Protein AF-0000000086180906 (afdb_homodimer)

Nearest PDB structures (foldseek):
  3mbb-assembly1_B  TM=9.548E-01  e=3.536E-46  Symbiobacterium thermophilum
  3mad-assembly1_B  TM=9.545E-01  e=5.142E-46  Symbiobacterium thermophilum
  5eue-assembly1_B  TM=9.569E-01  e=1.210E-45  Symbiobacterium thermophilum IAM 14863
  5k1r-assembly1_A  TM=9.494E-01  e=3.330E-43  Burkholderia pseudomallei K96243
  5k1r-assembly1_B  TM=9.485E-01  e=1.140E-42  Burkholderia pseudomallei K96243

Radius of gyration: 28.85 Å; Cα contacts (8 Å, |Δi|>4): 2272; chains: 2; bounding box: 65×91×76 Å

pLDDT: mean 89.89, std 11.23, range [36.5, 98.94]

Foldseek 3Di:
DVVVVVVVVVVVVVVVVVVLVCLLQNPVRVVVVVVLVVVQVVLVVCLVPPVVSVVVLVVVLVVLLVVLLCVQPNPCLDVDDPPDDDPDDDDPVRVVVVVVSVVPRDDQDCLLQQEFQPAQAPDDVLVVQLVVLCVVFVPPWLLCCVVCVPLVVLFQVLQVVQCVLLPFAAAPDPPRQQGKDKGKFQALLQLLLLLLQLLQLCCCVPVVQPAAEEEEEPLADCSVVVSCVVVVYHYRYAYADQAQRAGDLVSVLSSDDPRYAEYEWECAGDAAQHGHQQLSVLVSCVVVVHEYEYECQQVALQQSLQVVLPFDHDDGGVVRPSHFKYKHNCVGNLNAPRGIIMIMGSGNNSQVSSKDWDAPDPVGIDIDSGPDDTGGSSSSSSSSSSCVVCDSVNSSVQNNQQQVLVVVLQVLCVPPPPQKHWGRDRRGFKIKIAGDDVPVPDNDHHQPALQLQQQSVVVSRHWDFDVPPTITMHGTHPSNRVCSVVVSVSSVVSSVVSVVDPDDDPGPSCVLVVQLPPDSCSVVSSVSSVVSSVVSNVD/DVVVVVVVVVVVVVVVVVVLVCLLQNPVRVVVVVVLVVVQVVLVVCLVPPVVSVVVLVVVLVVLLVVLLCVQPNPCLDVDDPPDDDPDDDDPVRVVVVVVSVVPRDDQDCLLQQEFQPAQAPDDVLVVQLVVLCVVFVPPWLLCCVVCVPLVVLFQVLQVVQCVLLPFAAAPDPPRQQGKDKGKFQALLQLLLLLLQLLQLCCCVPVVQPAAEEEEEPLADCSVVVSCVVVVYHYRYAYADQAQRAGDLVSVLSSDDPRYAEYEWECPGDAAQHGHPQLSVLVSCVVNVHEYEYECQQVALQQSLQVVLPFDHDDGGVVRPSHFKYKHNCVGNLNAPRGIIMIMGSGNNSQVSSKDWDAPDPVGIDIDSGPDDTGGSSSSSSSSSSCVVCDSVNSSVQNNQQQVLVVVLQVLCVPPPPQKHWGRDRRGRKIKIAGDDCPVPPNDHHQPALQLQQQSVVVSRHWDFDVPPTITMHRTHPSNRVCSVVVSVSSVVSSVVSVVDPDDDPGPSCVLVVQLPVDSCSVVSSVSSVVSSVVSNVD

Solvent-accessible surface area (backbone atoms only — not comparable to full-atom values): 52957 Å² total; per-residue (Å²): 108,67,29,50,51,46,27,51,47,50,51,48,51,52,49,50,51,50,48,49,48,38,54,39,54,30,67,66,53,48,49,49,50,50,50,49,48,50,47,45,49,48,51,53,47,42,39,73,72,34,63,69,56,31,48,50,53,49,49,54,50,43,50,51,40,53,52,47,26,57,70,73,48,41,84,74,79,51,96,72,80,57,53,44,63,37,66,63,35,36,49,74,68,56,43,51,50,52,53,50,53,34,69,62,48,87,49,52,64,56,84,68,23,37,45,38,70,69,63,43,67,66,49,70,68,46,49,52,52,33,34,51,29,28,57,71,26,47,74,34,33,47,77,40,42,65,54,24,40,34,44,20,50,41,51,17,26,46,38,33,22,50,38,49,65,42,50,34,58,66,47,90,47,92,76,38,48,71,13,30,36,57,44,70,35,49,20,48,40,43,25,50,32,41,50,54,47,12,42,52,48,41,34,32,75,76,69,66,42,85,67,36,26,33,43,33,35,48,56,47,63,63,45,57,59,50,34,23,67,46,55,66,33,48,75,44,68,35,61,48,37,90,62,58,51,26,50,41,63,72,52,51,63,52,41,61,54,94,40,47,39,35,41,48,37,29,40,28,23,74,45,33,13,27,57,30,63,39,59,62,52,18,55,52,16,56,75,67,73,31,41,21,36,30,42,18,28,72,20,30,46,34,60,74,27,24,57,81,43,71,41,76,75,75,75,67,43,42,81,38,82,25,40,38,30,40,28,32,11,36,32,38,64,40,38,17,45,51,42,31,14,34,28,38,24,44,17,36,71,56,48,58,40,39,41,48,74,41,67,81,37,28,62,25,76,42,69,28,76,46,82,45,64,66,43,37,20,17,48,48,42,19,32,38,48,29,44,42,37,31,13,49,50,43,38,27,51,49,31,39,46,21,32,46,36,33,51,51,48,52,52,46,44,69,71,73,30,87,42,43,44,65,46,37,72,46,69,47,35,26,51,16,38,27,44,31,46,82,72,77,64,78,80,46,61,59,49,64,48,46,56,31,50,40,47,34,38,77,73,60,32,44,63,43,55,31,32,92,59,67,27,38,23,38,34,45,26,66,51,24,43,85,39,48,66,57,50,54,52,51,48,51,52,25,50,53,50,51,70,69,48,84,68,83,70,90,35,68,52,35,52,57,56,43,43,37,68,70,40,84,58,15,45,60,52,44,45,52,48,47,51,42,52,56,51,38,56,48,86,108,66,29,50,51,46,27,49,47,50,51,46,51,51,49,50,52,50,50,49,48,37,54,40,54,28,67,66,52,47,50,49,50,49,49,49,48,48,49,44,50,46,51,52,48,42,38,73,72,34,64,68,55,31,49,50,52,48,49,53,50,42,51,50,39,53,53,48,25,57,69,73,47,41,85,73,79,49,98,72,81,55,52,44,63,38,66,63,36,35,50,75,68,55,42,51,51,53,52,49,53,35,68,62,47,87,50,52,64,55,85,68,24,38,45,39,71,68,63,40,68,66,49,71,68,46,48,52,50,34,32,51,30,27,58,70,26,47,74,34,33,46,79,40,43,63,55,24,40,34,45,20,50,41,50,16,26,46,38,34,22,50,39,48,65,43,49,33,57,65,46,91,45,94,74,39,49,70,13,30,37,56,44,68,34,50,20,46,41,44,25,51,33,41,52,53,48,12,42,50,47,41,34,33,74,76,69,66,41,85,65,36,25,34,43,32,35,48,56,46,64,63,45,56,58,50,33,22,69,46,54,66,34,48,74,43,68,35,62,48,38,89,60,58,51,25,50,41,62,71,53,53,62,51,40,61,53,94,39,48,40,34,38,45,36,30,40,29,24,72,46,32,14,27,56,30,63,41,60,62,52,19,54,53,15,56,75,67,74,31,41,21,36,30,41,19,30,74,20,31,46,36,61,73,27,24,57,81,43,71,41,75,76,74,76,70,42,44,80,38,82,26,41,38,31,39,28,32,10,36,31,37,64,40,35,17,44,50,43,30,14,36,28,38,24,43,17,37,71,55,46,58,39,40,40,49,72,42,64,83,37,28,61,25,76,42,69,29,76,47,82,46,62,65,44,37,21,17,45,47,40,18,33,39,47,29,44,43,37,31,14,48,49,42,39,28,53,50,32,38,47,20,32,48,37,33,50,50,49,52,53,48,44,70,73,74,30,85,43,44,43,65,46,36,71,46,69,47,35,25,50,16,38,27,44,31,46,53,76,77,65,76,71,44,60,60,48,64,49,44,56,31,50,40,47,34,38,76,73,60,32,44,63,43,55,31,32,93,60,65,25,37,25,39,35,46,27,67,51,24,43,86,38,49,68,56,50,54,52,51,46,51,51,25,48,55,50,50,72,70,47,84,68,83,72,87,36,69,53,36,52,56,58,44,43,36,67,70,42,82,58,15,44,61,50,44,45,52,48,48,51,40,52,57,51,38,55,48,88

Structure (mmCIF, N/CA/C/O backbone):
data_AF-0000000086180906-model_v1
#
loop_
_entity.id
_entity.type
_entity.pdbx_description
1 polymer 'sphinganine-1-phosphate aldolase'
#
loop_
_atom_site.group_PDB
_atom_site.id
_atom_site.type_symbol
_atom_site.label_atom_id
_atom_site.label_alt_id
_atom_site.label_comp_id
_atom_site.label_asym_id
_atom_site.label_entity_id
_atom_site.label_seq_id
_atom_site.pdbx_PDB_ins_code
_atom_site.Cartn_x
_atom_site.Cartn_y
_atom_site.Cartn_z
_atom_site.occupancy
_atom_site.B_iso_or_equiv
_atom_site.auth_seq_id
_atom_site.auth_comp_id
_atom_site.auth_asym_id
_atom_site.auth_atom_id
_atom_site.pdbx_PDB_model_num
ATOM 1 N N . MET A 1 1 ? -3.625 24.141 -44.938 1 63.09 1 MET A N 1
ATOM 2 C CA . MET A 1 1 ? -2.361 23.422 -44.75 1 63.09 1 MET A CA 1
ATOM 3 C C . MET A 1 1 ? -2.209 22.922 -43.312 1 63.09 1 MET A C 1
ATOM 5 O O . MET A 1 1 ? -1.918 21.75 -43.094 1 63.09 1 MET A O 1
ATOM 9 N N . ALA A 1 2 ? -2.529 23.719 -42.469 1 72.69 2 ALA A N 1
ATOM 10 C CA . ALA A 1 2 ? -2.391 23.312 -41.062 1 72.69 2 ALA A CA 1
ATOM 11 C C . ALA A 1 2 ? -3.375 22.203 -40.719 1 72.69 2 ALA A C 1
ATOM 13 O O . ALA A 1 2 ? -3.018 21.234 -40.031 1 72.69 2 ALA A O 1
ATOM 14 N N . THR A 1 3 ? -4.508 22.25 -41.219 1 74.88 3 THR A N 1
ATOM 15 C CA . THR A 1 3 ? -5.547 21.266 -40.969 1 74.88 3 THR A CA 1
ATOM 16 C C . THR A 1 3 ? -5.152 19.906 -41.5 1 74.88 3 THR A C 1
ATOM 18 O O . THR A 1 3 ? -5.379 18.875 -40.875 1 74.88 3 THR A O 1
ATOM 21 N N . MET A 1 4 ? -4.586 19.969 -42.625 1 71.62 4 MET A N 1
ATOM 22 C CA . MET A 1 4 ? -4.164 18.719 -43.25 1 71.62 4 MET A CA 1
ATOM 23 C C . MET A 1 4 ? -3.004 18.094 -42.5 1 71.62 4 MET A C 1
ATOM 25 O O . MET A 1 4 ? -2.953 16.875 -42.344 1 71.62 4 MET A O 1
ATOM 29 N N . ILE A 1 5 ? -2.191 18.969 -42 1 71.81 5 ILE A N 1
ATOM 30 C CA . ILE A 1 5 ? -1.02 18.5 -41.281 1 71.81 5 ILE A CA 1
ATOM 31 C C . ILE A 1 5 ? -1.456 17.828 -39.969 1 71.81 5 ILE A C 1
ATOM 33 O O . ILE A 1 5 ? -0.982 16.734 -39.625 1 71.81 5 ILE A O 1
ATOM 37 N N . VAL A 1 6 ? -2.389 18.484 -39.375 1 74.5 6 VAL A N 1
ATOM 38 C CA . VAL A 1 6 ? -2.861 17.938 -38.094 1 74.5 6 VAL A CA 1
ATOM 39 C C . VAL A 1 6 ? -3.596 16.625 -38.344 1 74.5 6 VAL A C 1
ATOM 41 O O . VAL A 1 6 ? -3.414 15.664 -37.594 1 74.5 6 VAL A O 1
ATOM 44 N N . PHE A 1 7 ? -4.387 16.625 -39.281 1 69.5 7 PHE A N 1
ATOM 45 C CA . PHE A 1 7 ? -5.148 15.43 -39.594 1 69.5 7 PHE A CA 1
ATOM 46 C C . PHE A 1 7 ? -4.215 14.273 -39.938 1 69.5 7 PHE A C 1
ATOM 48 O O . PHE A 1 7 ? -4.352 13.18 -39.375 1 69.5 7 PHE A O 1
ATOM 55 N N . TRP A 1 8 ? -3.316 14.57 -40.75 1 71.31 8 TRP A N 1
ATOM 56 C CA . TRP A 1 8 ? -2.434 13.492 -41.188 1 71.31 8 TRP A CA 1
ATOM 57 C C . TRP A 1 8 ? -1.486 13.078 -40.062 1 71.31 8 TRP A C 1
ATOM 59 O O . TRP A 1 8 ? -1.104 11.914 -39.969 1 71.31 8 TRP A O 1
ATOM 69 N N . TYR A 1 9 ? -1.275 14.008 -39.219 1 74.12 9 TYR A N 1
ATOM 70 C CA . TYR A 1 9 ? -0.49 13.672 -38.031 1 74.12 9 TYR A CA 1
ATOM 71 C C . TYR A 1 9 ? -1.259 12.727 -37.125 1 74.12 9 TYR A C 1
ATOM 73 O O . TYR A 1 9 ? -0.697 11.758 -36.625 1 74.12 9 TYR A O 1
ATOM 81 N N . LEU A 1 10 ? -2.494 13.016 -37 1 73.75 10 LEU A N 1
ATOM 82 C CA . LEU A 1 10 ? -3.326 12.164 -36.125 1 73.75 10 LEU A CA 1
ATOM 83 C C . LEU A 1 10 ? -3.498 10.781 -36.75 1 73.75 10 LEU A C 1
ATOM 85 O O . LEU A 1 10 ? -3.457 9.773 -36.062 1 73.75 10 LEU A O 1
ATOM 89 N N . VAL A 1 11 ? -3.764 10.82 -38 1 72.62 11 VAL A N 1
ATOM 90 C CA . VAL A 1 11 ? -3.906 9.547 -38.688 1 72.62 11 VAL A CA 1
ATOM 91 C C . VAL A 1 11 ? -2.602 8.758 -38.594 1 72.62 11 VAL A C 1
ATOM 93 O O . VAL A 1 11 ? -2.611 7.551 -38.344 1 72.62 11 VAL A O 1
ATOM 96 N N . TYR A 1 12 ? -1.533 9.461 -38.812 1 72.19 12 TYR A N 1
ATOM 97 C CA . TYR A 1 12 ? -0.217 8.836 -38.719 1 72.19 12 TYR A CA 1
ATOM 98 C C . TYR A 1 12 ? 0.022 8.273 -37.312 1 72.19 12 TYR A C 1
ATOM 100 O O . TYR A 1 12 ? 0.448 7.125 -37.156 1 72.19 12 TYR A O 1
ATOM 108 N N . ARG A 1 13 ? -0.301 9.086 -36.375 1 73.06 13 ARG A N 1
ATOM 109 C CA . ARG A 1 13 ? -0.089 8.664 -35 1 73.06 13 ARG A CA 1
ATOM 110 C C . ARG A 1 13 ? -0.916 7.43 -34.656 1 73.06 13 ARG A C 1
ATOM 112 O O . ARG A 1 13 ? -0.413 6.484 -34.062 1 73.06 13 ARG A O 1
ATOM 119 N N . LYS A 1 14 ? -2.119 7.434 -35.062 1 74.56 14 LYS A N 1
ATOM 120 C CA . LYS A 1 14 ? -2.994 6.297 -34.781 1 74.56 14 LYS A CA 1
ATOM 121 C C . LYS A 1 14 ? -2.559 5.07 -35.594 1 74.56 14 LYS A C 1
ATOM 123 O O . LYS A 1 14 ? -2.662 3.941 -35.094 1 74.56 14 LYS A O 1
ATOM 128 N N . SER A 1 15 ? -2.139 5.289 -36.75 1 74.38 15 SER A N 1
ATOM 129 C CA . SER A 1 15 ? -1.666 4.184 -37.594 1 74.38 15 SER A CA 1
ATOM 130 C C . SER A 1 15 ? -0.406 3.555 -37 1 74.38 15 SER A C 1
ATOM 132 O O . SER A 1 15 ? -0.265 2.33 -37 1 74.38 15 SER A O 1
ATOM 134 N N . VAL A 1 16 ? 0.465 4.367 -36.5 1 66 16 VAL A N 1
ATOM 135 C CA . VAL A 1 16 ? 1.699 3.881 -35.906 1 66 16 VAL A CA 1
ATOM 136 C C . VAL A 1 16 ? 1.373 3.074 -34.656 1 66 16 VAL A C 1
ATOM 138 O O . VAL A 1 16 ? 1.95 2.01 -34.406 1 66 16 VAL A O 1
ATOM 141 N N . GLN A 1 17 ? 0.443 3.605 -33.969 1 72.38 17 GLN A N 1
ATOM 142 C CA . GLN A 1 17 ? 0.016 2.904 -32.781 1 72.38 17 GLN A CA 1
ATOM 143 C C . GLN A 1 17 ? -0.577 1.539 -33.125 1 72.38 17 GLN A C 1
ATOM 145 O O . GLN A 1 17 ? -0.314 0.554 -32.406 1 72.38 17 GLN A O 1
ATOM 150 N N . LEU A 1 18 ? -1.367 1.525 -34.062 1 73.56 18 LEU A N 1
ATOM 151 C CA . LEU A 1 18 ? -1.998 0.281 -34.5 1 73.56 18 LEU A CA 1
ATOM 152 C C . LEU A 1 18 ? -0.956 -0.715 -35 1 73.56 18 LEU A C 1
ATOM 154 O O . LEU A 1 18 ? -1.012 -1.899 -34.656 1 73.56 18 LEU A O 1
ATOM 158 N N . VAL A 1 19 ? -0.036 -0.238 -35.781 1 70 19 VAL A N 1
ATOM 159 C CA . VAL A 1 19 ? 1.001 -1.105 -36.312 1 70 19 VAL A CA 1
ATOM 160 C C . VAL A 1 19 ? 1.866 -1.657 -35.188 1 70 19 VAL A C 1
ATOM 162 O O . VAL A 1 19 ? 2.186 -2.848 -35.156 1 70 19 VAL A O 1
ATOM 165 N N . ARG A 1 20 ? 2.199 -0.839 -34.281 1 67.88 20 ARG A N 1
ATOM 166 C CA . ARG A 1 20 ? 3.006 -1.267 -33.156 1 67.88 20 ARG A CA 1
ATOM 167 C C . ARG A 1 20 ? 2.285 -2.338 -32.344 1 67.88 20 ARG A C 1
ATOM 169 O O . ARG A 1 20 ? 2.906 -3.295 -31.875 1 67.88 20 ARG A O 1
ATOM 176 N N . HIS A 1 21 ? 1.074 -2.143 -32.219 1 72.75 21 HIS A N 1
ATOM 177 C CA . HIS A 1 21 ? 0.27 -3.123 -31.5 1 72.75 21 HIS A CA 1
ATOM 178 C C . HIS A 1 21 ? 0.237 -4.457 -32.25 1 72.75 21 HIS A C 1
ATOM 180 O O . HIS A 1 21 ? 0.393 -5.516 -31.625 1 72.75 21 HIS A O 1
ATOM 186 N N . LEU A 1 22 ? 0.045 -4.371 -33.531 1 71.19 22 LEU A N 1
ATOM 187 C CA . LEU A 1 22 ? -0.036 -5.578 -34.344 1 71.19 22 LEU A CA 1
ATOM 188 C C . LEU A 1 22 ? 1.31 -6.293 -34.406 1 71.19 22 LEU A C 1
ATOM 190 O O . LEU A 1 22 ? 1.361 -7.523 -34.406 1 71.19 22 LEU A O 1
ATOM 194 N N . VAL A 1 23 ? 2.35 -5.52 -34.406 1 65.88 23 VAL A N 1
ATOM 195 C CA . VAL A 1 23 ? 3.689 -6.098 -34.406 1 65.88 23 VAL A CA 1
ATOM 196 C C . VAL A 1 23 ? 3.992 -6.773 -33.094 1 65.88 23 VAL A C 1
ATOM 198 O O . VAL A 1 23 ? 4.617 -7.836 -33.062 1 65.88 23 VAL A O 1
ATOM 201 N N . ALA A 1 24 ? 3.523 -6.215 -32.125 1 64.25 24 ALA A N 1
ATOM 202 C CA . ALA A 1 24 ? 3.791 -6.746 -30.781 1 64.25 24 ALA A CA 1
ATOM 203 C C . ALA A 1 24 ? 2.945 -7.984 -30.516 1 64.25 24 ALA A C 1
ATOM 205 O O . ALA A 1 24 ? 3.449 -8.984 -30 1 64.25 24 ALA A O 1
ATOM 206 N N . ARG A 1 25 ? 1.635 -7.918 -30.875 1 73.75 25 ARG A N 1
ATOM 207 C CA . ARG A 1 25 ? 0.691 -8.953 -30.469 1 73.75 25 ARG A CA 1
ATOM 208 C C . ARG A 1 25 ? 0.444 -9.953 -31.594 1 73.75 25 ARG A C 1
ATOM 210 O O . ARG A 1 25 ? 0.081 -11.102 -31.344 1 73.75 25 ARG A O 1
ATOM 217 N N . GLY A 1 26 ? 0.619 -9.539 -32.781 1 71.69 26 GLY A N 1
ATOM 218 C CA . GLY A 1 26 ? 0.265 -10.352 -33.938 1 71.69 26 GLY A CA 1
ATOM 219 C C . GLY A 1 26 ? -1.165 -10.141 -34.406 1 71.69 26 GLY A C 1
ATOM 220 O O . GLY A 1 26 ? -2.008 -9.672 -33.625 1 71.69 26 GLY A O 1
ATOM 221 N N . LEU A 1 27 ? -1.468 -10.484 -35.625 1 69.81 27 LEU A N 1
ATOM 222 C CA . LEU A 1 27 ? -2.779 -10.273 -36.219 1 69.81 27 LEU A CA 1
ATOM 223 C C . LEU A 1 27 ? -3.822 -11.188 -35.594 1 69.81 27 LEU A C 1
ATOM 225 O O . LEU A 1 27 ? -4.941 -10.758 -35.312 1 69.81 27 LEU A O 1
ATOM 229 N N . VAL A 1 28 ? -3.426 -12.359 -35.344 1 73.56 28 VAL A N 1
ATOM 230 C CA . VAL A 1 28 ? -4.367 -13.352 -34.812 1 73.56 28 VAL A CA 1
ATOM 231 C C . VAL A 1 28 ? -4.762 -13.008 -33.375 1 73.56 28 VAL A C 1
ATOM 233 O O . VAL A 1 28 ? -5.945 -12.961 -33.062 1 73.56 28 VAL A O 1
ATOM 236 N N . THR A 1 29 ? -3.768 -12.664 -32.656 1 71.75 29 THR A N 1
ATOM 237 C CA . THR A 1 29 ? -4.031 -12.328 -31.266 1 71.75 29 THR A CA 1
ATOM 238 C C . THR A 1 29 ? -4.836 -11.031 -31.156 1 71.75 29 THR A C 1
ATOM 240 O O . THR A 1 29 ? -5.75 -10.93 -30.344 1 71.75 29 THR A O 1
ATOM 243 N N . THR A 1 30 ? -4.547 -10.109 -31.953 1 75.25 30 THR A N 1
ATOM 244 C CA . THR A 1 30 ? -5.266 -8.844 -31.969 1 75.25 30 THR A CA 1
ATOM 245 C C . THR A 1 30 ? -6.723 -9.047 -32.375 1 75.25 30 THR A C 1
ATOM 247 O O . THR A 1 30 ? -7.625 -8.461 -31.75 1 75.25 30 THR A O 1
ATOM 250 N N . ALA A 1 31 ? -6.879 -9.867 -33.406 1 73.75 31 ALA A N 1
ATOM 251 C CA . ALA A 1 31 ? -8.242 -10.156 -33.844 1 73.75 31 ALA A CA 1
ATOM 252 C C . ALA A 1 31 ? -9.039 -10.867 -32.75 1 73.75 31 ALA A C 1
ATOM 254 O O . ALA A 1 31 ? -10.219 -10.57 -32.531 1 73.75 31 ALA A O 1
ATOM 255 N N . HIS A 1 32 ? -8.367 -11.75 -32.156 1 71.94 32 HIS A N 1
ATOM 256 C CA . HIS A 1 32 ? -9.008 -12.492 -31.078 1 71.94 32 HIS A CA 1
ATOM 257 C C . HIS A 1 32 ? -9.375 -11.57 -29.922 1 71.94 32 HIS A C 1
ATOM 259 O O . HIS A 1 32 ? -10.469 -11.672 -29.359 1 71.94 32 HIS A O 1
ATOM 265 N N . GLU A 1 33 ? -8.477 -10.727 -29.625 1 75.12 33 GLU A N 1
ATOM 266 C CA . GLU A 1 33 ? -8.727 -9.781 -28.547 1 75.12 33 GLU A CA 1
ATOM 267 C C . GLU A 1 33 ? -9.859 -8.82 -28.906 1 75.12 33 GLU A C 1
ATOM 269 O O . GLU A 1 33 ? -10.664 -8.461 -28.047 1 75.12 33 GLU A O 1
ATOM 274 N N . LEU A 1 34 ? -9.875 -8.375 -30.109 1 70.81 34 LEU A N 1
ATOM 275 C CA . LEU A 1 34 ? -10.945 -7.512 -30.578 1 70.81 34 LEU A CA 1
ATOM 276 C C . LEU A 1 34 ? -12.289 -8.227 -30.516 1 70.81 34 LEU A C 1
ATOM 278 O O . LEU A 1 34 ? -13.297 -7.637 -30.125 1 70.81 34 LEU A O 1
ATOM 282 N N . TYR A 1 35 ? -12.211 -9.477 -30.984 1 69.88 35 TYR A N 1
ATOM 283 C CA . TYR A 1 35 ? -13.422 -10.289 -30.922 1 69.88 35 TYR A CA 1
ATOM 284 C C . TYR A 1 35 ? -13.938 -10.398 -29.5 1 69.88 35 TYR A C 1
ATOM 286 O O . TYR A 1 35 ? -15.117 -10.164 -29.234 1 69.88 35 TYR A O 1
ATOM 294 N N . LEU A 1 36 ? -13.008 -10.703 -28.594 1 71.75 36 LEU A N 1
ATOM 295 C CA . LEU A 1 36 ? -13.398 -10.844 -27.203 1 71.75 36 LEU A CA 1
ATOM 296 C C . LEU A 1 36 ? -13.93 -9.523 -26.641 1 71.75 36 LEU A C 1
ATOM 298 O O . LEU A 1 36 ? -14.883 -9.516 -25.859 1 71.75 36 LEU A O 1
ATOM 302 N N . ALA A 1 37 ? -13.367 -8.469 -27.078 1 73.25 37 ALA A N 1
ATOM 303 C CA . ALA A 1 37 ? -13.805 -7.152 -26.641 1 73.25 37 ALA A CA 1
ATOM 304 C C . ALA A 1 37 ? -15.211 -6.844 -27.141 1 73.25 37 ALA A C 1
ATOM 306 O O . ALA A 1 37 ? -16.031 -6.277 -26.406 1 73.25 37 ALA A O 1
ATOM 307 N N . ILE A 1 38 ? -15.461 -7.219 -28.359 1 69.31 38 ILE A N 1
ATOM 308 C CA . ILE A 1 38 ? -16.766 -6.98 -28.969 1 69.31 38 ILE A CA 1
ATOM 309 C C . ILE A 1 38 ? -17.828 -7.836 -28.266 1 69.31 38 ILE A C 1
ATOM 311 O O . ILE A 1 38 ? -18.922 -7.359 -27.984 1 69.31 38 ILE A O 1
ATOM 315 N N . VAL A 1 39 ? -17.406 -9.023 -28.031 1 71.25 39 VAL A N 1
ATOM 316 C CA . VAL A 1 39 ? -18.312 -9.938 -27.344 1 71.25 39 VAL A CA 1
ATOM 317 C C . VAL A 1 39 ? -18.625 -9.414 -25.953 1 71.25 39 VAL A C 1
ATOM 319 O O . VAL A 1 39 ? -19.781 -9.406 -25.531 1 71.25 39 VAL A O 1
ATOM 322 N N . LYS A 1 40 ? -17.609 -9.039 -25.312 1 74.31 40 LYS A N 1
ATOM 323 C CA . LYS A 1 40 ? -17.797 -8.492 -23.984 1 74.31 40 LYS A CA 1
ATOM 324 C C . LYS A 1 40 ? -18.688 -7.258 -24 1 74.31 40 LYS A C 1
ATOM 326 O O . LYS A 1 40 ? -19.594 -7.121 -23.172 1 74.31 40 LYS A O 1
ATOM 331 N N . ARG A 1 41 ? -18.469 -6.359 -24.906 1 73.44 41 ARG A N 1
ATOM 332 C CA . ARG A 1 41 ? -19.281 -5.152 -25.031 1 73.44 41 ARG A CA 1
ATOM 333 C C . ARG A 1 41 ? -20.719 -5.488 -25.391 1 73.44 41 ARG A C 1
ATOM 335 O O . ARG A 1 41 ? -21.656 -4.84 -24.922 1 73.44 41 ARG A O 1
ATOM 342 N N . GLY A 1 42 ? -20.781 -6.41 -26.266 1 71.62 42 GLY A N 1
ATOM 343 C CA . GLY A 1 42 ? -22.109 -6.867 -26.641 1 71.62 42 GLY A CA 1
ATOM 344 C C . GLY A 1 42 ? -22.891 -7.438 -25.469 1 71.62 42 GLY A C 1
ATOM 345 O O . GLY A 1 42 ? -24.062 -7.141 -25.297 1 71.62 42 GLY A O 1
ATOM 346 N N . PHE A 1 43 ? -22.234 -8.211 -24.797 1 75.19 43 PHE A N 1
ATOM 347 C CA . PHE A 1 43 ? -22.875 -8.789 -23.609 1 75.19 43 PHE A CA 1
ATOM 348 C C . PHE A 1 43 ? -23.281 -7.703 -22.625 1 75.19 43 PHE A C 1
ATOM 350 O O . PHE A 1 43 ? -24.375 -7.754 -22.062 1 75.19 43 PHE A O 1
ATOM 357 N N . LEU A 1 44 ? -22.391 -6.715 -22.406 1 75.19 44 LEU A N 1
ATOM 358 C CA . LEU A 1 44 ? -22.688 -5.621 -21.484 1 75.19 44 LEU A CA 1
ATOM 359 C C . LEU A 1 44 ? -23.875 -4.801 -21.984 1 75.19 44 LEU A C 1
ATOM 361 O O . LEU A 1 44 ? -24.703 -4.352 -21.188 1 75.19 44 LEU A O 1
ATOM 365 N N . LEU A 1 45 ? -23.859 -4.656 -23.25 1 75.62 45 LEU A N 1
ATOM 366 C CA . LEU A 1 45 ? -24.984 -3.934 -23.859 1 75.62 45 LEU A CA 1
ATOM 367 C C . LEU A 1 45 ? -26.281 -4.715 -23.688 1 75.62 45 LEU A C 1
ATOM 369 O O . LEU A 1 45 ? -27.328 -4.133 -23.406 1 75.62 45 LEU A O 1
ATOM 373 N N . LEU A 1 46 ? -26.203 -5.969 -23.922 1 77.62 46 LEU A N 1
ATOM 374 C CA . LEU A 1 46 ? -27.375 -6.82 -23.766 1 77.62 46 LEU A CA 1
ATOM 375 C C . LEU A 1 46 ? -27.875 -6.809 -22.328 1 77.62 46 LEU A C 1
ATOM 377 O O . LEU A 1 46 ? -29.078 -6.734 -22.078 1 77.62 46 LEU A O 1
ATOM 381 N N . ARG A 1 47 ? -27.047 -6.91 -21.453 1 79.75 47 ARG A N 1
ATOM 382 C CA . ARG A 1 47 ? -27.391 -6.887 -20.031 1 79.75 47 ARG A CA 1
ATOM 383 C C . ARG A 1 47 ? -28.031 -5.555 -19.656 1 79.75 47 ARG A C 1
ATOM 385 O O . ARG A 1 47 ? -28.922 -5.512 -18.812 1 79.75 47 ARG A O 1
ATOM 392 N N . ARG A 1 48 ? -27.594 -4.52 -20.25 1 78 48 ARG A N 1
ATOM 393 C CA . ARG A 1 48 ? -28.078 -3.186 -19.922 1 78 48 ARG A CA 1
ATOM 394 C C . ARG A 1 48 ? -29.422 -2.922 -20.562 1 78 48 ARG A C 1
ATOM 396 O O . ARG A 1 48 ? -30.281 -2.242 -19.969 1 78 48 ARG A O 1
ATOM 403 N N . THR A 1 49 ? -29.672 -3.559 -21.734 1 83.38 49 THR A N 1
ATOM 404 C CA . THR A 1 49 ? -30.828 -3.176 -22.516 1 83.38 49 THR A CA 1
ATOM 405 C C . THR A 1 49 ? -31.938 -4.211 -22.375 1 83.38 49 THR A C 1
ATOM 407 O O . THR A 1 49 ? -33.125 -3.896 -22.562 1 83.38 49 THR A O 1
ATOM 410 N N . VAL A 1 50 ? -31.516 -5.461 -22.109 1 86.81 50 VAL A N 1
ATOM 411 C CA . VAL A 1 50 ? -32.5 -6.531 -22.047 1 86.81 50 VAL A CA 1
ATOM 412 C C . VAL A 1 50 ? -32.75 -6.945 -20.594 1 86.81 50 VAL A C 1
ATOM 414 O O . VAL A 1 50 ? -31.953 -7.707 -20.031 1 86.81 50 VAL A O 1
ATOM 417 N N . PRO A 1 51 ? -33.844 -6.602 -20.078 1 88.56 51 PRO A N 1
ATOM 418 C CA . PRO A 1 51 ? -34.125 -6.852 -18.656 1 88.56 51 PRO A CA 1
ATOM 419 C C . PRO A 1 51 ? -34.094 -8.336 -18.297 1 88.56 51 PRO A C 1
ATOM 421 O O . PRO A 1 51 ? -33.625 -8.711 -17.219 1 88.56 51 PRO A O 1
ATOM 424 N N . SER A 1 52 ? -34.562 -9.188 -19.156 1 86 52 SER A N 1
ATOM 425 C CA . SER A 1 52 ? -34.562 -10.617 -18.875 1 86 52 SER A CA 1
ATOM 426 C C . SER A 1 52 ? -33.156 -11.156 -18.672 1 86 52 SER A C 1
ATOM 428 O O . SER A 1 52 ? -32.938 -11.984 -17.797 1 86 52 SER A O 1
ATOM 430 N N . VAL A 1 53 ? -32.312 -10.727 -19.562 1 80.88 53 VAL A N 1
ATOM 431 C CA . VAL A 1 53 ? -30.922 -11.141 -19.453 1 80.88 53 VAL A CA 1
ATOM 432 C C . VAL A 1 53 ? -30.328 -10.57 -18.172 1 80.88 53 VAL A C 1
ATOM 434 O O . VAL A 1 53 ? -29.625 -11.273 -17.438 1 80.88 53 VAL A O 1
ATOM 437 N N . ARG A 1 54 ? -30.609 -9.305 -17.922 1 86.44 54 ARG A N 1
ATOM 438 C CA . ARG A 1 54 ? -30.109 -8.641 -16.719 1 86.44 54 ARG A CA 1
ATOM 439 C C . ARG A 1 54 ? -30.594 -9.359 -15.461 1 86.44 54 ARG A C 1
ATOM 441 O O . ARG A 1 54 ? -29.797 -9.633 -14.562 1 86.44 54 ARG A O 1
ATOM 448 N N . ASN A 1 55 ? -31.812 -9.711 -15.469 1 89.5 55 ASN A N 1
ATOM 449 C CA . ASN A 1 55 ? -32.406 -10.352 -14.297 1 89.5 55 ASN A CA 1
ATOM 450 C C . ASN A 1 55 ? -31.844 -11.766 -14.094 1 89.5 55 ASN A C 1
ATOM 452 O O . ASN A 1 55 ? -31.641 -12.203 -12.961 1 89.5 55 ASN A O 1
ATOM 456 N N . LYS A 1 56 ? -31.672 -12.438 -15.141 1 83.69 56 LYS A N 1
ATOM 457 C CA . LYS A 1 56 ? -31.141 -13.789 -15.047 1 83.69 56 LYS A CA 1
ATOM 458 C C . LYS A 1 56 ? -29.703 -13.781 -14.508 1 83.69 56 LYS A C 1
ATOM 460 O O . LYS A 1 56 ? -29.375 -14.555 -13.617 1 83.69 56 LYS A O 1
ATOM 465 N N . VAL A 1 57 ? -28.938 -12.93 -15.102 1 82.94 57 VAL A N 1
ATOM 466 C CA . VAL A 1 57 ? -27.547 -12.828 -14.664 1 82.94 57 VAL A CA 1
ATOM 467 C C . VAL A 1 57 ? -27.5 -12.398 -13.203 1 82.94 57 VAL A C 1
ATOM 469 O O . VAL A 1 57 ? -26.75 -12.969 -12.406 1 82.94 57 VAL A O 1
ATOM 472 N N . GLN A 1 58 ? -28.281 -11.422 -12.898 1 88.31 58 GLN A N 1
ATOM 473 C CA . GLN A 1 58 ? -28.328 -10.938 -11.523 1 88.31 58 GLN A CA 1
ATOM 474 C C . GLN A 1 58 ? -28.797 -12.039 -10.57 1 88.31 58 GLN A C 1
ATOM 476 O O . GLN A 1 58 ? -28.25 -12.18 -9.469 1 88.31 58 GLN A O 1
ATOM 481 N N . GLY A 1 59 ? -29.766 -12.75 -10.992 1 88.31 59 GLY A N 1
ATOM 482 C CA . GLY A 1 59 ? -30.266 -13.844 -10.18 1 88.31 59 GLY A CA 1
ATOM 483 C C . GLY A 1 59 ? -29.219 -14.914 -9.906 1 88.31 59 GLY A C 1
ATOM 484 O O . GLY A 1 59 ? -29.094 -15.391 -8.781 1 88.31 59 GLY A O 1
ATOM 485 N N . GLU A 1 60 ? -28.547 -15.305 -10.914 1 83.19 60 GLU A N 1
ATOM 486 C CA . GLU A 1 60 ? -27.484 -16.297 -10.766 1 83.19 60 GLU A CA 1
ATOM 487 C C . GLU A 1 60 ? -26.359 -15.781 -9.875 1 83.19 60 GLU A C 1
ATOM 489 O O . GLU A 1 60 ? -25.828 -16.516 -9.039 1 83.19 60 GLU A O 1
ATOM 494 N N . LEU A 1 61 ? -26.031 -14.562 -10.109 1 86.69 61 LEU A N 1
ATOM 495 C CA . LEU A 1 61 ? -24.984 -13.961 -9.289 1 86.69 61 LEU A CA 1
ATOM 496 C C . LEU A 1 61 ? -25.422 -13.867 -7.832 1 86.69 61 LEU A C 1
ATOM 498 O O . LEU A 1 61 ? -24.609 -14.078 -6.926 1 86.69 61 LEU A O 1
ATOM 502 N N . ASP A 1 62 ? -26.625 -13.508 -7.602 1 91.94 62 ASP A N 1
ATOM 503 C CA . ASP A 1 62 ? -27.156 -13.43 -6.242 1 91.94 62 ASP A CA 1
ATOM 504 C C . ASP A 1 62 ? -27.109 -14.797 -5.559 1 91.94 62 ASP A C 1
ATOM 506 O O . ASP A 1 62 ? -26.781 -14.898 -4.379 1 91.94 62 ASP A O 1
ATOM 510 N N . LYS A 1 63 ? -27.484 -15.766 -6.262 1 87.94 63 LYS A N 1
ATOM 511 C CA . LYS A 1 63 ? -27.453 -17.125 -5.727 1 87.94 63 LYS A CA 1
ATOM 512 C C . LYS A 1 63 ? -26.031 -17.516 -5.336 1 87.94 63 LYS A C 1
ATOM 514 O O . LYS A 1 63 ? -25.812 -18.047 -4.242 1 87.94 63 LYS A O 1
ATOM 519 N N . VAL A 1 64 ? -25.125 -17.297 -6.215 1 84.06 64 VAL A N 1
ATOM 520 C CA . VAL A 1 64 ? -23.734 -17.609 -5.957 1 84.06 64 VAL A CA 1
ATOM 521 C C . VAL A 1 64 ? -23.234 -16.828 -4.746 1 84.06 64 VAL A C 1
ATOM 523 O O . VAL A 1 64 ? -22.484 -17.359 -3.92 1 84.06 64 VAL A O 1
ATOM 526 N N . THR A 1 65 ? -23.625 -15.57 -4.672 1 89.75 65 THR A N 1
ATOM 527 C CA . THR A 1 65 ? -23.219 -14.719 -3.566 1 89.75 65 THR A CA 1
ATOM 528 C C . THR A 1 65 ? -23.703 -15.289 -2.234 1 89.75 65 THR A C 1
ATOM 530 O O . THR A 1 65 ? -22.953 -15.344 -1.265 1 89.75 65 THR A O 1
ATOM 533 N N . LEU A 1 66 ? -24.891 -15.68 -2.197 1 90.5 66 LEU A N 1
ATOM 534 C CA . LEU A 1 66 ? -25.484 -16.219 -0.974 1 90.5 66 LEU A CA 1
ATOM 535 C C . LEU A 1 66 ? -24.828 -17.547 -0.603 1 90.5 66 LEU A C 1
ATOM 537 O O . LEU A 1 66 ? -24.609 -17.828 0.578 1 90.5 66 LEU A O 1
ATOM 541 N N . GLU A 1 67 ? -24.5 -18.359 -1.59 1 86.12 67 GLU A N 1
ATOM 542 C CA . GLU A 1 67 ? -23.797 -19.609 -1.348 1 86.12 67 GLU A CA 1
ATOM 543 C C . GLU A 1 67 ? -22.391 -19.359 -0.799 1 86.12 67 GLU A C 1
ATOM 545 O O . GLU A 1 67 ? -21.938 -20.047 0.113 1 86.12 67 GLU A O 1
ATOM 550 N N . LEU A 1 68 ? -21.719 -18.406 -1.403 1 85.5 68 LEU A N 1
ATOM 551 C CA . LEU A 1 68 ? -20.391 -18.031 -0.938 1 85.5 68 LEU A CA 1
ATOM 552 C C . LEU A 1 68 ? -20.438 -17.531 0.5 1 85.5 68 LEU A C 1
ATOM 554 O O . LEU A 1 68 ? -19.562 -17.844 1.303 1 85.5 68 LEU A O 1
ATOM 558 N N . GLU A 1 69 ? -21.406 -16.672 0.777 1 89.88 69 GLU A N 1
ATOM 559 C CA . GLU A 1 69 ? -21.562 -16.141 2.133 1 89.88 69 GLU A CA 1
ATOM 560 C C . GLU A 1 69 ? -21.766 -17.281 3.137 1 89.88 69 GLU A C 1
ATOM 562 O O . GLU A 1 69 ? -21.188 -17.266 4.219 1 89.88 69 GLU A O 1
ATOM 567 N N . ALA A 1 70 ? -22.578 -18.219 2.768 1 87.44 70 ALA A N 1
ATOM 568 C CA . ALA A 1 70 ? -22.859 -19.359 3.641 1 87.44 70 ALA A CA 1
ATOM 569 C C . ALA A 1 70 ? -21.594 -20.172 3.914 1 87.44 70 ALA A C 1
ATOM 571 O O . ALA A 1 70 ? -21.422 -20.719 5.008 1 87.44 70 ALA A O 1
ATOM 572 N N . LYS A 1 71 ? -20.703 -20.172 2.965 1 82.44 71 LYS A N 1
ATOM 573 C CA . LYS A 1 71 ? -19.484 -20.953 3.082 1 82.44 71 LYS A CA 1
ATOM 574 C C . LYS A 1 71 ? -18.391 -20.188 3.82 1 82.44 71 LYS A C 1
ATOM 576 O O . LYS A 1 71 ? -17.719 -20.734 4.691 1 82.44 71 LYS A O 1
ATOM 581 N N . LEU A 1 72 ? -18.234 -18.922 3.486 1 83.5 72 LEU A N 1
ATOM 582 C CA . LEU A 1 72 ? -17.078 -18.156 3.936 1 83.5 72 LEU A CA 1
ATOM 583 C C . LEU A 1 72 ? -17.422 -17.328 5.168 1 83.5 72 LEU A C 1
ATO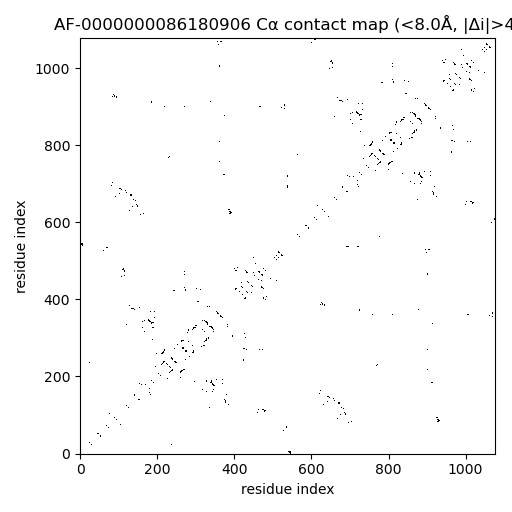M 585 O O . LEU A 1 72 ? -16.547 -16.984 5.953 1 83.5 72 LEU A O 1
ATOM 589 N N . ALA A 1 73 ? -18.656 -16.953 5.297 1 85.19 73 ALA A N 1
ATOM 590 C CA . ALA A 1 73 ? -19.094 -16.094 6.395 1 85.19 73 ALA A CA 1
ATOM 591 C C . ALA A 1 73 ? -20.422 -16.609 6.973 1 85.19 73 ALA A C 1
ATOM 593 O O . ALA A 1 73 ? -21.406 -15.867 7.031 1 85.19 73 ALA A O 1
ATOM 594 N N . PRO A 1 74 ? -20.297 -17.766 7.422 1 80 74 PRO A N 1
ATOM 595 C CA . PRO A 1 74 ? -21.547 -18.297 7.969 1 80 74 PRO A CA 1
ATOM 596 C C . PRO A 1 74 ? -22.047 -17.5 9.18 1 80 74 PRO A C 1
ATOM 598 O O . PRO A 1 74 ? -21.234 -17 9.961 1 80 74 PRO A O 1
ATOM 601 N N . LYS A 1 75 ? -23.375 -17.578 9.297 1 78.81 75 LYS A N 1
ATOM 602 C CA . LYS A 1 75 ? -23.969 -16.906 10.453 1 78.81 75 LYS A CA 1
ATOM 603 C C . LYS A 1 75 ? -23.703 -17.688 11.734 1 78.81 75 LYS A C 1
ATOM 605 O O . LYS A 1 75 ? -23.656 -18.906 11.727 1 78.81 75 LYS A O 1
ATOM 610 N N . GLY A 1 76 ? -23.422 -16.984 12.688 1 78.81 76 GLY A N 1
ATOM 611 C CA . GLY A 1 76 ? -23.25 -17.625 13.984 1 78.81 76 GLY A CA 1
ATOM 612 C C . GLY A 1 76 ? -21.875 -18.234 14.172 1 78.81 76 GLY A C 1
ATOM 613 O O . GLY A 1 76 ? -21.703 -19.156 14.977 1 78.81 76 GLY A O 1
ATOM 614 N N . LEU A 1 77 ? -20.938 -17.906 13.359 1 77.88 77 LEU A N 1
ATOM 615 C CA . LEU A 1 77 ? -19.562 -18.391 13.477 1 77.88 77 LEU A CA 1
ATOM 616 C C . LEU A 1 77 ? -19.031 -18.203 14.891 1 77.88 77 LEU A C 1
ATOM 618 O O . LEU A 1 77 ? -18.266 -19.031 15.391 1 77.88 77 LEU A O 1
ATOM 622 N N . THR A 1 78 ? -19.359 -17.031 15.453 1 82.19 78 THR A N 1
ATOM 623 C CA . THR A 1 78 ? -19.016 -16.75 16.844 1 82.19 78 THR A CA 1
ATOM 624 C C . THR A 1 78 ? -20.25 -16.391 17.641 1 82.19 78 THR A C 1
ATOM 626 O O . THR A 1 78 ? -21.281 -16.016 17.078 1 82.19 78 THR A O 1
ATOM 629 N N . LYS A 1 79 ? -20.125 -16.562 18.938 1 78.81 79 LYS A N 1
ATOM 630 C CA . LYS A 1 79 ? -21.234 -16.25 19.828 1 78.81 79 LYS A CA 1
ATOM 631 C C . LYS A 1 79 ? -21.578 -14.758 19.75 1 78.81 79 LYS A C 1
ATOM 633 O O . LYS A 1 79 ? -22.75 -14.391 19.766 1 78.81 79 LYS A O 1
ATOM 638 N N . VAL A 1 80 ? -20.531 -14.039 19.688 1 83.5 80 VAL A N 1
ATOM 639 C CA . VAL A 1 80 ? -20.75 -12.594 19.641 1 83.5 80 VAL A CA 1
ATOM 640 C C . VAL A 1 80 ? -20.094 -12.023 18.375 1 83.5 80 VAL A C 1
ATOM 642 O O . VAL A 1 80 ? -19 -12.438 18 1 83.5 80 VAL A O 1
ATOM 645 N N . SER A 1 81 ? -20.859 -11.18 17.641 1 90.38 81 SER A N 1
ATOM 646 C CA . SER A 1 81 ? -20.359 -10.406 16.516 1 90.38 81 SER A CA 1
ATOM 647 C C . SER A 1 81 ? -20.406 -8.906 16.812 1 90.38 81 SER A C 1
ATOM 649 O O . SER A 1 81 ? -21.359 -8.422 17.422 1 90.38 81 SER A O 1
ATOM 651 N N . TYR A 1 82 ? -19.422 -8.227 16.5 1 93.94 82 TYR A N 1
ATOM 652 C CA . TYR A 1 82 ? -19.328 -6.789 16.75 1 93.94 82 TYR A CA 1
ATOM 653 C C . TYR A 1 82 ? -19.391 -6.012 15.438 1 93.94 82 TYR A C 1
ATOM 655 O O . TYR A 1 82 ? -18.344 -5.652 14.875 1 93.94 82 TYR A O 1
ATOM 663 N N . THR A 1 83 ? -20.547 -5.719 14.992 1 93.31 83 THR A N 1
ATOM 664 C CA . THR A 1 83 ? -20.719 -4.957 13.766 1 93.31 83 THR A CA 1
ATOM 665 C C . THR A 1 83 ? -20.75 -3.459 14.055 1 93.31 83 THR A C 1
ATOM 667 O O . THR A 1 83 ? -20.75 -2.643 13.133 1 93.31 83 THR A O 1
ATOM 670 N N . ALA A 1 84 ? -20.812 -3.078 15.297 1 96.94 84 ALA A N 1
ATOM 671 C CA . ALA A 1 84 ? -20.672 -1.727 15.828 1 96.94 84 ALA A CA 1
ATOM 672 C C . ALA A 1 84 ? -19.828 -1.723 17.094 1 96.94 84 ALA A C 1
ATOM 674 O O . ALA A 1 84 ? -19.625 -2.766 17.719 1 96.94 84 ALA A O 1
ATOM 675 N N . LEU A 1 85 ? -19.297 -0.569 17.422 1 97.94 85 LEU A N 1
ATOM 676 C CA . LEU A 1 85 ? -18.516 -0.468 18.656 1 97.94 85 LEU A CA 1
ATOM 677 C C . LEU A 1 85 ? -19.359 -0.86 19.859 1 97.94 85 LEU A C 1
ATOM 679 O O . LEU A 1 85 ? -20.531 -0.511 19.953 1 97.94 85 LEU A O 1
ATOM 683 N N . PRO A 1 86 ? -18.766 -1.616 20.75 1 97.81 86 PRO A N 1
ATOM 684 C CA . PRO A 1 86 ? -19.484 -1.833 22 1 97.81 86 PRO A CA 1
ATOM 685 C C . PRO A 1 86 ? -19.656 -0.55 22.812 1 97.81 86 PRO A C 1
ATOM 687 O O . PRO A 1 86 ? -18.766 0.311 22.812 1 97.81 86 PRO A O 1
ATOM 690 N N . SER A 1 87 ? -20.766 -0.476 23.5 1 97.31 87 SER A N 1
ATOM 691 C CA . SER A 1 87 ? -21.047 0.712 24.297 1 97.31 87 SER A CA 1
ATOM 692 C C . SER A 1 87 ? -20 0.906 25.391 1 97.31 87 SER A C 1
ATOM 694 O O . SER A 1 87 ? -19.547 2.025 25.625 1 97.31 87 SER A O 1
ATOM 696 N N . ARG A 1 88 ? -19.766 -0.224 26 1 97.5 88 ARG A N 1
ATOM 697 C CA . ARG A 1 88 ? -18.672 -0.256 26.984 1 97.5 88 ARG A CA 1
ATOM 698 C C . ARG A 1 88 ? -17.484 -1.049 26.453 1 97.5 88 ARG A C 1
ATOM 700 O O . ARG A 1 88 ? -17.625 -2.205 26.062 1 97.5 88 ARG A O 1
ATOM 707 N N . GLY A 1 89 ? -16.297 -0.412 26.516 1 97.56 89 GLY A N 1
ATOM 708 C CA . GLY A 1 89 ? -15.109 -1.129 26.094 1 97.56 89 GLY A CA 1
ATOM 709 C C . GLY A 1 89 ? -14.898 -2.434 26.828 1 97.56 89 GLY A C 1
ATOM 710 O O . GLY A 1 89 ? -15.18 -2.525 28.031 1 97.56 89 GLY A O 1
ATOM 711 N N . LEU A 1 90 ? -14.398 -3.414 26.094 1 97.62 90 LEU A N 1
ATOM 712 C CA . LEU A 1 90 ? -14.102 -4.707 26.719 1 97.62 90 LEU A CA 1
ATOM 713 C C . LEU A 1 90 ? -12.836 -4.633 27.562 1 97.62 90 LEU A C 1
ATOM 715 O O . LEU A 1 90 ? -11.898 -3.92 27.219 1 97.62 90 LEU A O 1
ATOM 719 N N . SER A 1 91 ? -12.812 -5.371 28.672 1 97.19 91 SER A N 1
ATOM 720 C CA . SER A 1 91 ? -11.594 -5.496 29.453 1 97.19 91 SER A CA 1
ATOM 721 C C . SER A 1 91 ? -10.508 -6.23 28.672 1 97.19 91 SER A C 1
ATOM 723 O O . SER A 1 91 ? -10.789 -6.84 27.641 1 97.19 91 SER A O 1
ATOM 725 N N . HIS A 1 92 ? -9.273 -6.102 29.219 1 96.19 92 HIS A N 1
ATOM 726 C CA . HIS A 1 92 ? -8.164 -6.832 28.609 1 96.19 92 HIS A CA 1
ATOM 727 C C . HIS A 1 92 ? -8.484 -8.32 28.484 1 96.19 92 HIS A C 1
ATOM 729 O O . HIS A 1 92 ? -8.273 -8.914 27.438 1 96.19 92 HIS A O 1
ATOM 735 N N . ALA A 1 93 ? -9 -8.875 29.484 1 96.75 93 ALA A N 1
ATOM 736 C CA . ALA A 1 93 ? -9.32 -10.297 29.531 1 96.75 93 ALA A CA 1
ATOM 737 C C . ALA A 1 93 ? -10.438 -10.641 28.547 1 96.75 93 ALA A C 1
ATOM 739 O O . ALA A 1 93 ? -10.383 -11.672 27.875 1 96.75 93 ALA A O 1
ATOM 740 N N . GLU A 1 94 ? -11.445 -9.812 28.484 1 96.62 94 GLU A N 1
ATOM 741 C CA . GLU A 1 94 ? -12.547 -10.039 27.562 1 96.62 94 GLU A CA 1
ATOM 742 C C . GLU A 1 94 ? -12.078 -9.938 26.109 1 96.62 94 GLU A C 1
ATOM 744 O O . GLU A 1 94 ? -12.492 -10.734 25.266 1 96.62 94 GLU A O 1
ATOM 749 N N . THR A 1 95 ? -11.273 -8.938 25.844 1 97.25 95 THR A N 1
ATOM 750 C CA . THR A 1 95 ? -10.742 -8.758 24.5 1 97.25 95 THR A CA 1
ATOM 751 C C . THR A 1 95 ? -9.898 -9.953 24.078 1 97.25 95 THR A C 1
ATOM 753 O O . THR A 1 95 ? -10.031 -10.453 22.953 1 97.25 95 THR A O 1
ATOM 756 N N . THR A 1 96 ? -9.039 -10.383 24.969 1 96.06 96 THR A N 1
ATOM 757 C CA . THR A 1 96 ? -8.195 -11.547 24.703 1 96.06 96 THR A CA 1
ATOM 758 C C . THR A 1 96 ? -9.047 -12.789 24.453 1 96.06 96 THR A C 1
ATOM 760 O O . THR A 1 96 ? -8.719 -13.602 23.594 1 96.06 96 THR A O 1
ATOM 763 N N . ALA A 1 97 ? -10.133 -12.922 25.172 1 96.06 97 ALA A N 1
ATOM 764 C CA . ALA A 1 97 ? -11.031 -14.062 25 1 96.06 97 ALA A CA 1
ATOM 765 C C . ALA A 1 97 ? -11.664 -14.055 23.609 1 96.06 97 ALA A C 1
ATOM 767 O O . ALA A 1 97 ? -11.852 -15.109 23 1 96.06 97 ALA A O 1
ATOM 768 N N . VAL A 1 98 ? -12.008 -12.914 23.156 1 96.12 98 VAL A N 1
ATOM 769 C CA . VAL A 1 98 ? -12.57 -12.781 21.812 1 96.12 98 VAL A CA 1
ATOM 770 C C . VAL A 1 98 ? -11.531 -13.188 20.766 1 96.12 98 VAL A C 1
ATOM 772 O O . VAL A 1 98 ? -11.844 -13.914 19.828 1 96.12 98 VAL A O 1
ATOM 775 N N . LEU A 1 99 ? -10.273 -12.711 20.906 1 96 99 LEU A N 1
ATOM 776 C CA . LEU A 1 99 ? -9.195 -13.047 19.969 1 96 99 LEU A CA 1
ATOM 777 C C . LEU A 1 99 ? -8.938 -14.547 19.969 1 96 99 LEU A C 1
ATOM 779 O O . LEU A 1 99 ? -8.695 -15.133 18.906 1 96 99 LEU A O 1
ATOM 783 N N . ASP A 1 100 ? -8.992 -15.141 21.156 1 95.06 100 ASP A N 1
ATOM 784 C CA . ASP A 1 100 ? -8.789 -16.594 21.266 1 95.06 100 ASP A CA 1
ATOM 785 C C . ASP A 1 100 ? -9.875 -17.344 20.5 1 95.06 100 ASP A C 1
ATOM 787 O O . ASP A 1 100 ? -9.586 -18.312 19.797 1 95.06 100 ASP A O 1
ATOM 791 N N . GLN A 1 101 ? -11.07 -16.906 20.672 1 94.06 101 GLN A N 1
ATOM 792 C CA . GLN A 1 101 ? -12.188 -17.547 19.984 1 94.06 101 GLN A CA 1
ATOM 793 C C . GLN A 1 101 ? -12.016 -17.469 18.469 1 94.06 101 GLN A C 1
ATOM 795 O O . GLN A 1 101 ? -12.281 -18.438 17.75 1 94.06 101 GLN A O 1
ATOM 800 N N . LEU A 1 102 ? -11.609 -16.328 18.031 1 94 102 LEU A N 1
ATOM 801 C CA . LEU A 1 102 ? -11.438 -16.125 16.594 1 94 102 LEU A CA 1
ATOM 802 C C . LEU A 1 102 ? -10.25 -16.938 16.062 1 94 102 LEU A C 1
ATOM 804 O O . LEU A 1 102 ? -10.289 -17.422 14.938 1 94 102 LEU A O 1
ATOM 808 N N . ALA A 1 103 ? -9.172 -17.016 16.844 1 91.5 103 ALA A N 1
ATOM 809 C CA . ALA A 1 103 ? -7.996 -17.812 16.469 1 91.5 103 ALA A CA 1
ATOM 810 C C . ALA A 1 103 ? -8.328 -19.297 16.391 1 91.5 103 ALA A C 1
ATOM 812 O O . ALA A 1 103 ? -7.711 -20.031 15.617 1 91.5 103 ALA A O 1
ATOM 813 N N . ASP A 1 104 ? -9.406 -19.703 17.125 1 90.56 104 ASP A N 1
ATOM 814 C CA . ASP A 1 104 ? -9.727 -21.125 17.266 1 90.56 104 ASP A CA 1
ATOM 815 C C . ASP A 1 104 ? -10.828 -21.516 16.281 1 90.56 104 ASP A C 1
ATOM 817 O O . ASP A 1 104 ? -11.266 -22.672 16.266 1 90.56 104 ASP A O 1
ATOM 821 N N . LEU A 1 105 ? -11.273 -20.625 15.5 1 89.62 105 LEU A N 1
ATOM 822 C CA . LEU A 1 105 ? -12.281 -20.984 14.516 1 89.62 105 LEU A CA 1
ATOM 823 C C . LEU A 1 105 ? -11.789 -22.125 13.625 1 89.62 105 LEU A C 1
ATOM 825 O O . LEU A 1 105 ? -10.602 -22.172 13.273 1 89.62 105 LEU A O 1
ATOM 829 N N . PRO A 1 106 ? -12.719 -23.078 13.305 1 83.56 106 PRO A N 1
ATOM 830 C CA . PRO A 1 106 ? -12.32 -24.125 12.375 1 83.56 106 PRO A CA 1
ATOM 831 C C . PRO A 1 106 ? -11.766 -23.578 11.062 1 83.56 106 PRO A C 1
ATOM 833 O O . PRO A 1 106 ? -12.328 -22.641 10.492 1 83.56 106 PRO A O 1
ATOM 836 N N . ASN A 1 107 ? -10.586 -24.094 10.688 1 83.94 107 ASN A N 1
ATOM 837 C CA . ASN A 1 107 ? -9.93 -23.609 9.484 1 83.94 107 ASN A CA 1
ATOM 838 C C . ASN A 1 107 ? -9.125 -24.703 8.797 1 83.94 107 ASN A C 1
ATOM 840 O O . ASN A 1 107 ? -9.023 -25.812 9.312 1 83.94 107 ASN A O 1
ATOM 844 N N . THR A 1 108 ? -8.758 -24.344 7.609 1 82.25 108 THR A N 1
ATOM 845 C CA . THR A 1 108 ? -7.801 -25.203 6.938 1 82.25 108 THR A CA 1
ATOM 846 C C . THR A 1 108 ? -6.52 -25.328 7.754 1 82.25 108 THR A C 1
ATOM 848 O O . THR A 1 108 ? -5.934 -24.328 8.164 1 82.25 108 THR A O 1
ATOM 851 N N . LYS A 1 109 ? -6.129 -26.516 7.992 1 85.12 109 LYS A N 1
ATOM 852 C CA . LYS A 1 109 ? -4.965 -26.766 8.836 1 85.12 109 LYS A CA 1
ATOM 853 C C . LYS A 1 109 ? -3.668 -26.594 8.047 1 85.12 109 LYS A C 1
ATOM 855 O O . LYS A 1 109 ? -3.012 -27.578 7.703 1 85.12 109 LYS A O 1
ATOM 860 N N . TRP A 1 110 ? -3.277 -25.375 8.008 1 85.56 110 TRP A N 1
ATOM 861 C CA . TRP A 1 110 ? -2.074 -25.078 7.234 1 85.56 110 TRP A CA 1
ATOM 862 C C . TRP A 1 110 ? -0.844 -25.703 7.883 1 85.56 110 TRP A C 1
ATOM 864 O O . TRP A 1 110 ? 0.149 -25.984 7.203 1 85.56 110 TRP A O 1
ATOM 874 N N . GLU A 1 111 ? -0.935 -26.047 9.102 1 87.5 111 GLU A N 1
ATOM 875 C CA . GLU A 1 111 ? 0.177 -26.609 9.859 1 87.5 111 GLU A CA 1
ATOM 876 C C . GLU A 1 111 ? 0.552 -27.984 9.328 1 87.5 111 GLU A C 1
ATOM 878 O O . GLU A 1 111 ? 1.664 -28.469 9.562 1 87.5 111 GLU A O 1
ATOM 883 N N . THR A 1 112 ? -0.391 -28.531 8.594 1 88.75 112 THR A N 1
ATOM 884 C CA . THR A 1 112 ? -0.162 -29.891 8.109 1 88.75 112 THR A CA 1
ATOM 885 C C . THR A 1 112 ? 0.673 -29.875 6.832 1 88.75 112 THR A C 1
ATOM 887 O O . THR A 1 112 ? 1.068 -30.938 6.332 1 88.75 112 THR A O 1
ATOM 890 N N . GLY A 1 113 ? 0.954 -28.672 6.297 1 90.38 113 GLY A N 1
ATOM 891 C CA . GLY A 1 113 ? 1.812 -28.562 5.129 1 90.38 113 GLY A CA 1
ATOM 892 C C . GLY A 1 113 ? 1.079 -28.797 3.82 1 90.38 113 GLY A C 1
ATOM 893 O O . GLY A 1 113 ? 1.706 -28.938 2.768 1 90.38 113 GLY A O 1
ATOM 894 N N . ARG A 1 114 ? -0.227 -28.812 3.865 1 92.31 114 ARG A N 1
ATOM 895 C CA . ARG A 1 114 ? -1.019 -29.219 2.709 1 92.31 114 ARG A CA 1
ATOM 896 C C . ARG A 1 114 ? -1.58 -28 1.975 1 92.31 114 ARG A C 1
ATOM 898 O O . ARG A 1 114 ? -2.445 -28.141 1.108 1 92.31 114 ARG A O 1
ATOM 905 N N . VAL A 1 115 ? -1.097 -26.812 2.389 1 89.75 115 VAL A N 1
ATOM 906 C CA . VAL A 1 115 ? -1.548 -25.578 1.753 1 89.75 115 VAL A CA 1
ATOM 907 C C . VAL A 1 115 ? -0.417 -24.984 0.916 1 89.75 115 VAL A C 1
ATOM 909 O O . VAL A 1 115 ? 0.662 -24.703 1.437 1 89.75 115 VAL A O 1
ATOM 912 N N . SER A 1 116 ? -0.726 -24.766 -0.31 1 89.81 116 SER A N 1
ATOM 913 C CA . SER A 1 116 ? 0.269 -24.266 -1.254 1 89.81 116 SER A CA 1
ATOM 914 C C . SER A 1 116 ? 0.603 -22.797 -0.98 1 89.81 116 SER A C 1
ATOM 916 O O . SER A 1 116 ? -0.273 -21.938 -1.047 1 89.81 116 SER A O 1
ATOM 918 N N . GLY A 1 117 ? 1.756 -22.453 -0.823 1 83.12 117 GLY A N 1
ATOM 919 C CA . GLY A 1 117 ? 2.359 -21.125 -0.882 1 83.12 117 GLY A CA 1
ATOM 920 C C . GLY A 1 117 ? 1.639 -20.109 -0.024 1 83.12 117 GLY A C 1
ATOM 921 O O . GLY A 1 117 ? 1.632 -18.922 -0.343 1 83.12 117 GLY A O 1
ATOM 922 N N . ALA A 1 118 ? 1.019 -20.391 1.051 1 77.38 118 ALA A N 1
ATOM 923 C CA . ALA A 1 118 ? 0.248 -19.438 1.846 1 77.38 118 ALA A CA 1
ATOM 924 C C . ALA A 1 118 ? 0.96 -19.125 3.156 1 77.38 118 ALA A C 1
ATOM 926 O O . ALA A 1 118 ? 0.93 -17.984 3.621 1 77.38 118 ALA A O 1
ATOM 927 N N . VAL A 1 119 ? 1.646 -20.156 3.697 1 83.44 119 VAL A N 1
ATOM 928 C CA . VAL A 1 119 ? 2.33 -19.984 4.973 1 83.44 119 VAL A CA 1
ATOM 929 C C . VAL A 1 119 ? 3.783 -20.422 4.844 1 83.44 119 VAL A C 1
ATOM 931 O O . VAL A 1 119 ? 4.055 -21.594 4.566 1 83.44 119 VAL A O 1
ATOM 934 N N . TYR A 1 120 ? 4.773 -19.609 4.953 1 83.94 120 TYR A N 1
ATOM 935 C CA . TYR A 1 120 ? 6.199 -19.891 4.828 1 83.94 120 TYR A CA 1
ATOM 936 C C . TYR A 1 120 ? 6.867 -19.953 6.195 1 83.94 120 TYR A C 1
ATOM 938 O O . TYR A 1 120 ? 7.891 -20.625 6.363 1 83.94 120 TYR A O 1
ATOM 946 N N . HIS A 1 121 ? 6.258 -19.719 7.246 1 76.75 121 HIS A N 1
ATOM 947 C CA . HIS A 1 121 ? 6.566 -19.516 8.656 1 76.75 121 HIS A CA 1
ATOM 948 C C . HIS A 1 121 ? 7.824 -20.266 9.062 1 76.75 121 HIS A C 1
ATOM 950 O O . HIS A 1 121 ? 8.031 -21.406 8.648 1 76.75 121 HIS A O 1
ATOM 956 N N . GLY A 1 122 ? 8.648 -19.609 9.883 1 70.44 122 GLY A N 1
ATOM 957 C CA . GLY A 1 122 ? 9.922 -20.125 10.328 1 70.44 122 GLY A CA 1
ATOM 958 C C . GLY A 1 122 ? 9.812 -20.984 11.578 1 70.44 122 GLY A C 1
ATOM 959 O O . GLY A 1 122 ? 10.82 -21.328 12.195 1 70.44 122 GLY A O 1
ATOM 960 N N . GLY A 1 123 ? 8.555 -21.234 11.93 1 82.06 123 GLY A N 1
ATOM 961 C CA . GLY A 1 123 ? 8.367 -22.062 13.109 1 82.06 123 GLY A CA 1
ATOM 962 C C . GLY A 1 123 ? 8.109 -21.25 14.367 1 82.06 123 GLY A C 1
ATOM 963 O O . GLY A 1 123 ? 8 -20.031 14.312 1 82.06 123 GLY A O 1
ATOM 964 N N . GLU A 1 124 ? 7.992 -21.953 15.461 1 85.38 124 GLU A N 1
ATOM 965 C CA . GLU A 1 124 ? 7.621 -21.344 16.734 1 85.38 124 GLU A CA 1
ATOM 966 C C . GLU A 1 124 ? 8.68 -20.344 17.203 1 85.38 124 GLU A C 1
ATOM 968 O O . GLU A 1 124 ? 8.344 -19.297 17.75 1 85.38 124 GLU A O 1
ATOM 973 N N . GLU A 1 125 ? 9.883 -20.688 17.031 1 88.94 125 GLU A N 1
ATOM 974 C CA . GLU A 1 125 ? 10.969 -19.812 17.453 1 88.94 125 GLU A CA 1
ATOM 975 C C . GLU A 1 125 ? 10.922 -18.484 16.719 1 88.94 125 GLU A C 1
ATOM 977 O O . GLU A 1 125 ? 11.102 -17.422 17.312 1 88.94 125 GLU A O 1
ATOM 982 N N . MET A 1 126 ? 10.727 -18.562 15.438 1 91.44 126 MET A N 1
ATOM 983 C CA . MET A 1 126 ? 10.625 -17.344 14.641 1 91.44 126 MET A CA 1
ATOM 984 C C . MET A 1 126 ? 9.43 -16.5 15.078 1 91.44 126 MET A C 1
ATOM 986 O O . MET A 1 126 ? 9.516 -15.273 15.133 1 91.44 126 MET A O 1
ATOM 990 N N . GLY A 1 127 ? 8.328 -17.188 15.375 1 91.06 127 GLY A N 1
ATOM 991 C CA . GLY A 1 127 ? 7.145 -16.484 15.852 1 91.06 127 GLY A CA 1
ATOM 992 C C . GLY A 1 127 ? 7.387 -15.711 17.141 1 91.06 127 GLY A C 1
ATOM 993 O O . GLY A 1 127 ? 6.875 -14.602 17.297 1 91.06 127 GLY A O 1
ATOM 994 N N . GLN A 1 128 ? 8.148 -16.297 18 1 92.5 128 GLN A N 1
ATOM 995 C CA . GLN A 1 128 ? 8.477 -15.633 19.266 1 92.5 128 GLN A CA 1
ATOM 996 C C . GLN A 1 128 ? 9.336 -14.398 19.016 1 92.5 128 GLN A C 1
ATOM 998 O O . GLN A 1 128 ? 9.164 -13.375 19.672 1 92.5 128 GLN A O 1
ATOM 1003 N N . LEU A 1 129 ? 10.25 -14.539 18.094 1 94 129 LEU A N 1
ATOM 1004 C CA . LEU A 1 129 ? 11.094 -13.406 17.75 1 94 129 LEU A CA 1
ATOM 1005 C C . LEU A 1 129 ? 10.266 -12.266 17.156 1 94 129 LEU A C 1
ATOM 1007 O O . LEU A 1 129 ? 10.531 -11.094 17.438 1 94 129 LEU A O 1
ATOM 1011 N N . TRP A 1 130 ? 9.305 -12.633 16.312 1 94 130 TRP A N 1
ATOM 1012 C CA . TRP A 1 130 ? 8.422 -11.617 15.734 1 94 130 TRP A CA 1
ATOM 1013 C C . TRP A 1 130 ? 7.625 -10.906 16.828 1 94 130 TRP A C 1
ATOM 1015 O O . TRP A 1 130 ? 7.469 -9.688 16.797 1 94 130 TRP A O 1
ATOM 1025 N N . LYS A 1 131 ? 7.133 -11.695 17.734 1 91.62 131 LYS A N 1
ATOM 1026 C CA . LYS A 1 131 ? 6.363 -11.141 18.844 1 91.62 131 LYS A CA 1
ATOM 1027 C C . LYS A 1 131 ? 7.199 -10.148 19.656 1 91.62 131 LYS A C 1
ATOM 1029 O O . LYS A 1 131 ? 6.711 -9.078 20.031 1 91.62 131 LYS A O 1
ATOM 1034 N N . GLU A 1 132 ? 8.383 -10.484 19.891 1 92.06 132 GLU A N 1
ATOM 1035 C CA . GLU A 1 132 ? 9.289 -9.609 20.625 1 92.06 132 GLU A CA 1
ATOM 1036 C C . GLU A 1 132 ? 9.578 -8.328 19.844 1 92.06 132 GLU A C 1
ATOM 1038 O O . GLU A 1 132 ? 9.555 -7.234 20.406 1 92.06 132 GLU A O 1
ATOM 1043 N N . ALA A 1 133 ? 9.898 -8.516 18.641 1 93.38 133 ALA A N 1
ATOM 1044 C CA . ALA A 1 133 ? 10.164 -7.363 17.781 1 93.38 133 ALA A CA 1
ATOM 1045 C C . ALA A 1 133 ? 8.961 -6.426 17.734 1 93.38 133 ALA A C 1
ATOM 1047 O O . ALA A 1 133 ? 9.109 -5.203 17.828 1 93.38 133 ALA A O 1
ATOM 1048 N N . PHE A 1 134 ? 7.785 -7.008 17.625 1 90.94 134 PHE A N 1
ATOM 1049 C CA . PHE A 1 134 ? 6.562 -6.211 17.562 1 90.94 134 PHE A CA 1
ATOM 1050 C C . PHE A 1 134 ? 6.363 -5.426 18.859 1 90.94 134 PHE A C 1
ATOM 1052 O O . PHE A 1 134 ? 6 -4.25 18.812 1 90.94 134 PHE A O 1
ATOM 1059 N N . GLY A 1 135 ? 6.543 -6.066 19.891 1 88.5 135 GLY A N 1
ATOM 1060 C CA . GLY A 1 135 ? 6.367 -5.402 21.172 1 88.5 135 GLY A CA 1
ATOM 1061 C C . GLY A 1 135 ? 7.305 -4.227 21.359 1 88.5 135 GLY A C 1
ATOM 1062 O O . GLY A 1 135 ? 6.918 -3.211 21.953 1 88.5 135 GLY A O 1
ATOM 1063 N N . LYS A 1 136 ? 8.5 -4.297 20.844 1 89.25 136 LYS A N 1
ATOM 1064 C CA . LYS A 1 136 ? 9.516 -3.271 21.047 1 89.25 136 LYS A CA 1
ATOM 1065 C C . LYS A 1 136 ? 9.297 -2.09 20.109 1 89.25 136 LYS A C 1
ATOM 1067 O O . LYS A 1 136 ? 9.68 -0.96 20.422 1 89.25 136 LYS A O 1
ATOM 1072 N N . PHE A 1 137 ? 8.648 -2.322 18.984 1 90.62 137 PHE A N 1
ATOM 1073 C CA . PHE A 1 137 ? 8.625 -1.289 17.953 1 90.62 137 PHE A CA 1
ATOM 1074 C C . PHE A 1 137 ? 7.203 -1.022 17.484 1 90.62 137 PHE A C 1
ATOM 1076 O O . PHE A 1 137 ? 6.992 -0.543 16.375 1 90.62 137 PHE A O 1
ATOM 1083 N N . GLU A 1 138 ? 6.23 -1.242 18.234 1 84.94 138 GLU A N 1
ATOM 1084 C CA . GLU A 1 138 ? 4.816 -1.248 17.875 1 84.94 138 GLU A CA 1
ATOM 1085 C C . GLU A 1 138 ? 4.359 0.13 17.391 1 84.94 138 GLU A C 1
ATOM 1087 O O . GLU A 1 138 ? 3.467 0.24 16.562 1 84.94 138 GLU A O 1
ATOM 1092 N N . VAL A 1 139 ? 4.957 1.197 17.875 1 82.75 139 VAL A N 1
ATOM 1093 C CA . VAL A 1 139 ? 4.457 2.529 17.562 1 82.75 139 VAL A CA 1
ATOM 1094 C C . VAL A 1 139 ? 5.402 3.213 16.578 1 82.75 139 VAL A C 1
ATOM 1096 O O . VAL A 1 139 ? 5.176 4.355 16.172 1 82.75 139 VAL A O 1
ATOM 1099 N N . SER A 1 140 ? 6.414 2.52 16.188 1 84.31 140 SER A N 1
ATOM 1100 C CA . SER A 1 140 ? 7.484 3.143 15.406 1 84.31 140 SER A CA 1
ATOM 1101 C C . SER A 1 140 ? 7.09 3.287 13.938 1 84.31 140 SER A C 1
ATOM 1103 O O . SER A 1 140 ? 6.367 2.447 13.398 1 84.31 140 SER A O 1
ATOM 1105 N N . ASN A 1 141 ? 7.5 4.367 13.383 1 82.94 141 ASN A N 1
ATOM 1106 C CA . ASN A 1 141 ? 7.34 4.75 11.984 1 82.94 141 ASN A CA 1
ATOM 1107 C C . ASN A 1 141 ? 8.664 5.219 11.375 1 82.94 141 ASN A C 1
ATOM 1109 O O . ASN A 1 141 ? 9.227 6.227 11.805 1 82.94 141 ASN A O 1
ATOM 1113 N N . PRO A 1 142 ? 9.117 4.578 10.352 1 79.62 142 PRO A N 1
ATOM 1114 C CA . PRO A 1 142 ? 10.43 4.918 9.805 1 79.62 142 PRO A CA 1
ATOM 1115 C C . PRO A 1 142 ? 10.453 6.293 9.141 1 79.62 142 PRO A C 1
ATOM 1117 O O . PRO A 1 142 ? 11.531 6.844 8.883 1 79.62 142 PRO A O 1
ATOM 1120 N N . LEU A 1 143 ? 9.312 6.809 8.891 1 76.56 143 LEU A N 1
ATOM 1121 C CA . LEU A 1 143 ? 9.25 8.141 8.297 1 76.56 143 LEU A CA 1
ATOM 1122 C C . LEU A 1 143 ? 9.789 9.195 9.258 1 76.56 143 LEU A C 1
ATOM 1124 O O . LEU A 1 143 ? 10.211 10.273 8.828 1 76.56 143 LEU A O 1
ATOM 1128 N N . HIS A 1 144 ? 9.711 8.93 10.508 1 81.12 144 HIS A N 1
ATOM 1129 C CA . HIS A 1 144 ? 10.219 9.836 11.531 1 81.12 144 HIS A CA 1
ATOM 1130 C C . HIS A 1 144 ? 11.562 9.352 12.07 1 81.12 144 HIS A C 1
ATOM 1132 O O . HIS A 1 144 ? 11.648 8.914 13.227 1 81.12 144 HIS A O 1
ATOM 1138 N N . ALA A 1 145 ? 12.602 9.609 11.297 1 80.62 145 ALA A N 1
ATOM 1139 C CA . ALA A 1 145 ? 13.914 9.023 11.555 1 80.62 145 ALA A CA 1
ATOM 1140 C C . ALA A 1 145 ? 14.5 9.539 12.867 1 80.62 145 ALA A C 1
ATOM 1142 O O . ALA A 1 145 ? 15.219 8.82 13.562 1 80.62 145 ALA A O 1
ATOM 1143 N N . ASP A 1 146 ? 14.141 10.727 13.242 1 81.38 146 ASP A N 1
ATOM 1144 C CA . ASP A 1 146 ? 14.664 11.312 14.469 1 81.38 146 ASP A CA 1
ATOM 1145 C C . ASP A 1 146 ? 13.945 10.742 15.695 1 81.38 146 ASP A C 1
ATOM 1147 O O . ASP A 1 146 ? 14.531 10.648 16.781 1 81.38 146 ASP A O 1
ATOM 1151 N N . VAL A 1 147 ? 12.742 10.398 15.484 1 84.62 147 VAL A N 1
ATOM 1152 C CA . VAL A 1 147 ? 11.945 9.852 16.578 1 84.62 147 VAL A CA 1
ATOM 1153 C C . VAL A 1 147 ? 12.219 8.359 16.734 1 84.62 147 VAL A C 1
ATOM 1155 O O . VAL A 1 147 ? 12.234 7.84 17.844 1 84.62 147 VAL A O 1
ATOM 1158 N N . PHE A 1 148 ? 12.461 7.691 15.602 1 90.19 148 PHE A N 1
ATOM 1159 C CA . PHE A 1 148 ? 12.641 6.246 15.633 1 90.19 148 PHE A CA 1
ATOM 1160 C C . PHE A 1 148 ? 13.898 5.836 14.875 1 90.19 148 PHE A C 1
ATOM 1162 O O . PHE A 1 148 ? 13.82 5.105 13.883 1 90.19 148 PHE A O 1
ATOM 1169 N N . PRO A 1 149 ? 15.07 6.137 15.375 1 90.56 149 PRO A N 1
ATOM 1170 C CA . PRO A 1 149 ? 16.312 5.836 14.656 1 90.56 149 PRO A CA 1
ATOM 1171 C C . PRO A 1 149 ? 16.562 4.336 14.531 1 90.56 149 PRO A C 1
ATOM 1173 O O . PRO A 1 149 ? 17.172 3.896 13.555 1 90.56 149 PRO A O 1
ATOM 1176 N N . GLY A 1 150 ? 16.109 3.586 15.508 1 93.12 150 GLY A N 1
ATOM 1177 C CA . GLY A 1 150 ? 16.281 2.145 15.43 1 93.12 150 GLY A CA 1
ATOM 1178 C C . GLY A 1 150 ? 15.609 1.521 14.227 1 93.12 150 GLY A C 1
ATOM 1179 O O . GLY A 1 150 ? 16.203 0.705 13.523 1 93.12 150 GLY A O 1
ATOM 1180 N N . VAL A 1 151 ? 14.383 1.872 14.016 1 93.81 151 VAL A N 1
ATOM 1181 C CA . VAL A 1 151 ? 13.633 1.303 12.898 1 93.81 151 VAL A CA 1
ATOM 1182 C C . VAL A 1 151 ? 14.203 1.822 11.578 1 93.81 151 VAL A C 1
ATOM 1184 O O . VAL A 1 151 ? 14.234 1.096 10.586 1 93.81 151 VAL A O 1
ATOM 1187 N N . ARG A 1 152 ? 14.578 3.088 11.57 1 93.19 152 ARG A N 1
ATOM 1188 C CA . ARG A 1 152 ? 15.234 3.615 10.383 1 93.19 152 ARG A CA 1
ATOM 1189 C C . ARG A 1 152 ? 16.469 2.785 10.023 1 93.19 152 ARG A C 1
ATOM 1191 O O . ARG A 1 152 ? 16.672 2.443 8.852 1 93.19 152 ARG A O 1
ATOM 1198 N N . LYS A 1 153 ? 17.297 2.492 11 1 94.62 153 LYS A N 1
ATOM 1199 C CA . LYS A 1 153 ? 18.5 1.696 10.773 1 94.62 153 LYS A CA 1
ATOM 1200 C C . LYS A 1 153 ? 18.141 0.291 10.289 1 94.62 153 LYS A C 1
ATOM 1202 O O . LYS A 1 153 ? 18.766 -0.227 9.359 1 94.62 153 LYS A O 1
ATOM 1207 N N . MET A 1 154 ? 17.172 -0.319 10.945 1 96.12 154 MET A N 1
ATOM 1208 C CA . MET A 1 154 ? 16.734 -1.65 10.531 1 96.12 154 MET A CA 1
ATOM 1209 C C . MET A 1 154 ? 16.25 -1.636 9.086 1 96.12 154 MET A C 1
ATOM 1211 O O . MET A 1 154 ? 16.531 -2.553 8.32 1 96.12 154 MET A O 1
ATOM 1215 N N . ASP A 1 155 ? 15.492 -0.591 8.75 1 95.75 155 ASP A N 1
ATOM 1216 C CA . ASP A 1 155 ? 14.969 -0.419 7.402 1 95.75 155 ASP A CA 1
ATOM 1217 C C . ASP A 1 155 ? 16.109 -0.369 6.375 1 95.75 155 ASP A C 1
ATOM 1219 O O . ASP A 1 155 ? 16.062 -1.078 5.367 1 95.75 155 ASP A O 1
ATOM 1223 N N . SER A 1 156 ? 17.125 0.396 6.656 1 95.19 156 SER A N 1
ATOM 1224 C CA . SER A 1 156 ? 18.266 0.56 5.766 1 95.19 156 SER A CA 1
ATOM 1225 C C . SER A 1 156 ? 19.078 -0.727 5.664 1 95.19 156 SER A C 1
ATOM 1227 O O . SER A 1 156 ? 19.5 -1.109 4.574 1 95.19 156 SER A O 1
ATOM 1229 N N . GLU A 1 157 ? 19.281 -1.384 6.77 1 96.56 157 GLU A N 1
ATOM 1230 C CA . GLU A 1 157 ? 20.094 -2.598 6.773 1 96.56 157 GLU A CA 1
ATOM 1231 C C . GLU A 1 157 ? 19.359 -3.75 6.086 1 96.56 157 GLU A C 1
ATOM 1233 O O . GLU A 1 157 ? 20 -4.578 5.422 1 96.56 157 GLU A O 1
ATOM 1238 N N . LEU A 1 158 ? 18.062 -3.791 6.285 1 97.56 158 LEU A N 1
ATOM 1239 C CA . LEU A 1 158 ? 17.266 -4.789 5.586 1 97.56 158 LEU A CA 1
ATOM 1240 C C . LEU A 1 158 ? 17.453 -4.68 4.078 1 97.56 158 LEU A C 1
ATOM 1242 O O . LEU A 1 158 ? 17.672 -5.684 3.398 1 97.56 158 LEU A O 1
ATOM 1246 N N . VAL A 1 159 ? 17.375 -3.48 3.57 1 97.88 159 VAL A N 1
ATOM 1247 C CA . VAL A 1 159 ? 17.547 -3.223 2.145 1 97.88 159 VAL A CA 1
ATOM 1248 C C . VAL A 1 159 ? 18.969 -3.586 1.723 1 97.88 159 VAL A C 1
ATOM 1250 O O . VAL A 1 159 ? 19.172 -4.223 0.687 1 97.88 159 VAL A O 1
ATOM 1253 N N . SER A 1 160 ? 19.922 -3.238 2.553 1 97.38 160 SER A N 1
ATOM 1254 C CA . SER A 1 160 ? 21.328 -3.504 2.236 1 97.38 160 SER A CA 1
ATOM 1255 C C . SER A 1 160 ? 21.609 -5.004 2.168 1 97.38 160 SER A C 1
ATOM 1257 O O . SER A 1 160 ? 22.359 -5.461 1.304 1 97.38 160 SER A O 1
ATOM 1259 N N . MET A 1 161 ? 21.047 -5.75 3.08 1 98.31 161 MET A N 1
ATOM 1260 C CA . MET A 1 161 ? 21.234 -7.199 3.072 1 98.31 161 MET A CA 1
ATOM 1261 C C . MET A 1 161 ? 20.688 -7.809 1.785 1 98.31 161 MET A C 1
ATOM 1263 O O . MET A 1 161 ? 21.297 -8.711 1.213 1 98.31 161 MET A O 1
ATOM 1267 N N . CYS A 1 162 ? 19.562 -7.316 1.309 1 98.69 162 CYS A N 1
ATOM 1268 C CA . CYS A 1 162 ? 18.984 -7.816 0.068 1 98.69 162 CYS A CA 1
ATOM 1269 C C . CYS A 1 162 ? 19.844 -7.422 -1.132 1 98.69 162 CYS A C 1
ATOM 1271 O O . CYS A 1 162 ? 20.078 -8.234 -2.023 1 98.69 162 CYS A O 1
ATOM 1273 N N . LEU A 1 163 ? 20.266 -6.121 -1.157 1 98.56 163 LEU A N 1
ATOM 1274 C CA . LEU A 1 163 ? 21.125 -5.668 -2.24 1 98.56 163 LEU A CA 1
ATOM 1275 C C . LEU A 1 163 ? 22.375 -6.535 -2.338 1 98.56 163 LEU A C 1
ATOM 1277 O O . LEU A 1 163 ? 22.781 -6.938 -3.434 1 98.56 163 LEU A O 1
ATOM 1281 N N . SER A 1 164 ? 22.938 -6.828 -1.213 1 98.19 164 SER A N 1
ATOM 1282 C CA . SER A 1 164 ? 24.141 -7.656 -1.166 1 98.19 164 SER A CA 1
ATOM 1283 C C . SER A 1 164 ? 23.844 -9.078 -1.632 1 98.19 164 SER A C 1
ATOM 1285 O O . SER A 1 164 ? 24.625 -9.664 -2.391 1 98.19 164 SER A O 1
ATOM 1287 N N . LEU A 1 165 ? 22.797 -9.594 -1.178 1 98.44 165 LEU A N 1
ATOM 1288 C CA . LEU A 1 165 ? 22.406 -10.953 -1.52 1 98.44 165 LEU A CA 1
ATOM 1289 C C . LEU A 1 165 ? 22.219 -11.102 -3.023 1 98.44 165 LEU A C 1
ATOM 1291 O O . LEU A 1 165 ? 22.547 -12.141 -3.6 1 98.44 165 LEU A O 1
ATOM 1295 N N . TYR A 1 166 ? 21.703 -10.086 -3.693 1 98.69 166 TYR A N 1
ATOM 1296 C CA . TYR A 1 166 ? 21.391 -10.125 -5.117 1 98.69 166 TYR A CA 1
ATOM 1297 C C . TYR A 1 166 ? 22.516 -9.539 -5.945 1 98.69 166 TYR A C 1
ATOM 1299 O O . TYR A 1 166 ? 22.344 -9.219 -7.121 1 98.69 166 TYR A O 1
ATOM 1307 N N . ASN A 1 167 ? 23.656 -9.281 -5.305 1 98.25 167 ASN A N 1
ATOM 1308 C CA . ASN A 1 167 ? 24.906 -8.867 -5.949 1 98.25 167 ASN A CA 1
ATOM 1309 C C . ASN A 1 167 ? 24.75 -7.512 -6.629 1 98.25 167 ASN A C 1
ATOM 1311 O O . ASN A 1 167 ? 25.266 -7.309 -7.734 1 98.25 167 ASN A O 1
ATOM 1315 N N . CYS A 1 168 ? 23.969 -6.676 -5.973 1 97.81 168 CYS A N 1
ATOM 1316 C CA . CYS A 1 168 ? 23.859 -5.316 -6.492 1 97.81 168 CYS A CA 1
ATOM 1317 C C . CYS A 1 168 ? 25.125 -4.512 -6.172 1 97.81 168 CYS A C 1
ATOM 1319 O O . CYS A 1 168 ? 25.672 -4.625 -5.078 1 97.81 168 CYS A O 1
ATOM 1321 N N . PRO A 1 169 ? 25.672 -3.701 -7.152 1 93.56 169 PRO A N 1
ATOM 1322 C CA . PRO A 1 169 ? 26.781 -2.807 -6.793 1 93.56 169 PRO A CA 1
ATOM 1323 C C . PRO A 1 169 ? 26.375 -1.788 -5.727 1 93.56 169 PRO A C 1
ATOM 1325 O O . PRO A 1 169 ? 25.578 -0.889 -5.988 1 93.56 169 PRO A O 1
ATOM 1328 N N . LEU A 1 170 ? 26.938 -1.897 -4.574 1 93.19 170 LEU A N 1
ATOM 1329 C CA . LEU A 1 170 ? 26.547 -1.06 -3.445 1 93.19 170 LEU A CA 1
ATOM 1330 C C . LEU A 1 170 ? 27.172 0.329 -3.561 1 93.19 170 LEU A C 1
ATOM 1332 O O . LEU A 1 170 ? 28.234 0.49 -4.172 1 93.19 170 LEU A O 1
ATOM 1336 N N . PRO A 1 171 ? 26.531 1.345 -3.008 1 93.31 171 PRO A N 1
ATOM 1337 C CA . PRO A 1 171 ? 27.078 2.701 -3.055 1 93.31 171 PRO A CA 1
ATOM 1338 C C . PRO A 1 171 ? 28.344 2.861 -2.195 1 93.31 171 PRO A C 1
ATOM 1340 O O . PRO A 1 171 ? 28.438 2.268 -1.116 1 93.31 171 PRO A O 1
ATOM 1343 N N . THR A 1 172 ? 29.25 3.701 -2.67 1 90.62 172 THR A N 1
ATOM 1344 C CA . THR A 1 172 ? 30.5 3.939 -1.957 1 90.62 172 THR A CA 1
ATOM 1345 C C . THR A 1 172 ? 30.328 5.023 -0.9 1 90.62 172 THR A C 1
ATOM 1347 O O . THR A 1 172 ? 31.125 5.129 0.031 1 90.62 172 THR A O 1
ATOM 1350 N N . SER A 1 173 ? 29.312 5.859 -1.11 1 88.69 173 SER A N 1
ATOM 1351 C CA . SER A 1 173 ? 28.984 6.934 -0.181 1 88.69 173 SER A CA 1
ATOM 1352 C C . SER A 1 173 ? 27.516 7.336 -0.304 1 88.69 173 SER A C 1
ATOM 1354 O O . SER A 1 173 ? 26.812 6.867 -1.199 1 88.69 173 SER A O 1
ATOM 1356 N N . ALA A 1 174 ? 27.125 8.195 0.604 1 86.62 174 ALA A N 1
ATOM 1357 C CA . ALA A 1 174 ? 25.75 8.672 0.587 1 86.62 174 ALA A CA 1
ATOM 1358 C C . ALA A 1 174 ? 25.469 9.484 -0.673 1 86.62 174 ALA A C 1
ATOM 1360 O O . ALA A 1 174 ? 24.312 9.594 -1.103 1 86.62 174 ALA A O 1
ATOM 1361 N N . ILE A 1 175 ? 26.5 10.016 -1.31 1 91.25 175 ILE A N 1
ATOM 1362 C CA . ILE A 1 175 ? 26.281 10.898 -2.455 1 91.25 175 ILE A CA 1
ATOM 1363 C C . ILE A 1 175 ? 26.547 10.133 -3.748 1 91.25 175 ILE A C 1
ATOM 1365 O O . ILE A 1 175 ? 26.5 10.711 -4.84 1 91.25 175 ILE A O 1
ATOM 1369 N N . ASP A 1 176 ? 26.875 8.805 -3.666 1 94.19 176 ASP A N 1
ATOM 1370 C CA . ASP A 1 176 ? 27.078 7.977 -4.848 1 94.19 176 ASP A CA 1
ATOM 1371 C C . ASP A 1 176 ? 25.75 7.645 -5.527 1 94.19 176 ASP A C 1
ATOM 1373 O O . ASP A 1 176 ? 25.094 6.668 -5.172 1 94.19 176 ASP A O 1
ATOM 1377 N N . GLU A 1 177 ? 25.438 8.32 -6.562 1 92.25 177 GLU A N 1
ATOM 1378 C CA . GLU A 1 177 ? 24.156 8.188 -7.238 1 92.25 177 GLU A CA 1
ATOM 1379 C C . GLU A 1 177 ? 24.125 6.938 -8.117 1 92.25 177 GLU A C 1
ATOM 1381 O O . GLU A 1 177 ? 23.047 6.496 -8.539 1 92.25 177 GLU A O 1
ATOM 1386 N N . ASN A 1 178 ? 25.219 6.316 -8.383 1 94.38 178 ASN A N 1
ATOM 1387 C CA . ASN A 1 178 ? 25.297 5.164 -9.281 1 94.38 178 ASN A CA 1
ATOM 1388 C C . ASN A 1 178 ? 25.266 3.85 -8.508 1 94.38 178 ASN A C 1
ATOM 1390 O O . ASN A 1 178 ? 25.156 2.777 -9.102 1 94.38 178 ASN A O 1
ATOM 1394 N N . GLY A 1 179 ? 25.312 3.926 -7.227 1 95.44 179 GLY A N 1
ATOM 1395 C CA . GLY A 1 179 ? 25.266 2.729 -6.398 1 95.44 179 GLY A CA 1
ATOM 1396 C C . GLY A 1 179 ? 23.859 2.188 -6.199 1 95.44 179 GLY A C 1
ATOM 1397 O O . GLY A 1 179 ? 22.891 2.928 -6.324 1 95.44 179 GLY A O 1
ATOM 1398 N N . GLY A 1 180 ? 23.859 0.896 -5.895 1 97.25 180 GLY A N 1
ATOM 1399 C CA . GLY A 1 180 ? 22.594 0.215 -5.66 1 97.25 180 GLY A CA 1
ATOM 1400 C C . GLY A 1 180 ? 21.766 0.844 -4.551 1 97.25 180 GLY A C 1
ATOM 1401 O O . GLY A 1 180 ? 22.312 1.438 -3.623 1 97.25 180 GLY A O 1
ATOM 1402 N N . ALA A 1 181 ? 20.469 0.777 -4.676 1 97.56 181 ALA A N 1
ATOM 1403 C CA . ALA A 1 181 ? 19.531 1.372 -3.727 1 97.56 181 ALA A CA 1
ATOM 1404 C C . ALA A 1 181 ? 18.203 0.603 -3.703 1 97.56 181 ALA A C 1
ATOM 1406 O O . ALA A 1 181 ? 17.891 -0.123 -4.648 1 97.56 181 ALA A O 1
ATOM 1407 N N . GLY A 1 182 ? 17.484 0.707 -2.645 1 97.81 182 GLY A N 1
ATOM 1408 C CA . GLY A 1 182 ? 16.188 0.055 -2.543 1 97.81 182 GLY A CA 1
ATOM 1409 C C . GLY A 1 182 ? 15.289 0.669 -1.485 1 97.81 182 GLY A C 1
ATOM 1410 O O . GLY A 1 182 ? 15.633 1.696 -0.895 1 97.81 182 GLY A O 1
ATOM 1411 N N . THR A 1 183 ? 14.148 0.186 -1.344 1 97.88 183 THR A N 1
ATOM 1412 C CA . THR A 1 183 ? 13.195 0.528 -0.291 1 97.88 183 THR A CA 1
ATOM 1413 C C . THR A 1 183 ? 12.422 -0.708 0.163 1 97.88 183 THR A C 1
ATOM 1415 O O . THR A 1 183 ? 12.344 -1.699 -0.564 1 97.88 183 THR A O 1
ATOM 1418 N N . THR A 1 184 ? 11.969 -0.629 1.381 1 96.75 184 THR A N 1
ATOM 1419 C CA . THR A 1 184 ? 10.992 -1.621 1.824 1 96.75 184 THR A CA 1
ATOM 1420 C C . THR A 1 184 ? 9.586 -1.233 1.38 1 96.75 184 THR A C 1
ATOM 1422 O O . THR A 1 184 ? 9.289 -0.049 1.216 1 96.75 184 THR A O 1
ATOM 1425 N N . THR A 1 185 ? 8.781 -2.211 1.081 1 96 185 THR A N 1
ATOM 1426 C CA . THR A 1 185 ? 7.371 -2.037 0.768 1 96 185 THR A CA 1
ATOM 1427 C C . THR A 1 185 ? 6.516 -3.025 1.556 1 96 185 THR A C 1
ATOM 1429 O O . THR A 1 185 ? 7.043 -3.852 2.305 1 96 185 THR A O 1
ATOM 1432 N N . SER A 1 186 ? 5.23 -2.961 1.396 1 93.75 186 SER A N 1
ATOM 1433 C CA . SER A 1 186 ? 4.324 -3.74 2.229 1 93.75 186 SER A CA 1
ATOM 1434 C C . SER A 1 186 ? 4.082 -5.125 1.64 1 93.75 186 SER A C 1
ATOM 1436 O O . SER A 1 186 ? 3.461 -5.977 2.275 1 93.75 186 SER A O 1
ATOM 1438 N N . GLY A 1 187 ? 4.547 -5.395 0.457 1 94.88 187 GLY A N 1
ATOM 1439 C CA . GLY A 1 187 ? 4.367 -6.676 -0.213 1 94.88 187 GLY A CA 1
ATOM 1440 C C . GLY A 1 187 ? 4.883 -6.676 -1.64 1 94.88 187 GLY A C 1
ATOM 1441 O O . GLY A 1 187 ? 5.207 -5.625 -2.189 1 94.88 187 GLY A O 1
ATOM 1442 N N . GLY A 1 188 ? 4.91 -7.867 -2.168 1 96.5 188 GLY A N 1
ATOM 1443 C CA . GLY A 1 188 ? 5.418 -8.016 -3.523 1 96.5 188 GLY A CA 1
ATOM 1444 C C . GLY A 1 188 ? 4.633 -7.203 -4.539 1 96.5 188 GLY A C 1
ATOM 1445 O O . GLY A 1 188 ? 5.215 -6.625 -5.461 1 96.5 188 GLY A O 1
ATOM 1446 N N . THR A 1 189 ? 3.326 -7.152 -4.395 1 96.69 189 THR A N 1
ATOM 1447 C CA . THR A 1 189 ? 2.492 -6.371 -5.301 1 96.69 189 THR A CA 1
ATOM 1448 C C . THR A 1 189 ? 2.898 -4.902 -5.281 1 96.69 189 THR A C 1
ATOM 1450 O O . THR A 1 189 ? 3.053 -4.277 -6.336 1 96.69 189 THR A O 1
ATOM 1453 N N . GLU A 1 190 ? 3.098 -4.375 -4.098 1 96.75 190 GLU A N 1
ATOM 1454 C CA . GLU A 1 190 ? 3.504 -2.977 -4.012 1 96.75 190 GLU A CA 1
ATOM 1455 C C . GLU A 1 190 ? 4.887 -2.766 -4.617 1 96.75 190 GLU A C 1
ATOM 1457 O O . GLU A 1 190 ? 5.145 -1.738 -5.25 1 96.75 190 GLU A O 1
ATOM 1462 N N . SER A 1 191 ? 5.824 -3.693 -4.398 1 98.12 191 SER A N 1
ATOM 1463 C CA . SER A 1 191 ? 7.148 -3.594 -4.996 1 98.12 191 SER A CA 1
ATOM 1464 C C . SER A 1 191 ? 7.062 -3.506 -6.52 1 98.12 191 SER A C 1
ATOM 1466 O O . SER A 1 191 ? 7.738 -2.68 -7.137 1 98.12 191 SER A O 1
ATOM 1468 N N . ILE A 1 192 ? 6.25 -4.332 -7.102 1 98.62 192 ILE A N 1
ATOM 1469 C CA . ILE A 1 192 ? 6.07 -4.355 -8.547 1 98.62 192 ILE A CA 1
ATOM 1470 C C . ILE A 1 192 ? 5.438 -3.043 -9.008 1 98.62 192 ILE A C 1
ATOM 1472 O O . ILE A 1 192 ? 5.871 -2.455 -10.008 1 98.62 192 ILE A O 1
ATOM 1476 N N . LEU A 1 193 ? 4.426 -2.596 -8.273 1 98.44 193 LEU A N 1
ATOM 1477 C CA . LEU A 1 193 ? 3.789 -1.325 -8.602 1 98.44 193 LEU A CA 1
ATOM 1478 C C . LEU A 1 193 ? 4.805 -0.186 -8.578 1 98.44 193 LEU A C 1
ATOM 1480 O O . LEU A 1 193 ? 4.816 0.662 -9.469 1 98.44 193 LEU A O 1
ATOM 1484 N N . MET A 1 194 ? 5.633 -0.192 -7.551 1 98.25 194 MET A N 1
ATOM 1485 C CA . MET A 1 194 ? 6.617 0.875 -7.398 1 98.25 194 MET A CA 1
ATOM 1486 C C . MET A 1 194 ? 7.629 0.85 -8.539 1 98.25 194 MET A C 1
ATOM 1488 O O . MET A 1 194 ? 8.008 1.9 -9.062 1 98.25 194 MET A O 1
ATOM 1492 N N . ALA A 1 195 ? 8.055 -0.326 -8.961 1 98.69 195 ALA A N 1
ATOM 1493 C CA . ALA A 1 195 ? 8.977 -0.43 -10.086 1 98.69 195 ALA A CA 1
ATOM 1494 C C . ALA A 1 195 ? 8.352 0.147 -11.359 1 98.69 195 ALA A C 1
ATOM 1496 O O . ALA A 1 195 ? 8.969 0.966 -12.039 1 98.69 195 ALA A O 1
ATOM 1497 N N . CYS A 1 196 ? 7.145 -0.28 -11.656 1 98.81 196 CYS A N 1
ATOM 1498 C CA . CYS A 1 196 ? 6.473 0.185 -12.859 1 98.81 196 CYS A CA 1
ATOM 1499 C C . CYS A 1 196 ? 6.289 1.697 -12.836 1 98.81 196 CYS A C 1
ATOM 1501 O O . CYS A 1 196 ? 6.516 2.373 -13.836 1 98.81 196 CYS A O 1
ATOM 1503 N N . LYS A 1 197 ? 5.883 2.203 -11.672 1 98.5 197 LYS A N 1
ATOM 1504 C CA . LYS A 1 197 ? 5.723 3.645 -11.508 1 98.5 197 LYS A CA 1
ATOM 1505 C C . LYS A 1 197 ? 7.043 4.375 -11.719 1 98.5 197 LYS A C 1
ATOM 1507 O O . LYS A 1 197 ? 7.082 5.418 -12.375 1 98.5 197 LYS A O 1
ATOM 1512 N N . ALA A 1 198 ? 8.109 3.873 -11.18 1 98.56 198 ALA A N 1
ATOM 1513 C CA . ALA A 1 198 ? 9.43 4.492 -11.297 1 98.56 198 ALA A CA 1
ATOM 1514 C C . ALA A 1 198 ? 9.867 4.578 -12.758 1 98.56 198 ALA A C 1
ATOM 1516 O O . ALA A 1 198 ? 10.367 5.617 -13.203 1 98.56 198 ALA A O 1
ATOM 1517 N N . TYR A 1 199 ? 9.672 3.516 -13.5 1 98.81 199 TYR A N 1
ATOM 1518 C CA . TYR A 1 199 ? 10.109 3.516 -14.891 1 98.81 199 TYR A CA 1
ATOM 1519 C C . TYR A 1 199 ? 9.227 4.426 -15.742 1 98.81 199 TYR A C 1
ATOM 1521 O O . TYR A 1 199 ? 9.703 5.066 -16.688 1 98.81 199 TYR A O 1
ATOM 1529 N N . ARG A 1 200 ? 7.91 4.438 -15.445 1 98.62 200 ARG A N 1
ATOM 1530 C CA . ARG A 1 200 ? 7.023 5.375 -16.125 1 98.62 200 ARG A CA 1
ATOM 1531 C C . ARG A 1 200 ? 7.48 6.812 -15.93 1 98.62 200 ARG A C 1
ATOM 1533 O O . ARG A 1 200 ? 7.586 7.578 -16.891 1 98.62 200 ARG A O 1
ATOM 1540 N N . ASP A 1 201 ? 7.73 7.18 -14.688 1 97.88 201 ASP A N 1
ATOM 1541 C CA . ASP A 1 201 ? 8.133 8.547 -14.367 1 97.88 201 ASP A CA 1
ATOM 1542 C C . ASP A 1 201 ? 9.5 8.867 -14.953 1 97.88 201 ASP A C 1
ATOM 1544 O O . ASP A 1 201 ? 9.734 9.984 -15.43 1 97.88 201 ASP A O 1
ATOM 1548 N N . ARG A 1 202 ? 10.406 7.926 -14.922 1 97.56 202 ARG A N 1
ATOM 1549 C CA . ARG A 1 202 ? 11.727 8.117 -15.523 1 97.56 202 ARG A CA 1
ATOM 1550 C C . ARG A 1 202 ? 11.609 8.359 -17.016 1 97.56 202 ARG A C 1
ATOM 1552 O O . ARG A 1 202 ? 12.25 9.266 -17.562 1 97.56 202 ARG A O 1
ATOM 1559 N N . ALA A 1 203 ? 10.797 7.52 -17.656 1 97.31 203 ALA A N 1
ATOM 1560 C CA . ALA A 1 203 ? 10.633 7.625 -19.109 1 97.31 203 ALA A CA 1
ATOM 1561 C C . ALA A 1 203 ? 10.07 8.984 -19.5 1 97.31 203 ALA A C 1
ATOM 1563 O O . ALA A 1 203 ? 10.492 9.57 -20.5 1 97.31 203 ALA A O 1
ATOM 1564 N N . ARG A 1 204 ? 9.156 9.445 -18.734 1 95.44 204 ARG A N 1
ATOM 1565 C CA . ARG A 1 204 ? 8.594 10.766 -18.984 1 95.44 204 ARG A CA 1
ATOM 1566 C C . ARG A 1 204 ? 9.633 11.859 -18.766 1 95.44 204 ARG A C 1
ATOM 1568 O O . ARG A 1 204 ? 9.789 12.75 -19.594 1 95.44 204 ARG A O 1
ATOM 1575 N N . ALA A 1 205 ? 10.328 11.82 -17.703 1 92 205 ALA A N 1
ATOM 1576 C CA . ALA A 1 205 ? 11.25 12.875 -17.281 1 92 205 ALA A CA 1
ATOM 1577 C C . ALA A 1 205 ? 12.492 12.891 -18.172 1 92 205 ALA A C 1
ATOM 1579 O O . ALA A 1 205 ? 12.984 13.961 -18.547 1 92 205 ALA A O 1
ATOM 1580 N N . GLU A 1 206 ? 12.992 11.734 -18.547 1 92.44 206 GLU A N 1
ATOM 1581 C CA . GLU A 1 206 ? 14.289 11.656 -19.203 1 92.44 206 GLU A CA 1
ATOM 1582 C C . GLU A 1 206 ? 14.125 11.5 -20.719 1 92.44 206 GLU A C 1
ATOM 1584 O O . GLU A 1 206 ? 14.984 11.93 -21.484 1 92.44 206 GLU A O 1
ATOM 1589 N N . PHE A 1 207 ? 12.992 10.883 -21.125 1 92.94 207 PHE A N 1
ATOM 1590 C CA . PHE A 1 207 ? 12.898 10.547 -22.547 1 92.94 207 PHE A CA 1
ATOM 1591 C C . PHE A 1 207 ? 11.664 11.188 -23.172 1 92.94 207 PHE A C 1
ATOM 1593 O O . PHE A 1 207 ? 11.438 11.07 -24.375 1 92.94 207 PHE A O 1
ATOM 1600 N N . GLY A 1 208 ? 10.812 11.836 -22.406 1 92 208 GLY A N 1
ATOM 1601 C CA . GLY A 1 208 ? 9.641 12.523 -22.922 1 92 208 GLY A CA 1
ATOM 1602 C C . GLY A 1 208 ? 8.547 11.578 -23.375 1 92 208 GLY A C 1
ATOM 1603 O O . GLY A 1 208 ? 7.68 11.961 -24.172 1 92 208 GLY A O 1
ATOM 1604 N N . ILE A 1 209 ? 8.57 10.328 -22.938 1 93.06 209 ILE A N 1
ATOM 1605 C CA . ILE A 1 209 ? 7.578 9.328 -23.328 1 93.06 209 ILE A CA 1
ATOM 1606 C C . ILE A 1 209 ? 6.285 9.555 -22.531 1 93.06 209 ILE A C 1
ATOM 1608 O O . ILE A 1 209 ? 6.281 9.5 -21.312 1 93.06 209 ILE A O 1
ATOM 1612 N N . THR A 1 210 ? 5.184 9.781 -23.25 1 91.69 210 THR A N 1
ATOM 1613 C CA . THR A 1 210 ? 3.922 10.094 -22.578 1 91.69 210 THR A CA 1
ATOM 1614 C C . THR A 1 210 ? 2.934 8.938 -22.734 1 91.69 210 THR A C 1
ATOM 1616 O O . THR A 1 210 ? 1.907 8.898 -22.047 1 91.69 210 THR A O 1
ATOM 1619 N N . GLU A 1 211 ? 3.221 7.957 -23.656 1 93.5 211 GLU A N 1
ATOM 1620 C CA . GLU A 1 211 ? 2.422 6.746 -23.828 1 93.5 211 GLU A CA 1
ATOM 1621 C C . GLU A 1 211 ? 3.254 5.492 -23.578 1 93.5 211 GLU A C 1
ATOM 1623 O O . GLU A 1 211 ? 3.461 4.688 -24.484 1 93.5 211 GLU A O 1
ATOM 1628 N N . PRO A 1 212 ? 3.588 5.328 -22.312 1 96.94 212 PRO A N 1
ATOM 1629 C CA . PRO A 1 212 ? 4.535 4.262 -21.984 1 96.94 212 PRO A CA 1
ATOM 1630 C C . PRO A 1 212 ? 3.953 2.865 -22.203 1 96.94 212 PRO A C 1
ATOM 1632 O O . PRO A 1 212 ? 2.766 2.641 -21.969 1 96.94 212 PRO A O 1
ATOM 1635 N N . GLU A 1 213 ? 4.797 1.898 -22.688 1 97.12 213 GLU A N 1
ATOM 1636 C CA . GLU A 1 213 ? 4.453 0.493 -22.875 1 97.12 213 GLU A CA 1
ATOM 1637 C C . GLU A 1 213 ? 5.434 -0.423 -22.156 1 97.12 213 GLU A C 1
ATOM 1639 O O . GLU A 1 213 ? 6.613 -0.094 -22.016 1 97.12 213 GLU A O 1
ATOM 1644 N N . MET A 1 214 ? 4.957 -1.481 -21.609 1 98.44 214 MET A N 1
ATOM 1645 C CA . MET A 1 214 ? 5.836 -2.496 -21.031 1 98.44 214 MET A CA 1
ATOM 1646 C C . MET A 1 214 ? 5.586 -3.857 -21.672 1 98.44 214 MET A C 1
ATOM 1648 O O . MET A 1 214 ? 4.48 -4.137 -22.141 1 98.44 214 MET A O 1
ATOM 1652 N N . ILE A 1 215 ? 6.574 -4.656 -21.797 1 98.38 215 ILE A N 1
ATOM 1653 C CA . ILE A 1 215 ? 6.535 -5.988 -22.375 1 98.38 215 ILE A CA 1
ATOM 1654 C C . ILE A 1 215 ? 6.816 -7.039 -21.312 1 98.38 215 ILE A C 1
ATOM 1656 O O . ILE A 1 215 ? 7.859 -7 -20.656 1 98.38 215 ILE A O 1
ATOM 1660 N N . VAL A 1 216 ? 5.875 -7.93 -21.125 1 98.69 216 VAL A N 1
ATOM 1661 C CA . VAL A 1 216 ? 5.949 -8.883 -20.016 1 98.69 216 VAL A CA 1
ATOM 1662 C C . VAL A 1 216 ? 5.617 -10.289 -20.531 1 98.69 216 VAL A C 1
ATOM 1664 O O . VAL A 1 216 ? 4.879 -10.438 -21.5 1 98.69 216 VAL A O 1
ATOM 1667 N N . PRO A 1 217 ? 6.18 -11.312 -19.859 1 98.38 217 PRO A N 1
ATOM 1668 C CA . PRO A 1 217 ? 5.711 -12.664 -20.156 1 98.38 217 PRO A CA 1
ATOM 1669 C C . PRO A 1 217 ? 4.238 -12.867 -19.812 1 98.38 217 PRO A C 1
ATOM 1671 O O . PRO A 1 217 ? 3.744 -12.289 -18.844 1 98.38 217 PRO A O 1
ATOM 1674 N N . LEU A 1 218 ? 3.594 -13.75 -20.531 1 96.06 218 LEU A N 1
ATOM 1675 C CA . LEU A 1 218 ? 2.215 -14.102 -20.219 1 96.06 218 LEU A CA 1
ATOM 1676 C C . LEU A 1 218 ? 2.111 -14.672 -18.812 1 96.06 218 LEU A C 1
ATOM 1678 O O . LEU A 1 218 ? 1.095 -14.492 -18.141 1 96.06 218 LEU A O 1
ATOM 1682 N N . SER A 1 219 ? 3.176 -15.297 -18.344 1 97.38 219 SER A N 1
ATOM 1683 C CA . SER A 1 219 ? 3.188 -15.992 -17.062 1 97.38 219 SER A CA 1
ATOM 1684 C C . SER A 1 219 ? 3.545 -15.047 -15.914 1 97.38 219 SER A C 1
ATOM 1686 O O . SER A 1 219 ? 3.617 -15.469 -14.758 1 97.38 219 SER A O 1
ATOM 1688 N N . VAL A 1 220 ? 3.74 -13.766 -16.234 1 98 220 VAL A N 1
ATOM 1689 C CA . VAL A 1 220 ? 4.156 -12.82 -15.203 1 98 220 VAL A CA 1
ATOM 1690 C C . VAL A 1 220 ? 3.062 -12.688 -14.148 1 98 220 VAL A C 1
ATOM 1692 O O . VAL A 1 220 ? 1.899 -13 -14.406 1 98 220 VAL A O 1
ATOM 1695 N N . HIS A 1 221 ? 3.439 -12.289 -12.961 1 98 221 HIS A N 1
ATOM 1696 C CA . HIS A 1 221 ? 2.461 -12.086 -11.898 1 98 221 HIS A CA 1
ATOM 1697 C C . HIS A 1 221 ? 1.434 -11.031 -12.289 1 98 221 HIS A C 1
ATOM 1699 O O . HIS A 1 221 ? 1.774 -10.031 -12.938 1 98 221 HIS A O 1
ATOM 1705 N N . ALA A 1 222 ? 0.193 -11.148 -11.836 1 97.12 222 ALA A N 1
ATOM 1706 C CA . ALA A 1 222 ? -0.951 -10.312 -12.188 1 97.12 222 ALA A CA 1
ATOM 1707 C C . ALA A 1 222 ? -0.751 -8.883 -11.703 1 97.12 222 ALA A C 1
ATOM 1709 O O . ALA A 1 222 ? -1.434 -7.961 -12.164 1 97.12 222 ALA A O 1
ATOM 1710 N N . ALA A 1 223 ? 0.172 -8.656 -10.781 1 97.88 223 ALA A N 1
ATOM 1711 C CA . ALA A 1 223 ? 0.448 -7.32 -10.266 1 97.88 223 ALA A CA 1
ATOM 1712 C C . ALA A 1 223 ? 0.895 -6.383 -11.383 1 97.88 223 ALA A C 1
ATOM 1714 O O . ALA A 1 223 ? 0.731 -5.164 -11.289 1 97.88 223 ALA A O 1
ATOM 1715 N N . PHE A 1 224 ? 1.473 -6.914 -12.469 1 98.62 224 PHE A N 1
ATOM 1716 C CA . PHE A 1 224 ? 1.876 -6.07 -13.586 1 98.62 224 PHE A CA 1
ATOM 1717 C C . PHE A 1 224 ? 0.657 -5.551 -14.344 1 98.62 224 PHE A C 1
ATOM 1719 O O . PHE A 1 224 ? 0.662 -4.426 -14.844 1 98.62 224 PHE A O 1
ATOM 1726 N N . ASP A 1 225 ? -0.396 -6.414 -14.477 1 97.56 225 ASP A N 1
ATOM 1727 C CA . ASP A 1 225 ? -1.66 -5.93 -15.023 1 97.56 225 ASP A CA 1
ATOM 1728 C C . ASP A 1 225 ? -2.256 -4.836 -14.141 1 97.56 225 ASP A C 1
ATOM 1730 O O . ASP A 1 225 ? -2.789 -3.846 -14.648 1 97.56 225 ASP A O 1
ATOM 1734 N N . LYS A 1 226 ? -2.184 -5.031 -12.859 1 97.75 226 LYS A N 1
ATOM 1735 C CA . LYS A 1 226 ? -2.629 -4.016 -11.914 1 97.75 226 LYS A CA 1
ATOM 1736 C C . LYS A 1 226 ? -1.879 -2.701 -12.125 1 97.75 226 LYS A C 1
ATOM 1738 O O . LYS A 1 226 ? -2.486 -1.63 -12.148 1 97.75 226 LYS A O 1
ATOM 1743 N N . ALA A 1 227 ? -0.572 -2.762 -12.242 1 98.44 227 ALA A N 1
ATOM 1744 C CA . ALA A 1 227 ? 0.247 -1.576 -12.484 1 98.44 227 ALA A CA 1
ATOM 1745 C C . ALA A 1 227 ? -0.158 -0.88 -13.781 1 98.44 227 ALA A C 1
ATOM 1747 O O . ALA A 1 227 ? -0.21 0.351 -13.836 1 98.44 227 ALA A O 1
ATOM 1748 N N . ALA A 1 228 ? -0.374 -1.703 -14.82 1 97.69 228 ALA A N 1
ATOM 1749 C CA . ALA A 1 228 ? -0.819 -1.155 -16.094 1 97.69 228 ALA A CA 1
ATOM 1750 C C . ALA A 1 228 ? -2.1 -0.341 -15.93 1 97.69 228 ALA A C 1
ATOM 1752 O O . ALA A 1 228 ? -2.199 0.781 -16.438 1 97.69 228 ALA A O 1
ATOM 1753 N N . ASN A 1 229 ? -3.035 -0.908 -15.195 1 96.81 229 ASN A N 1
ATOM 1754 C CA . ASN A 1 229 ? -4.316 -0.247 -14.969 1 96.81 229 ASN A CA 1
ATOM 1755 C C . ASN A 1 229 ? -4.16 0.981 -14.078 1 96.81 229 ASN A C 1
ATOM 1757 O O . ASN A 1 229 ? -4.793 2.01 -14.312 1 96.81 229 ASN A O 1
ATOM 1761 N N . TYR A 1 230 ? -3.371 0.883 -13.039 1 97.88 230 TYR A N 1
ATOM 1762 C CA . TYR A 1 230 ? -3.193 1.973 -12.086 1 97.88 230 TYR A CA 1
ATOM 1763 C C . TYR A 1 230 ? -2.5 3.162 -12.742 1 97.88 230 TYR A C 1
ATOM 1765 O O . TYR A 1 230 ? -2.947 4.301 -12.602 1 97.88 230 TYR A O 1
ATOM 1773 N N . PHE A 1 231 ? -1.387 2.902 -13.516 1 98 231 PHE A N 1
ATOM 1774 C CA . PHE A 1 231 ? -0.467 3.977 -13.867 1 98 231 PHE A CA 1
ATOM 1775 C C . PHE A 1 231 ? -0.611 4.352 -15.336 1 98 231 PHE A C 1
ATOM 1777 O O . PHE A 1 231 ? 0.086 5.242 -15.828 1 98 231 PHE A O 1
ATOM 1784 N N . GLY A 1 232 ? -1.527 3.711 -16.062 1 96.5 232 GLY A N 1
ATOM 1785 C CA . GLY A 1 232 ? -1.736 4.031 -17.469 1 96.5 232 GLY A CA 1
ATOM 1786 C C . GLY A 1 232 ? -0.58 3.611 -18.359 1 96.5 232 GLY A C 1
ATOM 1787 O O . GLY A 1 232 ? -0.099 4.398 -19.172 1 96.5 232 GLY A O 1
ATOM 1788 N N . ILE A 1 233 ? -0.066 2.406 -18.156 1 97.38 233 ILE A N 1
ATOM 1789 C CA . ILE A 1 233 ? 0.985 1.816 -18.969 1 97.38 233 ILE A CA 1
ATOM 1790 C C . ILE A 1 233 ? 0.391 0.734 -19.875 1 97.38 233 ILE A C 1
ATOM 1792 O O . ILE A 1 233 ? -0.255 -0.198 -19.391 1 97.38 233 ILE A O 1
ATOM 1796 N N . LYS A 1 234 ? 0.576 0.87 -21.156 1 95.56 234 LYS A N 1
ATOM 1797 C CA . LYS A 1 234 ? 0.123 -0.195 -22.047 1 95.56 234 LYS A CA 1
ATOM 1798 C C . LYS A 1 234 ? 0.96 -1.457 -21.859 1 95.56 234 LYS A C 1
ATOM 1800 O O . LYS A 1 234 ? 2.191 -1.399 -21.891 1 95.56 234 LYS A O 1
ATOM 1805 N N . ILE A 1 235 ? 0.315 -2.615 -21.703 1 96.06 235 ILE A N 1
ATOM 1806 C CA . ILE A 1 235 ? 1.016 -3.855 -21.375 1 96.06 235 ILE A CA 1
ATOM 1807 C C . ILE A 1 235 ? 0.902 -4.828 -22.547 1 96.06 235 ILE A C 1
ATOM 1809 O O . ILE A 1 235 ? -0.181 -5.012 -23.109 1 96.06 235 ILE A O 1
ATOM 1813 N N . HIS A 1 236 ? 2.018 -5.34 -23.031 1 95 236 HIS A N 1
ATOM 1814 C CA . HIS A 1 236 ? 2.084 -6.395 -24.031 1 95 236 HIS A CA 1
ATOM 1815 C C . HIS A 1 236 ? 2.465 -7.73 -23.406 1 95 236 HIS A C 1
ATOM 1817 O O . HIS A 1 236 ? 3.594 -7.902 -22.938 1 95 236 HIS A O 1
ATOM 1823 N N . HIS A 1 237 ? 1.558 -8.68 -23.438 1 94.94 237 HIS A N 1
ATOM 1824 C CA . HIS A 1 237 ? 1.845 -10.031 -22.984 1 94.94 237 HIS A CA 1
ATOM 1825 C C . HIS A 1 237 ? 2.451 -10.883 -24.094 1 94.94 237 HIS A C 1
ATOM 1827 O O . HIS A 1 237 ? 1.841 -11.055 -25.156 1 94.94 237 HIS A O 1
ATOM 1833 N N . ILE A 1 238 ? 3.6 -11.406 -23.828 1 96 238 ILE A N 1
ATOM 1834 C CA . ILE A 1 238 ? 4.281 -12.266 -24.781 1 96 238 ILE A CA 1
ATOM 1835 C C . ILE A 1 238 ? 4.098 -13.734 -24.375 1 96 238 ILE A C 1
ATOM 1837 O O . ILE A 1 238 ? 4.312 -14.094 -23.219 1 96 238 ILE A O 1
ATOM 1841 N N . PRO A 1 239 ? 3.736 -14.602 -25.297 1 93.75 239 PRO A N 1
ATOM 1842 C CA . PRO A 1 239 ? 3.559 -16.016 -24.969 1 93.75 239 PRO A CA 1
ATOM 1843 C C . PRO A 1 239 ? 4.84 -16.672 -24.453 1 93.75 239 PRO A C 1
ATOM 1845 O O . PRO A 1 239 ? 5.938 -16.203 -24.75 1 93.75 239 PRO A O 1
ATOM 1848 N N . VAL A 1 240 ? 4.645 -17.688 -23.656 1 96.12 240 VAL A N 1
ATOM 1849 C CA . VAL A 1 240 ? 5.766 -18.5 -23.188 1 96.12 240 VAL A CA 1
ATOM 1850 C C . VAL A 1 240 ? 5.871 -19.766 -24.031 1 96.12 240 VAL A C 1
ATOM 1852 O O . VAL A 1 240 ? 4.875 -20.234 -24.609 1 96.12 240 VAL A O 1
ATOM 1855 N N . ASP A 1 241 ? 7.059 -20.266 -24.172 1 95.69 241 ASP A N 1
ATOM 1856 C CA . ASP A 1 241 ? 7.273 -21.531 -24.859 1 95.69 241 ASP A CA 1
ATOM 1857 C C . ASP A 1 241 ? 6.52 -22.672 -24.188 1 95.69 241 ASP A C 1
ATOM 1859 O O . ASP A 1 241 ? 6.59 -22.828 -22.969 1 95.69 241 ASP A O 1
ATOM 1863 N N . PRO A 1 242 ? 5.793 -23.5 -24.891 1 91.69 242 PRO A N 1
ATOM 1864 C CA . PRO A 1 242 ? 4.957 -24.531 -24.281 1 91.69 242 PRO A CA 1
ATOM 1865 C C . PRO A 1 242 ? 5.777 -25.594 -23.562 1 91.69 242 PRO A C 1
ATOM 1867 O O . PRO A 1 242 ? 5.266 -26.281 -22.672 1 91.69 242 PRO A O 1
ATOM 1870 N N . VAL A 1 243 ? 7.031 -25.719 -23.922 1 93.75 243 VAL A N 1
ATOM 1871 C CA . VAL A 1 243 ? 7.863 -26.781 -23.359 1 93.75 243 VAL A CA 1
ATOM 1872 C C . VAL A 1 243 ? 8.672 -26.219 -22.188 1 93.75 243 VAL A C 1
ATOM 1874 O O . VAL A 1 243 ? 8.602 -26.734 -21.062 1 93.75 243 VAL A O 1
ATOM 1877 N N . THR A 1 244 ? 9.328 -25.125 -22.391 1 95.56 244 THR A N 1
ATOM 1878 C CA . THR A 1 244 ? 10.219 -24.578 -21.375 1 95.56 244 THR A CA 1
ATOM 1879 C C . THR A 1 244 ? 9.453 -23.672 -20.422 1 95.56 244 THR A C 1
ATOM 1881 O O . THR A 1 244 ? 9.906 -23.391 -19.312 1 95.56 244 THR A O 1
ATOM 1884 N N . ARG A 1 245 ? 8.312 -23.156 -20.906 1 97 245 ARG A N 1
ATOM 1885 C CA . ARG A 1 245 ? 7.426 -22.25 -20.188 1 97 245 ARG A CA 1
ATOM 1886 C C . ARG A 1 245 ? 8.094 -20.891 -19.984 1 97 245 ARG A C 1
ATOM 1888 O O . ARG A 1 245 ? 7.656 -20.109 -19.141 1 97 245 ARG A O 1
ATOM 1895 N N . ARG A 1 246 ? 9.219 -20.594 -20.734 1 97.75 246 ARG A N 1
ATOM 1896 C CA . ARG A 1 246 ? 9.906 -19.297 -20.688 1 97.75 246 ARG A CA 1
ATOM 1897 C C . ARG A 1 246 ? 9.398 -18.375 -21.797 1 97.75 246 ARG A C 1
ATOM 1899 O O . ARG A 1 246 ? 8.922 -18.844 -22.828 1 97.75 246 ARG A O 1
ATOM 1906 N N . VAL A 1 247 ? 9.539 -17.125 -21.531 1 98 247 VAL A N 1
ATOM 1907 C CA . VAL A 1 247 ? 9.055 -16.125 -22.484 1 98 247 VAL A CA 1
ATOM 1908 C C . VAL A 1 247 ? 9.805 -16.281 -23.797 1 98 247 VAL A C 1
ATOM 1910 O O . VAL A 1 247 ? 11.008 -16.562 -23.812 1 98 247 VAL A O 1
ATOM 1913 N N . GLN A 1 248 ? 9.102 -16.094 -24.922 1 97.44 248 GLN A N 1
ATOM 1914 C CA . GLN A 1 248 ? 9.703 -16.188 -26.234 1 97.44 248 GLN A CA 1
ATOM 1915 C C . GLN A 1 248 ? 10.453 -14.914 -26.609 1 97.44 248 GLN A C 1
ATOM 1917 O O . GLN A 1 248 ? 9.844 -13.93 -27.031 1 97.44 248 GLN A O 1
ATOM 1922 N N . ILE A 1 249 ? 11.75 -15 -26.656 1 98.19 249 ILE A N 1
ATOM 1923 C CA . ILE A 1 249 ? 12.633 -13.836 -26.781 1 98.19 249 ILE A CA 1
ATOM 1924 C C . ILE A 1 249 ? 12.43 -13.18 -28.141 1 98.19 249 ILE A C 1
ATOM 1926 O O . ILE A 1 249 ? 12.438 -11.953 -28.25 1 98.19 249 ILE A O 1
ATOM 1930 N N . ALA A 1 250 ? 12.211 -13.938 -29.188 1 96.06 250 ALA A N 1
ATOM 1931 C CA . ALA A 1 250 ? 12.016 -13.391 -30.531 1 96.06 250 ALA A CA 1
ATOM 1932 C C . ALA A 1 250 ? 10.781 -12.492 -30.578 1 96.06 250 ALA A C 1
ATOM 1934 O O . ALA A 1 250 ? 10.789 -11.453 -31.25 1 96.06 250 ALA A O 1
ATOM 1935 N N . LYS A 1 251 ? 9.781 -12.891 -29.906 1 94.62 251 LYS A N 1
ATOM 1936 C CA . LYS A 1 251 ? 8.547 -12.109 -29.891 1 94.62 251 LYS A CA 1
ATOM 1937 C C . LYS A 1 251 ? 8.695 -10.867 -29.016 1 94.62 251 LYS A C 1
ATOM 1939 O O . LYS A 1 251 ? 8.086 -9.836 -29.297 1 94.62 251 LYS A O 1
ATOM 1944 N N . VAL A 1 252 ? 9.5 -10.953 -27.953 1 96.56 252 VAL A N 1
ATOM 1945 C CA . VAL A 1 252 ? 9.82 -9.773 -27.156 1 96.56 252 VAL A CA 1
ATOM 1946 C C . VAL A 1 252 ? 10.5 -8.727 -28.031 1 96.56 252 VAL A C 1
ATOM 1948 O O . VAL A 1 252 ? 10.109 -7.559 -28.031 1 96.56 252 VAL A O 1
ATOM 1951 N N . LYS A 1 253 ? 11.492 -9.195 -28.766 1 95.88 253 LYS A N 1
ATOM 1952 C CA . LYS A 1 253 ? 12.242 -8.312 -29.641 1 95.88 253 LYS A CA 1
ATOM 1953 C C . LYS A 1 253 ? 11.32 -7.605 -30.641 1 95.88 253 LYS A C 1
ATOM 1955 O O . LYS A 1 253 ? 11.445 -6.398 -30.859 1 95.88 253 LYS A O 1
ATOM 1960 N N . ARG A 1 254 ? 10.383 -8.312 -31.172 1 91.88 254 ARG A N 1
ATOM 1961 C CA . ARG A 1 254 ? 9.453 -7.781 -32.156 1 91.88 254 ARG A CA 1
ATOM 1962 C C . ARG A 1 254 ? 8.516 -6.746 -31.547 1 91.88 254 ARG A C 1
ATOM 1964 O O . ARG A 1 254 ? 8.094 -5.805 -32.219 1 91.88 254 ARG A O 1
ATOM 1971 N N . ALA A 1 255 ? 8.25 -6.832 -30.266 1 92.69 255 ALA A N 1
ATOM 1972 C CA . ALA A 1 255 ? 7.266 -5.988 -29.594 1 92.69 255 ALA A CA 1
ATOM 1973 C C . ALA A 1 255 ? 7.887 -4.66 -29.156 1 92.69 255 ALA A C 1
ATOM 1975 O O . ALA A 1 255 ? 7.172 -3.705 -28.859 1 92.69 255 ALA A O 1
ATOM 1976 N N . ILE A 1 256 ? 9.203 -4.531 -29.125 1 94.19 256 ILE A N 1
ATOM 1977 C CA . ILE A 1 256 ? 9.891 -3.324 -28.672 1 94.19 256 ILE A CA 1
ATOM 1978 C C . ILE A 1 256 ? 9.641 -2.188 -29.656 1 94.19 256 ILE A C 1
ATOM 1980 O O . ILE A 1 256 ? 9.711 -2.387 -30.875 1 94.19 256 ILE A O 1
ATOM 1984 N N . ASN A 1 257 ? 9.289 -1.031 -29.188 1 92.31 257 ASN A N 1
ATOM 1985 C CA . ASN A 1 257 ? 9.078 0.17 -29.984 1 92.31 257 ASN A CA 1
ATOM 1986 C C . ASN A 1 257 ? 9.484 1.429 -29.234 1 92.31 257 ASN A C 1
ATOM 1988 O O . ASN A 1 257 ? 10.078 1.345 -28.156 1 92.31 257 ASN A O 1
ATOM 1992 N N . ALA A 1 258 ? 9.219 2.607 -29.719 1 91.25 258 ALA A N 1
ATOM 1993 C CA . ALA A 1 258 ? 9.727 3.869 -29.188 1 91.25 258 ALA A CA 1
ATOM 1994 C C . ALA A 1 258 ? 9.055 4.207 -27.844 1 91.25 258 ALA A C 1
ATOM 1996 O O . ALA A 1 258 ? 9.578 5.016 -27.078 1 91.25 258 ALA A O 1
ATOM 1997 N N . ASN A 1 259 ? 7.906 3.551 -27.562 1 94.5 259 ASN A N 1
ATOM 1998 C CA . ASN A 1 259 ? 7.172 3.838 -26.344 1 94.5 259 ASN A CA 1
ATOM 1999 C C . ASN A 1 259 ? 7.473 2.809 -25.25 1 94.5 259 ASN A C 1
ATOM 2001 O O . ASN A 1 259 ? 7 2.938 -24.125 1 94.5 259 ASN A O 1
ATOM 2005 N N . THR A 1 260 ? 8.289 1.762 -25.625 1 96.94 260 THR A N 1
ATOM 2006 C CA . THR A 1 260 ? 8.625 0.737 -24.641 1 96.94 260 THR A CA 1
ATOM 2007 C C . THR A 1 260 ? 9.531 1.302 -23.562 1 96.94 260 THR A C 1
ATOM 2009 O O . THR A 1 260 ? 10.57 1.904 -23.859 1 96.94 260 THR A O 1
ATOM 2012 N N . ILE A 1 261 ? 9.156 1.064 -22.297 1 98.62 261 ILE A N 1
ATOM 2013 C CA . ILE A 1 261 ? 9.938 1.662 -21.219 1 98.62 261 ILE A CA 1
ATOM 2014 C C . ILE A 1 261 ? 10.508 0.563 -20.312 1 98.62 261 ILE A C 1
ATOM 2016 O O . ILE A 1 261 ? 11.43 0.809 -19.531 1 98.62 261 ILE A O 1
ATOM 2020 N N . LEU A 1 262 ? 9.992 -0.668 -20.422 1 98.88 262 LEU A N 1
ATOM 2021 C CA . LEU A 1 262 ? 10.32 -1.687 -19.422 1 98.88 262 LEU A CA 1
ATOM 2022 C C . LEU A 1 262 ? 10.141 -3.086 -20 1 98.88 262 LEU A C 1
ATOM 2024 O O . LEU A 1 262 ? 9.117 -3.375 -20.641 1 98.88 262 LEU A O 1
ATOM 2028 N N . LEU A 1 263 ? 11.148 -3.906 -19.875 1 98.94 263 LEU A N 1
ATOM 2029 C CA . LEU A 1 263 ? 11.047 -5.352 -20.031 1 98.94 263 LEU A CA 1
ATOM 2030 C C . LEU A 1 263 ? 10.961 -6.035 -18.672 1 98.94 263 LEU A C 1
ATOM 2032 O O . LEU A 1 263 ? 11.539 -5.559 -17.688 1 98.94 263 LEU A O 1
ATOM 2036 N N . VAL A 1 264 ? 10.242 -7.16 -18.625 1 98.94 264 VAL A N 1
ATOM 2037 C CA . VAL A 1 264 ? 10.086 -7.879 -17.359 1 98.94 264 VAL A CA 1
ATOM 2038 C C . VAL A 1 264 ? 10.422 -9.352 -17.562 1 98.94 264 VAL A C 1
ATOM 2040 O O . VAL A 1 264 ? 10.109 -9.938 -18.594 1 98.94 264 VAL A O 1
ATOM 2043 N N . GLY A 1 265 ? 11.07 -9.938 -16.656 1 98.88 265 GLY A N 1
ATOM 2044 C CA . GLY A 1 265 ? 11.266 -11.375 -16.516 1 98.88 265 GLY A CA 1
ATOM 2045 C C . GLY A 1 265 ? 11.008 -11.891 -15.117 1 98.88 265 GLY A C 1
ATOM 2046 O O . GLY A 1 265 ? 11.18 -11.156 -14.141 1 98.88 265 GLY A O 1
ATOM 2047 N N . SER A 1 266 ? 10.594 -13.133 -15.008 1 98.69 266 SER A N 1
ATOM 2048 C CA . SER A 1 266 ? 10.312 -13.734 -13.711 1 98.69 266 SER A CA 1
ATOM 2049 C C . SER A 1 266 ? 11.422 -14.68 -13.289 1 98.69 266 SER A C 1
ATOM 2051 O O . SER A 1 266 ? 12.023 -15.367 -14.125 1 98.69 266 SER A O 1
ATOM 2053 N N . ALA A 1 267 ? 11.688 -14.719 -11.938 1 98.56 267 ALA A N 1
ATOM 2054 C CA . ALA A 1 267 ? 12.664 -15.648 -11.375 1 98.56 267 ALA A CA 1
ATOM 2055 C C . ALA A 1 267 ? 12.203 -16.188 -10.023 1 98.56 267 ALA A C 1
ATOM 2057 O O . ALA A 1 267 ? 12.742 -15.797 -8.984 1 98.56 267 ALA A O 1
ATOM 2058 N N . PRO A 1 268 ? 11.352 -17.188 -9.898 1 98.06 268 PRO A N 1
ATOM 2059 C CA . PRO A 1 268 ? 10.578 -17.766 -11 1 98.06 268 PRO A CA 1
ATOM 2060 C C . PRO A 1 268 ? 9.203 -17.125 -11.148 1 98.06 268 PRO A C 1
ATOM 2062 O O . PRO A 1 268 ? 8.82 -16.281 -10.344 1 98.06 268 PRO A O 1
ATOM 2065 N N . ASN A 1 269 ? 8.445 -17.5 -12.195 1 97.88 269 ASN A N 1
ATOM 2066 C CA . ASN A 1 269 ? 7.047 -17.094 -12.289 1 97.88 269 ASN A CA 1
ATOM 2067 C C . ASN A 1 269 ? 6.164 -17.906 -11.336 1 97.88 269 ASN A C 1
ATOM 2069 O O . ASN A 1 269 ? 6.551 -18.984 -10.883 1 97.88 269 ASN A O 1
ATOM 2073 N N . PHE A 1 270 ? 5.098 -17.453 -10.961 1 96.81 270 PHE A N 1
ATOM 2074 C CA . PHE A 1 270 ? 4.191 -18.062 -9.992 1 96.81 270 PHE A CA 1
ATOM 2075 C C . PHE A 1 270 ? 3.535 -19.312 -10.57 1 96.81 270 PHE A C 1
ATOM 2077 O O . PHE A 1 270 ? 3.465 -20.344 -9.906 1 96.81 270 PHE A O 1
ATOM 2084 N N . PRO A 1 271 ? 3.031 -19.281 -11.789 1 97.06 271 PRO A N 1
ATOM 2085 C CA . PRO A 1 271 ? 2.203 -20.391 -12.266 1 97.06 271 PRO A CA 1
ATOM 2086 C C . PRO A 1 271 ? 2.959 -21.719 -12.312 1 97.06 271 PRO A C 1
ATOM 2088 O O . PRO A 1 271 ? 2.467 -22.734 -11.805 1 97.06 271 PRO A O 1
ATOM 2091 N N . ASP A 1 272 ? 4.133 -21.672 -12.867 1 95.94 272 ASP A N 1
ATOM 2092 C CA . ASP A 1 272 ? 4.711 -22.984 -13.117 1 95.94 272 ASP A CA 1
ATOM 2093 C C . ASP A 1 272 ? 6.176 -23.031 -12.688 1 95.94 272 ASP A C 1
ATOM 2095 O O . ASP A 1 272 ? 6.859 -24.031 -12.922 1 95.94 272 ASP A O 1
ATOM 2099 N N . GLY A 1 273 ? 6.691 -22 -12.156 1 97.25 273 GLY A N 1
ATOM 2100 C CA . GLY A 1 273 ? 7.992 -22.031 -11.516 1 97.25 273 GLY A CA 1
ATOM 2101 C C . GLY A 1 273 ? 9.141 -21.844 -12.484 1 97.25 273 GLY A C 1
ATOM 2102 O O . GLY A 1 273 ? 10.312 -21.984 -12.117 1 97.25 273 GLY A O 1
ATOM 2103 N N . ALA A 1 274 ? 8.914 -21.469 -13.695 1 97.5 274 ALA A N 1
ATOM 2104 C CA . ALA A 1 274 ? 9.977 -21.266 -14.672 1 97.5 274 ALA A CA 1
ATOM 2105 C C . ALA A 1 274 ? 10.703 -19.938 -14.414 1 97.5 274 ALA A C 1
ATOM 2107 O O . ALA A 1 274 ? 10.086 -18.953 -14.008 1 97.5 274 ALA A O 1
ATOM 2108 N N . ILE A 1 275 ? 12.016 -19.922 -14.609 1 98.44 275 ILE A N 1
ATOM 2109 C CA . ILE A 1 275 ? 12.805 -18.703 -14.625 1 98.44 275 ILE A CA 1
ATOM 2110 C C . ILE A 1 275 ? 13.039 -18.25 -16.062 1 98.44 275 ILE A C 1
ATOM 2112 O O . ILE A 1 275 ? 13.609 -19 -16.875 1 98.44 275 ILE A O 1
ATOM 2116 N N . ASP A 1 276 ? 12.586 -17.094 -16.453 1 98.69 276 ASP A N 1
ATOM 2117 C CA . ASP A 1 276 ? 12.758 -16.578 -17.797 1 98.69 276 ASP A CA 1
ATOM 2118 C C . ASP A 1 276 ? 14.242 -16.375 -18.125 1 98.69 276 ASP A C 1
ATOM 2120 O O . ASP A 1 276 ? 15.086 -16.375 -17.234 1 98.69 276 ASP A O 1
ATOM 2124 N N . ASP A 1 277 ? 14.562 -16.328 -19.438 1 98.56 277 ASP A N 1
ATOM 2125 C CA . ASP A 1 277 ? 15.938 -16.094 -19.875 1 98.56 277 ASP A CA 1
ATOM 2126 C C . ASP A 1 277 ? 16.344 -14.641 -19.641 1 98.56 277 ASP A C 1
ATOM 2128 O O . ASP A 1 277 ? 16.375 -13.836 -20.578 1 98.56 277 ASP A O 1
ATOM 2132 N N . ILE A 1 278 ? 16.766 -14.328 -18.391 1 98.88 278 ILE A N 1
ATOM 2133 C CA . ILE A 1 278 ? 17.047 -12.953 -17.969 1 98.88 278 ILE A CA 1
ATOM 2134 C C . ILE A 1 278 ? 18.25 -12.414 -18.75 1 98.88 278 ILE A C 1
ATOM 2136 O O . ILE A 1 278 ? 18.297 -11.227 -19.078 1 98.88 278 ILE A O 1
ATOM 2140 N N . SER A 1 279 ? 19.188 -13.242 -19.125 1 98.81 279 SER A N 1
ATOM 2141 C CA . SER A 1 279 ? 20.344 -12.82 -19.906 1 98.81 279 SER A CA 1
ATOM 2142 C C . SER A 1 279 ? 19.938 -12.32 -21.281 1 98.81 279 SER A C 1
ATOM 2144 O O . SER A 1 279 ? 20.406 -11.273 -21.734 1 98.81 279 SER A O 1
ATOM 2146 N N . ALA A 1 280 ? 19.078 -13.078 -21.938 1 98.81 280 ALA A N 1
ATOM 2147 C CA . ALA A 1 280 ? 18.594 -12.656 -23.25 1 98.81 280 ALA A CA 1
ATOM 2148 C C . ALA A 1 280 ? 17.797 -11.367 -23.156 1 98.81 280 ALA A C 1
ATOM 2150 O O . ALA A 1 280 ? 17.906 -10.484 -24.016 1 98.81 280 ALA A O 1
ATOM 2151 N N . LEU A 1 281 ? 16.969 -11.266 -22.156 1 98.88 281 LEU A N 1
ATOM 2152 C CA . LEU A 1 281 ? 16.219 -10.039 -21.938 1 98.88 281 LEU A CA 1
ATOM 2153 C C . LEU A 1 281 ? 17.156 -8.867 -21.688 1 98.88 281 LEU A C 1
ATOM 2155 O O . LEU A 1 281 ? 16.906 -7.742 -22.125 1 98.88 281 LEU A O 1
ATOM 2159 N N . SER A 1 282 ? 18.203 -9.133 -20.922 1 98.88 282 SER A N 1
ATOM 2160 C CA . SER A 1 282 ? 19.203 -8.125 -20.625 1 98.88 282 SER A CA 1
ATOM 2161 C C . SER A 1 282 ? 19.828 -7.57 -21.906 1 98.88 282 SER A C 1
ATOM 2163 O O . SER A 1 282 ? 19.984 -6.355 -22.047 1 98.88 282 SER A O 1
ATOM 2165 N N . ASP A 1 283 ? 20.203 -8.438 -22.812 1 98.75 283 ASP A N 1
ATOM 2166 C CA . ASP A 1 283 ? 20.797 -8 -24.078 1 98.75 283 ASP A CA 1
ATOM 2167 C C . ASP A 1 283 ? 19.859 -7.051 -24.812 1 98.75 283 ASP A C 1
ATOM 2169 O O . ASP A 1 283 ? 20.297 -6.031 -25.359 1 98.75 283 ASP A O 1
ATOM 2173 N N . LEU A 1 284 ? 18.562 -7.387 -24.844 1 98.69 284 LEU A N 1
ATOM 2174 C CA . LEU A 1 284 ? 17.578 -6.531 -25.5 1 98.69 284 LEU A CA 1
ATOM 2175 C C . LEU A 1 284 ? 17.453 -5.199 -24.766 1 98.69 284 LEU A C 1
ATOM 2177 O O . LEU A 1 284 ? 17.359 -4.145 -25.406 1 98.69 284 LEU A O 1
ATOM 2181 N N . ALA A 1 285 ? 17.422 -5.246 -23.453 1 98.81 285 ALA A N 1
ATOM 2182 C CA . ALA A 1 285 ? 17.266 -4.035 -22.656 1 98.81 285 ALA A CA 1
ATOM 2183 C C . ALA A 1 285 ? 18.422 -3.066 -22.875 1 98.81 285 ALA A C 1
ATOM 2185 O O . ALA A 1 285 ? 18.203 -1.859 -23.016 1 98.81 285 ALA A O 1
ATOM 2186 N N . ILE A 1 286 ? 19.625 -3.598 -22.906 1 98.5 286 ILE A N 1
ATOM 2187 C CA . ILE A 1 286 ? 20.812 -2.775 -23.109 1 98.5 286 ILE A CA 1
ATOM 2188 C C . ILE A 1 286 ? 20.781 -2.182 -24.516 1 98.5 286 ILE A C 1
ATOM 2190 O O . ILE A 1 286 ? 21 -0.979 -24.703 1 98.5 286 ILE A O 1
ATOM 2194 N N . ARG A 1 287 ? 20.484 -2.992 -25.484 1 97.88 287 ARG A N 1
ATOM 2195 C CA . ARG A 1 287 ? 20.484 -2.57 -26.875 1 97.88 287 ARG A CA 1
ATOM 2196 C C . ARG A 1 287 ? 19.5 -1.436 -27.109 1 97.88 287 ARG A C 1
ATOM 2198 O O . ARG A 1 287 ? 19.75 -0.527 -27.906 1 97.88 287 ARG A O 1
ATOM 2205 N N . HIS A 1 288 ? 18.375 -1.478 -26.469 1 97.12 288 HIS A N 1
ATOM 2206 C CA . HIS A 1 288 ? 17.312 -0.528 -26.75 1 97.12 288 HIS A CA 1
ATOM 2207 C C . HIS A 1 288 ? 17.188 0.498 -25.625 1 97.12 288 HIS A C 1
ATOM 2209 O O . HIS A 1 288 ? 16.234 1.288 -25.609 1 97.12 288 HIS A O 1
ATOM 2215 N N . ARG A 1 289 ? 18.078 0.528 -24.625 1 96.38 289 ARG A N 1
ATOM 2216 C CA . ARG A 1 289 ? 18.125 1.471 -23.516 1 96.38 289 ARG A CA 1
ATOM 2217 C C . ARG A 1 289 ? 16.828 1.437 -22.719 1 96.38 289 ARG A C 1
ATOM 2219 O O . ARG A 1 289 ? 16.219 2.479 -22.469 1 96.38 289 ARG A O 1
ATOM 2226 N N . LEU A 1 290 ? 16.391 0.211 -22.391 1 98.25 290 LEU A N 1
ATOM 2227 C CA . LEU A 1 290 ? 15.172 -0.018 -21.625 1 98.25 290 LEU A CA 1
ATOM 2228 C C . LEU A 1 290 ? 15.484 -0.45 -20.203 1 98.25 290 LEU A C 1
ATOM 2230 O O . LEU A 1 290 ? 16.609 -0.881 -19.906 1 98.25 290 LEU A O 1
ATOM 2234 N N . GLY A 1 291 ? 14.539 -0.231 -19.266 1 98.69 291 GLY A N 1
ATOM 2235 C CA . GLY A 1 291 ? 14.617 -0.917 -17.984 1 98.69 291 GLY A CA 1
ATOM 2236 C C . GLY A 1 291 ? 14.367 -2.408 -18.094 1 98.69 291 GLY A C 1
ATOM 2237 O O . GLY A 1 291 ? 13.609 -2.855 -18.953 1 98.69 291 GLY A O 1
ATOM 2238 N N . LEU A 1 292 ? 14.969 -3.172 -17.25 1 98.94 292 LEU A N 1
ATOM 2239 C CA . LEU A 1 292 ? 14.695 -4.594 -17.078 1 98.94 292 LEU A CA 1
ATOM 2240 C C . LEU A 1 292 ? 14.422 -4.926 -15.617 1 98.94 292 LEU A C 1
ATOM 2242 O O . LEU A 1 292 ? 15.32 -4.82 -14.781 1 98.94 292 LEU A O 1
ATOM 2246 N N . HIS A 1 293 ? 13.227 -5.25 -15.367 1 98.94 293 HIS A N 1
ATOM 2247 C CA . HIS A 1 293 ? 12.82 -5.656 -14.023 1 98.94 293 HIS A CA 1
ATOM 2248 C C . HIS A 1 293 ? 12.727 -7.176 -13.922 1 98.94 293 HIS A C 1
ATOM 2250 O O . HIS A 1 293 ? 12.086 -7.824 -14.75 1 98.94 293 HIS A O 1
ATOM 2256 N N . VAL A 1 294 ? 13.352 -7.727 -12.938 1 98.94 294 VAL A N 1
ATOM 2257 C CA . VAL A 1 294 ? 13.219 -9.148 -12.625 1 98.94 294 VAL A CA 1
ATOM 2258 C C . VAL A 1 294 ? 12.297 -9.328 -11.422 1 98.94 294 VAL A C 1
ATOM 2260 O O . VAL A 1 294 ? 12.609 -8.883 -10.32 1 98.94 294 VAL A O 1
ATOM 2263 N N . ASP A 1 295 ? 11.148 -9.945 -11.688 1 98.81 295 ASP A N 1
ATOM 2264 C CA . ASP A 1 295 ? 10.234 -10.289 -10.602 1 98.81 295 ASP A CA 1
ATOM 2265 C C . ASP A 1 295 ? 10.719 -11.539 -9.859 1 98.81 295 ASP A C 1
ATOM 2267 O O . ASP A 1 295 ? 10.453 -12.664 -10.297 1 98.81 295 ASP A O 1
ATOM 2271 N N . CYS A 1 296 ? 11.352 -11.289 -8.758 1 98.81 296 CYS A N 1
ATOM 2272 C CA . CYS A 1 296 ? 11.82 -12.383 -7.91 1 98.81 296 CYS A CA 1
ATOM 2273 C C . CYS A 1 296 ? 11.102 -12.375 -6.566 1 98.81 296 CYS A C 1
ATOM 2275 O O . CYS A 1 296 ? 11.688 -12.75 -5.547 1 98.81 296 CYS A O 1
ATOM 2277 N N . CYS A 1 297 ? 9.867 -11.883 -6.57 1 98 297 CYS A N 1
ATOM 2278 C CA . CYS A 1 297 ? 9.078 -11.883 -5.34 1 98 297 CYS A CA 1
ATOM 2279 C C . CYS A 1 297 ? 8.969 -13.289 -4.766 1 98 297 CYS A C 1
ATOM 2281 O O . CYS A 1 297 ? 9.219 -13.5 -3.578 1 98 297 CYS A O 1
ATOM 2283 N N . LEU A 1 298 ? 8.625 -14.227 -5.586 1 97.06 298 LEU A N 1
ATOM 2284 C CA . LEU A 1 298 ? 8.438 -15.609 -5.148 1 97.06 298 LEU A CA 1
ATOM 2285 C C . LEU A 1 298 ? 9.781 -16.281 -4.906 1 97.06 298 LEU A C 1
ATOM 2287 O O . LEU A 1 298 ? 9.938 -17.031 -3.941 1 97.06 298 LEU A O 1
ATOM 2291 N N . GLY A 1 299 ? 10.773 -16.047 -5.75 1 97.75 299 GLY A N 1
ATOM 2292 C CA . GLY A 1 299 ? 12.094 -16.625 -5.57 1 97.75 299 GLY A CA 1
ATOM 2293 C C . GLY A 1 299 ? 12.766 -16.188 -4.281 1 97.75 299 GLY A C 1
ATOM 2294 O O . GLY A 1 299 ? 13.516 -16.953 -3.676 1 97.75 299 GLY A O 1
ATOM 2295 N N . SER A 1 300 ? 12.547 -14.906 -4 1 96.94 300 SER A N 1
ATOM 2296 C CA . SER A 1 300 ? 12.953 -14.328 -2.727 1 96.94 300 SER A CA 1
ATOM 2297 C C . SER A 1 300 ? 14.305 -14.883 -2.27 1 96.94 300 SER A C 1
ATOM 2299 O O . SER A 1 300 ? 15.312 -14.719 -2.959 1 96.94 300 SER A O 1
ATOM 2301 N N . PHE A 1 301 ? 14.352 -15.617 -1.138 1 97.94 301 PHE A N 1
ATOM 2302 C CA . PHE A 1 301 ? 15.609 -16.078 -0.562 1 97.94 301 PHE A CA 1
ATOM 2303 C C . PHE A 1 301 ? 15.875 -17.531 -0.938 1 97.94 301 PHE A C 1
ATOM 2305 O O . PHE A 1 301 ? 16.719 -18.188 -0.323 1 97.94 301 PHE A O 1
ATOM 2312 N N . LEU A 1 302 ? 15.273 -18.016 -2.041 1 98.44 302 LEU A N 1
ATOM 2313 C CA . LEU A 1 302 ? 15.609 -19.328 -2.553 1 98.44 302 LEU A CA 1
ATOM 2314 C C . LEU A 1 302 ? 16.531 -19.234 -3.762 1 98.44 302 LEU A C 1
ATOM 2316 O O . LEU A 1 302 ? 17.578 -19.891 -3.814 1 98.44 302 LEU A O 1
ATOM 2320 N N . VAL A 1 303 ? 16.219 -18.422 -4.711 1 98.62 303 VAL A N 1
ATOM 2321 C CA . VAL A 1 303 ? 16.938 -18.375 -5.977 1 98.62 303 VAL A CA 1
ATOM 2322 C C . VAL A 1 303 ? 18.406 -17.984 -5.723 1 98.62 303 VAL A C 1
ATOM 2324 O O . VAL A 1 303 ? 19.312 -18.625 -6.258 1 98.62 303 VAL A O 1
ATOM 2327 N N . PRO A 1 304 ? 18.625 -16.984 -4.832 1 98.44 304 PRO A N 1
ATOM 2328 C CA . PRO A 1 304 ? 20.031 -16.625 -4.574 1 98.44 304 PRO A CA 1
ATOM 2329 C C . PRO A 1 304 ? 20.797 -17.719 -3.854 1 98.44 304 PRO A C 1
ATOM 2331 O O . PRO A 1 304 ? 22.031 -17.703 -3.842 1 98.44 304 PRO A O 1
ATOM 2334 N N . PHE A 1 305 ? 20.125 -18.672 -3.277 1 98.56 305 PHE A N 1
ATOM 2335 C CA . PHE A 1 305 ? 20.797 -19.672 -2.459 1 98.56 305 PHE A CA 1
ATOM 2336 C C . PHE A 1 305 ? 20.906 -21 -3.207 1 98.56 305 PHE A C 1
ATOM 2338 O O . PHE A 1 305 ? 21.5 -21.953 -2.701 1 98.56 305 PHE A O 1
ATOM 2345 N N . LEU A 1 306 ? 20.375 -21.125 -4.398 1 98.44 306 LEU A N 1
ATOM 2346 C CA . LEU A 1 306 ? 20.375 -22.359 -5.164 1 98.44 306 LEU A CA 1
ATOM 2347 C C . LEU A 1 306 ? 21.797 -22.906 -5.316 1 98.44 306 LEU A C 1
ATOM 2349 O O . LEU A 1 306 ? 22.047 -24.062 -4.992 1 98.44 306 LEU A O 1
ATOM 2353 N N . GLU A 1 307 ? 22.656 -22.016 -5.762 1 97.06 307 GLU A N 1
ATOM 2354 C CA . GLU A 1 307 ? 24.031 -22.453 -6.008 1 97.06 307 GLU A CA 1
ATOM 2355 C C . GLU A 1 307 ? 24.688 -22.953 -4.723 1 97.06 307 GLU A C 1
ATOM 2357 O O . GLU A 1 307 ? 25.312 -24 -4.715 1 97.06 307 GLU A O 1
ATOM 2362 N N . ARG A 1 308 ? 24.516 -22.203 -3.693 1 96.5 308 ARG A N 1
ATOM 2363 C CA . ARG A 1 308 ? 25.109 -22.562 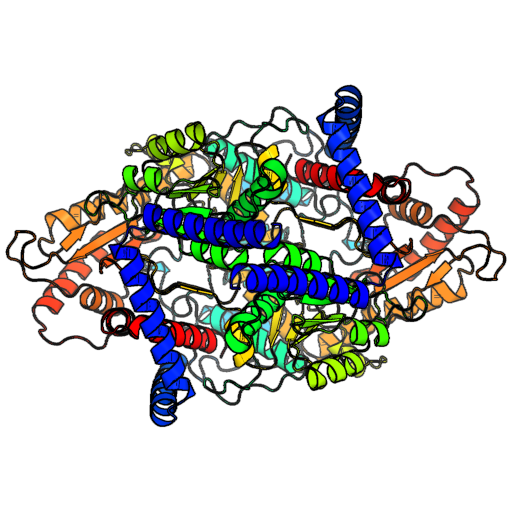-2.408 1 96.5 308 ARG A CA 1
ATOM 2364 C C . ARG A 1 308 ? 24.531 -23.875 -1.884 1 96.5 308 ARG A C 1
ATOM 2366 O O . ARG A 1 308 ? 25.234 -24.641 -1.225 1 96.5 308 ARG A O 1
ATOM 2373 N N . ALA A 1 309 ? 23.312 -24.109 -2.178 1 98 309 ALA A N 1
ATOM 2374 C CA . ALA A 1 309 ? 22.625 -25.312 -1.708 1 98 309 ALA A CA 1
ATOM 2375 C C . ALA A 1 309 ? 22.922 -26.5 -2.621 1 98 309 ALA A C 1
ATOM 2377 O O . ALA A 1 309 ? 22.438 -27.609 -2.383 1 98 309 ALA A O 1
ATOM 2378 N N . GLY A 1 310 ? 23.688 -26.266 -3.707 1 97.38 310 GLY A N 1
ATOM 2379 C CA . GLY A 1 310 ? 24.125 -27.344 -4.582 1 97.38 310 GLY A CA 1
ATOM 2380 C C . GLY A 1 310 ? 23.156 -27.609 -5.719 1 97.38 310 GLY A C 1
ATOM 2381 O O . GLY A 1 310 ? 23.203 -28.672 -6.344 1 97.38 310 GLY A O 1
ATOM 2382 N N . PHE A 1 311 ? 22.281 -26.719 -5.961 1 98.06 311 PHE A N 1
ATOM 2383 C CA . PHE A 1 311 ? 21.297 -26.906 -7.027 1 98.06 311 PHE A CA 1
ATOM 2384 C C . PHE A 1 311 ? 21.688 -26.109 -8.266 1 98.06 311 PHE A C 1
ATOM 2386 O O . PHE A 1 311 ? 22.484 -25.188 -8.188 1 98.06 311 PHE A O 1
ATOM 2393 N N . GLU A 1 312 ? 21.125 -26.531 -9.398 1 96.44 312 GLU A N 1
ATOM 2394 C CA . GLU A 1 312 ? 21.297 -25.781 -10.648 1 96.44 312 GLU A CA 1
ATOM 2395 C C . GLU A 1 312 ? 20.672 -24.391 -10.562 1 96.44 312 GLU A C 1
ATOM 2397 O O . GLU A 1 312 ? 19.625 -24.219 -9.945 1 96.44 312 GLU A O 1
ATOM 2402 N N . THR A 1 313 ? 21.375 -23.438 -11.109 1 94.88 313 THR A N 1
ATOM 2403 C CA . THR A 1 313 ? 20.844 -22.078 -11.172 1 94.88 313 THR A CA 1
ATOM 2404 C C . THR A 1 313 ? 21.172 -21.438 -12.516 1 94.88 313 THR A C 1
ATOM 2406 O O . THR A 1 313 ? 21.859 -22.016 -13.344 1 94.88 313 THR A O 1
ATOM 2409 N N . VAL A 1 314 ? 20.516 -20.312 -12.844 1 97 314 VAL A N 1
ATOM 2410 C CA . VAL A 1 314 ? 20.734 -19.5 -14.031 1 97 314 VAL A CA 1
ATOM 2411 C C . VAL A 1 314 ? 20.922 -18.031 -13.625 1 97 314 VAL A C 1
ATOM 2413 O O . VAL A 1 314 ? 20.516 -17.625 -12.539 1 97 314 VAL A O 1
ATOM 2416 N N . PRO A 1 315 ? 21.641 -17.234 -14.492 1 97.88 315 PRO A N 1
ATOM 2417 C CA . PRO A 1 315 ? 21.797 -15.812 -14.18 1 97.88 315 PRO A CA 1
ATOM 2418 C C . PRO A 1 315 ? 20.453 -15.086 -14.07 1 97.88 315 PRO A C 1
ATOM 2420 O O . PRO A 1 315 ? 19.578 -15.273 -14.922 1 97.88 315 PRO A O 1
ATOM 2423 N N . PHE A 1 316 ? 20.312 -14.242 -13.008 1 98.56 316 PHE A N 1
ATOM 2424 C CA . PHE A 1 316 ? 19 -13.617 -12.844 1 98.56 316 PHE A CA 1
ATOM 2425 C C . PHE A 1 316 ? 19.141 -12.258 -12.164 1 98.56 316 PHE A C 1
ATOM 2427 O O . PHE A 1 316 ? 18.234 -11.43 -12.234 1 98.56 316 PHE A O 1
ATOM 2434 N N . ASP A 1 317 ? 20.25 -12.023 -11.398 1 98.56 317 ASP A N 1
ATOM 2435 C CA . ASP A 1 317 ? 20.312 -10.875 -10.5 1 98.56 317 ASP A CA 1
ATOM 2436 C C . ASP A 1 317 ? 21.188 -9.766 -11.094 1 98.56 317 ASP A C 1
ATOM 2438 O O . ASP A 1 317 ? 21.344 -9.68 -12.312 1 98.56 317 ASP A O 1
ATOM 2442 N N . PHE A 1 318 ? 21.719 -8.867 -10.289 1 98.75 318 PHE A N 1
ATOM 2443 C CA . PHE A 1 318 ? 22.344 -7.648 -10.781 1 98.75 318 PHE A CA 1
ATOM 2444 C C . PHE A 1 318 ? 23.688 -7.957 -11.422 1 98.75 318 PHE A C 1
ATOM 2446 O O . PHE A 1 318 ? 24.312 -7.078 -12.031 1 98.75 318 PHE A O 1
ATOM 2453 N N . ARG A 1 319 ? 24.266 -9.273 -11.398 1 98.38 319 ARG A N 1
ATOM 2454 C CA . ARG A 1 319 ? 25.438 -9.664 -12.172 1 98.38 319 ARG A CA 1
ATOM 2455 C C . ARG A 1 319 ? 25.156 -9.609 -13.672 1 98.38 319 ARG A C 1
ATOM 2457 O O . ARG A 1 319 ? 26.078 -9.484 -14.477 1 98.38 319 ARG A O 1
ATOM 2464 N N . VAL A 1 320 ? 23.828 -9.781 -13.984 1 98.81 320 VAL A N 1
ATOM 2465 C CA . VAL A 1 320 ? 23.406 -9.57 -15.359 1 98.81 320 VAL A CA 1
ATOM 2466 C C . VAL A 1 320 ? 23.344 -8.07 -15.656 1 98.81 320 VAL A C 1
ATOM 2468 O O . VAL A 1 320 ? 22.578 -7.34 -15.031 1 98.81 320 VAL A O 1
ATOM 2471 N N . PRO A 1 321 ? 24.016 -7.535 -16.656 1 98.12 321 PRO A N 1
ATOM 2472 C CA . PRO A 1 321 ? 24.25 -6.094 -16.766 1 98.12 321 PRO A CA 1
ATOM 2473 C C . PRO A 1 321 ? 22.969 -5.316 -17.094 1 98.12 321 PRO A C 1
ATOM 2475 O O . PRO A 1 321 ? 22.844 -4.152 -16.703 1 98.12 321 PRO A O 1
ATOM 2478 N N . GLY A 1 322 ? 22.078 -5.91 -17.781 1 98.62 322 GLY A N 1
ATOM 2479 C CA . GLY A 1 322 ? 20.875 -5.191 -18.188 1 98.62 322 GLY A CA 1
ATOM 2480 C C . GLY A 1 322 ? 19.812 -5.113 -17.109 1 98.62 322 GLY A C 1
ATOM 2481 O O . GLY A 1 322 ? 18.859 -4.344 -17.219 1 98.62 322 GLY A O 1
ATOM 2482 N N . VAL A 1 323 ? 20.016 -5.855 -15.969 1 98.88 323 VAL A N 1
ATOM 2483 C CA . VAL A 1 323 ? 19.031 -5.855 -14.891 1 98.88 323 VAL A CA 1
ATOM 2484 C C . VAL A 1 323 ? 19.094 -4.531 -14.125 1 98.88 323 VAL A C 1
ATOM 2486 O O . VAL A 1 323 ? 20.156 -4.152 -13.617 1 98.88 323 VAL A O 1
ATOM 2489 N N . THR A 1 324 ? 17.938 -3.836 -14.039 1 98.81 324 THR A N 1
ATOM 2490 C CA . THR A 1 324 ? 17.953 -2.508 -13.43 1 98.81 324 THR A CA 1
ATOM 2491 C C . THR A 1 324 ? 17.141 -2.488 -12.141 1 98.81 324 THR A C 1
ATOM 2493 O O . THR A 1 324 ? 17.281 -1.569 -11.328 1 98.81 324 THR A O 1
ATOM 2496 N N . SER A 1 325 ? 16.297 -3.424 -11.938 1 98.94 325 SER A N 1
ATOM 2497 C CA . SER A 1 325 ? 15.562 -3.531 -10.68 1 98.94 325 SER A CA 1
ATOM 2498 C C . SER A 1 325 ? 15.125 -4.969 -10.414 1 98.94 325 SER A C 1
ATOM 2500 O O . SER A 1 325 ? 14.969 -5.754 -11.352 1 98.94 325 SER A O 1
ATOM 2502 N N . ILE A 1 326 ? 15 -5.336 -9.156 1 98.94 326 ILE A N 1
ATOM 2503 C CA . ILE A 1 326 ? 14.555 -6.66 -8.727 1 98.94 326 ILE A CA 1
ATOM 2504 C C . ILE A 1 326 ? 13.609 -6.523 -7.535 1 98.94 326 ILE A C 1
ATOM 2506 O O . ILE A 1 326 ? 13.906 -5.789 -6.586 1 98.94 326 ILE A O 1
ATOM 2510 N N . SER A 1 327 ? 12.422 -7.117 -7.586 1 98.81 327 SER A N 1
ATOM 2511 C CA . SER A 1 327 ? 11.547 -7.219 -6.426 1 98.81 327 SER A CA 1
ATOM 2512 C C . SER A 1 327 ? 11.766 -8.523 -5.676 1 98.81 327 SER A C 1
ATOM 2514 O O . SER A 1 327 ? 11.867 -9.594 -6.289 1 98.81 327 SER A O 1
ATOM 2516 N N . CYS A 1 328 ? 11.883 -8.445 -4.387 1 98.44 328 CYS A N 1
ATOM 2517 C CA . CYS A 1 328 ? 12.117 -9.578 -3.498 1 98.44 328 CYS A CA 1
ATOM 2518 C C . CYS A 1 328 ? 11.156 -9.555 -2.316 1 98.44 328 CYS A C 1
ATOM 2520 O O . CYS A 1 328 ? 11.242 -8.672 -1.459 1 98.44 328 CYS A O 1
ATOM 2522 N N . ASP A 1 329 ? 10.289 -10.523 -2.242 1 96.81 329 ASP A N 1
ATOM 2523 C CA . ASP A 1 329 ? 9.312 -10.57 -1.153 1 96.81 329 ASP A CA 1
ATOM 2524 C C . ASP A 1 329 ? 9.883 -11.305 0.058 1 96.81 329 ASP A C 1
ATOM 2526 O O . ASP A 1 329 ? 9.805 -12.531 0.141 1 96.81 329 ASP A O 1
ATOM 2530 N N . VAL A 1 330 ? 10.234 -10.578 1.095 1 96.5 330 VAL A N 1
ATOM 2531 C CA . VAL A 1 330 ? 10.906 -11.188 2.236 1 96.5 330 VAL A CA 1
ATOM 2532 C C . VAL A 1 330 ? 9.883 -11.914 3.109 1 96.5 330 VAL A C 1
ATOM 2534 O O . VAL A 1 330 ? 10.234 -12.797 3.893 1 96.5 330 VAL A O 1
ATOM 2537 N N . HIS A 1 331 ? 8.594 -11.633 2.973 1 92.69 331 HIS A N 1
ATOM 2538 C CA . HIS A 1 331 ? 7.605 -12.336 3.791 1 92.69 331 HIS A CA 1
ATOM 2539 C C . HIS A 1 331 ? 7.297 -13.711 3.221 1 92.69 331 HIS A C 1
ATOM 2541 O O . HIS A 1 331 ? 6.477 -14.445 3.775 1 92.69 331 HIS A O 1
ATOM 2547 N N . LYS A 1 332 ? 7.891 -14.102 2.102 1 94.75 332 LYS A N 1
ATOM 2548 C CA . LYS A 1 332 ? 7.785 -15.453 1.556 1 94.75 332 LYS A CA 1
ATOM 2549 C C . LYS A 1 332 ? 8.93 -16.344 2.055 1 94.75 332 LYS A C 1
ATOM 2551 O O . LYS A 1 332 ? 9 -16.641 3.246 1 94.75 332 LYS A O 1
ATOM 2556 N N . TYR A 1 333 ? 9.945 -16.594 1.26 1 97.06 333 TYR A N 1
ATOM 2557 C CA . TYR A 1 333 ? 10.93 -17.609 1.621 1 97.06 333 TYR A CA 1
ATOM 2558 C C . TYR A 1 333 ? 12.031 -17.016 2.492 1 97.06 333 TYR A C 1
ATOM 2560 O O . TYR A 1 333 ? 12.883 -17.734 3.008 1 97.06 333 TYR A O 1
ATOM 2568 N N . ALA A 1 334 ? 11.984 -15.656 2.783 1 96.81 334 ALA A N 1
ATOM 2569 C CA . ALA A 1 334 ? 12.875 -15.086 3.793 1 96.81 334 ALA A CA 1
ATOM 2570 C C . ALA A 1 334 ? 12.289 -15.242 5.191 1 96.81 334 ALA A C 1
ATOM 2572 O O . ALA A 1 334 ? 12.914 -14.844 6.18 1 96.81 334 ALA A O 1
ATOM 2573 N N . MET A 1 335 ? 11.164 -15.773 5.289 1 95.56 335 MET A N 1
ATOM 2574 C CA . MET A 1 335 ? 10.523 -16.125 6.551 1 95.56 335 MET A CA 1
ATOM 2575 C C . MET A 1 335 ? 10.297 -14.875 7.406 1 95.56 335 MET A C 1
ATOM 2577 O O . MET A 1 335 ? 10.492 -14.906 8.617 1 95.56 335 MET A O 1
ATOM 2581 N N . ALA A 1 336 ? 9.992 -13.758 6.785 1 94.56 336 ALA A N 1
ATOM 2582 C CA . ALA A 1 336 ? 9.625 -12.531 7.488 1 94.56 336 ALA A CA 1
ATOM 2583 C C . ALA A 1 336 ? 8.109 -12.438 7.656 1 94.56 336 ALA A C 1
ATOM 2585 O O . ALA A 1 336 ? 7.355 -13.164 7 1 94.56 336 ALA A O 1
ATOM 2586 N N . PRO A 1 337 ? 7.637 -11.617 8.594 1 91.81 337 PRO A N 1
ATOM 2587 C CA . PRO A 1 337 ? 6.191 -11.438 8.75 1 91.81 337 PRO A CA 1
ATOM 2588 C C . PRO A 1 337 ? 5.531 -10.867 7.5 1 91.81 337 PRO A C 1
ATOM 2590 O O . PRO A 1 337 ? 6.184 -10.172 6.715 1 91.81 337 PRO A O 1
ATOM 2593 N N . LYS A 1 338 ? 4.199 -11.18 7.383 1 91.62 338 LYS A N 1
ATOM 2594 C CA . LYS A 1 338 ? 3.43 -10.57 6.305 1 91.62 338 LYS A CA 1
ATOM 2595 C C . LYS A 1 338 ? 3.467 -9.047 6.398 1 91.62 338 LYS A C 1
ATOM 2597 O O . LYS A 1 338 ? 3.416 -8.484 7.496 1 91.62 338 LYS A O 1
ATOM 2602 N N . GLY A 1 339 ? 3.576 -8.414 5.223 1 91.69 339 GLY A N 1
ATOM 2603 C CA . GLY A 1 339 ? 3.605 -6.961 5.195 1 91.69 339 GLY A CA 1
ATOM 2604 C C . GLY A 1 339 ? 4.98 -6.398 4.902 1 91.69 339 GLY A C 1
ATOM 2605 O O . GLY A 1 339 ? 5.188 -5.184 4.977 1 91.69 339 GLY A O 1
ATOM 2606 N N . ALA A 1 340 ? 5.91 -7.266 4.527 1 94 340 ALA A N 1
ATOM 2607 C CA . ALA A 1 340 ? 7.27 -6.809 4.266 1 94 340 ALA A CA 1
ATOM 2608 C C . ALA A 1 340 ? 7.762 -7.297 2.906 1 94 340 ALA A C 1
ATOM 2610 O O . ALA A 1 340 ? 7.555 -8.453 2.545 1 94 340 ALA A O 1
ATOM 2611 N N . SER A 1 341 ? 8.352 -6.465 2.156 1 97.25 341 SER A N 1
ATOM 2612 C CA . SER A 1 341 ? 8.977 -6.73 0.865 1 97.25 341 SER A CA 1
ATOM 2613 C C . SER A 1 341 ? 10.07 -5.715 0.557 1 97.25 341 SER A C 1
ATOM 2615 O O . SER A 1 341 ? 10.188 -4.695 1.241 1 97.25 341 SER A O 1
ATOM 2617 N N . VAL A 1 342 ? 10.945 -6.016 -0.382 1 98.44 342 VAL A N 1
ATOM 2618 C CA . VAL A 1 342 ? 12.023 -5.105 -0.763 1 98.44 342 VAL A CA 1
ATOM 2619 C C . VAL A 1 342 ? 12.047 -4.938 -2.279 1 98.44 342 VAL A C 1
ATOM 2621 O O . VAL A 1 342 ? 11.93 -5.918 -3.02 1 98.44 342 VAL A O 1
ATOM 2624 N N . ILE A 1 343 ? 12.094 -3.758 -2.752 1 98.75 343 ILE A N 1
ATOM 2625 C CA . ILE A 1 343 ? 12.359 -3.438 -4.152 1 98.75 343 ILE A CA 1
ATOM 2626 C C . ILE A 1 343 ? 13.758 -2.846 -4.293 1 98.75 343 ILE A C 1
ATOM 2628 O O . ILE A 1 343 ? 14.125 -1.923 -3.561 1 98.75 343 ILE A O 1
ATOM 2632 N N . MET A 1 344 ? 14.539 -3.43 -5.133 1 98.81 344 MET A N 1
ATOM 2633 C CA . MET A 1 344 ? 15.93 -3.029 -5.336 1 98.81 344 MET A CA 1
ATOM 2634 C C . MET A 1 344 ? 16.109 -2.408 -6.719 1 98.81 344 MET A C 1
ATOM 2636 O O . MET A 1 344 ? 15.508 -2.85 -7.691 1 98.81 344 MET A O 1
ATOM 2640 N N . TYR A 1 345 ? 16.922 -1.441 -6.82 1 98.81 345 TYR A N 1
ATOM 2641 C CA . TYR A 1 345 ? 17.344 -0.8 -8.062 1 98.81 345 TYR A CA 1
ATOM 2642 C C . TYR A 1 345 ? 18.859 -0.83 -8.227 1 98.81 345 TYR A C 1
ATOM 2644 O O . TYR A 1 345 ? 19.594 -0.736 -7.238 1 98.81 345 TYR A O 1
ATOM 2652 N N . ARG A 1 346 ? 19.297 -0.922 -9.445 1 98.5 346 ARG A N 1
ATOM 2653 C CA . ARG A 1 346 ? 20.734 -0.94 -9.742 1 98.5 346 ARG A CA 1
ATOM 2654 C C . ARG A 1 346 ? 21.406 0.349 -9.281 1 98.5 346 ARG A C 1
ATOM 2656 O O . ARG A 1 346 ? 22.609 0.374 -9.047 1 98.5 346 ARG A O 1
ATOM 2663 N N . SER A 1 347 ? 20.578 1.458 -9.219 1 97.75 347 SER A N 1
ATOM 2664 C CA . SER A 1 347 ? 21.188 2.73 -8.828 1 97.75 347 SER A CA 1
ATOM 2665 C C . SER A 1 347 ? 20.156 3.639 -8.148 1 97.75 347 SER A C 1
ATOM 2667 O O . SER A 1 347 ? 18.953 3.496 -8.367 1 97.75 347 SER A O 1
ATOM 2669 N N . LYS A 1 348 ? 20.703 4.586 -7.348 1 96.81 348 LYS A N 1
ATOM 2670 C CA . LYS A 1 348 ? 19.891 5.645 -6.762 1 96.81 348 LYS A CA 1
ATOM 2671 C C . LYS A 1 348 ? 19.234 6.492 -7.848 1 96.81 348 LYS A C 1
ATOM 2673 O O . LYS A 1 348 ? 18.141 7.016 -7.656 1 96.81 348 LYS A O 1
ATOM 2678 N N . ALA A 1 349 ? 19.891 6.566 -8.961 1 95.94 349 ALA A N 1
ATOM 2679 C CA . ALA A 1 349 ? 19.422 7.395 -10.07 1 95.94 349 ALA A CA 1
ATOM 2680 C C . ALA A 1 349 ? 18.078 6.891 -10.609 1 95.94 349 ALA A C 1
ATOM 2682 O O . ALA A 1 349 ? 17.266 7.672 -11.117 1 95.94 349 ALA A O 1
ATOM 2683 N N . ILE A 1 350 ? 17.844 5.594 -10.492 1 97.69 350 ILE A N 1
ATOM 2684 C CA . ILE A 1 350 ? 16.578 5.035 -10.914 1 97.69 350 ILE A CA 1
ATOM 2685 C C . ILE A 1 350 ? 15.57 5.105 -9.758 1 97.69 350 ILE A C 1
ATOM 2687 O O . ILE A 1 350 ? 14.414 5.473 -9.961 1 97.69 350 ILE A O 1
ATOM 2691 N N . ARG A 1 351 ? 16.016 4.781 -8.539 1 97.88 351 ARG A N 1
ATOM 2692 C CA . ARG A 1 351 ? 15.148 4.691 -7.371 1 97.88 351 ARG A CA 1
ATOM 2693 C C . ARG A 1 351 ? 14.453 6.023 -7.105 1 97.88 351 ARG A C 1
ATOM 2695 O O . ARG A 1 351 ? 13.305 6.051 -6.652 1 97.88 351 ARG A O 1
ATOM 2702 N N . LYS A 1 352 ? 15.125 7.145 -7.422 1 96.81 352 LYS A N 1
ATOM 2703 C CA . LYS A 1 352 ? 14.578 8.461 -7.094 1 96.81 352 LYS A CA 1
ATOM 2704 C C . LYS A 1 352 ? 13.211 8.656 -7.738 1 96.81 352 LYS A C 1
ATOM 2706 O O . LYS A 1 352 ? 12.367 9.398 -7.219 1 96.81 352 LYS A O 1
ATOM 2711 N N . TYR A 1 353 ? 12.922 7.949 -8.859 1 97.62 353 TYR A N 1
ATOM 2712 C CA . TYR A 1 353 ? 11.656 8.109 -9.562 1 97.62 353 TYR A CA 1
ATOM 2713 C C . TYR A 1 353 ? 10.539 7.34 -8.867 1 97.62 353 TYR A C 1
ATOM 2715 O O . TYR A 1 353 ? 9.359 7.512 -9.188 1 97.62 353 TYR A O 1
ATOM 2723 N N . GLN A 1 354 ? 10.93 6.461 -7.91 1 97.88 354 GLN A N 1
ATOM 2724 C CA . GLN A 1 354 ? 9.93 5.816 -7.059 1 97.88 354 GLN A CA 1
ATOM 2725 C C . GLN A 1 354 ? 9.367 6.793 -6.035 1 97.88 354 GLN A C 1
ATOM 2727 O O . GLN A 1 354 ? 8.195 6.699 -5.656 1 97.88 354 GLN A O 1
ATOM 2732 N N . PHE A 1 355 ? 10.133 7.754 -5.602 1 96.88 355 PHE A N 1
ATOM 2733 C CA . PHE A 1 355 ? 9.727 8.688 -4.555 1 96.88 355 PHE A CA 1
ATOM 2734 C C . PHE A 1 355 ? 8.633 9.617 -5.055 1 96.88 355 PHE A C 1
ATOM 2736 O O . PHE A 1 355 ? 8.539 9.898 -6.254 1 96.88 355 PHE A O 1
ATOM 2743 N N . GLU A 1 356 ? 7.754 9.977 -4.184 1 95.75 356 GLU A N 1
ATOM 2744 C CA . GLU A 1 356 ? 6.816 11.078 -4.402 1 95.75 356 GLU A CA 1
ATOM 2745 C C . GLU A 1 356 ? 7.168 12.281 -3.531 1 95.75 356 GLU A C 1
ATOM 2747 O O . GLU A 1 356 ? 7.242 12.164 -2.307 1 95.75 356 GLU A O 1
ATOM 2752 N N . VAL A 1 357 ? 7.387 13.398 -4.164 1 93.44 357 VAL A N 1
ATOM 2753 C CA . VAL A 1 357 ? 7.789 14.609 -3.461 1 93.44 357 VAL A CA 1
ATOM 2754 C C . VAL A 1 357 ? 6.844 15.758 -3.814 1 93.44 357 VAL A C 1
ATOM 2756 O O . VAL A 1 357 ? 6.676 16.094 -4.988 1 93.44 357 VAL A O 1
ATOM 2759 N N . ILE A 1 358 ? 6.219 16.25 -2.846 1 92.31 358 ILE A N 1
ATOM 2760 C CA . ILE A 1 358 ? 5.336 17.406 -2.984 1 92.31 358 ILE A CA 1
ATOM 2761 C C . ILE A 1 358 ? 5.84 18.547 -2.109 1 92.31 358 ILE A C 1
ATOM 2763 O O . ILE A 1 358 ? 5.871 18.438 -0.882 1 92.31 358 ILE A O 1
ATOM 2767 N N . THR A 1 359 ? 6.223 19.672 -2.713 1 89.25 359 THR A N 1
ATOM 2768 C CA . THR A 1 359 ? 6.891 20.734 -1.975 1 89.25 359 THR A CA 1
ATOM 2769 C C . THR A 1 359 ? 5.934 21.906 -1.731 1 89.25 359 THR A C 1
ATOM 2771 O O . THR A 1 359 ? 6.219 22.781 -0.917 1 89.25 359 THR A O 1
ATOM 2774 N N . SER A 1 360 ? 4.77 21.891 -2.365 1 87 360 SER A N 1
ATOM 2775 C CA . SER A 1 360 ? 3.895 23.062 -2.322 1 87 360 SER A CA 1
ATOM 2776 C C . SER A 1 360 ? 2.75 22.859 -1.335 1 87 360 SER A C 1
ATOM 2778 O O . SER A 1 360 ? 1.914 23.75 -1.153 1 87 360 SER A O 1
ATOM 2780 N N . TRP A 1 361 ? 2.695 21.734 -0.66 1 92.62 361 TRP A N 1
ATOM 2781 C CA . TRP A 1 361 ? 1.611 21.406 0.26 1 92.62 361 TRP A CA 1
ATOM 2782 C C . TRP A 1 361 ? 1.646 22.312 1.486 1 92.62 361 TRP A C 1
ATOM 2784 O O . TRP A 1 361 ? 2.688 22.453 2.129 1 92.62 361 TRP A O 1
ATOM 2794 N N . PRO A 1 362 ? 0.499 22.938 1.825 1 93.44 362 PRO A N 1
ATOM 2795 C CA . PRO A 1 362 ? 0.47 23.797 3.006 1 93.44 362 PRO A CA 1
ATOM 2796 C C . PRO A 1 362 ? 0.926 23.094 4.273 1 93.44 362 PRO A C 1
ATOM 2798 O O . PRO A 1 362 ? 1.409 23.734 5.211 1 93.44 362 PRO A O 1
ATOM 2801 N N . GLY A 1 363 ? 0.779 21.781 4.285 1 93.94 363 GLY A N 1
ATOM 2802 C CA . GLY A 1 363 ? 1.172 21.016 5.449 1 93.94 363 GLY A CA 1
ATOM 2803 C C . GLY A 1 363 ? 2.668 20.766 5.523 1 93.94 363 GLY A C 1
ATOM 2804 O O . GLY A 1 363 ? 3.15 20.125 6.461 1 93.94 363 GLY A O 1
ATOM 2805 N N . GLY A 1 364 ? 3.451 21.297 4.543 1 90.69 364 GLY A N 1
ATOM 2806 C CA . GLY A 1 364 ? 4.895 21.125 4.52 1 90.69 364 GLY A CA 1
ATOM 2807 C C . GLY A 1 364 ? 5.371 20.25 3.363 1 90.69 364 GLY A C 1
ATOM 2808 O O . GLY A 1 364 ? 4.574 19.844 2.518 1 90.69 364 GLY A O 1
ATOM 2809 N N . VAL A 1 365 ? 6.688 20.078 3.352 1 87.88 365 VAL A N 1
ATOM 2810 C CA . VAL A 1 365 ? 7.281 19.234 2.326 1 87.88 365 VAL A CA 1
ATOM 2811 C C . VAL A 1 365 ? 6.898 17.766 2.584 1 87.88 365 VAL A C 1
ATOM 2813 O O . VAL A 1 365 ? 7.117 17.25 3.68 1 87.88 365 VAL A O 1
ATOM 2816 N N . TYR A 1 366 ? 6.262 17.234 1.623 1 90.5 366 TYR A N 1
ATOM 2817 C CA . TYR A 1 366 ? 5.816 15.844 1.7 1 90.5 366 TYR A CA 1
ATOM 2818 C C . TYR A 1 366 ? 6.645 14.953 0.785 1 90.5 366 TYR A C 1
ATOM 2820 O O . TYR A 1 366 ? 6.637 15.133 -0.436 1 90.5 366 TYR A O 1
ATOM 2828 N N . ALA A 1 367 ? 7.438 14.031 1.379 1 92.75 367 ALA A N 1
ATOM 2829 C CA . ALA A 1 367 ? 8.25 13.078 0.626 1 92.75 367 ALA A CA 1
ATOM 2830 C C . ALA A 1 367 ? 8.086 11.664 1.168 1 92.75 367 ALA A C 1
ATOM 2832 O O . ALA A 1 367 ? 8.203 11.43 2.373 1 92.75 367 ALA A O 1
ATOM 2833 N N . THR A 1 368 ? 7.746 10.727 0.314 1 94 368 THR A N 1
ATOM 2834 C CA . THR A 1 368 ? 7.566 9.336 0.724 1 94 368 THR A CA 1
ATOM 2835 C C . THR A 1 368 ? 8.328 8.398 -0.203 1 94 368 THR A C 1
ATOM 2837 O O . THR A 1 368 ? 8.383 8.625 -1.414 1 94 368 THR A O 1
ATOM 2840 N N . PRO A 1 369 ? 8.93 7.363 0.378 1 93.56 369 PRO A N 1
ATOM 2841 C CA . PRO A 1 369 ? 9.719 6.43 -0.437 1 93.56 369 PRO A CA 1
ATOM 2842 C C . PRO A 1 369 ? 8.844 5.414 -1.171 1 93.56 369 PRO A C 1
ATOM 2844 O O . PRO A 1 369 ? 9.281 4.828 -2.168 1 93.56 369 PRO A O 1
ATOM 2847 N N . SER A 1 370 ? 7.699 5.129 -0.657 1 93.12 370 SER A N 1
ATOM 2848 C CA . SER A 1 370 ? 6.777 4.156 -1.237 1 93.12 370 SER A CA 1
ATOM 2849 C C . SER A 1 370 ? 5.344 4.664 -1.207 1 93.12 370 SER A C 1
ATOM 2851 O O . SER A 1 370 ? 5.105 5.859 -1.005 1 93.12 370 SER A O 1
ATOM 2853 N N . MET A 1 371 ? 4.398 3.834 -1.484 1 92.5 371 MET A N 1
ATOM 2854 C CA . MET A 1 371 ? 3.006 4.254 -1.601 1 92.5 371 MET A CA 1
ATOM 2855 C C . MET A 1 371 ? 2.482 4.781 -0.268 1 92.5 371 MET A C 1
ATOM 2857 O O . MET A 1 371 ? 1.736 5.762 -0.233 1 92.5 371 MET A O 1
ATOM 2861 N N . ALA A 1 372 ? 2.896 4.129 0.727 1 87.25 372 ALA A N 1
ATOM 2862 C CA . ALA A 1 372 ? 2.432 4.531 2.053 1 87.25 372 ALA A CA 1
ATOM 2863 C C . ALA A 1 372 ? 3.227 5.723 2.576 1 87.25 372 ALA A C 1
ATOM 2865 O O . ALA A 1 372 ? 4.406 5.883 2.25 1 87.25 372 ALA A O 1
ATOM 2866 N N . GLY A 1 373 ? 2.582 6.586 3.293 1 85.25 373 GLY A N 1
ATOM 2867 C CA . GLY A 1 373 ? 3.301 7.562 4.094 1 85.25 373 GLY A CA 1
ATOM 2868 C C . GLY A 1 373 ? 3.824 6.996 5.398 1 85.25 373 GLY A C 1
ATOM 2869 O O . GLY A 1 373 ? 4.996 6.621 5.496 1 85.25 373 GLY A O 1
ATOM 2870 N N . SER A 1 374 ? 2.873 6.691 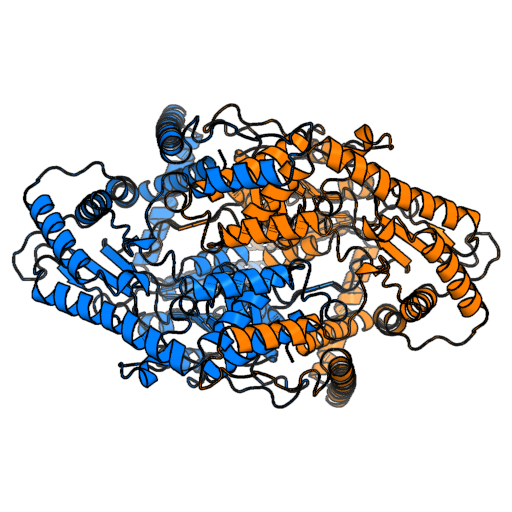6.215 1 84.94 374 SER A N 1
ATOM 2871 C CA . SER A 1 374 ? 3.223 5.984 7.441 1 84.94 374 SER A CA 1
ATOM 2872 C C . SER A 1 374 ? 3.338 4.484 7.207 1 84.94 374 SER A C 1
ATOM 2874 O O . SER A 1 374 ? 2.543 3.904 6.461 1 84.94 374 SER A O 1
ATOM 2876 N N . ARG A 1 375 ? 4.414 3.857 7.766 1 89.44 375 ARG A N 1
ATOM 2877 C CA . ARG A 1 375 ? 4.648 2.424 7.625 1 89.44 375 ARG A CA 1
ATOM 2878 C C . ARG A 1 375 ? 4.855 1.77 8.984 1 89.44 375 ARG A C 1
ATOM 2880 O O . ARG A 1 375 ? 5.324 2.414 9.93 1 89.44 375 ARG A O 1
ATOM 2887 N N . PRO A 1 376 ? 4.52 0.533 9.047 1 91.69 376 PRO A N 1
ATOM 2888 C CA . PRO A 1 376 ? 4.625 -0.15 10.344 1 91.69 376 PRO A CA 1
ATOM 2889 C C . PRO A 1 376 ? 6.055 -0.574 10.672 1 91.69 376 PRO A C 1
ATOM 2891 O O . PRO A 1 376 ? 6.543 -1.572 10.133 1 91.69 376 PRO A O 1
ATOM 2894 N N . GLY A 1 377 ? 6.664 0.11 11.617 1 93.19 377 GLY A N 1
ATOM 2895 C CA . GLY A 1 377 ? 8.023 -0.194 12.023 1 93.19 377 GLY A CA 1
ATOM 2896 C C . GLY A 1 377 ? 8.172 -1.574 12.641 1 93.19 377 GLY A C 1
ATOM 2897 O O . GLY A 1 377 ? 9.219 -2.211 12.508 1 93.19 377 GLY A O 1
ATOM 2898 N N . ALA A 1 378 ? 7.102 -2.066 13.258 1 93.06 378 ALA A N 1
ATOM 2899 C CA . ALA A 1 378 ? 7.137 -3.375 13.906 1 93.06 378 ALA A CA 1
ATOM 2900 C C . ALA A 1 378 ? 7.332 -4.488 12.883 1 93.06 378 ALA A C 1
ATOM 2902 O O . ALA A 1 378 ? 8.016 -5.48 13.156 1 93.06 378 ALA A O 1
ATOM 2903 N N . ILE A 1 379 ? 6.719 -4.363 11.758 1 94.19 379 ILE A N 1
ATOM 2904 C CA . ILE A 1 379 ? 6.852 -5.355 10.695 1 94.19 379 ILE A CA 1
ATOM 2905 C C . ILE A 1 379 ? 8.281 -5.348 10.156 1 94.19 379 ILE A C 1
ATOM 2907 O O . ILE A 1 379 ? 8.852 -6.402 9.891 1 94.19 379 ILE A O 1
ATOM 2911 N N . ILE A 1 380 ? 8.836 -4.16 10.008 1 95.81 380 ILE A N 1
ATOM 2912 C CA . ILE A 1 380 ? 10.211 -4.012 9.555 1 95.81 380 ILE A CA 1
ATOM 2913 C C . ILE A 1 380 ? 11.156 -4.68 10.547 1 95.81 380 ILE A C 1
ATOM 2915 O O . ILE A 1 380 ? 12.078 -5.398 10.156 1 95.81 380 ILE A O 1
ATOM 2919 N N . ALA A 1 381 ? 10.906 -4.465 11.828 1 96.69 381 ALA A N 1
ATOM 2920 C CA . ALA A 1 381 ? 11.727 -5.062 12.883 1 96.69 381 ALA A CA 1
ATOM 2921 C C . ALA A 1 381 ? 11.648 -6.586 12.836 1 96.69 381 ALA A C 1
ATOM 2923 O O . ALA A 1 381 ? 12.656 -7.27 13.039 1 96.69 381 ALA A O 1
ATOM 2924 N N . GLY A 1 382 ? 10.461 -7.062 12.633 1 95.88 382 GLY A N 1
ATOM 2925 C CA . GLY A 1 382 ? 10.305 -8.5 12.5 1 95.88 382 GLY A CA 1
ATOM 2926 C C . GLY A 1 382 ? 11.07 -9.086 11.328 1 95.88 382 GLY A C 1
ATOM 2927 O O . GLY A 1 382 ? 11.68 -10.148 11.445 1 95.88 382 GLY A O 1
ATOM 2928 N N . ALA A 1 383 ? 10.977 -8.461 10.18 1 96.94 383 ALA A N 1
ATOM 2929 C CA . ALA A 1 383 ? 11.703 -8.906 8.992 1 96.94 383 ALA A CA 1
ATOM 2930 C C . ALA A 1 383 ? 13.211 -8.891 9.242 1 96.94 383 ALA A C 1
ATOM 2932 O O . ALA A 1 383 ? 13.922 -9.82 8.859 1 96.94 383 ALA A O 1
ATOM 2933 N N . TYR A 1 384 ? 13.664 -7.773 9.859 1 97.81 384 TYR A N 1
ATOM 2934 C CA . TYR A 1 384 ? 15.07 -7.629 10.211 1 97.81 384 TYR A CA 1
ATOM 2935 C C . TYR A 1 384 ? 15.523 -8.781 11.102 1 97.81 384 TYR A C 1
ATOM 2937 O O . TYR A 1 384 ? 16.578 -9.383 10.859 1 97.81 384 TYR A O 1
ATOM 2945 N N . ALA A 1 385 ? 14.734 -9.102 12.102 1 97.31 385 ALA A N 1
ATOM 2946 C CA . ALA A 1 385 ? 15.031 -10.188 13.031 1 97.31 385 ALA A CA 1
ATOM 2947 C C . ALA A 1 385 ? 15.125 -11.523 12.305 1 97.31 385 ALA A C 1
ATOM 2949 O O . ALA A 1 385 ? 15.992 -12.344 12.609 1 97.31 385 ALA A O 1
ATOM 2950 N N . SER A 1 386 ? 14.273 -11.781 11.352 1 97.31 386 SER A N 1
ATOM 2951 C CA . SER A 1 386 ? 14.281 -13.023 10.586 1 97.31 386 SER A CA 1
ATOM 2952 C C . SER A 1 386 ? 15.594 -13.211 9.836 1 97.31 386 SER A C 1
ATOM 2954 O O . SER A 1 386 ? 16.188 -14.289 9.867 1 97.31 386 SER A O 1
ATOM 2956 N N . LEU A 1 387 ? 16 -12.141 9.156 1 98.12 387 LEU A N 1
ATOM 2957 C CA . LEU A 1 387 ? 17.203 -12.227 8.328 1 98.12 387 LEU A CA 1
ATOM 2958 C C . LEU A 1 387 ? 18.422 -12.5 9.195 1 98.12 387 LEU A C 1
ATOM 2960 O O . LEU A 1 387 ? 19.297 -13.297 8.82 1 98.12 387 LEU A O 1
ATOM 2964 N N . LEU A 1 388 ? 18.484 -11.812 10.359 1 97.94 388 LEU A N 1
ATOM 2965 C CA . LEU A 1 388 ? 19.625 -11.992 11.25 1 97.94 388 LEU A CA 1
ATOM 2966 C C . LEU A 1 388 ? 19.625 -13.398 11.852 1 97.94 388 LEU A C 1
ATOM 2968 O O . LEU A 1 388 ? 20.672 -14.023 11.984 1 97.94 388 LEU A O 1
ATOM 2972 N N . HIS A 1 389 ? 18.469 -13.875 12.227 1 97.69 389 HIS A N 1
ATOM 2973 C CA . HIS A 1 389 ? 18.344 -15.141 12.938 1 97.69 389 HIS A CA 1
ATOM 2974 C C . HIS A 1 389 ? 18.672 -16.328 12.031 1 97.69 389 HIS A C 1
ATOM 2976 O O . HIS A 1 389 ? 19.234 -17.328 12.484 1 97.69 389 HIS A O 1
ATOM 2982 N N . LEU A 1 390 ? 18.344 -16.312 10.781 1 97.38 390 LEU A N 1
ATOM 2983 C CA . LEU A 1 390 ? 18.562 -17.422 9.875 1 97.38 390 LEU A CA 1
ATOM 2984 C C . LEU A 1 390 ? 19.953 -17.359 9.25 1 97.38 390 LEU A C 1
ATOM 2986 O O . LEU A 1 390 ? 20.656 -18.359 9.172 1 97.38 390 LEU A O 1
ATOM 2990 N N . GLY A 1 391 ? 20.375 -16.078 8.812 1 97.81 391 GLY A N 1
ATOM 2991 C CA . GLY A 1 391 ? 21.688 -15.914 8.227 1 97.81 391 GLY A CA 1
ATOM 2992 C C . GLY A 1 391 ? 21.906 -16.75 6.98 1 97.81 391 GLY A C 1
ATOM 2993 O O . GLY A 1 391 ? 20.969 -17.391 6.488 1 97.81 391 GLY A O 1
ATOM 2994 N N . ILE A 1 392 ? 23.094 -16.75 6.48 1 98.44 392 ILE A N 1
ATOM 2995 C CA . ILE A 1 392 ? 23.438 -17.453 5.254 1 98.44 392 ILE A CA 1
ATOM 2996 C C . ILE A 1 392 ? 23.266 -18.969 5.453 1 98.44 392 ILE A C 1
ATOM 2998 O O . ILE A 1 392 ? 22.703 -19.656 4.594 1 98.44 392 ILE A O 1
ATOM 3002 N N . ASP A 1 393 ? 23.734 -19.469 6.512 1 98.31 393 ASP A N 1
ATOM 3003 C CA . ASP A 1 393 ? 23.656 -20.906 6.742 1 98.31 393 ASP A CA 1
ATOM 3004 C C . ASP A 1 393 ? 22.219 -21.375 6.887 1 98.31 393 ASP A C 1
ATOM 3006 O O . ASP A 1 393 ? 21.828 -22.391 6.316 1 98.31 393 ASP A O 1
ATOM 3010 N N . GLY A 1 394 ? 21.406 -20.609 7.691 1 97.44 394 GLY A N 1
ATOM 3011 C CA . GLY A 1 394 ? 20.016 -20.969 7.848 1 97.44 394 GLY A CA 1
ATOM 3012 C C . GLY A 1 394 ? 19.25 -20.969 6.535 1 97.44 394 GLY A C 1
ATOM 3013 O O . GLY A 1 394 ? 18.484 -21.891 6.258 1 97.44 394 GLY A O 1
ATOM 3014 N N . TYR A 1 395 ? 19.469 -19.984 5.727 1 98.12 395 TYR A N 1
ATOM 3015 C CA . TYR A 1 395 ? 18.781 -19.891 4.445 1 98.12 395 TYR A CA 1
ATOM 3016 C C . TYR A 1 395 ? 19.281 -20.953 3.479 1 98.12 395 TYR A C 1
ATOM 3018 O O . TYR A 1 395 ? 18.531 -21.469 2.652 1 98.12 395 TYR A O 1
ATOM 3026 N N . THR A 1 396 ? 20.547 -21.297 3.535 1 98.5 396 THR A N 1
ATOM 3027 C CA . THR A 1 396 ? 21.078 -22.375 2.721 1 98.5 396 THR A CA 1
ATOM 3028 C C . THR A 1 396 ? 20.391 -23.703 3.068 1 98.5 396 THR A C 1
ATOM 3030 O O . THR A 1 396 ? 20 -24.453 2.178 1 98.5 396 THR A O 1
ATOM 3033 N N . SER A 1 397 ? 20.281 -23.938 4.344 1 97.75 397 SER A N 1
ATOM 3034 C CA . SER A 1 397 ? 19.625 -25.156 4.809 1 97.75 397 SER A CA 1
ATOM 3035 C C . SER A 1 397 ? 18.172 -25.203 4.367 1 97.75 397 SER A C 1
ATOM 3037 O O . SER A 1 397 ? 17.672 -26.25 3.914 1 97.75 397 SER A O 1
ATOM 3039 N N . LEU A 1 398 ? 17.469 -24.094 4.52 1 97.06 398 LEU A N 1
ATOM 3040 C CA . LEU A 1 398 ? 16.078 -24.016 4.098 1 97.06 398 LEU A CA 1
ATOM 3041 C C . LEU A 1 398 ? 15.953 -24.281 2.6 1 97.06 398 LEU A C 1
ATOM 3043 O O . LEU A 1 398 ? 15.023 -24.969 2.166 1 97.06 398 LEU A O 1
ATOM 3047 N N . CYS A 1 399 ? 16.844 -23.703 1.854 1 98.25 399 CYS A N 1
ATOM 3048 C CA . CYS A 1 399 ? 16.844 -23.906 0.41 1 98.25 399 CYS A CA 1
ATOM 3049 C C . CYS A 1 399 ? 17.031 -25.391 0.065 1 98.25 399 CYS A C 1
ATOM 3051 O O . CYS A 1 399 ? 16.328 -25.922 -0.792 1 98.25 399 CYS A O 1
ATOM 3053 N N . THR A 1 400 ? 17.969 -26.016 0.708 1 98.44 400 THR A N 1
ATOM 3054 C CA . THR A 1 400 ? 18.234 -27.438 0.483 1 98.44 400 THR A CA 1
ATOM 3055 C C . THR A 1 400 ? 16.969 -28.266 0.725 1 98.44 400 THR A C 1
ATOM 3057 O O . THR A 1 400 ? 16.625 -29.125 -0.086 1 98.44 400 THR A O 1
ATOM 3060 N N . ASP A 1 401 ? 16.328 -27.969 1.795 1 97.69 401 ASP A N 1
ATOM 3061 C CA . ASP A 1 401 ? 15.141 -28.734 2.168 1 97.69 401 ASP A CA 1
ATOM 3062 C C . ASP A 1 401 ? 13.992 -28.484 1.196 1 97.69 401 ASP A C 1
ATOM 3064 O O . ASP A 1 401 ? 13.375 -29.422 0.692 1 97.69 401 ASP A O 1
ATOM 3068 N N . ILE A 1 402 ? 13.648 -27.234 0.953 1 97.75 402 ILE A N 1
ATOM 3069 C CA . ILE A 1 402 ? 12.461 -26.859 0.199 1 97.75 402 ILE A CA 1
ATOM 3070 C C . ILE A 1 402 ? 12.648 -27.219 -1.271 1 97.75 402 ILE A C 1
ATOM 3072 O O . ILE A 1 402 ? 11.758 -27.812 -1.885 1 97.75 402 ILE A O 1
ATOM 3076 N N . VAL A 1 403 ? 13.766 -26.859 -1.829 1 98.5 403 VAL A N 1
ATOM 3077 C CA . VAL A 1 403 ? 14.039 -27.188 -3.227 1 98.5 403 VAL A CA 1
ATOM 3078 C C . VAL A 1 403 ? 14.203 -28.703 -3.385 1 98.5 403 VAL A C 1
ATOM 3080 O O . VAL A 1 403 ? 13.781 -29.266 -4.391 1 98.5 403 VAL A O 1
ATOM 3083 N N . GLY A 1 404 ? 14.828 -29.312 -2.396 1 98.31 404 GLY A N 1
ATOM 3084 C CA . GLY A 1 404 ? 14.898 -30.766 -2.408 1 98.31 404 GLY A CA 1
ATOM 3085 C C . GLY A 1 404 ? 13.539 -31.422 -2.467 1 98.31 404 GLY A C 1
ATOM 3086 O O . GLY A 1 404 ? 13.352 -32.406 -3.182 1 98.31 404 GLY A O 1
ATOM 3087 N N . ALA A 1 405 ? 12.625 -30.922 -1.698 1 97.88 405 ALA A N 1
ATOM 3088 C CA . ALA A 1 405 ? 11.258 -31.438 -1.69 1 97.88 405 ALA A CA 1
ATOM 3089 C C . ALA A 1 405 ? 10.594 -31.25 -3.053 1 97.88 405 ALA A C 1
ATOM 3091 O O . ALA A 1 405 ? 9.891 -32.156 -3.533 1 97.88 405 ALA A O 1
ATOM 3092 N N . ALA A 1 406 ? 10.773 -30.094 -3.652 1 98.25 406 ALA A N 1
ATOM 3093 C CA . ALA A 1 406 ? 10.219 -29.844 -4.98 1 98.25 406 ALA A CA 1
ATOM 3094 C C . ALA A 1 406 ? 10.781 -30.812 -6.012 1 98.25 406 ALA A C 1
ATOM 3096 O O . ALA A 1 406 ? 10.047 -31.328 -6.859 1 98.25 406 ALA A O 1
ATOM 3097 N N . LYS A 1 407 ? 12.047 -31.109 -5.934 1 98.12 407 LYS A N 1
ATOM 3098 C CA . LYS A 1 407 ? 12.688 -32.031 -6.855 1 98.12 407 LYS A CA 1
ATOM 3099 C C . LYS A 1 407 ? 12.164 -33.469 -6.648 1 98.12 407 LYS A C 1
ATOM 3101 O O . LYS A 1 407 ? 11.992 -34.219 -7.613 1 98.12 407 LYS A O 1
ATOM 3106 N N . LYS A 1 408 ? 12.008 -33.781 -5.418 1 98.12 408 LYS A N 1
ATOM 3107 C CA . LYS A 1 408 ? 11.43 -35.094 -5.113 1 98.12 408 LYS A CA 1
ATOM 3108 C C . LYS A 1 408 ? 10.039 -35.219 -5.723 1 98.12 408 LYS A C 1
ATOM 3110 O O . LYS A 1 408 ? 9.695 -36.281 -6.262 1 98.12 408 LYS A O 1
ATOM 3115 N N . LEU A 1 409 ? 9.242 -34.188 -5.59 1 98.38 409 LEU A N 1
ATOM 3116 C CA . LEU A 1 409 ? 7.902 -34.188 -6.168 1 98.38 409 LEU A CA 1
ATOM 3117 C C . LEU A 1 409 ? 7.961 -34.375 -7.68 1 98.38 409 LEU A C 1
ATOM 3119 O O . LEU A 1 409 ? 7.199 -35.156 -8.25 1 98.38 409 LEU A O 1
ATOM 3123 N N . VAL A 1 410 ? 8.828 -33.656 -8.352 1 98.25 410 VAL A N 1
ATOM 3124 C CA . VAL A 1 410 ? 8.984 -33.719 -9.797 1 98.25 410 VAL A CA 1
ATOM 3125 C C . VAL A 1 410 ? 9.352 -35.156 -10.203 1 98.25 410 VAL A C 1
ATOM 3127 O O . VAL A 1 410 ? 8.789 -35.688 -11.156 1 98.25 410 VAL A O 1
ATOM 3130 N N . ARG A 1 411 ? 10.289 -35.719 -9.5 1 97.94 411 ARG A N 1
ATOM 3131 C CA . ARG A 1 411 ? 10.711 -37.094 -9.789 1 97.94 411 ARG A CA 1
ATOM 3132 C C . ARG A 1 411 ? 9.547 -38.062 -9.625 1 97.94 411 ARG A C 1
ATOM 3134 O O . ARG A 1 411 ? 9.352 -38.969 -10.453 1 97.94 411 ARG A O 1
ATOM 3141 N N . GLY A 1 412 ? 8.82 -37.875 -8.562 1 98.19 412 GLY A N 1
ATOM 3142 C CA . GLY A 1 412 ? 7.668 -38.719 -8.32 1 98.19 412 GLY A CA 1
ATOM 3143 C C . GLY A 1 412 ? 6.598 -38.594 -9.391 1 98.19 412 GLY A C 1
ATOM 3144 O O . GLY A 1 412 ? 6.031 -39.594 -9.828 1 98.19 412 GLY A O 1
ATOM 3145 N N . LEU A 1 413 ? 6.301 -37.375 -9.828 1 97.56 413 LEU A N 1
ATOM 3146 C CA . LEU A 1 413 ? 5.305 -37.125 -10.867 1 97.56 413 LEU A CA 1
ATOM 3147 C C . LEU A 1 413 ? 5.719 -37.781 -12.188 1 97.56 413 LEU A C 1
ATOM 3149 O O . LEU A 1 413 ? 4.895 -38.406 -12.859 1 97.56 413 LEU A O 1
ATOM 3153 N N . ARG A 1 414 ? 6.938 -37.688 -12.539 1 96.12 414 ARG A N 1
ATOM 3154 C CA . ARG A 1 414 ? 7.434 -38.188 -13.812 1 96.12 414 ARG A CA 1
ATOM 3155 C C . ARG A 1 414 ? 7.5 -39.719 -13.789 1 96.12 414 ARG A C 1
ATOM 3157 O O . ARG A 1 414 ? 7.27 -40.375 -14.812 1 96.12 414 ARG A O 1
ATOM 3164 N N . ALA A 1 415 ? 7.719 -40.219 -12.648 1 96.56 415 ALA A N 1
ATOM 3165 C CA . ALA A 1 415 ? 7.906 -41.688 -12.531 1 96.56 415 ALA A CA 1
ATOM 3166 C C . ALA A 1 415 ? 6.566 -42.406 -12.414 1 96.56 415 ALA A C 1
ATOM 3168 O O . ALA A 1 415 ? 6.367 -43.438 -13.016 1 96.56 415 ALA A O 1
ATOM 3169 N N . ASP A 1 416 ? 5.625 -41.812 -11.695 1 94.94 416 ASP A N 1
ATOM 3170 C CA . ASP A 1 416 ? 4.492 -42.594 -11.227 1 94.94 416 ASP A CA 1
ATOM 3171 C C . ASP A 1 416 ? 3.189 -42.125 -11.867 1 94.94 416 ASP A C 1
ATOM 3173 O O . ASP A 1 416 ? 2.146 -42.781 -11.703 1 94.94 416 ASP A O 1
ATOM 3177 N N . PHE A 1 417 ? 3.24 -41.094 -12.578 1 95.38 417 PHE A N 1
ATOM 3178 C CA . PHE A 1 417 ? 2 -40.562 -13.125 1 95.38 417 PHE A CA 1
ATOM 3179 C C . PHE A 1 417 ? 2.109 -40.375 -14.641 1 95.38 417 PHE A C 1
ATOM 3181 O O . PHE A 1 417 ? 2.33 -39.281 -15.125 1 95.38 417 PHE A O 1
ATOM 3188 N N . PRO A 1 418 ? 1.842 -41.375 -15.406 1 91.75 418 PRO A N 1
ATOM 3189 C CA . PRO A 1 418 ? 1.903 -41.281 -16.859 1 91.75 418 PRO A CA 1
ATOM 3190 C C . PRO A 1 418 ? 0.806 -40.375 -17.438 1 91.75 418 PRO A C 1
ATOM 3192 O O . PRO A 1 418 ? 0.936 -39.875 -18.547 1 91.75 418 PRO A O 1
ATOM 3195 N N . GLU A 1 419 ? -0.269 -40.156 -16.641 1 91.38 419 GLU A N 1
ATOM 3196 C CA . GLU A 1 419 ? -1.4 -39.344 -17.078 1 91.38 419 GLU A CA 1
ATOM 3197 C C . GLU A 1 419 ? -1.072 -37.844 -16.984 1 91.38 419 GLU A C 1
ATOM 3199 O O . GLU A 1 419 ? -1.758 -37.031 -17.594 1 91.38 419 GLU A O 1
ATOM 3204 N N . LEU A 1 420 ? -0.053 -37.562 -16.203 1 94.69 420 LEU A N 1
ATOM 3205 C CA . LEU A 1 420 ? 0.258 -36.156 -15.914 1 94.69 420 LEU A CA 1
ATOM 3206 C C . LEU A 1 420 ? 1.613 -35.781 -16.5 1 94.69 420 LEU A C 1
ATOM 3208 O O . LEU A 1 420 ? 2.426 -36.656 -16.812 1 94.69 420 LEU A O 1
ATOM 3212 N N . TYR A 1 421 ? 1.826 -34.531 -16.719 1 94.62 421 TYR A N 1
ATOM 3213 C CA . TYR A 1 421 ? 3.139 -34 -17.094 1 94.62 421 TYR A CA 1
ATOM 3214 C C . TYR A 1 421 ? 3.469 -32.75 -16.297 1 94.62 421 TYR A C 1
ATOM 3216 O O . TYR A 1 421 ? 2.578 -31.969 -15.961 1 94.62 421 TYR A O 1
ATOM 3224 N N . VAL A 1 422 ? 4.711 -32.594 -15.953 1 96.94 422 VAL A N 1
ATOM 3225 C CA . VAL A 1 422 ? 5.195 -31.422 -15.25 1 96.94 422 VAL A CA 1
ATOM 3226 C C . VAL A 1 422 ? 5.398 -30.281 -16.25 1 96.94 422 VAL A C 1
ATOM 3228 O O . VAL A 1 422 ? 5.984 -30.469 -17.312 1 96.94 422 VAL A O 1
ATOM 3231 N N . LEU A 1 423 ? 4.816 -29.109 -15.969 1 96.44 423 LEU A N 1
ATOM 3232 C CA . LEU A 1 423 ? 5.016 -27.938 -16.812 1 96.44 423 LEU A CA 1
ATOM 3233 C C . LEU A 1 423 ? 6.438 -27.406 -16.688 1 96.44 423 LEU A C 1
ATOM 3235 O O . LEU A 1 423 ? 6.855 -27 -15.602 1 96.44 423 LEU A O 1
ATOM 3239 N N . GLY A 1 424 ? 7.176 -27.422 -17.781 1 95.19 424 GLY A N 1
ATOM 3240 C CA . GLY A 1 424 ? 8.531 -26.906 -17.797 1 95.19 424 GLY A CA 1
ATOM 3241 C C . GLY A 1 424 ? 9.5 -27.734 -16.984 1 95.19 424 GLY A C 1
ATOM 3242 O O . GLY A 1 424 ? 9.367 -28.953 -16.906 1 95.19 424 GLY A O 1
ATOM 3243 N N . ASP A 1 425 ? 10.523 -27.109 -16.578 1 94.81 425 ASP A N 1
ATOM 3244 C CA . ASP A 1 425 ? 11.555 -27.672 -15.703 1 94.81 425 ASP A CA 1
ATOM 3245 C C . ASP A 1 425 ? 11.844 -26.75 -14.523 1 94.81 425 ASP A C 1
ATOM 3247 O O . ASP A 1 425 ? 12.852 -26.047 -14.516 1 94.81 425 ASP A O 1
ATOM 3251 N N . PRO A 1 426 ? 10.961 -26.828 -13.594 1 95.25 426 PRO A N 1
ATOM 3252 C CA . PRO A 1 426 ? 11.102 -25.906 -12.469 1 95.25 426 PRO A CA 1
ATOM 3253 C C . PRO A 1 426 ? 12.398 -26.109 -11.695 1 95.25 426 PRO A C 1
ATOM 3255 O O . PRO A 1 426 ? 12.742 -27.234 -11.352 1 95.25 426 PRO A O 1
ATOM 3258 N N . LEU A 1 427 ? 13.109 -25.047 -11.305 1 95.75 427 LEU A N 1
ATOM 3259 C CA . LEU A 1 427 ? 14.414 -25.125 -10.656 1 95.75 427 LEU A CA 1
ATOM 3260 C C . LEU A 1 427 ? 14.297 -24.875 -9.156 1 95.75 427 LEU A C 1
ATOM 3262 O O . LEU A 1 427 ? 15.219 -25.172 -8.391 1 95.75 427 LEU A O 1
ATOM 3266 N N . VAL A 1 428 ? 13.133 -24.312 -8.789 1 97.19 428 VAL A N 1
ATOM 3267 C CA . VAL A 1 428 ? 13.062 -23.797 -7.422 1 97.19 428 VAL A CA 1
ATOM 3268 C C . VAL A 1 428 ? 11.961 -24.516 -6.648 1 97.19 428 VAL A C 1
ATOM 3270 O O . VAL A 1 428 ? 11.977 -25.75 -6.543 1 97.19 428 VAL A O 1
ATOM 3273 N N . SER A 1 429 ? 10.938 -23.797 -6.191 1 97.31 429 SER A N 1
ATOM 3274 C CA . SER A 1 429 ? 10.055 -24.359 -5.176 1 97.31 429 SER A CA 1
ATOM 3275 C C . SER A 1 429 ? 8.672 -24.656 -5.75 1 97.31 429 SER A C 1
ATOM 3277 O O . SER A 1 429 ? 7.887 -25.391 -5.141 1 97.31 429 SER A O 1
ATOM 3279 N N . VAL A 1 430 ? 8.344 -24.188 -6.965 1 98.12 430 VAL A N 1
ATOM 3280 C CA . VAL A 1 430 ? 7.004 -24.312 -7.527 1 98.12 430 VAL A CA 1
ATOM 3281 C C . VAL A 1 430 ? 6.977 -25.453 -8.531 1 98.12 430 VAL A C 1
ATOM 3283 O O . VAL A 1 430 ? 7.789 -25.5 -9.461 1 98.12 430 VAL A O 1
ATOM 3286 N N . VAL A 1 431 ? 6.055 -26.359 -8.375 1 98.31 431 VAL A N 1
ATOM 3287 C CA . VAL A 1 431 ? 5.867 -27.469 -9.297 1 98.31 431 VAL A CA 1
ATOM 3288 C C . VAL A 1 431 ? 4.438 -27.453 -9.836 1 98.31 431 VAL A C 1
ATOM 3290 O O . VAL A 1 431 ? 3.477 -27.547 -9.07 1 98.31 431 VAL A O 1
ATOM 3293 N N . ALA A 1 432 ? 4.32 -27.281 -11.117 1 98.12 432 ALA A N 1
ATOM 3294 C CA . ALA A 1 432 ? 3.023 -27.312 -11.789 1 98.12 432 ALA A CA 1
ATOM 3295 C C . ALA A 1 432 ? 2.883 -28.562 -12.648 1 98.12 432 ALA A C 1
ATOM 3297 O O . ALA A 1 432 ? 3.85 -29.016 -13.273 1 98.12 432 ALA A O 1
ATOM 3298 N N . PHE A 1 433 ? 1.671 -29.141 -12.711 1 96.94 433 PHE A N 1
ATOM 3299 C CA . PHE A 1 433 ? 1.444 -30.328 -13.523 1 96.94 433 PHE A CA 1
ATOM 3300 C C . PHE A 1 433 ? 0.051 -30.312 -14.141 1 96.94 433 PHE A C 1
ATOM 3302 O O . PHE A 1 433 ? -0.896 -29.812 -13.523 1 96.94 433 PHE A O 1
ATOM 3309 N N . GLY A 1 434 ? -0.027 -30.719 -15.32 1 94.12 434 GLY A N 1
ATOM 3310 C CA . GLY A 1 434 ? -1.268 -30.812 -16.078 1 94.12 434 GLY A CA 1
ATOM 3311 C C . GLY A 1 434 ? -1.533 -32.219 -16.609 1 94.12 434 GLY A C 1
ATOM 3312 O O . GLY A 1 434 ? -0.734 -33.125 -16.406 1 94.12 434 GLY A O 1
ATOM 3313 N N . SER A 1 435 ? -2.752 -32.344 -17.188 1 91.88 435 SER A N 1
ATOM 3314 C CA . SER A 1 435 ? -3.145 -33.594 -17.781 1 91.88 435 SER A CA 1
ATOM 3315 C C . SER A 1 435 ? -2.562 -33.75 -19.188 1 91.88 435 SER A C 1
ATOM 3317 O O . SER A 1 435 ? -2.557 -32.812 -19.969 1 91.88 435 SER A O 1
ATOM 3319 N N . ARG A 1 436 ? -2.129 -34.906 -19.391 1 86.62 436 ARG A N 1
ATOM 3320 C CA . ARG A 1 436 ? -1.693 -35.219 -20.75 1 86.62 436 ARG A CA 1
ATOM 3321 C C . ARG A 1 436 ? -2.889 -35.438 -21.672 1 86.62 436 ARG A C 1
ATOM 3323 O O . ARG A 1 436 ? -3.928 -35.938 -21.25 1 86.62 436 ARG A O 1
ATOM 3330 N N . THR A 1 437 ? -3.115 -34.656 -22.703 1 65.5 437 THR A N 1
ATOM 3331 C CA . THR A 1 437 ? -4.203 -34.812 -23.656 1 65.5 437 THR A CA 1
ATOM 3332 C C . THR A 1 437 ? -3.938 -36.031 -24.562 1 65.5 437 THR A C 1
ATOM 3334 O O . THR A 1 437 ? -2.803 -36.5 -24.656 1 65.5 437 THR A O 1
ATOM 3337 N N . GLU A 1 438 ? -5.25 -36.5 -25.156 1 49.06 438 GLU A N 1
ATOM 3338 C CA . GLU A 1 438 ? -5.207 -37.469 -26.25 1 49.06 438 GLU A CA 1
ATOM 3339 C C . GLU A 1 438 ? -4.324 -36.969 -27.391 1 49.06 438 GLU A C 1
ATOM 3341 O O . GLU A 1 438 ? -4.387 -35.812 -27.781 1 49.06 438 GLU A O 1
ATOM 3346 N N . GLY A 1 439 ? -3.096 -37.375 -27.609 1 43.06 439 GLY A N 1
ATOM 3347 C CA . GLY A 1 439 ? -2.025 -37.312 -28.594 1 43.06 439 GLY A CA 1
ATOM 3348 C C . GLY A 1 439 ? -0.656 -37.125 -27.969 1 43.06 439 GLY A C 1
ATOM 3349 O O . GLY A 1 439 ? 0.35 -37.062 -28.672 1 43.06 439 GLY A O 1
ATOM 3350 N N . GLN A 1 440 ? -0.719 -36.438 -26.906 1 41.09 440 GLN A N 1
ATOM 3351 C CA . GLN A 1 440 ? 0.63 -36.219 -26.391 1 41.09 440 GLN A CA 1
ATOM 3352 C C . GLN A 1 440 ? 1.252 -37.531 -25.938 1 41.09 440 GLN A C 1
ATOM 3354 O O . GLN A 1 440 ? 2.295 -37.531 -25.266 1 41.09 440 GLN A O 1
ATOM 3359 N N . GLY A 1 441 ? 0.931 -38.594 -26.703 1 36.5 441 GLY A N 1
ATOM 3360 C CA . GLY A 1 441 ? 1.668 -39.812 -26.938 1 36.5 441 GLY A CA 1
ATOM 3361 C C . GLY A 1 441 ? 1.194 -40.969 -26.078 1 36.5 441 GLY A C 1
ATOM 3362 O O . GLY A 1 441 ? 1.542 -42.125 -26.312 1 36.5 441 GLY A O 1
ATOM 3363 N N . ASN A 1 442 ? 0.994 -40.938 -24.828 1 38.94 442 ASN A N 1
ATOM 3364 C CA . ASN A 1 442 ? 1.045 -42.281 -24.25 1 38.94 442 ASN A CA 1
ATOM 3365 C C . ASN A 1 442 ? -0.335 -42.938 -24.219 1 38.94 442 ASN A C 1
ATOM 3367 O O . ASN A 1 442 ? -0.529 -43.969 -23.562 1 38.94 442 ASN A O 1
ATOM 3371 N N . GLY A 1 443 ? -1.271 -42.562 -25.047 1 41.78 443 GLY A N 1
ATOM 3372 C CA . GLY A 1 443 ? -2.564 -43.219 -25.109 1 41.78 443 GLY A CA 1
ATOM 3373 C C . GLY A 1 443 ? -3.422 -42.969 -23.891 1 41.78 443 GLY A C 1
ATOM 3374 O O . GLY A 1 443 ? -4.531 -43.5 -23.781 1 41.78 443 GLY A O 1
ATOM 3375 N N . ILE A 1 444 ? -2.838 -42.562 -22.812 1 46.69 444 ILE A N 1
ATOM 3376 C CA . ILE A 1 444 ? -3.602 -42.406 -21.578 1 46.69 444 ILE A CA 1
ATOM 3377 C C . ILE A 1 444 ? -4.484 -41.156 -21.672 1 46.69 444 ILE A C 1
ATOM 3379 O O . ILE A 1 444 ? -4.016 -40.094 -22.062 1 46.69 444 ILE A O 1
ATOM 3383 N N . GLY A 1 445 ? -5.82 -41.344 -21.719 1 53.25 445 GLY A N 1
ATOM 3384 C CA . GLY A 1 445 ? -6.855 -40.344 -21.859 1 53.25 445 GLY A CA 1
ATOM 3385 C C . GLY A 1 445 ? -6.656 -39.156 -20.922 1 53.25 445 GLY A C 1
ATOM 3386 O O . GLY A 1 445 ? -5.887 -39.25 -19.969 1 53.25 445 GLY A O 1
ATOM 3387 N N . MET A 1 446 ? -7.16 -37.938 -21.281 1 72.69 446 MET A N 1
ATOM 3388 C CA . MET A 1 446 ? -7.195 -36.656 -20.609 1 72.69 446 MET A CA 1
ATOM 3389 C C . MET A 1 446 ? -7.867 -36.781 -19.234 1 72.69 446 MET A C 1
ATOM 3391 O O . MET A 1 446 ? -8.906 -37.438 -19.109 1 72.69 446 MET A O 1
ATOM 3395 N N . VAL A 1 447 ? -7.09 -36.656 -18.141 1 83.94 447 VAL A N 1
ATOM 3396 C CA . VAL A 1 447 ? -7.688 -36.562 -16.828 1 83.94 447 VAL A CA 1
ATOM 3397 C C . VAL A 1 447 ? -8.109 -35.094 -16.562 1 83.94 447 VAL A C 1
ATOM 3399 O O . VAL A 1 447 ? -7.309 -34.188 -16.719 1 83.94 447 VAL A O 1
ATOM 3402 N N . PRO A 1 448 ? -9.406 -34.969 -16.312 1 86.88 448 PRO A N 1
ATOM 3403 C CA . PRO A 1 448 ? -9.828 -33.594 -15.953 1 86.88 448 PRO A CA 1
ATOM 3404 C C . PRO A 1 448 ? -9.086 -33.062 -14.734 1 86.88 448 PRO A C 1
ATOM 3406 O O . PRO A 1 448 ? -9.445 -33.375 -13.602 1 86.88 448 PRO A O 1
ATOM 3409 N N . ILE A 1 449 ? -8.148 -32.188 -14.93 1 91.75 449 ILE A N 1
ATOM 3410 C CA . ILE A 1 449 ? -7.164 -31.797 -13.922 1 91.75 449 ILE A CA 1
ATOM 3411 C C . ILE A 1 449 ? -7.859 -31.031 -12.797 1 91.75 449 ILE A C 1
ATOM 3413 O O . ILE A 1 449 ? -7.453 -31.125 -11.633 1 91.75 449 ILE A O 1
ATOM 3417 N N . TYR A 1 450 ? -8.914 -30.25 -13.125 1 90.19 450 TYR A N 1
ATOM 3418 C CA . TYR A 1 450 ? -9.609 -29.5 -12.086 1 90.19 450 TYR A CA 1
ATOM 3419 C C . TYR A 1 450 ? -10.406 -30.422 -11.18 1 90.19 450 TYR A C 1
ATOM 3421 O O . TYR A 1 450 ? -10.555 -30.141 -9.984 1 90.19 450 TYR A O 1
ATOM 3429 N N . GLU A 1 451 ? -10.914 -31.531 -11.695 1 90.19 451 GLU A N 1
ATOM 3430 C CA . GLU A 1 451 ? -11.57 -32.531 -10.867 1 90.19 451 GLU A CA 1
ATOM 3431 C C . GLU A 1 451 ? -10.57 -33.188 -9.906 1 90.19 451 GLU A C 1
ATOM 3433 O O . GLU A 1 451 ? -10.914 -33.5 -8.766 1 90.19 451 GLU A O 1
ATOM 3438 N N . VAL A 1 452 ? -9.398 -33.406 -10.484 1 93.19 452 VAL A N 1
ATOM 3439 C CA . VAL A 1 452 ? -8.336 -33.906 -9.625 1 93.19 452 VAL A CA 1
ATOM 3440 C C . VAL A 1 452 ? -8.078 -32.938 -8.477 1 93.19 452 VAL A C 1
ATOM 3442 O O . VAL A 1 452 ? -7.934 -33.344 -7.328 1 93.19 452 VAL A O 1
ATOM 3445 N N . GLY A 1 453 ? -7.98 -31.625 -8.836 1 93.75 453 GLY A N 1
ATOM 3446 C CA . GLY A 1 453 ? -7.801 -30.609 -7.816 1 93.75 453 GLY A CA 1
ATOM 3447 C C . GLY A 1 453 ? -8.891 -30.609 -6.762 1 93.75 453 GLY A C 1
ATOM 3448 O O . GLY A 1 453 ? -8.609 -30.469 -5.57 1 93.75 453 GLY A O 1
ATOM 3449 N N . ASP A 1 454 ? -10.148 -30.766 -7.16 1 92.12 454 ASP A N 1
ATOM 3450 C CA . ASP A 1 454 ? -11.273 -30.797 -6.234 1 92.12 454 ASP A CA 1
ATOM 3451 C C . ASP A 1 454 ? -11.203 -32 -5.312 1 92.12 454 ASP A C 1
ATOM 3453 O O . ASP A 1 454 ? -11.555 -31.922 -4.133 1 92.12 454 ASP A O 1
ATOM 3457 N N . LYS A 1 455 ? -10.82 -33.156 -5.871 1 93.31 455 LYS A N 1
ATOM 3458 C CA . LYS A 1 455 ? -10.656 -34.375 -5.055 1 93.31 455 LYS A CA 1
ATOM 3459 C C . LYS A 1 455 ? -9.539 -34.188 -4.027 1 93.31 455 LYS A C 1
ATOM 3461 O O . LYS A 1 455 ? -9.664 -34.625 -2.887 1 93.31 455 LYS A O 1
ATOM 3466 N N . MET A 1 456 ? -8.43 -33.594 -4.457 1 95.56 456 MET A N 1
ATOM 3467 C CA . MET A 1 456 ? -7.332 -33.312 -3.545 1 95.56 456 MET A CA 1
ATOM 3468 C C . MET A 1 456 ? -7.793 -32.375 -2.414 1 95.56 456 MET A C 1
ATOM 3470 O O . MET A 1 456 ? -7.391 -32.562 -1.263 1 95.56 456 MET A O 1
ATOM 3474 N N . ASP A 1 457 ? -8.617 -31.406 -2.756 1 92.5 457 ASP A N 1
ATOM 3475 C CA . ASP A 1 457 ? -9.148 -30.469 -1.772 1 92.5 457 ASP A CA 1
ATOM 3476 C C . ASP A 1 457 ? -9.945 -31.203 -0.695 1 92.5 457 ASP A C 1
ATOM 3478 O O . ASP A 1 457 ? -9.852 -30.875 0.488 1 92.5 457 ASP A O 1
ATOM 3482 N N . LYS A 1 458 ? -10.711 -32.156 -1.092 1 91.19 458 LYS A N 1
ATOM 3483 C CA . LYS A 1 458 ? -11.5 -32.938 -0.156 1 91.19 458 LYS A CA 1
ATOM 3484 C C . LYS A 1 458 ? -10.602 -33.719 0.804 1 91.19 458 LYS A C 1
ATOM 3486 O O . LYS A 1 458 ? -11.008 -34.031 1.924 1 91.19 458 LYS A O 1
ATOM 3491 N N . MET A 1 459 ? -9.406 -34 0.314 1 94 459 MET A N 1
ATOM 3492 C CA . MET A 1 459 ? -8.453 -34.719 1.148 1 94 459 MET A CA 1
ATOM 3493 C C . MET A 1 459 ? -7.582 -33.75 1.95 1 94 459 MET A C 1
ATOM 3495 O O . MET A 1 459 ? -6.605 -34.188 2.574 1 94 459 MET A O 1
ATOM 3499 N N . GLY A 1 460 ? -7.84 -32.406 1.843 1 91 460 GLY A N 1
ATOM 3500 C CA . GLY A 1 460 ? -7.191 -31.438 2.691 1 91 460 GLY A CA 1
ATOM 3501 C C . GLY A 1 460 ? -6.082 -30.672 1.983 1 91 460 GLY A C 1
ATOM 3502 O O . GLY A 1 460 ? -5.453 -29.797 2.57 1 91 460 GLY A O 1
ATOM 3503 N N . TRP A 1 461 ? -5.84 -31.062 0.7 1 94.62 461 TRP A N 1
ATOM 3504 C CA . TRP A 1 461 ? -4.797 -30.375 -0.055 1 94.62 461 TRP A CA 1
ATOM 3505 C C . TRP A 1 461 ? -5.355 -29.141 -0.748 1 94.62 461 TRP A C 1
ATOM 3507 O O . TRP A 1 461 ? -6.379 -29.203 -1.429 1 94.62 461 TRP A O 1
ATOM 3517 N N . HIS A 1 462 ? -4.707 -28.016 -0.522 1 93 462 HIS A N 1
ATOM 3518 C CA . HIS A 1 462 ? -5.086 -26.781 -1.195 1 93 462 HIS A CA 1
ATOM 3519 C C . HIS A 1 462 ? -4.062 -26.391 -2.256 1 93 462 HIS A C 1
ATOM 3521 O O . HIS A 1 462 ? -3.176 -25.578 -1.997 1 93 462 HIS A O 1
ATOM 3527 N N . LEU A 1 463 ? -4.273 -26.906 -3.447 1 95.06 463 LEU A N 1
ATOM 3528 C CA . LEU A 1 463 ? -3.422 -26.609 -4.59 1 95.06 463 LEU A CA 1
ATOM 3529 C C . LEU A 1 463 ? -3.967 -25.422 -5.371 1 95.06 463 LEU A C 1
ATOM 3531 O O . LEU A 1 463 ? -5.137 -25.062 -5.23 1 95.06 463 LEU A O 1
ATOM 3535 N N . ASN A 1 464 ? -3.105 -24.812 -6.117 1 94.5 464 ASN A N 1
ATOM 3536 C CA . ASN A 1 464 ? -3.531 -23.688 -6.945 1 94.5 464 ASN A CA 1
ATOM 3537 C C . ASN A 1 464 ? -3.947 -24.141 -8.344 1 94.5 464 ASN A C 1
ATOM 3539 O O . ASN A 1 464 ? -3.256 -24.953 -8.961 1 94.5 464 ASN A O 1
ATOM 3543 N N . ALA A 1 465 ? -5.07 -23.641 -8.805 1 93 465 ALA A N 1
ATOM 3544 C CA . ALA A 1 465 ? -5.508 -23.906 -10.172 1 93 465 ALA A CA 1
ATOM 3545 C C . ALA A 1 465 ? -4.887 -22.922 -11.156 1 93 465 ALA A C 1
ATOM 3547 O O . ALA A 1 465 ? -4.781 -21.719 -10.852 1 93 465 ALA A O 1
ATOM 3548 N N . LEU A 1 466 ? -4.438 -23.438 -12.227 1 94.69 466 LEU A N 1
ATOM 3549 C CA . LEU A 1 466 ? -3.834 -22.625 -13.273 1 94.69 466 LEU A CA 1
ATOM 3550 C C . LEU A 1 466 ? -4.699 -22.625 -14.531 1 94.69 466 LEU A C 1
ATOM 3552 O O . LEU A 1 466 ? -5.566 -23.484 -14.688 1 94.69 466 LEU A O 1
ATOM 3556 N N . GLN A 1 467 ? -4.445 -21.625 -15.375 1 88.75 467 GLN A N 1
ATOM 3557 C CA . GLN A 1 467 ? -5.105 -21.562 -16.672 1 88.75 467 GLN A CA 1
ATOM 3558 C C . GLN A 1 467 ? -4.094 -21.297 -17.797 1 88.75 467 GLN A C 1
ATOM 3560 O O . GLN A 1 467 ? -3.031 -20.719 -17.547 1 88.75 467 GLN A O 1
ATOM 3565 N N . ASN A 1 468 ? -4.48 -21.766 -18.984 1 85.81 468 ASN A N 1
ATOM 3566 C CA . ASN A 1 468 ? -3.709 -21.547 -20.203 1 85.81 468 ASN A CA 1
ATOM 3567 C C . ASN A 1 468 ? -2.258 -22 -20.047 1 85.81 468 ASN A C 1
ATOM 3569 O O . ASN A 1 468 ? -1.334 -21.219 -20.281 1 85.81 468 ASN A O 1
ATOM 3573 N N . PRO A 1 469 ? -2.1 -23.266 -19.656 1 89.06 469 PRO A N 1
ATOM 3574 C CA . PRO A 1 469 ? -3.096 -24.344 -19.75 1 89.06 469 PRO A CA 1
ATOM 3575 C C . PRO A 1 469 ? -3.705 -24.703 -18.391 1 89.06 469 PRO A C 1
ATOM 3577 O O . PRO A 1 469 ? -3.193 -24.281 -17.359 1 89.06 469 PRO A O 1
ATOM 3580 N N . PRO A 1 470 ? -4.848 -25.484 -18.422 1 89.75 470 PRO A N 1
ATOM 3581 C CA . PRO A 1 470 ? -5.34 -26.016 -17.156 1 89.75 470 PRO A CA 1
ATOM 3582 C C . PRO A 1 470 ? -4.305 -26.859 -16.422 1 89.75 470 PRO A C 1
ATOM 3584 O O . PRO A 1 470 ? -3.697 -27.75 -17.031 1 89.75 470 PRO A O 1
ATOM 3587 N N . ALA A 1 471 ? -4.012 -26.562 -15.266 1 94.62 471 ALA A N 1
ATOM 3588 C CA . ALA A 1 471 ? -3.02 -27.266 -14.445 1 94.62 471 ALA A CA 1
ATOM 3589 C C . ALA A 1 471 ? -3.229 -26.953 -12.969 1 94.62 471 ALA A C 1
ATOM 3591 O O . ALA A 1 471 ? -4.117 -26.188 -12.602 1 94.62 471 ALA A O 1
ATOM 3592 N N . LEU A 1 472 ? -2.553 -27.672 -12.141 1 96.25 472 LEU A N 1
ATOM 3593 C CA . LEU A 1 472 ? -2.451 -27.422 -10.711 1 96.25 472 LEU A CA 1
ATOM 3594 C C . LEU A 1 472 ? -1.004 -27.156 -10.305 1 96.25 472 LEU A C 1
ATOM 3596 O O . LEU A 1 472 ? -0.074 -27.609 -10.977 1 96.25 472 LEU A O 1
ATOM 3600 N N . HIS A 1 473 ? -0.784 -26.375 -9.359 1 96.25 473 HIS A N 1
ATOM 3601 C CA . HIS A 1 473 ? 0.586 -26.281 -8.867 1 96.25 473 HIS A CA 1
ATOM 3602 C C . HIS A 1 473 ? 0.622 -26.234 -7.34 1 96.25 473 HIS A C 1
ATOM 3604 O O . HIS A 1 473 ? -0.403 -26 -6.695 1 96.25 473 HIS A O 1
ATOM 3610 N N . ILE A 1 474 ? 1.74 -26.609 -6.805 1 97.19 474 ILE A N 1
ATOM 3611 C CA . ILE A 1 474 ? 2.068 -26.422 -5.395 1 97.19 474 ILE A CA 1
ATOM 3612 C C . ILE A 1 474 ? 3.381 -25.656 -5.266 1 97.19 474 ILE A C 1
ATOM 3614 O O . ILE A 1 474 ? 4.355 -25.953 -5.957 1 97.19 474 ILE A O 1
ATOM 3618 N N . ALA A 1 475 ? 3.367 -24.625 -4.516 1 96.88 475 ALA A N 1
ATOM 3619 C CA . ALA A 1 475 ? 4.59 -23.984 -4.047 1 96.88 475 ALA A CA 1
ATOM 3620 C C . ALA A 1 475 ? 5.059 -24.578 -2.727 1 96.88 475 ALA A C 1
ATOM 3622 O O . ALA A 1 475 ? 4.445 -24.359 -1.682 1 96.88 475 ALA A O 1
ATOM 3623 N N . CYS A 1 476 ? 6.117 -25.328 -2.791 1 97.12 476 CYS A N 1
ATOM 3624 C CA . CYS A 1 476 ? 6.617 -26.047 -1.622 1 97.12 476 CYS A CA 1
ATOM 3625 C C . CYS A 1 476 ? 7.176 -25.078 -0.586 1 97.12 476 CYS A C 1
ATOM 3627 O O . CYS A 1 476 ? 7.883 -24.125 -0.934 1 97.12 476 CYS A O 1
ATOM 3629 N N . THR A 1 477 ? 6.766 -25.234 0.618 1 95.06 477 THR A N 1
ATOM 3630 C CA . THR A 1 477 ? 7.289 -24.484 1.752 1 95.06 477 THR A CA 1
ATOM 3631 C C . THR A 1 477 ? 7.977 -25.406 2.75 1 95.06 477 THR A C 1
ATOM 3633 O O . THR A 1 477 ? 8.07 -26.609 2.52 1 95.06 477 THR A O 1
ATOM 3636 N N . ARG A 1 478 ? 8.461 -24.812 3.791 1 92.88 478 ARG A N 1
ATOM 3637 C CA . ARG A 1 478 ? 9.086 -25.625 4.836 1 92.88 478 ARG A CA 1
ATOM 3638 C C . ARG A 1 478 ? 8.109 -26.672 5.363 1 92.88 478 ARG A C 1
ATOM 3640 O O . ARG A 1 478 ? 8.516 -27.797 5.688 1 92.88 478 ARG A O 1
ATOM 3647 N N . LEU A 1 479 ? 6.836 -26.344 5.387 1 93 479 LEU A N 1
ATOM 3648 C CA . LEU A 1 479 ? 5.805 -27.219 5.934 1 93 479 LEU A CA 1
ATOM 3649 C C . LEU A 1 479 ? 5.484 -28.359 4.957 1 93 479 LEU A C 1
ATOM 3651 O O . LEU A 1 479 ? 4.957 -29.391 5.359 1 93 479 LEU A O 1
ATOM 3655 N N . THR A 1 480 ? 5.828 -28.188 3.693 1 95.06 480 THR A N 1
ATOM 3656 C CA . THR A 1 480 ? 5.539 -29.172 2.664 1 95.06 480 THR A CA 1
ATOM 3657 C C . THR A 1 480 ? 6.594 -30.281 2.662 1 95.06 480 THR A C 1
ATOM 3659 O O . THR A 1 480 ? 6.332 -31.391 2.221 1 95.06 480 THR A O 1
ATOM 3662 N N . VAL A 1 481 ? 7.742 -30 3.166 1 95.88 481 VAL A N 1
ATOM 3663 C CA . VAL A 1 481 ? 8.914 -30.859 3.061 1 95.88 481 VAL A CA 1
ATOM 3664 C C . VAL A 1 481 ? 8.602 -32.25 3.627 1 95.88 481 VAL A C 1
ATOM 3666 O O . VAL A 1 481 ? 8.844 -33.25 2.975 1 95.88 481 VAL A O 1
ATOM 3669 N N . PRO A 1 482 ? 7.945 -32.312 4.754 1 95.81 482 PRO A N 1
ATOM 3670 C CA . PRO A 1 482 ? 7.758 -33.625 5.34 1 95.81 482 PRO A CA 1
ATOM 3671 C C . PRO A 1 482 ? 6.594 -34.406 4.707 1 95.81 482 PRO A C 1
ATOM 3673 O O . PRO A 1 482 ? 6.422 -35.594 4.965 1 95.81 482 PRO A O 1
ATOM 3676 N N . VAL A 1 483 ? 5.84 -33.781 3.838 1 96.69 483 VAL A N 1
ATOM 3677 C CA . VAL A 1 483 ? 4.594 -34.438 3.461 1 96.69 483 VAL A CA 1
ATOM 3678 C C . VAL A 1 483 ? 4.57 -34.656 1.953 1 96.69 483 VAL A C 1
ATOM 3680 O O . VAL A 1 483 ? 3.504 -34.875 1.367 1 96.69 483 VAL A O 1
ATOM 3683 N N . ILE A 1 484 ? 5.68 -34.656 1.332 1 97.69 484 ILE A N 1
ATOM 3684 C CA . ILE A 1 484 ? 5.754 -34.812 -0.115 1 97.69 484 ILE A CA 1
ATOM 3685 C C . ILE A 1 484 ? 5.254 -36.219 -0.495 1 97.69 484 ILE A C 1
ATOM 3687 O O . ILE A 1 484 ? 4.527 -36.375 -1.479 1 97.69 484 ILE A O 1
ATOM 3691 N N . ASP A 1 485 ? 5.621 -37.219 0.278 1 97.75 485 ASP A N 1
ATOM 3692 C CA . ASP A 1 485 ? 5.18 -38.562 -0.01 1 97.75 485 ASP A CA 1
ATOM 3693 C C . ASP A 1 485 ? 3.668 -38.688 0.138 1 97.75 485 ASP A C 1
ATOM 3695 O O . ASP A 1 485 ? 3.021 -39.406 -0.636 1 97.75 485 ASP A O 1
ATOM 3699 N N . ASP A 1 486 ? 3.158 -38.031 1.165 1 97.69 486 ASP A N 1
ATOM 3700 C CA . ASP A 1 486 ? 1.71 -38 1.339 1 97.69 486 ASP A CA 1
ATOM 3701 C C . ASP A 1 486 ? 1.025 -37.344 0.138 1 97.69 486 ASP A C 1
ATOM 3703 O O . ASP A 1 486 ? -0.048 -37.781 -0.283 1 97.69 486 ASP A O 1
ATOM 3707 N N . LEU A 1 487 ? 1.629 -36.312 -0.346 1 98.12 487 LEU A N 1
ATOM 3708 C CA . LEU A 1 487 ? 1.083 -35.625 -1.509 1 98.12 487 LEU A CA 1
ATOM 3709 C C . LEU A 1 487 ? 1.003 -36.562 -2.711 1 98.12 487 LEU A C 1
ATOM 3711 O O . LEU A 1 487 ? -0.034 -36.625 -3.373 1 98.12 487 LEU A O 1
ATOM 3715 N N . LEU A 1 488 ? 2.066 -37.281 -2.982 1 98.25 488 LEU A N 1
ATOM 3716 C CA . LEU A 1 488 ? 2.121 -38.188 -4.129 1 98.25 488 LEU A CA 1
ATOM 3717 C C . LEU A 1 488 ? 1.116 -39.312 -3.969 1 98.25 488 LEU A C 1
ATOM 3719 O O . LEU A 1 488 ? 0.458 -39.719 -4.934 1 98.25 488 LEU A O 1
ATOM 3723 N N . ARG A 1 489 ? 1.009 -39.781 -2.809 1 98.06 489 ARG A N 1
ATOM 3724 C CA . ARG A 1 489 ? 0.064 -40.875 -2.516 1 98.06 489 ARG A CA 1
ATOM 3725 C C . ARG A 1 489 ? -1.373 -40.406 -2.74 1 98.06 489 ARG A C 1
ATOM 3727 O O . ARG A 1 489 ? -2.15 -41.094 -3.408 1 98.06 489 ARG A O 1
ATOM 3734 N N . ASP A 1 490 ? -1.731 -39.281 -2.123 1 98 490 ASP A N 1
ATOM 3735 C CA . ASP A 1 490 ? -3.092 -38.75 -2.236 1 98 490 ASP A CA 1
ATOM 3736 C C . ASP A 1 490 ? -3.406 -38.344 -3.674 1 98 490 ASP A C 1
ATOM 3738 O O . ASP A 1 490 ? -4.547 -38.469 -4.125 1 98 490 ASP A O 1
ATOM 3742 N N . LEU A 1 491 ? -2.406 -37.844 -4.371 1 97.94 491 LEU A N 1
ATOM 3743 C CA . LEU A 1 491 ? -2.586 -37.5 -5.777 1 97.94 491 LEU A CA 1
ATOM 3744 C C . LEU A 1 491 ? -2.902 -38.75 -6.602 1 97.94 491 LEU A C 1
ATOM 3746 O O . LEU A 1 491 ? -3.748 -38.719 -7.5 1 97.94 491 LEU A O 1
ATOM 3750 N N . ARG A 1 492 ? -2.217 -39.844 -6.344 1 97.06 492 ARG A N 1
ATOM 3751 C CA . ARG A 1 492 ? -2.5 -41.094 -7.031 1 97.06 492 ARG A CA 1
ATOM 3752 C C . ARG A 1 492 ? -3.949 -41.531 -6.812 1 97.06 492 ARG A C 1
ATOM 3754 O O . ARG A 1 492 ? -4.637 -41.906 -7.762 1 97.06 492 ARG A O 1
ATOM 3761 N N . LYS A 1 493 ? -4.344 -41.406 -5.605 1 96.88 493 LYS A N 1
ATOM 3762 C CA . LYS A 1 493 ? -5.727 -41.75 -5.281 1 96.88 493 LYS A CA 1
ATOM 3763 C C . LYS A 1 493 ? -6.703 -40.875 -6.051 1 96.88 493 LYS A C 1
ATOM 3765 O O . LYS A 1 493 ? -7.695 -41.344 -6.598 1 96.88 493 LYS A O 1
ATOM 3770 N N . ALA A 1 494 ? -6.484 -39.594 -6.051 1 95.31 494 ALA A N 1
ATOM 3771 C CA . ALA A 1 494 ? -7.348 -38.625 -6.734 1 95.31 494 ALA A CA 1
ATOM 3772 C C . ALA A 1 494 ? -7.418 -38.938 -8.234 1 95.31 494 ALA A C 1
ATOM 3774 O O . ALA A 1 494 ? -8.5 -38.938 -8.82 1 95.31 494 ALA A O 1
ATOM 3775 N N . VAL A 1 495 ? -6.277 -39.156 -8.844 1 94.06 495 VAL A N 1
ATOM 3776 C CA . VAL A 1 495 ? -6.199 -39.406 -10.273 1 94.06 495 VAL A CA 1
ATOM 3777 C C . VAL A 1 495 ? -6.965 -40.688 -10.602 1 94.06 495 VAL A C 1
ATOM 3779 O O . VAL A 1 495 ? -7.727 -40.75 -11.57 1 94.06 495 VAL A O 1
ATOM 3782 N N . ASP A 1 496 ? -6.793 -41.719 -9.82 1 93.25 496 ASP A N 1
ATOM 3783 C CA . ASP A 1 496 ? -7.461 -43 -10.047 1 93.25 496 ASP A CA 1
ATOM 3784 C C . ASP A 1 496 ? -8.977 -42.844 -9.93 1 93.25 496 ASP A C 1
ATOM 3786 O O . ASP A 1 496 ? -9.727 -43.406 -10.727 1 93.25 496 ASP A O 1
ATOM 3790 N N . GLU A 1 497 ? -9.383 -42.125 -9 1 92.12 497 GLU A N 1
ATOM 3791 C CA . GLU A 1 497 ? -10.82 -41.938 -8.797 1 92.12 497 GLU A CA 1
ATOM 3792 C C . GLU A 1 497 ? -11.438 -41.156 -9.953 1 92.12 497 GLU A C 1
ATOM 3794 O O . GLU A 1 497 ? -12.562 -41.438 -10.367 1 92.12 497 GLU A O 1
ATOM 3799 N N . VAL A 1 498 ? -10.773 -40.125 -10.32 1 89.69 498 VAL A N 1
ATOM 3800 C CA . VAL A 1 498 ? -11.289 -39.281 -11.398 1 89.69 498 VAL A CA 1
ATOM 3801 C C . VAL A 1 498 ? -11.367 -40.062 -12.695 1 89.69 498 VAL A C 1
ATOM 3803 O O . VAL A 1 498 ? -12.281 -39.875 -13.5 1 89.69 498 VAL A O 1
ATOM 3806 N N . LYS A 1 499 ? -10.484 -40.938 -12.93 1 84.81 499 LYS A N 1
ATOM 3807 C CA . LYS A 1 499 ? -10.477 -41.781 -14.125 1 84.81 499 LYS A CA 1
ATOM 3808 C C . LYS A 1 499 ? -11.648 -42.75 -14.125 1 84.81 499 LYS A C 1
ATOM 3810 O O . LYS A 1 499 ? -12.156 -43.125 -15.188 1 84.81 499 LYS A O 1
ATOM 3815 N N . GLN A 1 500 ? -12.023 -43.062 -12.977 1 84.25 500 GLN A N 1
ATOM 3816 C CA . GLN A 1 500 ? -13.102 -44.062 -12.852 1 84.25 500 GLN A CA 1
ATOM 3817 C C . GLN A 1 500 ? -14.461 -43.375 -12.969 1 84.25 500 GLN A C 1
ATOM 3819 O O . GLN A 1 500 ? -15.453 -44.031 -13.328 1 84.25 500 GLN A O 1
ATOM 3824 N N . THR A 1 501 ? -14.508 -42.062 -12.586 1 70.44 501 THR A N 1
ATOM 3825 C CA . THR A 1 501 ? -15.805 -41.375 -12.555 1 70.44 501 THR A CA 1
ATOM 3826 C C . THR A 1 501 ? -16.016 -40.562 -13.82 1 70.44 501 THR A C 1
ATOM 3828 O O . THR A 1 501 ? -15.117 -39.812 -14.234 1 70.44 501 THR A O 1
ATOM 3831 N N . TYR A 1 502 ? -16.875 -40.969 -14.773 1 58.81 502 TYR A N 1
ATOM 3832 C CA . TYR A 1 502 ? -17.156 -40.281 -16.031 1 58.81 502 TYR A CA 1
ATOM 3833 C C . TYR A 1 502 ? -17.922 -38.969 -15.805 1 58.81 502 TYR A C 1
ATOM 3835 O O . TYR A 1 502 ? -18.078 -38.188 -16.719 1 58.81 502 TYR A O 1
ATOM 3843 N N . GLU A 1 503 ? -18.438 -38.625 -14.719 1 55.25 503 GLU A N 1
ATOM 3844 C CA . GLU A 1 503 ? -19.312 -37.469 -14.586 1 55.25 503 GLU A CA 1
ATOM 3845 C C . GLU A 1 503 ? -18.531 -36.25 -14.18 1 55.25 503 GLU A C 1
ATOM 3847 O O . GLU A 1 503 ? -17.656 -36.312 -13.32 1 55.25 503 GLU A O 1
ATOM 3852 N N . SER A 1 504 ? -18.719 -35.281 -15.023 1 60.88 504 SER A N 1
ATOM 3853 C CA . SER A 1 504 ? -18.125 -34 -14.711 1 60.88 504 SER A CA 1
ATOM 3854 C C . SER A 1 504 ? -18.562 -33.5 -13.336 1 60.88 504 SER A C 1
ATOM 3856 O O . SER A 1 504 ? -19.75 -33.531 -13.008 1 60.88 504 SER A O 1
ATOM 3858 N N . GLY A 1 505 ? -17.625 -33.188 -12.453 1 59.5 505 GLY A N 1
ATOM 3859 C CA . GLY A 1 505 ? -17.906 -32.781 -11.094 1 59.5 505 GLY A CA 1
ATOM 3860 C C . GLY A 1 505 ? -18.344 -31.312 -11.008 1 59.5 505 GLY A C 1
ATOM 3861 O O . GLY A 1 505 ? -18.422 -30.625 -12.023 1 59.5 505 GLY A O 1
ATOM 3862 N N . LYS A 1 506 ? -19.094 -30.922 -9.93 1 63.62 506 LYS A N 1
ATOM 3863 C CA . LYS A 1 506 ? -19.594 -29.594 -9.586 1 63.62 506 LYS A CA 1
ATOM 3864 C C . LYS A 1 506 ? -18.703 -28.938 -8.531 1 63.62 506 LYS A C 1
ATOM 3866 O O . LYS A 1 506 ? -19.156 -28.094 -7.754 1 63.62 506 LYS A O 1
ATOM 3871 N N . GLY A 1 507 ? -17.438 -29.328 -8.672 1 68 507 GLY A N 1
ATOM 3872 C CA . GLY A 1 507 ? -16.547 -28.766 -7.664 1 68 507 GLY A CA 1
ATOM 3873 C C . GLY A 1 507 ? -16.172 -27.312 -7.941 1 68 507 GLY A C 1
ATOM 3874 O O . GLY A 1 507 ? -16.484 -26.781 -9.016 1 68 507 GLY A O 1
ATOM 3875 N N . GLY A 1 508 ? -15.625 -26.641 -6.895 1 69.31 508 GLY A N 1
ATOM 3876 C CA . GLY A 1 508 ? -15.305 -25.219 -6.938 1 69.31 508 GLY A CA 1
ATOM 3877 C C . GLY A 1 508 ? -14.375 -24.844 -8.078 1 69.31 508 GLY A C 1
ATOM 3878 O O . GLY A 1 508 ? -14.617 -23.875 -8.797 1 69.31 508 GLY A O 1
ATOM 3879 N N . MET A 1 509 ? -13.359 -25.672 -8.219 1 73.69 509 MET A N 1
ATOM 3880 C CA . MET A 1 509 ? -12.398 -25.375 -9.273 1 73.69 509 MET A CA 1
ATOM 3881 C C . MET A 1 509 ? -13.039 -25.531 -10.648 1 73.69 509 MET A C 1
ATOM 3883 O O . MET A 1 509 ? -12.844 -24.688 -11.531 1 73.69 509 MET A O 1
ATOM 3887 N N . VAL A 1 510 ? -13.797 -26.5 -10.82 1 67 510 VAL A N 1
ATOM 3888 C CA . VAL A 1 510 ? -14.469 -26.766 -12.086 1 67 510 VAL A CA 1
ATOM 3889 C C . VAL A 1 510 ? -15.438 -25.625 -12.406 1 67 510 VAL A C 1
ATOM 3891 O O . VAL A 1 510 ? -15.484 -25.141 -13.539 1 67 510 VAL A O 1
ATOM 3894 N N . THR A 1 511 ? -16.078 -25.234 -11.43 1 67.94 511 THR A N 1
ATOM 3895 C CA . THR A 1 511 ? -17.062 -24.172 -11.609 1 67.94 511 THR A CA 1
ATOM 3896 C C . THR A 1 511 ? -16.375 -22.859 -12.008 1 67.94 511 THR A C 1
ATOM 3898 O O . THR A 1 511 ? -16.797 -22.219 -12.969 1 67.94 511 THR A O 1
ATOM 3901 N N . MET A 1 512 ? -15.414 -22.484 -11.289 1 71.25 512 MET A N 1
ATOM 3902 C CA . MET A 1 512 ? -14.75 -21.203 -11.5 1 71.25 512 MET A CA 1
ATOM 3903 C C . MET A 1 512 ? -13.984 -21.203 -12.812 1 71.25 512 MET A C 1
ATOM 3905 O O . MET A 1 512 ? -14.133 -20.281 -13.625 1 71.25 512 MET A O 1
ATOM 3909 N N . TYR A 1 513 ? -13.32 -22.156 -13.086 1 72.12 513 TYR A N 1
ATOM 3910 C CA . TYR A 1 513 ? -12.398 -22.156 -14.211 1 72.12 513 TYR A CA 1
ATOM 3911 C C . TYR A 1 513 ? -13.016 -22.844 -15.43 1 72.12 513 TYR A C 1
ATOM 3913 O O . TYR A 1 513 ? -12.586 -22.609 -16.562 1 72.12 513 TYR A O 1
ATOM 3921 N N . GLY A 1 514 ? -14.031 -23.672 -15.188 1 66.5 514 GLY A N 1
ATOM 3922 C CA . GLY A 1 514 ? -14.812 -24.203 -16.297 1 66.5 514 GLY A CA 1
ATOM 3923 C C . GLY A 1 514 ? -15.656 -23.141 -16.984 1 66.5 514 GLY A C 1
ATOM 3924 O O . GLY A 1 514 ? -15.703 -23.078 -18.219 1 66.5 514 GLY A O 1
ATOM 3925 N N . LEU A 1 515 ? -16.281 -22.375 -16.188 1 61.94 515 LEU A N 1
ATOM 3926 C CA . LEU A 1 515 ? -17.094 -21.266 -16.703 1 61.94 515 LEU A CA 1
ATOM 3927 C C . LEU A 1 515 ? -16.234 -20.281 -17.5 1 61.94 515 LEU A C 1
ATOM 3929 O O . LEU A 1 515 ? -16.656 -19.781 -18.531 1 61.94 515 LEU A O 1
ATOM 3933 N N . GLY A 1 516 ? -15.117 -20.094 -17.031 1 59.62 516 GLY A N 1
ATOM 3934 C CA . GLY A 1 516 ? -14.242 -19.125 -17.656 1 59.62 516 GLY A CA 1
ATOM 3935 C C . GLY A 1 516 ? -13.828 -19.516 -19.062 1 59.62 516 GLY A C 1
ATOM 3936 O O . GLY A 1 516 ? -13.508 -18.656 -19.875 1 59.62 516 GLY A O 1
ATOM 3937 N N . SER A 1 517 ? -13.953 -20.75 -19.312 1 58.69 517 SER A N 1
ATOM 3938 C CA . SER A 1 517 ? -13.445 -21.219 -20.594 1 58.69 517 SER A CA 1
ATOM 3939 C C . SER A 1 517 ? -14.578 -21.672 -21.516 1 58.69 517 SER A C 1
ATOM 3941 O O . SER A 1 517 ? -14.367 -21.906 -22.703 1 58.69 517 SER A O 1
ATOM 3943 N N . SER A 1 518 ? -15.758 -21.672 -21.016 1 54.41 518 SER A N 1
ATOM 3944 C CA . SER A 1 518 ? -16.828 -22.344 -21.719 1 54.41 518 SER A CA 1
ATOM 3945 C C . SER A 1 518 ? -17.5 -21.406 -22.719 1 54.41 518 SER A C 1
ATOM 3947 O O . SER A 1 518 ? -18.156 -21.859 -23.672 1 54.41 518 SER A O 1
ATOM 3949 N N . SER A 1 519 ? -17.469 -20.141 -22.375 1 59.25 519 SER A N 1
ATOM 3950 C CA . SER A 1 519 ? -18.141 -19.203 -23.281 1 59.25 519 SER A CA 1
ATOM 3951 C C . SER A 1 519 ? -17.391 -17.891 -23.391 1 59.25 519 SER A C 1
ATOM 3953 O O . SER A 1 519 ? -16.516 -17.594 -22.578 1 59.25 519 SER A O 1
ATOM 3955 N N . ALA A 1 520 ? -17.703 -17.266 -24.5 1 59.66 520 ALA A N 1
ATOM 3956 C CA . ALA A 1 520 ? -17.094 -15.961 -24.75 1 59.66 520 ALA A CA 1
ATOM 3957 C C . ALA A 1 520 ? -17.438 -14.984 -23.625 1 59.66 520 ALA A C 1
ATOM 3959 O O . ALA A 1 520 ? -16.719 -14.008 -23.406 1 59.66 520 ALA A O 1
ATOM 3960 N N . ILE A 1 521 ? -18.547 -15.258 -22.922 1 63.41 521 ILE A N 1
ATOM 3961 C CA . ILE A 1 521 ? -18.953 -14.367 -21.844 1 63.41 521 ILE A CA 1
ATOM 3962 C C . ILE A 1 521 ? -18.375 -14.859 -20.516 1 63.41 521 ILE A C 1
ATOM 3964 O O . ILE A 1 521 ? -18.5 -14.188 -19.5 1 63.41 521 ILE A O 1
ATOM 3968 N N . GLY A 1 522 ? -17.703 -15.953 -20.609 1 69.81 522 GLY A N 1
ATOM 3969 C CA . GLY A 1 522 ? -17.188 -16.641 -19.453 1 69.81 522 GLY A CA 1
ATOM 3970 C C . GLY A 1 522 ? -16.297 -15.766 -18.578 1 69.81 522 GLY A C 1
ATOM 3971 O O . GLY A 1 522 ? -16.594 -15.555 -17.406 1 69.81 522 GLY A O 1
ATOM 3972 N N . PRO A 1 523 ? -15.383 -15.172 -19.25 1 68.56 523 PRO A N 1
ATOM 3973 C CA . PRO A 1 523 ? -14.477 -14.336 -18.469 1 68.56 523 PRO A CA 1
ATOM 3974 C C . PRO A 1 523 ? -15.188 -13.18 -17.766 1 68.56 523 PRO A C 1
ATOM 3976 O O . PRO A 1 523 ? -14.828 -12.82 -16.641 1 68.56 523 PRO A O 1
ATOM 3979 N N . GLY A 1 524 ? -16.094 -12.57 -18.422 1 75.44 524 GLY A N 1
ATOM 3980 C CA . GLY A 1 524 ? -16.875 -11.508 -17.812 1 75.44 524 GLY A CA 1
ATOM 3981 C C . GLY A 1 524 ? -17.656 -11.961 -16.594 1 75.44 524 GLY A C 1
ATOM 3982 O O . GLY A 1 524 ? -17.688 -11.273 -15.578 1 75.44 524 GLY A O 1
ATOM 3983 N N . LEU A 1 525 ? -18.219 -13.102 -16.688 1 79.44 525 LEU A N 1
ATOM 3984 C CA . LEU A 1 525 ? -18.984 -13.664 -15.57 1 79.44 525 LEU A CA 1
ATOM 3985 C C . LEU A 1 525 ? -18.062 -14.016 -14.406 1 79.44 525 LEU A C 1
ATOM 3987 O O . LEU A 1 525 ? -18.422 -13.812 -13.242 1 79.44 525 LEU A O 1
ATOM 3991 N N . VAL A 1 526 ? -16.891 -14.531 -14.781 1 83.69 526 VAL A N 1
ATOM 3992 C CA . VAL A 1 526 ? -15.906 -14.859 -13.758 1 83.69 526 VAL A CA 1
ATOM 3993 C C . VAL A 1 526 ? -15.477 -13.594 -13.031 1 83.69 526 VAL A C 1
ATOM 3995 O O . VAL A 1 526 ? -15.266 -13.602 -11.82 1 83.69 526 VAL A O 1
ATOM 3998 N N . GLY A 1 527 ? -15.344 -12.531 -13.797 1 87.88 527 GLY A N 1
ATOM 3999 C CA . GLY A 1 527 ? -15.016 -11.25 -13.195 1 87.88 527 GLY A CA 1
ATOM 4000 C C . GLY A 1 527 ? -16.062 -10.766 -12.211 1 87.88 527 GLY A C 1
ATOM 4001 O O . GLY A 1 527 ? -15.719 -10.281 -11.125 1 87.88 527 GLY A O 1
ATOM 4002 N N . GLU A 1 528 ? -17.328 -10.914 -12.562 1 87.69 528 GLU A N 1
ATOM 4003 C CA . GLU A 1 528 ? -18.406 -10.516 -11.672 1 87.69 528 GLU A CA 1
ATOM 4004 C C . GLU A 1 528 ? -18.453 -11.398 -10.43 1 87.69 528 GLU A C 1
ATOM 4006 O O . GLU A 1 528 ? -18.719 -10.922 -9.328 1 87.69 528 GLU A O 1
ATOM 4011 N N . MET A 1 529 ? -18.203 -12.617 -10.641 1 87.38 529 MET A N 1
ATOM 4012 C CA . MET A 1 529 ? -18.172 -13.547 -9.516 1 87.38 529 MET A CA 1
ATOM 4013 C C . MET A 1 529 ? -17.047 -13.203 -8.547 1 87.38 529 MET A C 1
ATOM 4015 O O . MET A 1 529 ? -17.203 -13.305 -7.332 1 87.38 529 MET A O 1
ATOM 4019 N N . ALA A 1 530 ? -15.922 -12.859 -9.156 1 91.06 530 ALA A N 1
ATOM 4020 C CA . ALA A 1 530 ? -14.781 -12.469 -8.328 1 91.06 530 ALA A CA 1
ATOM 4021 C C . ALA A 1 530 ? -15.117 -11.242 -7.484 1 91.06 530 ALA A C 1
ATOM 4023 O O . ALA A 1 530 ? -14.711 -11.156 -6.324 1 91.06 530 ALA A O 1
ATOM 4024 N N . VAL A 1 531 ? -15.859 -10.305 -8.031 1 92.69 531 VAL A N 1
ATOM 4025 C CA . VAL A 1 531 ? -16.281 -9.109 -7.309 1 92.69 531 VAL A CA 1
ATOM 4026 C C . VAL A 1 531 ? -17.219 -9.5 -6.164 1 92.69 531 VAL A C 1
ATOM 4028 O O . VAL A 1 531 ? -17.094 -8.984 -5.047 1 92.69 531 VAL A O 1
ATOM 4031 N N . ARG A 1 532 ? -18.141 -10.414 -6.48 1 91.38 532 ARG A N 1
ATOM 4032 C CA . ARG A 1 532 ? -19.062 -10.883 -5.457 1 91.38 532 ARG A CA 1
ATOM 4033 C C . ARG A 1 532 ? -18.328 -11.617 -4.344 1 91.38 532 ARG A C 1
ATOM 4035 O O . ARG A 1 532 ? -18.703 -11.523 -3.172 1 91.38 532 ARG A O 1
ATOM 4042 N N . TYR A 1 533 ? -17.359 -12.422 -4.715 1 90.88 533 TYR A N 1
ATOM 4043 C CA . TYR A 1 533 ? -16.516 -13.078 -3.723 1 90.88 533 TYR A CA 1
ATOM 4044 C C . TYR A 1 533 ? -15.898 -1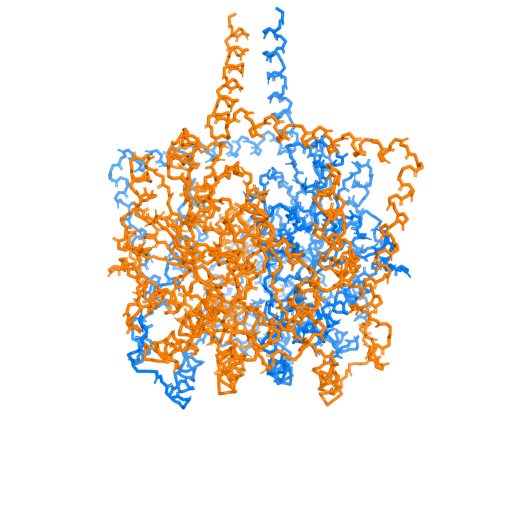2.055 -2.775 1 90.88 533 TYR A C 1
ATOM 4046 O O . TYR A 1 533 ? -15.914 -12.242 -1.557 1 90.88 533 TYR A O 1
ATOM 4054 N N . MET A 1 534 ? -15.359 -10.938 -3.326 1 92.5 534 MET A N 1
ATOM 4055 C CA . MET A 1 534 ? -14.75 -9.883 -2.518 1 92.5 534 MET A CA 1
ATOM 4056 C C . MET A 1 534 ? -15.781 -9.227 -1.607 1 92.5 534 MET A C 1
ATOM 4058 O O . MET A 1 534 ? -15.484 -8.891 -0.462 1 92.5 534 MET A O 1
ATOM 4062 N N . ASP A 1 535 ? -17 -9.07 -2.135 1 92.94 535 ASP A N 1
ATOM 4063 C CA . ASP A 1 535 ? -18.078 -8.523 -1.318 1 92.94 535 ASP A CA 1
ATOM 4064 C C . ASP A 1 535 ? -18.328 -9.398 -0.087 1 92.94 535 ASP A C 1
ATOM 4066 O O . ASP A 1 535 ? -18.516 -8.875 1.016 1 92.94 535 ASP A O 1
ATOM 4070 N N . VAL A 1 536 ? -18.281 -10.641 -0.319 1 90.88 536 VAL A N 1
ATOM 4071 C CA . VAL A 1 536 ? -18.625 -11.602 0.729 1 90.88 536 VAL A CA 1
ATOM 4072 C C . VAL A 1 536 ? -17.547 -11.602 1.798 1 90.88 536 VAL A C 1
ATOM 4074 O O . VAL A 1 536 ? -17.828 -11.805 2.982 1 90.88 536 VAL A O 1
ATOM 4077 N N . LEU A 1 537 ? -16.297 -11.336 1.371 1 90.81 537 LEU A N 1
ATOM 4078 C CA . LEU A 1 537 ? -15.203 -11.297 2.334 1 90.81 537 LEU A CA 1
ATOM 4079 C C . LEU A 1 537 ? -15.461 -10.234 3.404 1 90.81 537 LEU A C 1
ATOM 4081 O O . LEU A 1 537 ? -14.938 -10.336 4.516 1 90.81 537 LEU A O 1
ATOM 4085 N N . TYR A 1 538 ? -16.25 -9.227 3.1 1 91.06 538 TYR A N 1
ATOM 4086 C CA . TYR A 1 538 ? -16.5 -8.148 4.047 1 91.06 538 TYR A CA 1
ATOM 4087 C C . TYR A 1 538 ? -17.922 -8.195 4.57 1 91.06 538 TYR A C 1
ATOM 4089 O O . TYR A 1 538 ? -18.438 -7.203 5.102 1 91.06 538 TYR A O 1
ATOM 4097 N N . SER A 1 539 ? -18.609 -9.242 4.289 1 85.5 539 SER A N 1
ATOM 4098 C CA . SER A 1 539 ? -19.969 -9.406 4.801 1 85.5 539 SER A CA 1
ATOM 4099 C C . SER A 1 539 ? -19.969 -9.914 6.238 1 85.5 539 SER A C 1
ATOM 4101 O O . SER A 1 539 ? -19.047 -10.633 6.645 1 85.5 539 SER A O 1
ATOM 4103 N N . MET B 1 1 ? -12.266 17.891 -46.281 1 63.22 1 MET B N 1
ATOM 4104 C CA . MET B 1 1 ? -13.32 18.062 -45.281 1 63.22 1 MET B CA 1
ATOM 4105 C C . MET B 1 1 ? -12.984 17.297 -44 1 63.22 1 MET B C 1
ATOM 4107 O O . MET B 1 1 ? -13.039 17.859 -42.906 1 63.22 1 MET B O 1
ATOM 4111 N N . ALA B 1 2 ? -12.547 16.188 -44.188 1 72.62 2 ALA B N 1
ATOM 4112 C CA . ALA B 1 2 ? -12.219 15.398 -43 1 72.62 2 ALA B CA 1
ATOM 4113 C C . ALA B 1 2 ? -11.031 15.992 -42.25 1 72.62 2 ALA B C 1
ATOM 4115 O O . ALA B 1 2 ? -11.039 16.047 -41 1 72.62 2 ALA B O 1
ATOM 4116 N N . THR B 1 3 ? -10.117 16.5 -42.938 1 75.06 3 THR B N 1
ATOM 4117 C CA . THR B 1 3 ? -8.922 17.078 -42.344 1 75.06 3 THR B CA 1
ATOM 4118 C C . THR B 1 3 ? -9.273 18.328 -41.531 1 75.06 3 THR B C 1
ATOM 4120 O O . THR B 1 3 ? -8.734 18.547 -40.438 1 75.06 3 THR B O 1
ATOM 4123 N N . MET B 1 4 ? -10.156 19.031 -42.094 1 71.88 4 MET B N 1
ATOM 4124 C CA . MET B 1 4 ? -10.57 20.266 -41.406 1 71.88 4 MET B CA 1
ATOM 4125 C C . MET B 1 4 ? -11.367 19.953 -40.156 1 71.88 4 MET B C 1
ATOM 4127 O O . MET B 1 4 ? -11.211 20.625 -39.125 1 71.88 4 MET B O 1
ATOM 4131 N N . ILE B 1 5 ? -12.102 18.891 -40.281 1 71.5 5 ILE B N 1
ATOM 4132 C CA . ILE B 1 5 ? -12.945 18.5 -39.156 1 71.5 5 ILE B CA 1
ATOM 4133 C C . ILE B 1 5 ? -12.07 18.016 -38 1 71.5 5 ILE B C 1
ATOM 4135 O O . ILE B 1 5 ? -12.273 18.422 -36.844 1 71.5 5 ILE B O 1
ATOM 4139 N N . VAL B 1 6 ? -11.102 17.281 -38.375 1 74.44 6 VAL B N 1
ATOM 4140 C CA . VAL B 1 6 ? -10.219 16.75 -37.344 1 74.44 6 VAL B CA 1
ATOM 4141 C C . VAL B 1 6 ? -9.414 17.891 -36.719 1 74.44 6 VAL B C 1
ATOM 4143 O O . VAL B 1 6 ? -9.242 17.938 -35.5 1 74.44 6 VAL B O 1
ATOM 4146 N N . PHE B 1 7 ? -8.938 18.703 -37.531 1 69.44 7 PHE B N 1
ATOM 4147 C CA . PHE B 1 7 ? -8.148 19.828 -37.031 1 69.44 7 PHE B CA 1
ATOM 4148 C C . PHE B 1 7 ? -8.977 20.703 -36.094 1 69.44 7 PHE B C 1
ATOM 4150 O O . PHE B 1 7 ? -8.539 21.016 -35 1 69.44 7 PHE B O 1
ATOM 4157 N N . TRP B 1 8 ? -10.102 21 -36.562 1 71.44 8 TRP B N 1
ATOM 4158 C CA . TRP B 1 8 ? -10.922 21.906 -35.75 1 71.44 8 TRP B CA 1
ATOM 4159 C C . TRP B 1 8 ? -11.438 21.203 -34.5 1 71.44 8 TRP B C 1
ATOM 4161 O O . TRP B 1 8 ? -11.617 21.844 -33.469 1 71.44 8 TRP B O 1
ATOM 4171 N N . TYR B 1 9 ? -11.516 19.938 -34.625 1 74.31 9 TYR B N 1
ATOM 4172 C CA . TYR B 1 9 ? -11.867 19.172 -33.438 1 74.31 9 TYR B CA 1
ATOM 4173 C C . TYR B 1 9 ? -10.75 19.219 -32.406 1 74.31 9 TYR B C 1
ATOM 4175 O O . TYR B 1 9 ? -11.008 19.391 -31.219 1 74.31 9 TYR B O 1
ATOM 4183 N N . LEU B 1 10 ? -9.578 19.094 -32.906 1 73.88 10 LEU B N 1
ATOM 4184 C CA . LEU B 1 10 ? -8.43 19.141 -32 1 73.88 10 LEU B CA 1
ATOM 4185 C C . LEU B 1 10 ? -8.266 20.531 -31.391 1 73.88 10 LEU B C 1
ATOM 4187 O O . LEU B 1 10 ? -7.969 20.656 -30.188 1 73.88 10 LEU B O 1
ATOM 4191 N N . VAL B 1 11 ? -8.375 21.453 -32.219 1 72.75 11 VAL B N 1
ATOM 4192 C CA . VAL B 1 11 ? -8.281 22.828 -31.734 1 72.75 11 VAL B CA 1
ATOM 4193 C C . VAL B 1 11 ? -9.391 23.094 -30.719 1 72.75 11 VAL B C 1
ATOM 4195 O O . VAL B 1 11 ? -9.148 23.703 -29.688 1 72.75 11 VAL B O 1
ATOM 4198 N N . TYR B 1 12 ? -10.555 22.641 -31.047 1 72.44 12 TYR B N 1
ATOM 4199 C CA . TYR B 1 12 ? -11.688 22.797 -30.141 1 72.44 12 TYR B CA 1
ATOM 4200 C C . TYR B 1 12 ? -11.438 22.094 -28.812 1 72.44 12 TYR B C 1
ATOM 4202 O O . TYR B 1 12 ? -11.641 22.672 -27.75 1 72.44 12 TYR B O 1
ATOM 4210 N N . ARG B 1 13 ? -10.961 20.906 -28.969 1 73.31 13 ARG B N 1
ATOM 4211 C CA . ARG B 1 13 ? -10.703 20.125 -27.766 1 73.31 13 ARG B CA 1
ATOM 4212 C C . ARG B 1 13 ? -9.656 20.812 -26.875 1 73.31 13 ARG B C 1
ATOM 4214 O O . ARG B 1 13 ? -9.828 20.906 -25.672 1 73.31 13 ARG B O 1
ATOM 4221 N N . LYS B 1 14 ? -8.633 21.266 -27.469 1 74.44 14 LYS B N 1
ATOM 4222 C CA . LYS B 1 14 ? -7.574 21.922 -26.719 1 74.44 14 LYS B CA 1
ATOM 4223 C C . LYS B 1 14 ? -8.055 23.266 -26.156 1 74.44 14 LYS B C 1
ATOM 4225 O O . LYS B 1 14 ? -7.66 23.656 -25.047 1 74.44 14 LYS B O 1
ATOM 4230 N N . SER B 1 15 ? -8.812 23.938 -26.906 1 74.38 15 SER B N 1
ATOM 4231 C CA . SER B 1 15 ? -9.359 25.219 -26.438 1 74.38 15 SER B CA 1
ATOM 4232 C C . SER B 1 15 ? -10.297 25.016 -25.25 1 74.38 15 SER B C 1
ATOM 4234 O O . SER B 1 15 ? -10.258 25.797 -24.297 1 74.38 15 SER B O 1
ATOM 4236 N N . VAL B 1 16 ? -11.078 24 -25.297 1 66.25 16 VAL B N 1
ATOM 4237 C CA . V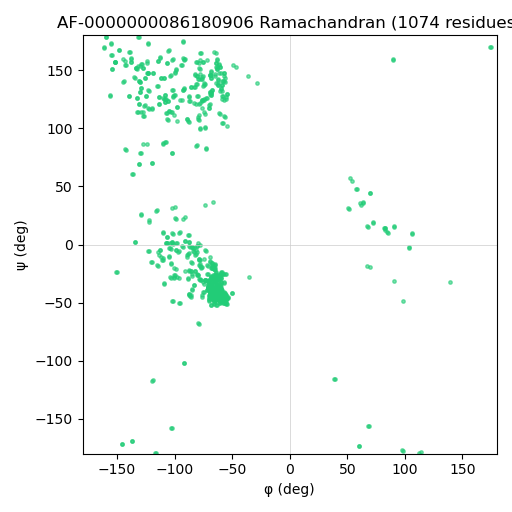AL B 1 16 ? -12.008 23.688 -24.219 1 66.25 16 VAL B CA 1
ATOM 4238 C C . VAL B 1 16 ? -11.219 23.328 -22.953 1 66.25 16 VAL B C 1
ATOM 4240 O O . VAL B 1 16 ? -11.555 23.781 -21.859 1 66.25 16 VAL B O 1
ATOM 4243 N N . GLN B 1 17 ? -10.219 22.625 -23.219 1 72.25 17 GLN B N 1
ATOM 4244 C CA . GLN B 1 17 ? -9.367 22.234 -22.094 1 72.25 17 GLN B CA 1
ATOM 4245 C C . GLN B 1 17 ? -8.719 23.469 -21.453 1 72.25 17 GLN B C 1
ATOM 4247 O O . GLN B 1 17 ? -8.633 23.562 -20.219 1 72.25 17 GLN B O 1
ATOM 4252 N N . LEU B 1 18 ? -8.258 24.297 -22.25 1 73.44 18 LEU B N 1
ATOM 4253 C CA . LEU B 1 18 ? -7.617 25.516 -21.766 1 73.44 18 LEU B CA 1
ATOM 4254 C C . LEU B 1 18 ? -8.617 26.406 -21.016 1 73.44 18 LEU B C 1
ATOM 4256 O O . LEU B 1 18 ? -8.305 26.922 -19.953 1 73.44 18 LEU B O 1
ATOM 4260 N N . VAL B 1 19 ? -9.781 26.531 -21.562 1 70 19 VAL B N 1
ATOM 4261 C CA . VAL B 1 19 ? -10.805 27.359 -20.938 1 70 19 VAL B CA 1
ATOM 4262 C C . VAL B 1 19 ? -11.219 26.766 -19.609 1 70 19 VAL B C 1
ATOM 4264 O O . VAL B 1 19 ? -11.352 27.484 -18.609 1 70 19 VAL B O 1
ATOM 4267 N N . ARG B 1 20 ? -11.375 25.516 -19.578 1 68.06 20 ARG B N 1
ATOM 4268 C CA . ARG B 1 20 ? -11.75 24.844 -18.344 1 68.06 20 ARG B CA 1
ATOM 4269 C C . ARG B 1 20 ? -10.688 25.031 -17.266 1 68.06 20 ARG B C 1
ATOM 4271 O O . ARG B 1 20 ? -11.016 25.219 -16.094 1 68.06 20 ARG B O 1
ATOM 4278 N N . HIS B 1 21 ? -9.531 24.969 -17.703 1 72.5 21 HIS B N 1
ATOM 4279 C CA . HIS B 1 21 ? -8.422 25.188 -16.766 1 72.5 21 HIS B CA 1
ATOM 4280 C C . HIS B 1 21 ? -8.43 26.609 -16.219 1 72.5 21 HIS B C 1
ATOM 4282 O O . HIS B 1 21 ? -8.25 26.828 -15.023 1 72.5 21 HIS B O 1
ATOM 4288 N N . LEU B 1 22 ? -8.648 27.547 -17.125 1 70.88 22 LEU B N 1
ATOM 4289 C CA . LEU B 1 22 ? -8.648 28.953 -16.734 1 70.88 22 LEU B CA 1
ATOM 4290 C C . LEU B 1 22 ? -9.836 29.281 -15.836 1 70.88 22 LEU B C 1
ATOM 4292 O O . LEU B 1 22 ? -9.727 30.094 -14.914 1 70.88 22 LEU B O 1
ATOM 4296 N N . VAL B 1 23 ? -10.922 28.625 -16.109 1 65.62 23 VAL B N 1
ATOM 4297 C CA . VAL B 1 23 ? -12.117 28.844 -15.305 1 65.62 23 VAL B CA 1
ATOM 4298 C C . VAL B 1 23 ? -11.922 28.25 -13.914 1 65.62 23 VAL B C 1
ATOM 4300 O O . VAL B 1 23 ? -12.359 28.828 -12.914 1 65.62 23 VAL B O 1
ATOM 4303 N N . ALA B 1 24 ? -11.273 27.219 -13.883 1 64.06 24 ALA B N 1
ATOM 4304 C CA . ALA B 1 24 ? -11.062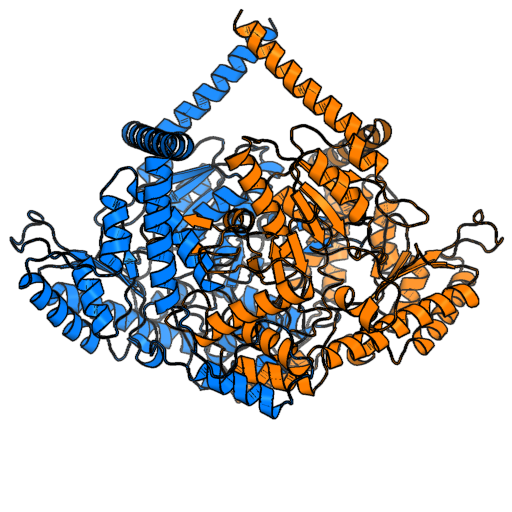 26.531 -12.609 1 64.06 24 ALA B CA 1
ATOM 4305 C C . ALA B 1 24 ? -10.016 27.25 -11.766 1 64.06 24 ALA B C 1
ATOM 4307 O O . ALA B 1 24 ? -10.211 27.453 -10.562 1 64.06 24 ALA B O 1
ATOM 4308 N N . ARG B 1 25 ? -8.898 27.672 -12.422 1 73.81 25 ARG B N 1
ATOM 4309 C CA . ARG B 1 25 ? -7.746 28.172 -11.68 1 73.81 25 ARG B CA 1
ATOM 4310 C C . ARG B 1 25 ? -7.707 29.688 -11.68 1 73.81 25 ARG B C 1
ATOM 4312 O O . ARG B 1 25 ? -7.145 30.312 -10.773 1 73.81 25 ARG B O 1
ATOM 4319 N N . GLY B 1 26 ? -8.266 30.281 -12.648 1 71.69 26 GLY B N 1
ATOM 4320 C CA . GLY B 1 26 ? -8.148 31.719 -12.836 1 71.69 26 GLY B CA 1
ATOM 4321 C C . GLY B 1 26 ? -6.953 32.125 -13.68 1 71.69 26 GLY B C 1
ATOM 4322 O O . GLY B 1 26 ? -6 31.344 -13.812 1 71.69 26 GLY B O 1
ATOM 4323 N N . LEU B 1 27 ? -6.969 33.281 -14.258 1 69.94 27 LEU B N 1
ATOM 4324 C CA . LEU B 1 27 ? -5.926 33.781 -15.156 1 69.94 27 LEU B CA 1
ATOM 4325 C C . LEU B 1 27 ? -4.633 34.031 -14.383 1 69.94 27 LEU B C 1
ATOM 4327 O O . LEU B 1 27 ? -3.547 33.688 -14.859 1 69.94 27 LEU B O 1
ATOM 4331 N N . VAL B 1 28 ? -4.785 34.562 -13.234 1 73.5 28 VAL B N 1
ATOM 4332 C CA . VAL B 1 28 ? -3.613 34.938 -12.461 1 73.5 28 VAL B CA 1
ATOM 4333 C C . VAL B 1 28 ? -2.877 33.688 -11.961 1 73.5 28 VAL B C 1
ATOM 4335 O O . VAL B 1 28 ? -1.661 33.594 -12.133 1 73.5 28 VAL B O 1
ATOM 4338 N N . THR B 1 29 ? -3.648 32.812 -11.508 1 71.75 29 THR B N 1
ATOM 4339 C CA . THR B 1 29 ? -3.047 31.578 -11 1 71.75 29 THR B CA 1
ATOM 4340 C C . THR B 1 29 ? -2.43 30.766 -12.133 1 71.75 29 THR B C 1
ATOM 4342 O O . THR B 1 29 ? -1.34 30.203 -11.984 1 71.75 29 THR B O 1
ATOM 4345 N N . THR B 1 30 ? -3.053 30.719 -13.219 1 75.69 30 THR B N 1
ATOM 4346 C CA . THR B 1 30 ? -2.545 30 -14.375 1 75.69 30 THR B CA 1
ATOM 4347 C C . THR B 1 30 ? -1.246 30.609 -14.883 1 75.69 30 THR B C 1
ATOM 4349 O O . THR B 1 30 ? -0.296 29.906 -15.211 1 75.69 30 THR B O 1
ATOM 4352 N N . ALA B 1 31 ? -1.29 31.938 -14.922 1 73.81 31 ALA B N 1
ATOM 4353 C CA . ALA B 1 31 ? -0.09 32.656 -15.367 1 73.81 31 ALA B CA 1
ATOM 4354 C C . ALA B 1 31 ? 1.075 32.406 -14.414 1 73.81 31 ALA B C 1
ATOM 4356 O O . ALA B 1 31 ? 2.213 32.219 -14.844 1 73.81 31 ALA B O 1
ATOM 4357 N N . HIS B 1 32 ? 0.727 32.438 -13.203 1 71.88 32 HIS B N 1
ATOM 4358 C CA . HIS B 1 32 ? 1.75 32.219 -12.195 1 71.88 32 HIS B CA 1
ATOM 4359 C C . HIS B 1 32 ? 2.305 30.797 -12.289 1 71.88 32 HIS B C 1
ATOM 4361 O O . HIS B 1 32 ? 3.518 30.594 -12.195 1 71.88 32 HIS B O 1
ATOM 4367 N N . GLU B 1 33 ? 1.42 29.922 -12.484 1 75.25 33 GLU B N 1
ATOM 4368 C CA . GLU B 1 33 ? 1.843 28.531 -12.617 1 75.25 33 GLU B CA 1
ATOM 4369 C C . GLU B 1 33 ? 2.686 28.312 -13.867 1 75.25 33 GLU B C 1
ATOM 4371 O O . GLU B 1 33 ? 3.65 27.547 -13.859 1 75.25 33 GLU B O 1
ATOM 4376 N N . LEU B 1 34 ? 2.299 28.938 -14.922 1 71 34 LEU B N 1
ATOM 4377 C CA . LEU B 1 34 ? 3.062 28.859 -16.156 1 71 34 LEU B CA 1
ATOM 4378 C C . LEU B 1 34 ? 4.449 29.469 -15.977 1 71 34 LEU B C 1
ATOM 4380 O O . LEU B 1 34 ? 5.441 28.922 -16.469 1 71 34 LEU B O 1
ATOM 4384 N N . TYR B 1 35 ? 4.414 30.625 -15.297 1 69.94 35 TYR B N 1
ATOM 4385 C CA . TYR B 1 35 ? 5.684 31.266 -15 1 69.94 35 TYR B CA 1
ATOM 4386 C C . TYR B 1 35 ? 6.602 30.344 -14.211 1 69.94 35 TYR B C 1
ATOM 4388 O O . TYR B 1 35 ? 7.766 30.156 -14.57 1 69.94 35 TYR B O 1
ATOM 4396 N N . LEU B 1 36 ? 6.016 29.75 -13.188 1 72.25 36 LEU B N 1
ATOM 4397 C CA . LEU B 1 36 ? 6.812 28.844 -12.352 1 72.25 36 LEU B CA 1
ATOM 4398 C C . LEU B 1 36 ? 7.297 27.641 -13.148 1 72.25 36 LEU B C 1
ATOM 4400 O O . LEU B 1 36 ? 8.422 27.188 -12.961 1 72.25 36 LEU B O 1
ATOM 4404 N N . ALA B 1 37 ? 6.492 27.219 -14.039 1 73.31 37 ALA B N 1
ATOM 4405 C CA . ALA B 1 37 ? 6.867 26.078 -14.875 1 73.31 37 ALA B CA 1
ATOM 4406 C C . ALA B 1 37 ? 8.008 26.438 -15.82 1 73.31 37 ALA B C 1
ATOM 4408 O O . ALA B 1 37 ? 8.922 25.641 -16.047 1 73.31 37 ALA B O 1
ATOM 4409 N N . ILE B 1 38 ? 7.938 27.609 -16.344 1 69.5 38 ILE B N 1
ATOM 4410 C CA . ILE B 1 38 ? 8.961 28.094 -17.266 1 69.5 38 ILE B CA 1
ATOM 4411 C C . ILE B 1 38 ? 10.281 28.266 -16.516 1 69.5 38 ILE B C 1
ATOM 4413 O O . ILE B 1 38 ? 11.344 27.891 -17.016 1 69.5 38 ILE B O 1
ATOM 4417 N N . VAL B 1 39 ? 10.133 28.812 -15.367 1 71.44 39 VAL B N 1
ATOM 4418 C CA . VAL B 1 39 ? 11.312 29.031 -14.547 1 71.44 39 VAL B CA 1
ATOM 4419 C C . VAL B 1 39 ? 11.945 27.688 -14.18 1 71.44 39 VAL B C 1
ATOM 4421 O O . VAL B 1 39 ? 13.164 27.516 -14.266 1 71.44 39 VAL B O 1
ATOM 4424 N N . LYS B 1 40 ? 11.109 26.844 -13.789 1 74.38 40 LYS B N 1
ATOM 4425 C CA . LYS B 1 40 ? 11.602 25.5 -13.445 1 74.38 40 LYS B CA 1
ATOM 4426 C C . LYS B 1 40 ? 12.281 24.844 -14.641 1 74.38 40 LYS B C 1
ATOM 4428 O O . LYS B 1 40 ? 13.352 24.25 -14.5 1 74.38 40 LYS B O 1
ATOM 4433 N N . ARG B 1 41 ? 11.695 24.891 -15.789 1 73.69 41 ARG B N 1
ATOM 4434 C CA . ARG B 1 41 ? 12.258 24.297 -17 1 73.69 41 ARG B CA 1
ATOM 4435 C C . ARG B 1 41 ? 13.562 24.984 -17.375 1 73.69 41 ARG B C 1
ATOM 4437 O O . ARG B 1 41 ? 14.5 24.328 -17.859 1 73.69 41 ARG B O 1
ATOM 4444 N N . GLY B 1 42 ? 13.484 26.234 -17.234 1 72 42 GLY B N 1
ATOM 4445 C CA . GLY B 1 42 ? 14.695 27 -17.5 1 72 42 GLY B CA 1
ATOM 4446 C C . GLY B 1 42 ? 15.852 26.594 -16.609 1 72 42 GLY B C 1
ATOM 4447 O O . GLY B 1 42 ? 16.984 26.438 -17.062 1 72 42 GLY B O 1
ATOM 4448 N N . PHE B 1 43 ? 15.531 26.516 -15.422 1 75.5 43 PHE B N 1
ATOM 4449 C CA . PHE B 1 43 ? 16.547 26.109 -14.469 1 75.5 43 PHE B CA 1
ATOM 4450 C C . PHE B 1 43 ? 17.078 24.719 -14.805 1 75.5 43 PHE B C 1
ATOM 4452 O O . PHE B 1 43 ? 18.281 24.469 -14.734 1 75.5 43 PHE B O 1
ATOM 4459 N N . LEU B 1 44 ? 16.172 23.781 -15.148 1 75.25 44 LEU B N 1
ATOM 4460 C CA . LEU B 1 44 ? 16.578 22.422 -15.492 1 75.25 44 LEU B CA 1
ATOM 4461 C C . LEU B 1 44 ? 17.453 22.422 -16.75 1 75.25 44 LEU B C 1
ATOM 4463 O O . LEU B 1 44 ? 18.406 21.641 -16.844 1 75.25 44 LEU B O 1
ATOM 4467 N N . LEU B 1 45 ? 17.047 23.281 -17.609 1 75.56 45 LEU B N 1
ATOM 4468 C CA . LEU B 1 45 ? 17.844 23.406 -18.828 1 75.56 45 LEU B CA 1
ATOM 4469 C C . LEU B 1 45 ? 19.234 23.969 -18.531 1 75.56 45 LEU B C 1
ATOM 4471 O O . LEU B 1 45 ? 20.219 23.516 -19.094 1 75.56 45 LEU B O 1
ATOM 4475 N N . LEU B 1 46 ? 19.25 24.938 -17.719 1 77.75 46 LEU B N 1
ATOM 4476 C CA . LEU B 1 46 ? 20.531 25.531 -17.328 1 77.75 46 LEU B CA 1
ATOM 4477 C C . LEU B 1 46 ? 21.406 24.516 -16.609 1 77.75 46 LEU B C 1
ATOM 4479 O O . LEU B 1 46 ? 22.609 24.453 -16.875 1 77.75 46 LEU B O 1
ATOM 4483 N N . ARG B 1 47 ? 20.875 23.828 -15.789 1 79.94 47 ARG B N 1
ATOM 4484 C CA . ARG B 1 47 ? 21.609 22.797 -15.055 1 79.94 47 ARG B CA 1
ATOM 4485 C C . ARG B 1 47 ? 22.156 21.734 -16 1 79.94 47 ARG B C 1
ATOM 4487 O O . ARG B 1 47 ? 23.25 21.203 -15.789 1 79.94 47 ARG B O 1
ATOM 4494 N N . ARG B 1 48 ? 21.438 21.422 -16.984 1 78.06 48 ARG B N 1
ATOM 4495 C CA . ARG B 1 48 ? 21.812 20.375 -17.938 1 78.06 48 ARG B CA 1
ATOM 4496 C C . ARG B 1 48 ? 22.875 20.859 -18.906 1 78.06 48 ARG B C 1
ATOM 4498 O O . ARG B 1 48 ? 23.75 20.094 -19.312 1 78.06 48 ARG B O 1
ATOM 4505 N N . THR B 1 49 ? 22.844 22.188 -19.203 1 83.5 49 THR B N 1
ATOM 4506 C CA . THR B 1 49 ? 23.656 22.688 -20.297 1 83.5 49 THR B CA 1
ATOM 4507 C C . THR B 1 49 ? 24.891 23.391 -19.766 1 83.5 49 THR B C 1
ATOM 4509 O O . THR B 1 49 ? 25.922 23.484 -20.453 1 83.5 49 THR B O 1
ATOM 4512 N N . VAL B 1 50 ? 24.75 23.953 -18.547 1 87.06 50 VAL B N 1
ATOM 4513 C CA . VAL B 1 50 ? 25.844 24.75 -18 1 87.06 50 VAL B CA 1
ATOM 4514 C C . VAL B 1 50 ? 26.531 23.953 -16.891 1 87.06 50 VAL B C 1
ATOM 4516 O O . VAL B 1 50 ? 26.047 23.922 -15.75 1 87.06 50 VAL B O 1
ATOM 4519 N N . PRO B 1 51 ? 27.688 23.5 -17.156 1 88.69 51 PRO B N 1
ATOM 4520 C CA . PRO B 1 51 ? 28.391 22.641 -16.188 1 88.69 51 PRO B CA 1
ATOM 4521 C C . PRO B 1 51 ? 28.672 23.344 -14.867 1 88.69 51 PRO B C 1
ATOM 4523 O O . PRO B 1 51 ? 28.594 22.719 -13.805 1 88.69 51 PRO B O 1
ATOM 4526 N N . SER B 1 52 ? 28.984 24.609 -14.875 1 86.12 52 SER B N 1
ATOM 4527 C CA . SER B 1 52 ? 29.281 25.328 -13.641 1 86.12 52 SER B CA 1
ATOM 4528 C C . SER B 1 52 ? 28.078 25.344 -12.711 1 86.12 52 SER B C 1
ATOM 4530 O O . SER B 1 52 ? 28.219 25.203 -11.5 1 86.12 52 SER B O 1
ATOM 4532 N N . VAL B 1 53 ? 26.953 25.625 -13.328 1 81.06 53 VAL B N 1
ATOM 4533 C CA . VAL B 1 53 ? 25.719 25.625 -12.547 1 81.06 53 VAL B CA 1
ATOM 4534 C C . VAL B 1 53 ? 25.438 24.219 -12.031 1 81.06 53 VAL B C 1
ATOM 4536 O O . VAL B 1 53 ? 25.078 24.031 -10.859 1 81.06 53 VAL B O 1
ATOM 4539 N N . ARG B 1 54 ? 25.594 23.234 -12.898 1 86.5 54 ARG B N 1
ATOM 4540 C CA . ARG B 1 54 ? 25.375 21.844 -12.523 1 86.5 54 ARG B CA 1
ATOM 4541 C C . ARG B 1 54 ? 26.297 21.438 -11.367 1 86.5 54 ARG B C 1
ATOM 4543 O O . ARG B 1 54 ? 25.844 20.844 -10.391 1 86.5 54 ARG B O 1
ATOM 4550 N N . ASN B 1 55 ? 27.5 21.828 -11.461 1 89.56 55 ASN B N 1
ATOM 4551 C CA . ASN B 1 55 ? 28.484 21.453 -10.453 1 89.56 55 ASN B CA 1
ATOM 4552 C C . ASN B 1 55 ? 28.219 22.156 -9.125 1 89.56 55 ASN B C 1
ATOM 4554 O O . ASN B 1 55 ? 28.406 21.578 -8.055 1 89.56 55 ASN B O 1
ATOM 4558 N N . LYS B 1 56 ? 27.844 23.344 -9.203 1 83.94 56 LYS B N 1
ATOM 4559 C CA . LYS B 1 56 ? 27.547 24.094 -7.98 1 83.94 56 LYS B CA 1
ATOM 4560 C C . LYS B 1 56 ? 26.344 23.5 -7.25 1 83.94 56 LYS B C 1
ATOM 4562 O O . LYS B 1 56 ? 26.391 23.297 -6.035 1 83.94 56 LYS B O 1
ATOM 4567 N N . VAL B 1 57 ? 25.328 23.281 -8.023 1 83.06 57 VAL B N 1
ATOM 4568 C CA . VAL B 1 57 ? 24.125 22.703 -7.434 1 83.06 57 VAL B CA 1
ATOM 4569 C C . VAL B 1 57 ? 24.438 21.328 -6.859 1 83.06 57 VAL B C 1
ATOM 4571 O O . VAL B 1 57 ? 24.047 21 -5.734 1 83.06 57 VAL B O 1
ATOM 4574 N N . GLN B 1 58 ? 25.125 20.562 -7.629 1 88.44 58 GLN B N 1
ATOM 4575 C CA . GLN B 1 58 ? 25.516 19.219 -7.18 1 88.44 58 GLN B CA 1
ATOM 4576 C C . GLN B 1 58 ? 26.375 19.297 -5.918 1 88.44 58 GLN B C 1
ATOM 4578 O O . GLN B 1 58 ? 26.203 18.484 -5 1 88.44 58 GLN B O 1
ATOM 4583 N N . GLY B 1 59 ? 27.266 20.203 -5.918 1 88.38 59 GLY B N 1
ATOM 4584 C CA . GLY B 1 59 ? 28.125 20.375 -4.754 1 88.38 59 GLY B CA 1
ATOM 4585 C C . GLY B 1 59 ? 27.359 20.734 -3.494 1 88.38 59 GLY B C 1
ATOM 4586 O O . GLY B 1 59 ? 27.625 20.203 -2.422 1 88.38 59 GLY B O 1
ATOM 4587 N N . GLU B 1 60 ? 26.484 21.656 -3.615 1 83.38 60 GLU B N 1
ATOM 4588 C CA . GLU B 1 60 ? 25.656 22.047 -2.479 1 83.38 60 GLU B CA 1
ATOM 4589 C C . GLU B 1 60 ? 24.781 20.891 -2.002 1 83.38 60 GLU B C 1
ATOM 4591 O O . GLU B 1 60 ? 24.609 20.688 -0.797 1 83.38 60 GLU B O 1
ATOM 4596 N N . LEU B 1 61 ? 24.234 20.234 -2.955 1 86.81 61 LEU B N 1
ATOM 4597 C CA . LEU B 1 61 ? 23.406 19.094 -2.613 1 86.81 61 LEU B CA 1
ATOM 4598 C C . LEU B 1 61 ? 24.219 18 -1.93 1 86.81 61 LEU B C 1
ATOM 4600 O O . LEU B 1 61 ? 23.75 17.359 -0.993 1 86.81 61 LEU B O 1
ATOM 4604 N N . ASP B 1 62 ? 25.375 17.766 -2.408 1 92.06 62 ASP B N 1
ATOM 4605 C CA . ASP B 1 62 ? 26.266 16.766 -1.802 1 92.06 62 ASP B CA 1
ATOM 4606 C C . ASP B 1 62 ? 26.609 17.141 -0.365 1 92.06 62 ASP B C 1
ATOM 4608 O O . ASP B 1 62 ? 26.641 16.281 0.52 1 92.06 62 ASP B O 1
ATOM 4612 N N . LYS B 1 63 ? 26.891 18.344 -0.167 1 88.25 63 LYS B N 1
ATOM 4613 C CA . LYS B 1 63 ? 27.203 18.828 1.176 1 88.25 63 LYS B CA 1
ATOM 4614 C C . LYS B 1 63 ? 26.016 18.609 2.121 1 88.25 63 LYS B C 1
ATOM 4616 O O . LYS B 1 63 ? 26.203 18.109 3.232 1 88.25 63 LYS B O 1
ATOM 4621 N N . VAL B 1 64 ? 24.875 19 1.683 1 84.12 64 VAL B N 1
ATOM 4622 C CA . VAL B 1 64 ? 23.672 18.828 2.486 1 84.12 64 VAL B CA 1
ATOM 4623 C C . VAL B 1 64 ? 23.438 17.344 2.771 1 84.12 64 VAL B C 1
ATOM 4625 O O . VAL B 1 64 ? 23.031 16.984 3.877 1 84.12 64 VAL B O 1
ATOM 4628 N N . THR B 1 65 ? 23.672 16.531 1.757 1 89.75 65 THR B N 1
ATOM 4629 C CA . THR B 1 65 ? 23.484 15.086 1.902 1 89.75 65 THR B CA 1
ATOM 4630 C C . THR B 1 65 ? 24.406 14.531 2.984 1 89.75 65 THR B C 1
ATOM 4632 O O . THR B 1 65 ? 23.969 13.742 3.83 1 89.75 65 THR B O 1
ATOM 4635 N N . LEU B 1 66 ? 25.594 14.922 2.955 1 90.62 66 LEU B N 1
ATOM 4636 C CA . LEU B 1 66 ? 26.578 14.438 3.924 1 90.62 66 LEU B CA 1
ATOM 4637 C C . LEU B 1 66 ? 26.234 14.938 5.324 1 90.62 66 LEU B C 1
ATOM 4639 O O . LEU B 1 66 ? 26.422 14.219 6.305 1 90.62 66 LEU B O 1
ATOM 4643 N N . GLU B 1 67 ? 25.75 16.156 5.422 1 86.31 67 GLU B N 1
ATOM 4644 C CA . GLU B 1 67 ? 25.312 16.703 6.707 1 86.31 67 GLU B CA 1
ATOM 4645 C C . GLU B 1 67 ? 24.109 15.938 7.254 1 86.31 67 GLU B C 1
ATOM 4647 O O . GLU B 1 67 ? 24.047 15.648 8.453 1 86.31 67 GLU B O 1
ATOM 4652 N N . LEU B 1 68 ? 23.188 15.672 6.383 1 85.56 68 LEU B N 1
ATOM 4653 C CA . LEU B 1 68 ? 22 14.906 6.77 1 85.56 68 LEU B CA 1
ATOM 4654 C C . LEU B 1 68 ? 22.391 13.508 7.242 1 85.56 68 LEU B C 1
ATOM 4656 O O . LEU B 1 68 ? 21.828 13 8.211 1 85.56 68 LEU B O 1
ATOM 4660 N N . GLU B 1 69 ? 23.266 12.867 6.484 1 90 69 GLU B N 1
ATOM 4661 C CA . GLU B 1 69 ? 23.734 11.539 6.867 1 90 69 GLU B CA 1
ATOM 4662 C C . GLU B 1 69 ? 24.375 11.555 8.25 1 90 69 GLU B C 1
ATOM 4664 O O . GLU B 1 69 ? 24.125 10.664 9.07 1 90 69 GLU B O 1
ATOM 4669 N N . ALA B 1 70 ? 25.172 12.555 8.5 1 87.56 70 ALA B N 1
ATOM 4670 C CA . ALA B 1 70 ? 25.844 12.688 9.789 1 87.56 70 ALA B CA 1
ATOM 4671 C C . ALA B 1 70 ? 24.844 12.836 10.922 1 87.56 70 ALA B C 1
ATOM 4673 O O . ALA B 1 70 ? 25.062 12.352 12.031 1 87.56 70 ALA B O 1
ATOM 4674 N N . LYS B 1 71 ? 23.719 13.43 10.617 1 82.5 71 LYS B N 1
ATOM 4675 C CA . LYS B 1 71 ? 22.703 13.695 11.625 1 82.5 71 LYS B CA 1
ATOM 4676 C C . LYS B 1 71 ? 21.781 12.492 11.805 1 82.5 71 LYS B C 1
ATOM 4678 O O . LYS B 1 71 ? 21.453 12.109 12.93 1 82.5 71 LYS B O 1
ATOM 4683 N N . LEU B 1 72 ? 21.344 11.906 10.719 1 83.69 72 LEU B N 1
ATOM 4684 C CA . LEU B 1 72 ? 20.281 10.914 10.75 1 83.69 72 LEU B CA 1
ATOM 4685 C C . LEU B 1 72 ? 20.844 9.5 10.766 1 83.69 72 LEU B C 1
ATOM 4687 O O . LEU B 1 72 ? 20.188 8.57 11.227 1 83.69 72 LEU B O 1
ATOM 4691 N N . ALA B 1 73 ? 21.984 9.328 10.203 1 85.19 73 ALA B N 1
ATOM 4692 C CA . ALA B 1 73 ? 22.609 8.008 10.094 1 85.19 73 ALA B CA 1
ATOM 4693 C C . ALA B 1 73 ? 24.094 8.086 10.438 1 85.19 73 ALA B C 1
ATOM 4695 O O . ALA B 1 73 ? 24.938 7.688 9.633 1 85.19 73 ALA B O 1
ATOM 4696 N N . PRO B 1 74 ? 24.266 8.484 11.602 1 79.81 74 PRO B N 1
ATOM 4697 C CA . PRO B 1 74 ? 25.688 8.586 11.961 1 79.81 74 PRO B CA 1
ATOM 4698 C C . PRO B 1 74 ? 26.391 7.234 11.953 1 79.81 74 PRO B C 1
ATOM 4700 O O . PRO B 1 74 ? 25.781 6.211 12.281 1 79.81 74 PRO B O 1
ATOM 4703 N N . LYS B 1 75 ? 27.703 7.375 11.703 1 78.88 75 LYS B N 1
ATOM 4704 C CA . LYS B 1 75 ? 28.516 6.156 11.727 1 78.88 75 LYS B CA 1
ATOM 4705 C C . LYS B 1 75 ? 28.734 5.676 13.156 1 78.88 75 LYS B C 1
ATOM 4707 O O . LYS B 1 75 ? 28.859 6.484 14.078 1 78.88 75 LYS B O 1
ATOM 4712 N N . GLY B 1 76 ? 28.641 4.461 13.297 1 78.75 76 GLY B N 1
ATOM 4713 C CA . GLY B 1 76 ? 28.938 3.902 14.602 1 78.75 76 GLY B CA 1
ATOM 4714 C C . GLY B 1 76 ? 27.766 3.979 15.57 1 78.75 76 GLY B C 1
ATOM 4715 O O . GLY B 1 76 ? 27.969 3.941 16.781 1 78.75 76 GLY B O 1
ATOM 4716 N N . LEU B 1 77 ? 26.609 4.238 15.102 1 78 77 LEU B N 1
ATOM 4717 C CA . LEU B 1 77 ? 25.406 4.289 15.93 1 78 77 LEU B CA 1
ATOM 4718 C C . LEU B 1 77 ? 25.281 3.037 16.797 1 78 77 LEU B C 1
ATOM 4720 O O . LEU B 1 77 ? 24.828 3.104 17.938 1 78 77 LEU B O 1
ATOM 4724 N N . THR B 1 78 ? 25.594 1.907 16.172 1 82.06 78 THR B N 1
ATOM 4725 C CA . THR B 1 78 ? 25.625 0.639 16.891 1 82.06 78 THR B CA 1
ATOM 4726 C C . THR B 1 78 ? 26.984 -0.034 16.75 1 82.06 78 THR B C 1
ATOM 4728 O O . THR B 1 78 ? 27.75 0.282 15.82 1 82.06 78 THR B O 1
ATOM 4731 N N . LYS B 1 79 ? 27.281 -0.896 17.719 1 78.31 79 LYS B N 1
ATOM 4732 C CA . LYS B 1 79 ? 28.547 -1.618 17.688 1 78.31 79 LYS B CA 1
ATOM 4733 C C . LYS B 1 79 ? 28.641 -2.494 16.453 1 78.31 79 LYS B C 1
ATOM 4735 O O . LYS B 1 79 ? 29.719 -2.596 15.836 1 78.31 79 LYS B O 1
ATOM 4740 N N . VAL B 1 80 ? 27.516 -3.062 16.156 1 83.5 80 VAL B N 1
ATOM 4741 C CA . VAL B 1 80 ? 27.5 -3.939 14.984 1 83.5 80 VAL B CA 1
ATOM 4742 C C . VAL B 1 80 ? 26.453 -3.461 13.992 1 83.5 80 VAL B C 1
ATOM 4744 O O . VAL B 1 80 ? 25.359 -3.045 14.383 1 83.5 80 VAL B O 1
ATOM 4747 N N . SER B 1 81 ? 26.844 -3.373 12.695 1 90.44 81 SER B N 1
ATOM 4748 C CA . SER B 1 81 ? 25.938 -3.107 11.578 1 90.44 81 SER B CA 1
ATOM 4749 C C . SER B 1 81 ? 25.875 -4.297 10.633 1 90.44 81 SER B C 1
ATOM 4751 O O . SER B 1 81 ? 26.891 -4.941 10.352 1 90.44 81 SER B O 1
ATOM 4753 N N . TYR B 1 82 ? 24.75 -4.645 10.219 1 94.06 82 TYR B N 1
ATOM 4754 C CA . TYR B 1 82 ? 24.547 -5.77 9.312 1 94.06 82 TYR B CA 1
ATOM 4755 C C . TYR B 1 82 ? 24.125 -5.293 7.934 1 94.06 82 TYR B C 1
ATOM 4757 O O . TYR B 1 82 ? 22.922 -5.242 7.629 1 94.06 82 TYR B O 1
ATOM 4765 N N . THR B 1 83 ? 25.047 -5.008 7.117 1 93.25 83 THR B N 1
ATOM 4766 C CA . THR B 1 83 ? 24.766 -4.562 5.758 1 93.25 83 THR B CA 1
ATOM 4767 C C . THR B 1 83 ? 24.672 -5.754 4.809 1 93.25 83 THR B C 1
ATOM 4769 O O . THR B 1 83 ? 24.297 -5.598 3.643 1 93.25 83 THR B O 1
ATOM 4772 N N . ALA B 1 84 ? 25.047 -6.914 5.254 1 97 84 ALA B N 1
ATOM 4773 C CA . ALA B 1 84 ? 24.875 -8.211 4.605 1 97 84 ALA B CA 1
ATOM 4774 C C . ALA B 1 84 ? 24.438 -9.273 5.613 1 97 84 ALA B C 1
ATOM 4776 O O . ALA B 1 84 ? 24.578 -9.094 6.824 1 97 84 ALA B O 1
ATOM 4777 N N . LEU B 1 85 ? 23.875 -10.344 5.102 1 98 85 LEU B N 1
ATOM 4778 C CA . LEU B 1 85 ? 23.469 -11.43 5.992 1 98 85 LEU B CA 1
ATOM 4779 C C . LEU B 1 85 ? 24.672 -11.961 6.77 1 98 85 LEU B C 1
ATOM 4781 O O . LEU B 1 85 ? 25.766 -12.094 6.215 1 98 85 LEU B O 1
ATOM 4785 N N . PRO B 1 86 ? 24.469 -12.203 8.031 1 97.88 86 PRO B N 1
ATOM 4786 C CA . PRO B 1 86 ? 25.531 -12.906 8.742 1 97.88 86 PRO B CA 1
ATOM 4787 C C . PRO B 1 86 ? 25.75 -14.32 8.227 1 97.88 86 PRO B C 1
ATOM 4789 O O . PRO B 1 86 ? 24.797 -15 7.836 1 97.88 86 PRO B O 1
ATOM 4792 N N . SER B 1 87 ? 27.016 -14.727 8.25 1 97.38 87 SER B N 1
ATOM 4793 C CA . SER B 1 87 ? 27.344 -16.062 7.762 1 97.38 87 SER B CA 1
ATOM 4794 C C . SER B 1 87 ? 26.641 -17.141 8.57 1 97.38 87 SER B C 1
ATOM 4796 O O . SER B 1 87 ? 26.125 -18.109 8.016 1 97.38 87 SER B O 1
ATOM 4798 N N . ARG B 1 88 ? 26.75 -16.906 9.852 1 97.5 88 ARG B N 1
ATOM 4799 C CA . ARG B 1 88 ? 26 -17.766 10.773 1 97.5 88 ARG B CA 1
ATOM 4800 C C . ARG B 1 88 ? 24.828 -17 11.391 1 97.5 88 ARG B C 1
ATOM 4802 O O . ARG B 1 88 ? 25 -15.938 11.969 1 97.5 88 ARG B O 1
ATOM 4809 N N . GLY B 1 89 ? 23.641 -17.641 11.289 1 97.56 89 GLY B N 1
ATOM 4810 C CA . GLY B 1 89 ? 22.484 -17 11.914 1 97.56 89 GLY B CA 1
ATOM 4811 C C . GLY B 1 89 ? 22.672 -16.734 13.391 1 97.56 89 GLY B C 1
ATOM 4812 O O . GLY B 1 89 ? 23.281 -17.531 14.102 1 97.56 89 GLY B O 1
ATOM 4813 N N . LEU B 1 90 ? 22.109 -15.617 13.836 1 97.62 90 LEU B N 1
ATOM 4814 C CA . LEU B 1 90 ? 22.188 -15.273 15.258 1 97.62 90 LEU B CA 1
ATOM 4815 C C . LEU B 1 90 ? 21.219 -16.125 16.078 1 97.62 90 LEU B C 1
ATOM 4817 O O . LEU B 1 90 ? 20.141 -16.469 15.602 1 97.62 90 LEU B O 1
ATOM 4821 N N . SER B 1 91 ? 21.625 -16.484 17.281 1 97.19 91 SER B N 1
ATOM 4822 C CA . SER B 1 91 ? 20.703 -17.141 18.203 1 97.19 91 SER B CA 1
ATOM 4823 C C . SER B 1 91 ? 19.562 -16.234 18.594 1 97.19 91 SER B C 1
ATOM 4825 O O . SER B 1 91 ? 19.609 -15.023 18.344 1 97.19 91 SER B O 1
ATOM 4827 N N . HIS B 1 92 ? 18.516 -16.891 19.188 1 96.19 92 HIS B N 1
ATOM 4828 C CA . HIS B 1 92 ? 17.391 -16.109 19.688 1 96.19 92 HIS B CA 1
ATOM 4829 C C . HIS B 1 92 ? 17.859 -15.008 20.625 1 96.19 92 HIS B C 1
ATOM 4831 O O . HIS B 1 92 ? 17.438 -13.859 20.5 1 96.19 92 HIS B O 1
ATOM 4837 N N . ALA B 1 93 ? 18.703 -15.312 21.5 1 96.81 93 ALA B N 1
ATOM 4838 C CA . ALA B 1 93 ? 19.219 -14.375 22.484 1 96.81 93 ALA B CA 1
ATOM 4839 C C . ALA B 1 93 ? 20.031 -13.266 21.844 1 96.81 93 ALA B C 1
ATOM 4841 O O . ALA B 1 93 ? 19.922 -12.094 22.219 1 96.81 93 ALA B O 1
ATOM 4842 N N . GLU B 1 94 ? 20.859 -13.625 20.891 1 96.69 94 GLU B N 1
ATOM 4843 C CA . GLU B 1 94 ? 21.672 -12.641 20.188 1 96.69 94 GLU B CA 1
ATOM 4844 C C . GLU B 1 94 ? 20.797 -11.68 19.375 1 96.69 94 GLU B C 1
ATOM 4846 O O . GLU B 1 94 ? 21.062 -10.477 19.344 1 96.69 94 GLU B O 1
ATOM 4851 N N . THR B 1 95 ? 19.812 -12.25 18.703 1 97.25 95 THR B N 1
ATOM 4852 C CA . THR B 1 95 ? 18.906 -11.43 17.906 1 97.25 95 THR B CA 1
ATOM 4853 C C . THR B 1 95 ? 18.156 -10.453 18.797 1 97.25 95 THR B C 1
ATOM 4855 O O . THR B 1 95 ? 18.016 -9.273 18.469 1 97.25 95 THR B O 1
ATOM 4858 N N . THR B 1 96 ? 17.656 -10.945 19.906 1 96.12 96 THR B N 1
ATOM 4859 C CA . THR B 1 96 ? 16.938 -10.102 20.859 1 96.12 96 THR B CA 1
ATOM 4860 C C . THR B 1 96 ? 17.844 -8.992 21.391 1 96.12 96 THR B C 1
ATOM 4862 O O . THR B 1 96 ? 17.391 -7.859 21.578 1 96.12 96 THR B O 1
ATOM 4865 N N . ALA B 1 97 ? 19.094 -9.297 21.609 1 96.06 97 ALA B N 1
ATOM 4866 C CA . ALA B 1 97 ? 20.047 -8.297 22.094 1 96.06 97 ALA B CA 1
ATOM 4867 C C . ALA B 1 97 ? 20.25 -7.188 21.078 1 96.06 97 ALA B C 1
ATOM 4869 O O . ALA B 1 97 ? 20.391 -6.016 21.438 1 96.06 97 ALA B O 1
ATOM 4870 N N . VAL B 1 98 ? 20.281 -7.551 19.844 1 96.12 98 VAL B N 1
ATOM 4871 C CA . VAL B 1 98 ? 20.422 -6.559 18.781 1 96.12 98 VAL B CA 1
ATOM 4872 C C . VAL B 1 98 ? 19.188 -5.656 18.75 1 96.12 98 VAL B C 1
ATOM 4874 O O . VAL B 1 98 ? 19.312 -4.434 18.641 1 96.12 98 VAL B O 1
ATOM 4877 N N . LEU B 1 99 ? 17.969 -6.23 18.844 1 96.06 99 LEU B N 1
ATOM 4878 C CA . LEU B 1 99 ? 16.719 -5.461 18.844 1 96.06 99 LEU B CA 1
ATOM 4879 C C . LEU B 1 99 ? 16.672 -4.512 20.031 1 96.06 99 LEU B C 1
ATOM 4881 O O . LEU B 1 99 ? 16.219 -3.369 19.906 1 96.06 99 LEU B O 1
ATOM 4885 N N . ASP B 1 100 ? 17.156 -4.996 21.172 1 95.12 100 ASP B N 1
ATOM 4886 C CA . ASP B 1 100 ? 17.188 -4.16 22.375 1 95.12 100 ASP B CA 1
ATOM 4887 C C . ASP B 1 100 ? 18.109 -2.951 22.172 1 95.12 100 ASP B C 1
ATOM 4889 O O . ASP B 1 100 ? 17.766 -1.834 22.562 1 95.12 100 ASP B O 1
ATOM 4893 N N . GLN B 1 101 ? 19.219 -3.209 21.594 1 94.19 101 GLN B N 1
ATOM 4894 C CA . GLN B 1 101 ? 20.172 -2.129 21.328 1 94.19 101 GLN B CA 1
ATOM 4895 C C . GLN B 1 101 ? 19.562 -1.074 20.406 1 94.19 101 GLN B C 1
ATOM 4897 O O . GLN B 1 101 ? 19.734 0.125 20.625 1 94.19 101 GLN B O 1
ATOM 4902 N N . LEU B 1 102 ? 18.891 -1.539 19.422 1 94.06 102 LEU B N 1
ATOM 4903 C CA . LEU B 1 102 ? 18.281 -0.627 18.453 1 94.06 102 LEU B CA 1
ATOM 4904 C C . LEU B 1 102 ? 17.125 0.133 19.094 1 94.06 102 LEU B C 1
ATOM 4906 O O . LEU B 1 102 ? 16.891 1.304 18.766 1 94.06 102 LEU B O 1
ATOM 4910 N N . ALA B 1 103 ? 16.328 -0.534 19.938 1 91.62 103 ALA B N 1
ATOM 4911 C CA . ALA B 1 103 ? 15.219 0.102 20.641 1 91.62 103 ALA B CA 1
ATOM 4912 C C . ALA B 1 103 ? 15.719 1.18 21.594 1 91.62 103 ALA B C 1
ATOM 4914 O O . ALA B 1 103 ? 15.016 2.152 21.875 1 91.62 103 ALA B O 1
ATOM 4915 N N . ASP B 1 104 ? 17 1.032 22.031 1 90.62 104 ASP B N 1
ATOM 4916 C CA . ASP B 1 104 ? 17.531 1.904 23.078 1 90.62 104 ASP B CA 1
ATOM 4917 C C . ASP B 1 104 ? 18.344 3.047 22.469 1 90.62 104 ASP B C 1
ATOM 4919 O O . ASP B 1 104 ? 18.922 3.863 23.203 1 90.62 104 ASP B O 1
ATOM 4923 N N . LEU B 1 105 ? 18.422 3.104 21.203 1 89.75 105 LEU B N 1
ATOM 4924 C CA . LEU B 1 105 ? 19.156 4.215 20.594 1 89.75 105 LEU B CA 1
ATOM 4925 C C . LEU B 1 105 ? 18.578 5.551 21.047 1 89.75 105 LEU B C 1
ATOM 4927 O O . LEU B 1 105 ? 17.359 5.688 21.203 1 89.75 105 LEU B O 1
ATOM 4931 N N . PRO B 1 106 ? 19.5 6.535 21.297 1 83.75 106 PRO B N 1
ATOM 4932 C CA . PRO B 1 106 ? 18.984 7.863 21.641 1 83.75 106 PRO B CA 1
ATOM 4933 C C . PRO B 1 106 ? 18.016 8.414 20.609 1 83.75 106 PRO B C 1
ATOM 4935 O O . PRO B 1 106 ? 18.25 8.297 19.406 1 83.75 106 PRO B O 1
ATOM 4938 N N . ASN B 1 107 ? 16.859 8.867 21.109 1 83.94 107 ASN B N 1
ATOM 4939 C CA . ASN B 1 107 ? 15.82 9.359 20.203 1 83.94 107 ASN B CA 1
ATOM 4940 C C . ASN B 1 107 ? 15 10.477 20.844 1 83.94 107 ASN B C 1
ATOM 4942 O O . ASN B 1 107 ? 15.211 10.812 22.016 1 83.94 107 ASN B O 1
ATOM 4946 N N . THR B 1 108 ? 14.273 11.078 19.969 1 82.31 108 THR B N 1
ATOM 4947 C CA . THR B 1 108 ? 13.289 12.016 20.484 1 82.31 108 THR B CA 1
ATOM 4948 C C . THR B 1 108 ? 12.328 11.32 21.438 1 82.31 108 THR B C 1
ATOM 4950 O O . THR B 1 108 ? 11.75 10.281 21.109 1 82.31 108 THR B O 1
ATOM 4953 N N . LYS B 1 109 ? 12.18 11.859 22.578 1 85.19 109 LYS B N 1
ATOM 4954 C CA . LYS B 1 109 ? 11.352 11.242 23.609 1 85.19 109 LYS B CA 1
ATOM 4955 C C . LYS B 1 109 ? 9.875 11.539 23.375 1 85.19 109 LYS B C 1
ATOM 4957 O O . LYS B 1 109 ? 9.289 12.359 24.078 1 85.19 109 LYS B O 1
ATOM 4962 N N . TRP B 1 110 ? 9.328 10.711 22.562 1 85.69 110 TRP B N 1
ATOM 4963 C CA . TRP B 1 110 ? 7.922 10.93 22.219 1 85.69 110 TRP B CA 1
ATOM 4964 C C . TRP B 1 110 ? 7.027 10.703 23.438 1 85.69 110 TRP B C 1
ATOM 4966 O O . TRP B 1 110 ? 5.926 11.25 23.516 1 85.69 110 TRP B O 1
ATOM 4976 N N . GLU B 1 111 ? 7.508 10.016 24.391 1 87.56 111 GLU B N 1
ATOM 4977 C CA . GLU B 1 111 ? 6.742 9.68 25.594 1 87.56 111 GLU B CA 1
ATOM 4978 C C . GLU B 1 111 ? 6.422 10.93 26.406 1 87.56 111 GLU B C 1
ATOM 4980 O O . GLU B 1 111 ? 5.496 10.922 27.219 1 87.56 111 GLU B O 1
ATOM 4985 N N . THR B 1 112 ? 7.176 11.969 26.094 1 88.81 112 THR B N 1
ATOM 4986 C CA . THR B 1 112 ? 7.004 13.188 26.875 1 88.81 112 THR B CA 1
ATOM 4987 C C . THR B 1 112 ? 5.84 14.016 26.344 1 88.81 112 THR B C 1
ATOM 4989 O O . THR B 1 112 ? 5.465 15.031 26.938 1 88.81 112 THR B O 1
ATOM 4992 N N . GLY B 1 113 ? 5.258 13.594 25.203 1 90.56 113 GLY B N 1
ATOM 4993 C CA . GLY B 1 113 ? 4.09 14.266 24.656 1 90.56 113 GLY B CA 1
ATOM 4994 C C . GLY B 1 113 ? 4.438 15.5 23.844 1 90.56 113 GLY B C 1
ATOM 4995 O O . GLY B 1 113 ? 3.557 16.297 23.516 1 90.56 113 GLY B O 1
ATOM 4996 N N . ARG B 1 114 ? 5.688 15.648 23.5 1 92.25 114 ARG B N 1
ATOM 4997 C CA . ARG B 1 114 ? 6.156 16.891 22.891 1 92.25 114 ARG B CA 1
ATOM 4998 C C . ARG B 1 114 ? 6.316 16.719 21.375 1 92.25 114 ARG B C 1
ATOM 5000 O O . ARG B 1 114 ? 6.914 17.562 20.703 1 92.25 114 ARG B O 1
ATOM 5007 N N . VAL B 1 115 ? 5.812 15.57 20.875 1 89.88 115 VAL B N 1
ATOM 5008 C CA . VAL B 1 115 ? 5.895 15.305 19.453 1 89.88 115 VAL B CA 1
ATOM 5009 C C . VAL B 1 115 ? 4.5 15.391 18.828 1 89.88 115 VAL B C 1
ATOM 5011 O O . VAL B 1 115 ? 3.588 14.664 19.234 1 89.88 115 VAL B O 1
ATOM 5014 N N . SER B 1 116 ? 4.418 16.203 17.828 1 89.75 116 SER B N 1
ATOM 5015 C CA . SER B 1 116 ? 3.137 16.438 17.172 1 89.75 116 SER B CA 1
ATOM 5016 C C . SER B 1 116 ? 2.701 15.242 16.344 1 89.75 116 SER B C 1
ATOM 5018 O O . SER B 1 116 ? 3.396 14.844 15.406 1 89.75 116 SER B O 1
ATOM 5020 N N . GLY B 1 117 ? 1.606 14.742 16.516 1 83.06 117 GLY B N 1
ATOM 5021 C CA . GLY B 1 117 ? 0.841 13.844 15.672 1 83.06 117 GLY B CA 1
ATOM 5022 C C . GLY B 1 117 ? 1.638 12.641 15.203 1 83.06 117 GLY B C 1
ATOM 5023 O O . GLY B 1 117 ? 1.396 12.109 14.117 1 83.06 117 GLY B O 1
ATOM 5024 N N . ALA B 1 118 ? 2.568 12.109 15.898 1 77.31 118 ALA B N 1
ATOM 5025 C CA . ALA B 1 118 ? 3.406 11.008 15.438 1 77.31 118 ALA B CA 1
ATOM 5026 C C . ALA B 1 118 ? 3.072 9.719 16.172 1 77.31 118 ALA B C 1
ATOM 5028 O O . ALA B 1 118 ? 3.1 8.633 15.594 1 77.31 118 ALA B O 1
ATOM 5029 N N . VAL B 1 119 ? 2.686 9.891 17.469 1 83.31 119 VAL B N 1
ATOM 5030 C CA . VAL B 1 119 ? 2.396 8.719 18.281 1 83.31 119 VAL B CA 1
ATOM 5031 C C . VAL B 1 119 ? 1.034 8.883 18.953 1 83.31 119 VAL B C 1
ATOM 5033 O O . VAL B 1 119 ? 0.831 9.812 19.75 1 83.31 119 VAL B O 1
ATOM 5036 N N . TYR B 1 120 ? -0.005 8.141 18.688 1 83.56 120 TYR B N 1
ATOM 5037 C CA . TYR B 1 120 ? -1.357 8.219 19.234 1 83.56 120 TYR B CA 1
ATOM 5038 C C . TYR B 1 120 ? -1.601 7.109 20.25 1 83.56 120 TYR B C 1
ATOM 5040 O O . TYR B 1 120 ? -2.459 7.234 21.125 1 83.56 120 TYR B O 1
ATOM 5048 N N . HIS B 1 121 ? -0.701 6.266 20.562 1 77.19 121 HIS B N 1
ATOM 5049 C CA . HIS B 1 121 ? -0.682 5.004 21.297 1 77.19 121 HIS B CA 1
ATOM 5050 C C . HIS B 1 121 ? -1.657 5.031 22.469 1 77.19 121 HIS B C 1
ATOM 5052 O O . HIS B 1 121 ? -1.854 6.074 23.094 1 77.19 121 HIS B O 1
ATOM 5058 N N . GLY B 1 122 ? -2.307 3.861 22.781 1 71.31 122 GLY B N 1
ATOM 5059 C CA . GLY B 1 122 ? -3.322 3.709 23.812 1 71.31 122 GLY B CA 1
ATOM 5060 C C . GLY B 1 122 ? -2.742 3.381 25.172 1 71.31 122 GLY B C 1
ATOM 5061 O O . GLY B 1 122 ? -3.479 3.021 26.094 1 71.31 122 GLY B O 1
ATOM 5062 N N . GLY B 1 123 ? -1.401 3.461 25.203 1 82.25 123 GLY B N 1
ATOM 5063 C CA . GLY B 1 123 ? -0.771 3.156 26.484 1 82.25 123 GLY B CA 1
ATOM 5064 C C . GLY B 1 123 ? -0.255 1.732 26.562 1 82.25 123 GLY B C 1
ATOM 5065 O O . GLY B 1 123 ? -0.327 0.981 25.594 1 82.25 123 GLY B O 1
ATOM 5066 N N . GLU B 1 124 ? 0.274 1.401 27.703 1 85.56 124 GLU B N 1
ATOM 5067 C CA . GLU B 1 124 ? 0.925 0.111 27.922 1 85.56 124 GLU B CA 1
ATOM 5068 C C . GLU B 1 124 ? -0.067 -1.038 27.766 1 85.56 124 GLU B C 1
ATOM 5070 O O . GLU B 1 124 ? 0.271 -2.086 27.203 1 85.56 124 GLU B O 1
ATOM 5075 N N . GLU B 1 125 ? -1.209 -0.845 28.266 1 89.06 125 GLU B N 1
ATOM 5076 C CA . GLU B 1 125 ? -2.223 -1.893 28.188 1 89.06 125 GLU B CA 1
ATOM 5077 C C . GLU B 1 125 ? -2.576 -2.207 26.734 1 89.06 125 GLU B C 1
ATOM 5079 O O . GLU B 1 125 ? -2.707 -3.373 26.359 1 89.06 125 GLU B O 1
ATOM 5084 N N . MET B 1 126 ? -2.75 -1.177 25.969 1 91.44 126 MET B N 1
ATOM 5085 C CA . MET B 1 126 ? -3.055 -1.37 24.562 1 91.44 126 MET B CA 1
ATOM 5086 C C . MET B 1 126 ? -1.902 -2.072 23.844 1 91.44 126 MET B C 1
ATOM 5088 O O . MET B 1 126 ? -2.127 -2.928 22.984 1 91.44 126 MET B O 1
ATOM 5092 N N . GLY B 1 127 ? -0.682 -1.695 24.219 1 91.12 127 GLY B N 1
ATOM 5093 C CA . GLY B 1 127 ? 0.485 -2.346 23.641 1 91.12 127 GLY B CA 1
ATOM 5094 C C . GLY B 1 127 ? 0.527 -3.838 23.906 1 91.12 127 GLY B C 1
ATOM 5095 O O . GLY B 1 127 ? 0.912 -4.617 23.031 1 91.12 127 GLY B O 1
ATOM 5096 N N . GLN B 1 128 ? 0.145 -4.199 25.078 1 92.62 128 GLN B N 1
ATOM 5097 C CA . GLN B 1 128 ? 0.104 -5.617 25.438 1 92.62 128 GLN B CA 1
ATOM 5098 C C . GLN B 1 128 ? -0.946 -6.355 24.609 1 92.62 128 GLN B C 1
ATOM 5100 O O . GLN B 1 128 ? -0.723 -7.492 24.188 1 92.62 128 GLN B O 1
ATOM 5105 N N . LEU B 1 129 ? -2.062 -5.711 24.422 1 94.06 129 LEU B N 1
ATOM 5106 C CA . LEU B 1 129 ? -3.115 -6.309 23.609 1 94.06 129 LEU B CA 1
ATOM 5107 C C . LEU B 1 129 ? -2.646 -6.496 22.172 1 94.06 129 LEU B C 1
ATOM 5109 O O . LEU B 1 129 ? -2.969 -7.5 21.531 1 94.06 129 LEU B O 1
ATOM 5113 N N . TRP B 1 130 ? -1.928 -5.488 21.656 1 94 130 TRP B N 1
ATOM 5114 C CA . TRP B 1 130 ? -1.39 -5.598 20.312 1 94 130 TRP B CA 1
ATOM 5115 C C . TRP B 1 130 ? -0.418 -6.77 20.203 1 94 130 TRP B C 1
ATOM 5117 O O . TRP B 1 130 ? -0.44 -7.516 19.219 1 94 130 TRP B O 1
ATOM 5127 N N . LYS B 1 131 ? 0.417 -6.871 21.203 1 91.69 131 LYS B N 1
ATOM 5128 C CA . LYS B 1 131 ? 1.39 -7.961 21.219 1 91.69 131 LYS B CA 1
ATOM 5129 C C . LYS B 1 131 ? 0.695 -9.32 21.203 1 91.69 131 LYS B C 1
ATOM 5131 O O . LYS B 1 131 ? 1.123 -10.234 20.5 1 91.69 131 LYS B O 1
ATOM 5136 N N . GLU B 1 132 ? -0.315 -9.438 21.938 1 92.12 132 GLU B N 1
ATOM 5137 C CA . GLU B 1 132 ? -1.077 -10.68 21.984 1 92.12 132 GLU B CA 1
ATOM 5138 C C . GLU B 1 132 ? -1.75 -10.969 20.656 1 92.12 132 GLU B C 1
ATOM 5140 O O . GLU B 1 132 ? -1.708 -12.102 20.156 1 92.12 132 GLU B O 1
ATOM 5145 N N . ALA B 1 133 ? -2.379 -9.992 20.156 1 93.44 133 ALA B N 1
ATOM 5146 C CA . ALA B 1 133 ? -3.029 -10.141 18.859 1 93.44 133 ALA B CA 1
ATOM 5147 C C . ALA B 1 133 ? -2.023 -10.555 17.781 1 93.44 133 ALA B C 1
ATOM 5149 O O . ALA B 1 133 ? -2.299 -11.445 16.969 1 93.44 133 ALA B O 1
ATOM 5150 N N . PHE B 1 134 ? -0.864 -9.938 17.812 1 90.94 134 PHE B N 1
ATOM 5151 C CA . PHE B 1 134 ? 0.172 -10.242 16.828 1 90.94 134 PHE B CA 1
ATOM 5152 C C . PHE B 1 134 ? 0.626 -11.688 16.953 1 90.94 134 PHE B C 1
ATOM 5154 O O . PHE B 1 134 ? 0.802 -12.383 15.953 1 90.94 134 PHE B O 1
ATOM 5161 N N . GLY B 1 135 ? 0.848 -12.07 18.125 1 88.44 135 GLY B N 1
ATOM 5162 C CA . GLY B 1 135 ? 1.29 -13.438 18.344 1 88.44 135 GLY B CA 1
ATOM 5163 C C . GLY B 1 135 ? 0.299 -14.477 17.844 1 88.44 135 GLY B C 1
ATOM 5164 O O . GLY B 1 135 ? 0.695 -15.523 17.328 1 88.44 135 GLY B O 1
ATOM 5165 N N . LYS B 1 136 ? -0.964 -14.195 17.922 1 89.31 136 LYS B N 1
ATOM 5166 C CA . LYS B 1 136 ? -2.012 -15.148 17.562 1 89.31 136 LYS B CA 1
ATOM 5167 C C . LYS B 1 136 ? -2.23 -15.188 16.062 1 89.31 136 LYS B C 1
ATOM 5169 O O . LYS B 1 136 ? -2.654 -16.203 15.516 1 89.31 136 LYS B O 1
ATOM 5174 N N . PHE B 1 137 ? -1.916 -14.109 15.375 1 90.94 137 PHE B N 1
ATOM 5175 C CA . PHE B 1 137 ? -2.332 -14.008 13.984 1 90.94 137 PHE B CA 1
ATOM 5176 C C . PHE B 1 137 ? -1.152 -13.641 13.094 1 90.94 137 PHE B C 1
ATOM 5178 O O . PHE B 1 137 ? -1.338 -13.078 12.008 1 90.94 137 PHE B O 1
ATOM 5185 N N . GLU B 1 138 ? 0.013 -13.922 13.43 1 85.19 138 GLU B N 1
ATOM 5186 C CA . GLU B 1 138 ? 1.248 -13.461 12.805 1 85.19 138 GLU B CA 1
ATOM 5187 C C . GLU B 1 138 ? 1.358 -13.945 11.367 1 85.19 138 GLU B C 1
ATOM 5189 O O . GLU B 1 138 ? 1.952 -13.273 10.523 1 85.19 138 GLU B O 1
ATOM 5194 N N . VAL B 1 139 ? 0.787 -15.078 11.031 1 83.06 139 VAL B N 1
ATOM 5195 C CA . VAL B 1 139 ? 0.985 -15.641 9.695 1 83.06 139 VAL B CA 1
ATOM 5196 C C . VAL B 1 139 ? -0.291 -15.477 8.875 1 83.06 139 VAL B C 1
ATOM 5198 O O . VAL B 1 139 ? -0.345 -15.898 7.715 1 83.06 139 VAL B O 1
ATOM 5201 N N . SER B 1 140 ? -1.268 -14.875 9.453 1 84.88 140 SER B N 1
ATOM 5202 C CA . SER B 1 140 ? -2.59 -14.844 8.836 1 84.88 140 SER B CA 1
ATOM 5203 C C . SER B 1 140 ? -2.662 -13.797 7.73 1 84.88 140 SER B C 1
ATOM 5205 O O . SER B 1 140 ? -2.018 -12.742 7.82 1 84.88 140 SER B O 1
ATOM 5207 N N . ASN B 1 141 ? -3.354 -14.133 6.715 1 83.81 141 ASN B N 1
ATOM 5208 C CA . ASN B 1 141 ? -3.662 -13.32 5.543 1 83.81 141 ASN B CA 1
ATOM 5209 C C . ASN B 1 141 ? -5.152 -13.352 5.219 1 83.81 141 ASN B C 1
ATOM 5211 O O . ASN B 1 141 ? -5.703 -14.406 4.887 1 83.81 141 ASN B O 1
ATOM 5215 N N . PRO B 1 142 ? -5.789 -12.227 5.215 1 80.44 142 PRO B N 1
ATOM 5216 C CA . PRO B 1 142 ? -7.242 -12.219 5.016 1 80.44 142 PRO B CA 1
ATOM 5217 C C . PRO B 1 142 ? -7.645 -12.617 3.6 1 80.44 142 PRO B C 1
ATOM 5219 O O . PRO B 1 142 ? -8.812 -12.938 3.354 1 80.44 142 PRO B O 1
ATOM 5222 N N . LEU B 1 143 ? -6.715 -12.625 2.729 1 77.19 143 LEU B N 1
ATOM 5223 C CA . LEU B 1 143 ? -7.016 -13.031 1.359 1 77.19 143 LEU B CA 1
ATOM 5224 C C . LEU B 1 143 ? -7.387 -14.516 1.304 1 77.19 143 LEU B C 1
ATOM 5226 O O . LEU B 1 143 ? -8.055 -14.953 0.364 1 77.19 143 LEU B O 1
ATOM 5230 N N . HIS B 1 144 ? -6.902 -15.266 2.225 1 81.69 144 HIS B N 1
ATOM 5231 C CA . HIS B 1 144 ? -7.211 -16.688 2.311 1 81.69 144 HIS B CA 1
ATOM 5232 C C . HIS B 1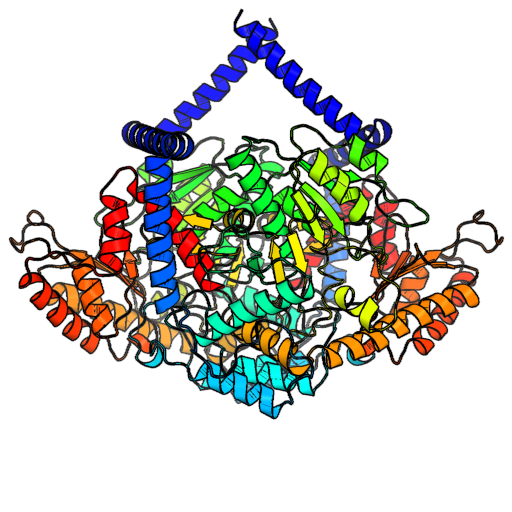 144 ? -8.25 -16.969 3.387 1 81.69 144 HIS B C 1
ATOM 5234 O O . HIS B 1 144 ? -7.938 -17.547 4.426 1 81.69 144 HIS B O 1
ATOM 5240 N N . ALA B 1 145 ? -9.516 -16.703 3.037 1 81.12 145 ALA B N 1
ATOM 5241 C CA . ALA B 1 145 ? -10.602 -16.688 4.012 1 81.12 145 ALA B CA 1
ATOM 5242 C C . ALA B 1 145 ? -10.836 -18.094 4.578 1 81.12 145 ALA B C 1
ATOM 5244 O O . ALA B 1 145 ? -11.219 -18.234 5.742 1 81.12 145 ALA B O 1
ATOM 5245 N N . ASP B 1 146 ? -10.539 -19.094 3.811 1 81.69 146 ASP B N 1
ATOM 5246 C CA . ASP B 1 146 ? -10.75 -20.469 4.262 1 81.69 146 ASP B CA 1
ATOM 5247 C C . ASP B 1 146 ? -9.641 -20.906 5.211 1 81.69 146 ASP B C 1
ATOM 5249 O O . ASP B 1 146 ? -9.867 -21.734 6.102 1 81.69 146 ASP B O 1
ATOM 5253 N N . VAL B 1 147 ? -8.516 -20.359 4.988 1 84.69 147 VAL B N 1
ATOM 5254 C CA . VAL B 1 147 ? -7.367 -20.703 5.812 1 84.69 147 VAL B CA 1
ATOM 5255 C C . VAL B 1 147 ? -7.383 -19.875 7.102 1 84.69 147 VAL B C 1
ATOM 5257 O O . VAL B 1 147 ? -7 -20.375 8.164 1 84.69 147 VAL B O 1
ATOM 5260 N N . PHE B 1 148 ? -7.852 -18.641 6.996 1 90.38 148 PHE B N 1
ATOM 5261 C CA . PHE B 1 148 ? -7.812 -17.734 8.141 1 90.38 148 PHE B CA 1
ATOM 5262 C C . PHE B 1 148 ? -9.172 -17.078 8.359 1 90.38 148 PHE B C 1
ATOM 5264 O O . PHE B 1 148 ? -9.289 -15.852 8.289 1 90.38 148 PHE B O 1
ATOM 5271 N N . PRO B 1 149 ? -10.172 -17.797 8.773 1 90.62 149 PRO B N 1
ATOM 5272 C CA . PRO B 1 149 ? -11.523 -17.25 8.922 1 90.62 149 PRO B CA 1
ATOM 5273 C C . PRO B 1 149 ? -11.602 -16.203 10.039 1 90.62 149 PRO B C 1
ATOM 5275 O O . PRO B 1 149 ? -12.406 -15.266 9.953 1 90.62 149 PRO B O 1
ATOM 5278 N N . GLY B 1 150 ? -10.797 -16.375 11.055 1 93.12 150 GLY B N 1
ATOM 5279 C CA . GLY B 1 150 ? -10.789 -15.406 12.141 1 93.12 150 GLY B CA 1
ATOM 5280 C C . GLY B 1 150 ? -10.414 -14.008 11.688 1 93.12 150 GLY B C 1
ATOM 5281 O O . GLY B 1 150 ? -11.07 -13.031 12.047 1 93.12 150 GLY B O 1
ATOM 5282 N N . VAL B 1 151 ? -9.352 -13.914 10.938 1 93.88 151 VAL B N 1
ATOM 5283 C CA . VAL B 1 151 ? -8.891 -12.609 10.477 1 93.88 151 VAL B CA 1
ATOM 5284 C C . VAL B 1 151 ? -9.883 -12.039 9.461 1 93.88 151 VAL B C 1
ATOM 5286 O O . VAL B 1 151 ? -10.102 -10.828 9.414 1 93.88 151 VAL B O 1
ATOM 5289 N N . ARG B 1 152 ? -10.406 -12.906 8.617 1 93.25 152 ARG B N 1
ATOM 5290 C CA . ARG B 1 152 ? -11.445 -12.453 7.695 1 93.25 152 ARG B CA 1
ATOM 5291 C C . ARG B 1 152 ? -12.602 -11.812 8.453 1 93.25 152 ARG B C 1
ATOM 5293 O O . ARG B 1 152 ? -13.094 -10.75 8.062 1 93.25 152 ARG B O 1
ATOM 5300 N N . LYS B 1 153 ? -13.07 -12.461 9.5 1 94.62 153 LYS B N 1
ATOM 5301 C CA . LYS B 1 153 ? -14.164 -11.93 10.305 1 94.62 153 LYS B CA 1
ATOM 5302 C C . LYS B 1 153 ? -13.781 -10.609 10.961 1 94.62 153 LYS B C 1
ATOM 5304 O O . LYS B 1 153 ? -14.57 -9.664 10.969 1 94.62 153 LYS B O 1
ATOM 5309 N N . MET B 1 154 ? -12.578 -10.562 11.523 1 96.19 154 MET B N 1
ATOM 5310 C CA . MET B 1 154 ? -12.117 -9.328 12.141 1 96.19 154 MET B CA 1
ATOM 5311 C C . MET B 1 154 ? -12.062 -8.195 11.125 1 96.19 154 MET B C 1
ATOM 5313 O O . MET B 1 154 ? -12.438 -7.062 11.43 1 96.19 154 MET B O 1
ATOM 5317 N N . ASP B 1 155 ? -11.586 -8.531 9.93 1 95.75 155 ASP B N 1
ATOM 5318 C CA . ASP B 1 155 ? -11.508 -7.57 8.836 1 95.75 155 ASP B CA 1
ATOM 5319 C C . ASP B 1 155 ? -12.883 -6.992 8.508 1 95.75 155 ASP B C 1
ATOM 5321 O O . ASP B 1 155 ? -13.039 -5.773 8.414 1 95.75 155 ASP B O 1
ATOM 5325 N N . SER B 1 156 ? -13.867 -7.828 8.406 1 95.25 156 SER B N 1
ATOM 5326 C CA . SER B 1 156 ? -15.227 -7.426 8.078 1 95.25 156 SER B CA 1
ATOM 5327 C C . SER B 1 156 ? -15.859 -6.617 9.211 1 95.25 156 SER B C 1
ATOM 5329 O O . SER B 1 156 ? -16.531 -5.617 8.969 1 95.25 156 SER B O 1
ATOM 5331 N N . GLU B 1 157 ? -15.648 -7.043 10.422 1 96.56 157 GLU B N 1
ATOM 5332 C CA . GLU B 1 157 ? -16.25 -6.363 11.562 1 96.56 157 GLU B CA 1
ATOM 5333 C C . GLU B 1 157 ? -15.609 -5 11.805 1 96.56 157 GLU B C 1
ATOM 5335 O O . GLU B 1 157 ? -16.281 -4.051 12.203 1 96.56 157 GLU B O 1
ATOM 5340 N N . LEU B 1 158 ? -14.32 -4.949 11.578 1 97.56 158 LEU B N 1
ATOM 5341 C CA . LEU B 1 158 ? -13.625 -3.666 11.672 1 97.56 158 LEU B CA 1
ATOM 5342 C C . LEU B 1 158 ? -14.258 -2.641 10.734 1 97.56 158 LEU B C 1
ATOM 5344 O O . LEU B 1 158 ? -14.523 -1.506 11.141 1 97.56 158 LEU B O 1
ATOM 5348 N N . VAL B 1 159 ? -14.484 -3.033 9.516 1 97.94 159 VAL B N 1
ATOM 5349 C CA . VAL B 1 159 ? -15.094 -2.164 8.516 1 97.94 159 VAL B CA 1
ATOM 5350 C C . VAL B 1 159 ? -16.516 -1.804 8.938 1 97.94 159 VAL B C 1
ATOM 5352 O O . VAL B 1 159 ? -16.922 -0.643 8.844 1 97.94 159 VAL B O 1
ATOM 5355 N N . SER B 1 160 ? -17.234 -2.775 9.461 1 97.38 160 SER B N 1
ATOM 5356 C CA . SER B 1 160 ? -18.609 -2.555 9.867 1 97.38 160 SER B CA 1
ATOM 5357 C C . SER B 1 160 ? -18.688 -1.562 11.023 1 97.38 160 SER B C 1
ATOM 5359 O O . SER B 1 160 ? -19.594 -0.72 11.062 1 97.38 160 SER B O 1
ATOM 5361 N N . MET B 1 161 ? -17.812 -1.681 11.977 1 98.31 161 MET B N 1
ATOM 5362 C CA . MET B 1 161 ? -17.797 -0.752 13.102 1 98.31 161 MET B CA 1
ATOM 5363 C C . MET B 1 161 ? -17.562 0.678 12.625 1 98.31 161 MET B C 1
ATOM 5365 O O . MET B 1 161 ? -18.188 1.613 13.125 1 98.31 161 MET B O 1
ATOM 5369 N N . CYS B 1 162 ? -16.703 0.858 11.648 1 98.69 162 CYS B N 1
ATOM 5370 C CA . CYS B 1 162 ? -16.438 2.189 11.109 1 98.69 162 CYS B CA 1
ATOM 5371 C C . CYS B 1 162 ? -17.656 2.711 10.344 1 98.69 162 CYS B C 1
ATOM 5373 O O . CYS B 1 162 ? -18.016 3.877 10.477 1 98.69 162 CYS B O 1
ATOM 5375 N N . LEU B 1 163 ? -18.234 1.823 9.477 1 98.62 163 LEU B N 1
ATOM 5376 C CA . LEU B 1 163 ? -19.422 2.217 8.734 1 98.62 163 LEU B CA 1
ATOM 5377 C C . LEU B 1 163 ? -20.516 2.688 9.68 1 98.62 163 LEU B C 1
ATOM 5379 O O . LEU B 1 163 ? -21.156 3.713 9.438 1 98.62 163 LEU B O 1
ATOM 5383 N N . SER B 1 164 ? -20.688 1.968 10.734 1 98.19 164 SER B N 1
ATOM 5384 C CA . SER B 1 164 ? -21.703 2.312 11.727 1 98.19 164 SER B CA 1
ATOM 5385 C C . SER B 1 164 ? -21.375 3.629 12.43 1 98.19 164 SER B C 1
ATOM 5387 O O . SER B 1 164 ? -22.25 4.469 12.625 1 98.19 164 SER B O 1
ATOM 5389 N N . LEU B 1 165 ? -20.172 3.76 12.781 1 98.5 165 LEU B N 1
ATOM 5390 C CA . LEU B 1 165 ? -19.734 4.957 13.484 1 98.5 165 LEU B CA 1
ATOM 5391 C C . LEU B 1 165 ? -19.953 6.203 12.633 1 98.5 165 LEU B C 1
ATOM 5393 O O . LEU B 1 165 ? -20.297 7.266 13.156 1 98.5 165 LEU B O 1
ATOM 5397 N N . TYR B 1 166 ? -19.781 6.109 11.32 1 98.75 166 TYR B N 1
ATOM 5398 C CA . TYR B 1 166 ? -19.891 7.242 10.406 1 98.75 166 TYR B CA 1
ATOM 5399 C C . TYR B 1 166 ? -21.281 7.32 9.797 1 98.75 166 TYR B C 1
ATOM 5401 O O . TYR B 1 166 ? -21.5 8.016 8.797 1 98.75 166 TYR B O 1
ATOM 5409 N N . ASN B 1 167 ? -22.219 6.527 10.32 1 98.25 167 ASN B N 1
ATOM 5410 C CA . ASN B 1 167 ? -23.641 6.574 9.984 1 98.25 167 ASN B CA 1
ATOM 5411 C C . ASN B 1 167 ? -23.875 6.215 8.523 1 98.25 167 ASN B C 1
ATOM 5413 O O . ASN B 1 167 ? -24.703 6.836 7.852 1 98.25 167 ASN B O 1
ATOM 5417 N N . CYS B 1 168 ? -23.062 5.285 8.055 1 97.88 168 CYS B N 1
ATOM 5418 C CA . CYS B 1 168 ? -23.297 4.801 6.699 1 97.88 168 CYS B CA 1
ATOM 5419 C C . CYS B 1 168 ? -24.5 3.879 6.648 1 97.88 168 CYS B C 1
ATOM 5421 O O . CYS B 1 168 ? -24.703 3.061 7.551 1 97.88 168 CYS B O 1
ATOM 5423 N N . PRO B 1 169 ? -25.406 3.996 5.617 1 93.75 169 PRO B N 1
ATOM 5424 C CA . PRO B 1 169 ? -26.469 2.998 5.48 1 93.75 169 PRO B CA 1
ATOM 5425 C C . PRO B 1 169 ? -25.938 1.587 5.258 1 93.75 169 PRO B C 1
ATOM 5427 O O . PRO B 1 169 ? -25.359 1.298 4.203 1 93.75 169 PRO B O 1
ATOM 5430 N N . LEU B 1 170 ? -26.109 0.727 6.188 1 93.38 170 LEU B N 1
ATOM 5431 C CA . LEU B 1 170 ? -25.531 -0.612 6.141 1 93.38 170 LEU B CA 1
ATOM 5432 C C . LEU B 1 170 ? -26.328 -1.519 5.215 1 93.38 170 LEU B C 1
ATOM 5434 O O . LEU B 1 170 ? -27.531 -1.312 5.027 1 93.38 170 LEU B O 1
ATOM 5438 N N . PRO B 1 171 ? -25.703 -2.504 4.609 1 93.44 171 PRO B N 1
ATOM 5439 C CA . PRO B 1 171 ? -26.406 -3.43 3.727 1 93.44 171 PRO B CA 1
ATOM 5440 C C . PRO B 1 171 ? -27.375 -4.344 4.484 1 93.44 171 PRO B C 1
ATOM 5442 O O . PRO B 1 171 ? -27.078 -4.773 5.602 1 93.44 171 PRO B O 1
ATOM 5445 N N . THR B 1 172 ? -28.484 -4.668 3.844 1 90.62 172 THR B N 1
ATOM 5446 C CA . THR B 1 172 ? -29.5 -5.52 4.457 1 90.62 172 THR B CA 1
ATOM 5447 C C . THR B 1 172 ? -29.172 -6.992 4.23 1 90.62 172 THR B C 1
ATOM 5449 O O . THR B 1 172 ? -29.688 -7.863 4.941 1 90.62 172 THR B O 1
ATOM 5452 N N . SER B 1 173 ? -28.391 -7.246 3.189 1 88.75 173 SER B N 1
ATOM 5453 C CA . SER B 1 173 ? -27.953 -8.594 2.848 1 88.75 173 SER B CA 1
ATOM 5454 C C . SER B 1 173 ? -26.656 -8.57 2.055 1 88.75 173 SER B C 1
ATOM 5456 O O . SER B 1 173 ? -26.172 -7.5 1.669 1 88.75 173 SER B O 1
ATOM 5458 N N . ALA B 1 174 ? -26.141 -9.758 1.846 1 86.69 174 ALA B N 1
ATOM 5459 C CA . ALA B 1 174 ? -24.891 -9.867 1.083 1 86.69 174 ALA B CA 1
ATOM 5460 C C . ALA B 1 174 ? -25.094 -9.422 -0.362 1 86.69 174 ALA B C 1
ATOM 5462 O O . ALA B 1 174 ? -24.141 -9.023 -1.032 1 86.69 174 ALA B O 1
ATOM 5463 N N . ILE B 1 175 ? -26.328 -9.43 -0.847 1 91.25 175 ILE B N 1
ATOM 5464 C CA . ILE B 1 175 ? -26.578 -9.125 -2.25 1 91.25 175 ILE B CA 1
ATOM 5465 C C . ILE B 1 175 ? -27.094 -7.695 -2.383 1 91.25 175 ILE B C 1
ATOM 5467 O O . ILE B 1 175 ? -27.438 -7.25 -3.48 1 91.25 175 ILE B O 1
ATOM 5471 N N . ASP B 1 176 ? -27.203 -6.934 -1.254 1 94.25 176 ASP B N 1
ATOM 5472 C CA . ASP B 1 176 ? -27.625 -5.539 -1.287 1 94.25 176 ASP B CA 1
ATOM 5473 C C . ASP B 1 176 ? -26.516 -4.637 -1.832 1 94.25 176 ASP B C 1
ATOM 5475 O O . ASP B 1 176 ? -25.672 -4.172 -1.078 1 94.25 176 ASP B O 1
ATOM 5479 N N . GLU B 1 177 ? -26.609 -4.273 -3.057 1 92.38 177 GLU B N 1
ATOM 5480 C CA . GLU B 1 177 ? -25.562 -3.504 -3.73 1 92.38 177 GLU B CA 1
ATOM 5481 C C . GLU B 1 177 ? -25.625 -2.031 -3.34 1 92.38 177 GLU B C 1
ATOM 5483 O O . GLU B 1 177 ? -24.672 -1.282 -3.574 1 92.38 177 GLU B O 1
ATOM 5488 N N . ASN B 1 178 ? -26.672 -1.564 -2.721 1 94.44 178 ASN B N 1
ATOM 5489 C CA . ASN B 1 178 ? -26.844 -0.157 -2.379 1 94.44 178 ASN B CA 1
ATOM 5490 C C . ASN B 1 178 ? -26.422 0.129 -0.941 1 94.44 178 ASN B C 1
ATOM 5492 O O . ASN B 1 178 ? -26.359 1.289 -0.529 1 94.44 178 ASN B O 1
ATOM 5496 N N . GLY B 1 179 ? -26.094 -0.884 -0.219 1 95.5 179 GLY B N 1
ATOM 5497 C CA . GLY B 1 179 ? -25.672 -0.716 1.159 1 95.5 179 GLY B CA 1
ATOM 5498 C C . GLY B 1 179 ? -24.203 -0.32 1.282 1 95.5 179 GLY B C 1
ATOM 5499 O O . GLY B 1 179 ? -23.406 -0.572 0.375 1 95.5 179 GLY B O 1
ATOM 5500 N N . GLY B 1 180 ? -23.938 0.296 2.43 1 97.31 180 GLY B N 1
ATOM 5501 C CA . GLY B 1 180 ? -22.578 0.738 2.717 1 97.31 180 GLY B CA 1
ATOM 5502 C C . GLY B 1 180 ? -21.562 -0.388 2.678 1 97.31 180 GLY B C 1
ATOM 5503 O O . GLY B 1 180 ? -21.906 -1.541 2.959 1 97.31 180 GLY B O 1
ATOM 5504 N N . ALA B 1 181 ? -20.359 -0.079 2.275 1 97.56 181 ALA B N 1
ATOM 5505 C CA . ALA B 1 181 ? -19.266 -1.048 2.135 1 97.56 181 ALA B CA 1
ATOM 5506 C C . ALA B 1 181 ? -17.906 -0.384 2.342 1 97.56 181 ALA B C 1
ATOM 5508 O O . ALA B 1 181 ? -17.781 0.836 2.217 1 97.56 181 ALA B O 1
ATOM 5509 N N . GLY B 1 182 ? -16.938 -1.144 2.691 1 97.81 182 GLY B N 1
ATOM 5510 C CA . GLY B 1 182 ? -15.586 -0.62 2.863 1 97.81 182 GLY B CA 1
ATOM 5511 C C . GLY B 1 182 ? -14.516 -1.69 2.781 1 97.81 182 GLY B C 1
ATOM 5512 O O . GLY B 1 182 ? -14.805 -2.846 2.463 1 97.81 182 GLY B O 1
ATOM 5513 N N . THR B 1 183 ? -13.32 -1.337 2.895 1 97.88 183 THR B N 1
ATOM 5514 C CA . THR B 1 183 ? -12.164 -2.219 3.002 1 97.88 183 THR B CA 1
ATOM 5515 C C . THR B 1 183 ? -11.141 -1.645 3.973 1 97.88 183 THR B C 1
ATOM 5517 O O . THR B 1 183 ? -11.141 -0.445 4.254 1 97.88 183 THR B O 1
ATOM 5520 N N . THR B 1 184 ? -10.367 -2.541 4.52 1 96.75 184 THR B N 1
ATOM 5521 C CA . THR B 1 184 ? -9.188 -2.09 5.242 1 96.75 184 THR B CA 1
ATOM 5522 C C . THR B 1 184 ? -8.031 -1.817 4.277 1 96.75 184 THR B C 1
ATOM 5524 O O . THR B 1 184 ? -7.957 -2.422 3.207 1 96.75 184 THR B O 1
ATOM 5527 N N . THR B 1 185 ? -7.23 -0.852 4.594 1 96.06 185 THR B N 1
ATOM 5528 C CA . THR B 1 185 ? -6.004 -0.541 3.873 1 96.06 185 THR B CA 1
ATOM 5529 C C . THR B 1 185 ? -4.836 -0.376 4.84 1 96.06 185 THR B C 1
ATOM 5531 O O . THR B 1 185 ? -5.012 -0.469 6.055 1 96.06 185 THR B O 1
ATOM 5534 N N . SER B 1 186 ? -3.668 -0.123 4.324 1 93.81 186 SER B N 1
ATOM 5535 C CA . SER B 1 186 ? -2.463 -0.115 5.148 1 93.81 186 SER B CA 1
ATOM 5536 C C . SER B 1 186 ? -2.219 1.262 5.758 1 93.81 186 SER B C 1
ATOM 5538 O O . SER B 1 186 ? -1.331 1.427 6.594 1 93.81 186 SER B O 1
ATOM 5540 N N . GLY B 1 187 ? -2.957 2.26 5.379 1 94.88 187 GLY B N 1
ATOM 5541 C CA . GLY B 1 187 ? -2.811 3.617 5.875 1 94.88 187 GLY B CA 1
ATOM 5542 C C . GLY B 1 187 ? -3.711 4.613 5.172 1 94.88 187 GLY B C 1
ATOM 5543 O O . GLY B 1 187 ? -4.32 4.289 4.148 1 94.88 187 GLY B O 1
ATOM 5544 N N . GLY B 1 188 ? -3.725 5.777 5.75 1 96.5 188 GLY B N 1
ATOM 5545 C CA . GLY B 1 188 ? -4.578 6.816 5.188 1 96.5 188 GLY B CA 1
ATOM 5546 C C . GLY B 1 188 ? -4.234 7.156 3.748 1 96.5 188 GLY B C 1
ATOM 5547 O O . GLY B 1 188 ? -5.125 7.391 2.932 1 96.5 188 GLY B O 1
ATOM 5548 N N . THR B 1 189 ? -2.961 7.191 3.422 1 96.75 189 THR B N 1
ATOM 5549 C CA . THR B 1 189 ? -2.537 7.473 2.055 1 96.75 189 THR B CA 1
ATOM 5550 C C . THR B 1 189 ? -3.111 6.445 1.086 1 96.75 189 THR B C 1
ATOM 5552 O O . THR B 1 189 ? -3.645 6.805 0.034 1 96.75 189 THR B O 1
ATOM 5555 N N . GLU B 1 190 ? -3.027 5.188 1.464 1 96.75 190 GLU B N 1
ATOM 5556 C CA . GLU B 1 190 ? -3.576 4.156 0.587 1 96.75 190 GLU B CA 1
ATOM 5557 C C . GLU B 1 190 ? -5.09 4.285 0.462 1 96.75 190 GLU B C 1
ATOM 5559 O O . GLU B 1 190 ? -5.652 4.055 -0.611 1 96.75 190 GLU B O 1
ATOM 5564 N N . SER B 1 191 ? -5.793 4.605 1.555 1 98.12 191 SER B N 1
ATOM 5565 C CA . SER B 1 191 ? -7.238 4.809 1.499 1 98.12 191 SER B CA 1
ATOM 5566 C C . SER B 1 191 ? -7.602 5.895 0.493 1 98.12 191 SER B C 1
ATOM 5568 O O . SER B 1 191 ? -8.531 5.723 -0.302 1 98.12 191 SER B O 1
ATOM 5570 N N . ILE B 1 192 ? -6.887 6.98 0.531 1 98.62 192 ILE B N 1
ATOM 5571 C CA . ILE B 1 192 ? -7.133 8.102 -0.374 1 98.62 192 ILE B CA 1
ATOM 5572 C C . ILE B 1 192 ? -6.84 7.672 -1.812 1 98.62 192 ILE B C 1
ATOM 5574 O O . ILE B 1 192 ? -7.617 7.969 -2.723 1 98.62 192 ILE B O 1
ATOM 5578 N N . LEU B 1 193 ? -5.727 6.965 -2.002 1 98.44 193 LEU B N 1
ATOM 5579 C CA . LEU B 1 193 ? -5.391 6.469 -3.332 1 98.44 193 LEU B CA 1
ATOM 5580 C C . LEU B 1 193 ? -6.496 5.566 -3.871 1 98.44 193 LEU B C 1
ATOM 5582 O O . LEU B 1 193 ? -6.883 5.684 -5.039 1 98.44 193 LEU B O 1
ATOM 5586 N N . MET B 1 194 ? -6.984 4.695 -3.012 1 98.25 194 MET B N 1
ATOM 5587 C CA . MET B 1 194 ? -8.016 3.754 -3.43 1 98.25 194 MET B CA 1
ATOM 5588 C C . MET B 1 194 ? -9.305 4.484 -3.807 1 98.25 194 MET B C 1
ATOM 5590 O O . MET B 1 194 ? -9.953 4.141 -4.793 1 98.25 194 MET B O 1
ATOM 5594 N N . ALA B 1 195 ? -9.672 5.504 -3.055 1 98.69 195 ALA B N 1
ATOM 5595 C CA . ALA B 1 195 ? -10.859 6.293 -3.391 1 98.69 195 ALA B CA 1
ATOM 5596 C C . ALA B 1 195 ? -10.711 6.945 -4.762 1 98.69 195 ALA B C 1
ATOM 5598 O O . ALA B 1 195 ? -11.602 6.84 -5.605 1 98.69 195 ALA B O 1
ATOM 5599 N N . CYS B 1 196 ? -9.594 7.613 -4.965 1 98.81 196 CYS B N 1
ATOM 5600 C CA . CYS B 1 196 ? -9.367 8.305 -6.23 1 98.81 196 CYS B CA 1
ATOM 5601 C C . CYS B 1 196 ? -9.391 7.32 -7.395 1 98.81 196 CYS B C 1
ATOM 5603 O O . CYS B 1 196 ? -9.984 7.598 -8.438 1 98.81 196 CYS B O 1
ATOM 5605 N N . LYS B 1 197 ? -8.742 6.176 -7.195 1 98.5 197 LYS B N 1
ATOM 5606 C CA . LYS B 1 197 ? -8.734 5.133 -8.219 1 98.5 197 LYS B CA 1
ATOM 5607 C C . LYS B 1 197 ? -10.148 4.641 -8.508 1 98.5 197 LYS B C 1
ATOM 5609 O O . LYS B 1 197 ? -10.508 4.441 -9.672 1 98.5 197 LYS B O 1
ATOM 5614 N N . ALA B 1 198 ? -10.93 4.41 -7.5 1 98.56 198 ALA B N 1
ATOM 5615 C CA . ALA B 1 198 ? -12.297 3.914 -7.652 1 98.56 198 ALA B CA 1
ATOM 5616 C C . ALA B 1 198 ? -13.141 4.883 -8.469 1 98.56 198 ALA B C 1
ATOM 5618 O O . ALA B 1 198 ? -13.883 4.469 -9.367 1 98.56 198 ALA B O 1
ATOM 5619 N N . TYR B 1 199 ? -13.031 6.172 -8.18 1 98.81 199 TYR B N 1
ATOM 5620 C CA . TYR B 1 199 ? -13.844 7.148 -8.891 1 98.81 199 TYR B CA 1
ATOM 5621 C C . TYR B 1 199 ? -13.375 7.309 -10.328 1 98.81 199 TYR B C 1
ATOM 5623 O O . TYR B 1 199 ? -14.188 7.527 -11.234 1 98.81 199 TYR B O 1
ATOM 5631 N N . ARG B 1 200 ? -12.047 7.254 -10.547 1 98.56 200 ARG B N 1
ATOM 5632 C CA . ARG B 1 200 ? -11.523 7.273 -11.906 1 98.56 200 ARG B CA 1
ATOM 5633 C C . ARG B 1 200 ? -12.094 6.117 -12.727 1 98.56 200 ARG B C 1
ATOM 5635 O O . ARG B 1 200 ? -12.578 6.32 -13.844 1 98.56 200 ARG B O 1
ATOM 5642 N N . ASP B 1 201 ? -12.023 4.918 -12.188 1 97.88 201 ASP B N 1
ATOM 5643 C CA . ASP B 1 201 ? -12.492 3.732 -12.898 1 97.88 201 ASP B CA 1
ATOM 5644 C C . ASP B 1 201 ? -14 3.777 -13.102 1 97.88 201 ASP B C 1
ATOM 5646 O O . ASP B 1 201 ? -14.508 3.371 -14.148 1 97.88 201 ASP B O 1
ATOM 5650 N N . ARG B 1 202 ? -14.727 4.246 -12.109 1 97.56 202 ARG B N 1
ATOM 5651 C CA . ARG B 1 202 ? -16.172 4.391 -12.234 1 97.56 202 ARG B CA 1
ATOM 5652 C C . ARG B 1 202 ? -16.531 5.367 -13.352 1 97.56 202 ARG B C 1
ATOM 5654 O O . ARG B 1 202 ? -17.422 5.086 -14.164 1 97.56 202 ARG B O 1
ATOM 5661 N N . ALA B 1 203 ? -15.828 6.504 -13.344 1 97.31 203 ALA B N 1
ATOM 5662 C CA . ALA B 1 203 ? -16.109 7.539 -14.336 1 97.31 203 ALA B CA 1
ATOM 5663 C C . ALA B 1 203 ? -15.875 7.02 -15.75 1 97.31 203 ALA B C 1
ATOM 5665 O O . ALA B 1 203 ? -16.641 7.324 -16.656 1 97.31 203 ALA B O 1
ATOM 5666 N N . ARG B 1 204 ? -14.852 6.27 -15.898 1 95.38 204 ARG B N 1
ATOM 5667 C CA . ARG B 1 204 ? -14.57 5.664 -17.203 1 95.38 204 ARG B CA 1
ATOM 5668 C C . ARG B 1 204 ? -15.633 4.645 -17.578 1 95.38 204 ARG B C 1
ATOM 5670 O O . ARG B 1 204 ? -16.156 4.668 -18.703 1 95.38 204 ARG B O 1
ATOM 5677 N N . ALA B 1 205 ? -15.992 3.785 -16.703 1 91.94 205 ALA B N 1
ATOM 5678 C CA . ALA B 1 205 ? -16.891 2.666 -16.969 1 91.94 205 ALA B CA 1
ATOM 5679 C C . ALA B 1 205 ? -18.328 3.148 -17.156 1 91.94 205 ALA B C 1
ATOM 5681 O O . ALA B 1 205 ? -19.047 2.656 -18.031 1 91.94 205 ALA B O 1
ATOM 5682 N N . GLU B 1 206 ? -18.734 4.113 -16.375 1 92.44 206 GLU B N 1
ATOM 5683 C CA . GLU B 1 206 ? -20.141 4.484 -16.344 1 92.44 206 GLU B CA 1
ATOM 5684 C C . GLU B 1 206 ? -20.406 5.738 -17.172 1 92.44 206 GLU B C 1
ATOM 5686 O O . GLU B 1 206 ? -21.5 5.914 -17.703 1 92.44 206 GLU B O 1
ATOM 5691 N N . PHE B 1 207 ? -19.375 6.605 -17.297 1 92.88 207 PHE B N 1
ATOM 5692 C CA . PHE B 1 207 ? -19.641 7.891 -17.922 1 92.88 207 PHE B CA 1
ATOM 5693 C C . PHE B 1 207 ? -18.75 8.109 -19.125 1 92.88 207 PHE B C 1
ATOM 5695 O O . PHE B 1 207 ? -18.859 9.125 -19.828 1 92.88 207 PHE B O 1
ATOM 5702 N N . GLY B 1 208 ? -17.812 7.23 -19.391 1 92 208 GLY B N 1
ATOM 5703 C CA . GLY B 1 208 ? -16.938 7.324 -20.562 1 92 208 GLY B CA 1
ATOM 5704 C C . GLY B 1 208 ? -15.906 8.43 -20.438 1 92 208 GLY B C 1
ATOM 5705 O O . GLY B 1 208 ? -15.367 8.891 -21.453 1 92 208 GLY B O 1
ATOM 5706 N N . ILE B 1 209 ? -15.625 8.906 -19.234 1 93 209 ILE B N 1
ATOM 5707 C CA . ILE B 1 209 ? -14.664 9.984 -19.016 1 93 209 ILE B CA 1
ATOM 5708 C C . ILE B 1 209 ? -13.242 9.422 -19.078 1 93 209 ILE B C 1
ATOM 5710 O O . ILE B 1 209 ? -12.875 8.547 -18.297 1 93 209 ILE B O 1
ATOM 5714 N N . THR B 1 210 ? -12.43 9.945 -20 1 91.69 210 THR B N 1
ATOM 5715 C CA . THR B 1 210 ? -11.086 9.422 -20.188 1 91.69 210 THR B CA 1
ATOM 5716 C C . THR B 1 210 ? -10.039 10.422 -19.703 1 91.69 210 THR B C 1
ATOM 5718 O O . THR B 1 210 ? -8.867 10.078 -19.562 1 91.69 210 THR B O 1
ATOM 5721 N N . GLU B 1 211 ? -10.438 11.703 -19.453 1 93.56 211 GLU B N 1
ATOM 5722 C CA . GLU B 1 211 ? -9.57 12.734 -18.891 1 93.56 211 GLU B CA 1
ATOM 5723 C C . GLU B 1 211 ? -10.125 13.25 -17.562 1 93.56 211 GLU B C 1
ATOM 5725 O O . GLU B 1 211 ? -10.477 14.43 -17.438 1 93.56 211 GLU B O 1
ATOM 5730 N N . PRO B 1 212 ? -10.047 12.367 -16.578 1 96.94 212 PRO B N 1
ATOM 5731 C CA . PRO B 1 212 ? -10.703 12.695 -15.312 1 96.94 212 PRO B CA 1
ATOM 5732 C C . PRO B 1 212 ? -10.031 13.844 -14.57 1 96.94 212 PRO B C 1
ATOM 5734 O O . PRO B 1 212 ? -8.805 13.969 -14.602 1 96.94 212 PRO B O 1
ATOM 5737 N N . GLU B 1 213 ? -10.836 14.719 -13.898 1 97.19 213 GLU B N 1
ATOM 5738 C CA . GLU B 1 213 ? -10.375 15.828 -13.07 1 97.19 213 GLU B CA 1
ATOM 5739 C C . GLU B 1 213 ? -10.977 15.758 -11.664 1 97.19 213 GLU B C 1
ATOM 5741 O O . GLU B 1 213 ? -12.102 15.281 -11.492 1 97.19 213 GLU B O 1
ATOM 5746 N N . MET B 1 214 ? -10.234 16.109 -10.68 1 98.44 214 MET B N 1
ATOM 5747 C CA . MET B 1 214 ? -10.766 16.234 -9.328 1 98.44 214 MET B CA 1
ATOM 5748 C C . MET B 1 214 ? -10.531 17.625 -8.766 1 98.44 214 MET B C 1
ATOM 5750 O O . MET B 1 214 ? -9.578 18.312 -9.156 1 98.44 214 MET B O 1
ATOM 5754 N N . ILE B 1 215 ? -11.398 18.109 -7.949 1 98.38 215 ILE B N 1
ATOM 5755 C CA . ILE B 1 215 ? -11.352 19.422 -7.32 1 98.38 215 ILE B CA 1
ATOM 5756 C C . ILE B 1 215 ? -11.164 19.266 -5.812 1 98.38 215 ILE B C 1
ATOM 5758 O O . ILE B 1 215 ? -11.961 18.609 -5.145 1 98.38 215 ILE B O 1
ATOM 5762 N N . VAL B 1 216 ? -10.094 19.828 -5.312 1 98.69 216 VAL B N 1
ATOM 5763 C CA . VAL B 1 216 ? -9.727 19.625 -3.916 1 98.69 216 VAL B CA 1
ATOM 5764 C C . VAL B 1 216 ? -9.367 20.953 -3.271 1 98.69 216 VAL B C 1
ATOM 5766 O O . VAL B 1 216 ? -8.93 21.891 -3.955 1 98.69 216 VAL B O 1
ATOM 5769 N N . PRO B 1 217 ? -9.57 21.062 -1.945 1 98.38 217 PRO B N 1
ATOM 5770 C CA . PRO B 1 217 ? -9.031 22.234 -1.251 1 98.38 217 PRO B CA 1
ATOM 5771 C C . PRO B 1 217 ? -7.512 22.297 -1.311 1 98.38 217 PRO B C 1
ATOM 5773 O O . PRO B 1 217 ? -6.84 21.266 -1.306 1 98.38 217 PRO B O 1
ATOM 5776 N N . LEU B 1 218 ? -7 23.484 -1.271 1 95.94 218 LEU B N 1
ATOM 5777 C CA . LEU B 1 218 ? -5.555 23.672 -1.208 1 95.94 218 LEU B CA 1
ATOM 5778 C C . LEU B 1 218 ? -4.977 23.016 0.035 1 95.94 218 LEU B C 1
ATOM 5780 O O . LEU B 1 218 ? -3.842 22.531 0.013 1 95.94 218 LEU B O 1
ATOM 5784 N N . SER B 1 219 ? -5.762 22.922 1.09 1 97.31 219 SER B N 1
ATOM 5785 C CA . SER B 1 219 ? -5.312 22.422 2.385 1 97.31 219 SER B CA 1
ATOM 5786 C C . SER B 1 219 ? -5.445 20.906 2.467 1 97.31 219 SER B C 1
ATOM 5788 O O . SER B 1 219 ? -5.117 20.312 3.492 1 97.31 219 SER B O 1
ATOM 5790 N N . VAL B 1 220 ? -5.895 20.281 1.374 1 98 220 VAL B N 1
ATOM 5791 C CA . VAL B 1 220 ? -6.121 18.828 1.398 1 98 220 VAL B CA 1
ATOM 5792 C C . VAL B 1 220 ? -4.797 18.109 1.621 1 98 220 VAL B C 1
ATOM 5794 O O . VAL B 1 220 ? -3.727 18.672 1.366 1 98 220 VAL B O 1
ATOM 5797 N N . HIS B 1 221 ? -4.863 16.906 2.135 1 98 221 HIS B N 1
ATOM 5798 C CA . HIS B 1 221 ? -3.654 16.125 2.342 1 98 221 HIS B CA 1
ATOM 5799 C C . HIS B 1 221 ? -2.934 15.859 1.022 1 98 221 HIS B C 1
ATOM 5801 O O . HIS B 1 221 ? -3.574 15.648 -0.009 1 98 221 HIS B O 1
ATOM 5807 N N . ALA B 1 222 ? -1.605 15.773 1.029 1 97.19 222 ALA B N 1
ATOM 5808 C CA . ALA B 1 222 ? -0.733 15.641 -0.135 1 97.19 222 ALA B CA 1
ATOM 5809 C C . ALA B 1 222 ? -0.974 14.32 -0.857 1 97.19 222 ALA B C 1
ATOM 5811 O O . ALA B 1 222 ? -0.582 14.156 -2.016 1 97.19 222 ALA B O 1
ATOM 5812 N N . ALA B 1 223 ? -1.614 13.352 -0.21 1 97.94 223 ALA B N 1
ATOM 5813 C CA . ALA B 1 223 ? -1.906 12.062 -0.825 1 97.94 223 ALA B CA 1
ATOM 5814 C C . ALA B 1 223 ? -2.777 12.227 -2.066 1 97.94 223 ALA B C 1
ATOM 5816 O O . ALA B 1 223 ? -2.758 11.383 -2.967 1 97.94 223 ALA B O 1
ATOM 5817 N N . PHE B 1 224 ? -3.568 13.305 -2.143 1 98.62 224 PHE B N 1
ATOM 5818 C CA . PHE B 1 224 ? -4.383 13.539 -3.33 1 98.62 224 PHE B CA 1
ATOM 5819 C C . PHE B 1 224 ? -3.514 13.93 -4.52 1 98.62 224 PHE B C 1
ATOM 5821 O O . PHE B 1 224 ? -3.811 13.57 -5.656 1 98.62 224 PHE B O 1
ATOM 5828 N N . ASP B 1 225 ? -2.438 14.734 -4.262 1 97.62 225 ASP B N 1
ATOM 5829 C CA . ASP B 1 225 ? -1.459 14.992 -5.312 1 97.62 225 ASP B CA 1
ATOM 5830 C C . ASP B 1 225 ? -0.789 13.703 -5.777 1 97.62 225 ASP B C 1
ATOM 5832 O O . ASP B 1 225 ? -0.563 13.508 -6.973 1 97.62 225 ASP B O 1
ATOM 5836 N N . LYS B 1 226 ? -0.459 12.867 -4.84 1 97.75 226 LYS B N 1
ATOM 5837 C CA . LYS B 1 226 ? 0.1 11.555 -5.156 1 97.75 226 LYS B CA 1
ATOM 5838 C C . LYS B 1 226 ? -0.847 10.758 -6.047 1 97.75 226 LYS B C 1
ATOM 5840 O O . LYS B 1 226 ? -0.419 10.156 -7.035 1 97.75 226 LYS B O 1
ATOM 5845 N N . ALA B 1 227 ? -2.113 10.703 -5.695 1 98.44 227 ALA B N 1
ATOM 5846 C CA . ALA B 1 227 ? -3.115 10 -6.484 1 98.44 227 ALA B CA 1
ATOM 5847 C C . ALA B 1 227 ? -3.199 10.562 -7.898 1 98.44 227 ALA B C 1
ATOM 5849 O O . ALA B 1 227 ? -3.33 9.812 -8.867 1 98.44 227 ALA B O 1
ATOM 5850 N N . ALA B 1 228 ? -3.188 11.914 -7.973 1 97.69 228 ALA B N 1
ATOM 5851 C CA . ALA B 1 228 ? -3.207 12.57 -9.281 1 97.69 228 ALA B CA 1
ATOM 5852 C C . ALA B 1 228 ? -2.051 12.086 -10.148 1 97.69 228 ALA B C 1
ATOM 5854 O O . ALA B 1 228 ? -2.248 11.742 -11.32 1 97.69 228 ALA B O 1
ATOM 5855 N N . ASN B 1 229 ? -0.875 12.039 -9.555 1 96.88 229 ASN B N 1
ATOM 5856 C CA . ASN B 1 229 ? 0.318 11.609 -10.281 1 96.88 229 ASN B CA 1
ATOM 5857 C C . ASN B 1 229 ? 0.265 10.117 -10.617 1 96.88 229 ASN B C 1
ATOM 5859 O O . ASN B 1 229 ? 0.665 9.711 -11.711 1 96.88 229 ASN B O 1
ATOM 5863 N N . TYR B 1 230 ? -0.174 9.297 -9.703 1 97.88 230 TYR B N 1
ATOM 5864 C CA . TYR B 1 230 ? -0.211 7.852 -9.891 1 97.88 230 TYR B CA 1
ATOM 5865 C C . TYR B 1 230 ? -1.216 7.469 -10.977 1 97.88 230 TYR B C 1
ATOM 5867 O O . TYR B 1 230 ? -0.902 6.68 -11.867 1 97.88 230 TYR B O 1
ATOM 5875 N N . PHE B 1 231 ? -2.465 8.062 -10.922 1 98 231 PHE B N 1
ATOM 5876 C CA . PHE B 1 231 ? -3.582 7.504 -11.672 1 98 231 PHE B CA 1
ATOM 5877 C C . PHE B 1 231 ? -3.92 8.375 -12.875 1 98 231 PHE B C 1
ATOM 5879 O O . PHE B 1 231 ? -4.844 8.07 -13.625 1 98 231 PHE B O 1
ATOM 5886 N N . GLY B 1 232 ? -3.182 9.469 -13.102 1 96.44 232 GLY B N 1
ATOM 5887 C CA . GLY B 1 232 ? -3.428 10.336 -14.242 1 96.44 232 GLY B CA 1
ATOM 5888 C C . GLY B 1 232 ? -4.723 11.117 -14.125 1 96.44 232 GLY B C 1
ATOM 5889 O O . GLY B 1 232 ? -5.52 11.148 -15.07 1 96.44 232 GLY B O 1
ATOM 5890 N N . ILE B 1 233 ? -4.984 11.672 -12.953 1 97.38 233 ILE B N 1
ATOM 5891 C CA . ILE B 1 233 ? -6.137 12.531 -12.703 1 97.38 233 ILE B CA 1
ATOM 5892 C C . ILE B 1 233 ? -5.691 13.984 -12.609 1 97.38 233 ILE B C 1
ATOM 5894 O O . ILE B 1 233 ? -4.809 14.32 -11.82 1 97.38 233 ILE B O 1
ATOM 5898 N N . LYS B 1 234 ? -6.262 14.836 -13.422 1 95.56 234 LYS B N 1
ATOM 5899 C CA . LYS B 1 234 ? -5.945 16.25 -13.297 1 95.56 234 LYS B CA 1
ATOM 5900 C C . LYS B 1 234 ? -6.52 16.828 -12 1 95.56 234 LYS B C 1
ATOM 5902 O O . LYS B 1 234 ? -7.703 16.641 -11.703 1 95.56 234 LYS B O 1
ATOM 5907 N N . ILE B 1 235 ? -5.707 17.547 -11.234 1 96.12 235 ILE B N 1
ATOM 5908 C CA . ILE B 1 235 ? -6.113 18.016 -9.914 1 96.12 235 ILE B CA 1
ATOM 5909 C C . ILE B 1 235 ? -6.215 19.531 -9.922 1 96.12 235 ILE B C 1
ATOM 5911 O O . ILE B 1 235 ? -5.328 20.219 -10.43 1 96.12 235 ILE B O 1
ATOM 5915 N N . HIS B 1 236 ? -7.34 20.094 -9.5 1 95 236 HIS B N 1
ATOM 5916 C CA . HIS B 1 236 ? -7.551 21.516 -9.289 1 95 236 HIS B CA 1
ATOM 5917 C C . HIS B 1 236 ? -7.551 21.859 -7.805 1 95 236 HIS B C 1
ATOM 5919 O O . HIS B 1 236 ? -8.469 21.484 -7.074 1 95 236 HIS B O 1
ATOM 5925 N N . HIS B 1 237 ? -6.582 22.625 -7.387 1 94.88 237 HIS B N 1
ATOM 5926 C CA . HIS B 1 237 ? -6.535 23.125 -6.02 1 94.88 237 HIS B CA 1
ATOM 5927 C C . HIS B 1 237 ? -7.316 24.438 -5.879 1 94.88 237 HIS B C 1
ATOM 5929 O O . HIS B 1 237 ? -7.023 25.406 -6.562 1 94.88 237 HIS B O 1
ATOM 5935 N N . ILE B 1 238 ? -8.25 24.422 -4.988 1 95.94 238 ILE B N 1
ATOM 5936 C CA . ILE B 1 238 ? -9.055 25.609 -4.727 1 95.94 238 ILE B CA 1
ATOM 5937 C C . ILE B 1 238 ? -8.57 26.281 -3.447 1 95.94 238 ILE B C 1
ATOM 5939 O O . ILE B 1 238 ? -8.391 25.625 -2.42 1 95.94 238 ILE B O 1
ATOM 5943 N N . PRO B 1 239 ? -8.383 27.594 -3.453 1 93.75 239 PRO B N 1
ATOM 5944 C CA . PRO B 1 239 ? -7.93 28.297 -2.248 1 93.75 239 PRO B CA 1
ATOM 5945 C C . PRO B 1 239 ? -8.906 28.156 -1.082 1 93.75 239 PRO B C 1
ATOM 5947 O O . PRO B 1 239 ? -10.102 27.922 -1.295 1 93.75 239 PRO B O 1
ATOM 5950 N N . VAL B 1 240 ? -8.359 28.25 0.091 1 96.12 240 VAL B N 1
ATOM 5951 C CA . VAL B 1 240 ? -9.18 28.281 1.298 1 96.12 240 VAL B CA 1
ATOM 5952 C C . VAL B 1 240 ? -9.359 29.719 1.763 1 96.12 240 VAL B C 1
ATOM 5954 O O . VAL B 1 240 ? -8.523 30.578 1.475 1 96.12 240 VAL B O 1
ATOM 5957 N N . ASP B 1 241 ? -10.453 29.984 2.408 1 95.69 241 ASP B N 1
ATOM 5958 C CA . ASP B 1 241 ? -10.688 31.297 2.992 1 95.69 241 ASP B CA 1
ATOM 5959 C C . ASP B 1 241 ? -9.625 31.641 4.035 1 95.69 241 ASP B C 1
ATOM 5961 O O . ASP B 1 241 ? -9.312 30.828 4.902 1 95.69 241 ASP B O 1
ATOM 5965 N N . PRO B 1 242 ? -9.031 32.812 4.016 1 91.75 242 PRO B N 1
ATOM 5966 C CA . PRO B 1 242 ? -7.922 33.125 4.918 1 91.75 242 PRO B CA 1
ATOM 5967 C C . PRO B 1 242 ? -8.352 33.188 6.383 1 91.75 242 PRO B C 1
ATOM 5969 O O . PRO B 1 242 ? -7.52 33.031 7.281 1 91.75 242 PRO B O 1
ATOM 5972 N N . VAL B 1 243 ? -9.625 33.375 6.625 1 93.75 243 VAL B N 1
ATOM 5973 C CA . VAL B 1 243 ? -10.109 33.5 7.992 1 93.75 243 VAL B CA 1
ATOM 5974 C C . VAL B 1 243 ? -10.617 32.156 8.516 1 93.75 243 VAL B C 1
ATOM 5976 O O . VAL B 1 243 ? -10.156 31.688 9.547 1 93.75 243 VAL B O 1
ATOM 5979 N N . THR B 1 244 ? -11.445 31.531 7.754 1 95.56 244 THR B N 1
ATOM 5980 C CA . THR B 1 244 ? -12.062 30.281 8.219 1 95.56 244 THR B CA 1
ATOM 5981 C C . THR B 1 244 ? -11.18 29.078 7.887 1 95.56 244 THR B C 1
ATOM 5983 O O . THR B 1 244 ? -11.328 28.016 8.477 1 95.56 244 THR B O 1
ATOM 5986 N N . ARG B 1 245 ? -10.312 29.281 6.887 1 96.94 245 ARG B N 1
ATOM 5987 C CA . ARG B 1 245 ? -9.383 28.266 6.383 1 96.94 245 ARG B CA 1
ATOM 5988 C C . ARG B 1 245 ? -10.133 27.125 5.688 1 96.94 245 ARG B C 1
ATOM 5990 O O . ARG B 1 245 ? -9.586 26.047 5.484 1 96.94 245 ARG B O 1
ATOM 5997 N N . ARG B 1 246 ? -11.461 27.344 5.336 1 97.81 246 ARG B N 1
ATOM 5998 C CA . ARG B 1 246 ? -12.273 26.375 4.598 1 97.81 246 ARG B CA 1
ATOM 5999 C C . ARG B 1 246 ? -12.234 26.656 3.1 1 97.81 246 ARG B C 1
ATOM 6001 O O . ARG B 1 246 ? -12.016 27.797 2.686 1 97.81 246 ARG B O 1
ATOM 6008 N N . VAL B 1 247 ? -12.453 25.625 2.365 1 98 247 VAL B N 1
ATOM 6009 C CA . VAL B 1 247 ? -12.406 25.766 0.914 1 98 247 VAL B CA 1
ATOM 6010 C C . VAL B 1 247 ? -13.484 26.734 0.448 1 98 247 VAL B C 1
ATOM 6012 O O . VAL B 1 247 ? -14.586 26.766 0.999 1 98 247 VAL B O 1
ATOM 6015 N N . GLN B 1 248 ? -13.156 27.562 -0.566 1 97.44 248 GLN B N 1
ATOM 6016 C CA . GLN B 1 248 ? -14.094 28.531 -1.109 1 97.44 248 GLN B CA 1
ATOM 6017 C C . GLN B 1 248 ? -15.086 27.859 -2.064 1 97.44 248 GLN B C 1
ATOM 6019 O O . GLN B 1 248 ? -14.758 27.625 -3.229 1 97.44 248 GLN B O 1
ATOM 6024 N N . ILE B 1 249 ? -16.328 27.781 -1.67 1 98.25 249 ILE B N 1
ATOM 6025 C CA . ILE B 1 249 ? -17.344 27 -2.355 1 98.25 249 ILE B CA 1
ATOM 6026 C C . ILE B 1 249 ? -17.625 27.609 -3.725 1 98.25 249 ILE B C 1
ATOM 6028 O O . ILE B 1 249 ? -17.844 26.875 -4.703 1 98.25 249 ILE B O 1
ATOM 6032 N N . ALA B 1 250 ? -17.625 28.922 -3.844 1 96.06 250 ALA B N 1
ATOM 6033 C CA . ALA B 1 250 ? -17.906 29.578 -5.113 1 96.06 250 ALA B CA 1
ATOM 6034 C C . ALA B 1 250 ? -16.875 29.203 -6.168 1 96.06 250 ALA B C 1
ATOM 6036 O O . ALA B 1 250 ? -17.203 29.016 -7.34 1 96.06 250 ALA B O 1
ATOM 6037 N N . LYS B 1 251 ? -15.672 29.094 -5.754 1 94.56 251 LYS B N 1
ATOM 6038 C CA . LYS B 1 251 ? -14.594 28.734 -6.672 1 94.56 251 LYS B CA 1
ATOM 6039 C C . LYS B 1 251 ? -14.656 27.25 -7.035 1 94.56 251 LYS B C 1
ATOM 6041 O O . LYS B 1 251 ? -14.289 26.859 -8.148 1 94.56 251 LYS B O 1
ATOM 6046 N N . VAL B 1 252 ? -15.086 26.406 -6.105 1 96.56 252 VAL B N 1
ATOM 6047 C CA . VAL B 1 252 ? -15.32 25 -6.414 1 96.56 252 VAL B CA 1
ATOM 6048 C C . VAL B 1 252 ? -16.359 24.875 -7.523 1 96.56 252 VAL B C 1
ATOM 6050 O O . VAL B 1 252 ? -16.156 24.172 -8.508 1 96.56 252 VAL B O 1
ATOM 6053 N N . LYS B 1 253 ? -17.453 25.594 -7.324 1 95.94 253 LYS B N 1
ATOM 6054 C CA . LYS B 1 253 ? -18.547 25.578 -8.297 1 95.94 253 LYS B CA 1
ATOM 6055 C C . LYS B 1 253 ? -18.047 25.984 -9.688 1 95.94 253 LYS B C 1
ATOM 6057 O O . LYS B 1 253 ? -18.391 25.344 -10.68 1 95.94 253 LYS B O 1
ATOM 6062 N N . ARG B 1 254 ? -17.219 26.953 -9.758 1 91.88 254 ARG B N 1
ATOM 6063 C CA . ARG B 1 254 ? -16.688 27.484 -11.016 1 91.88 254 ARG B CA 1
ATOM 6064 C C . ARG B 1 254 ? -15.766 26.469 -11.688 1 91.88 254 ARG B C 1
ATOM 6066 O O . ARG B 1 254 ? -15.68 26.422 -12.914 1 91.88 254 ARG B O 1
ATOM 6073 N N . ALA B 1 255 ? -15.133 25.609 -10.922 1 92.81 255 ALA B N 1
ATOM 6074 C CA . ALA B 1 255 ? -14.117 24.688 -11.43 1 92.81 255 ALA B CA 1
ATOM 6075 C C . ALA B 1 255 ? -14.758 23.422 -11.984 1 92.81 255 ALA B C 1
ATOM 6077 O O . ALA B 1 255 ? -14.117 22.656 -12.719 1 92.81 255 ALA B O 1
ATOM 6078 N N . ILE B 1 256 ? -16.016 23.125 -11.68 1 94.25 256 ILE B N 1
ATOM 6079 C CA . ILE B 1 256 ? -16.688 21.906 -12.117 1 94.25 256 ILE B CA 1
ATOM 6080 C C . ILE B 1 256 ? -16.891 21.938 -13.625 1 94.25 256 ILE B C 1
ATOM 6082 O O . ILE B 1 256 ? -17.281 22.969 -14.188 1 94.25 256 ILE B O 1
ATOM 6086 N N . ASN B 1 257 ? -16.578 20.891 -14.305 1 92.31 257 ASN B N 1
ATOM 6087 C CA . ASN B 1 257 ? -16.766 20.734 -15.75 1 92.31 257 ASN B CA 1
ATOM 6088 C C . ASN B 1 257 ? -17.109 19.297 -16.109 1 92.31 257 ASN B C 1
ATOM 6090 O O . ASN B 1 257 ? -17.359 18.469 -15.227 1 92.31 257 ASN B O 1
ATOM 6094 N N . ALA B 1 258 ? -17.156 18.922 -17.359 1 91.25 258 ALA B N 1
ATOM 6095 C CA . ALA B 1 258 ? -17.641 17.641 -17.844 1 91.25 258 ALA B CA 1
ATOM 6096 C C . ALA B 1 258 ? -16.672 16.516 -17.484 1 91.25 258 ALA B C 1
ATOM 6098 O O . ALA B 1 258 ? -17.047 15.336 -17.469 1 91.25 258 ALA B O 1
ATOM 6099 N N . ASN B 1 259 ? -15.422 16.875 -17.156 1 94.44 259 ASN B N 1
ATOM 6100 C CA . ASN B 1 259 ? -14.406 15.875 -16.844 1 94.44 259 ASN B CA 1
ATOM 6101 C C . ASN B 1 259 ? -14.242 15.695 -15.336 1 94.44 259 ASN B C 1
ATOM 6103 O O . ASN B 1 259 ? -13.484 14.836 -14.891 1 94.44 259 ASN B O 1
ATOM 6107 N N . THR B 1 260 ? -14.984 16.547 -14.547 1 96.94 260 THR B N 1
ATOM 6108 C CA . THR B 1 260 ? -14.883 16.438 -13.094 1 96.94 260 THR B CA 1
ATOM 6109 C C . THR B 1 260 ? -15.516 15.141 -12.602 1 96.94 260 THR B C 1
ATOM 6111 O O . THR B 1 260 ? -16.656 14.836 -12.93 1 96.94 260 THR B O 1
ATOM 6114 N N . ILE B 1 261 ? -14.75 14.398 -11.766 1 98.62 261 ILE B N 1
ATOM 6115 C CA . ILE B 1 261 ? -15.266 13.094 -11.336 1 98.62 261 ILE B CA 1
ATOM 6116 C C . ILE B 1 261 ? -15.398 13.07 -9.82 1 98.62 261 ILE B C 1
ATOM 6118 O O . ILE B 1 261 ? -16.078 12.203 -9.266 1 98.62 261 ILE B O 1
ATOM 6122 N N . LEU B 1 262 ? -14.773 14.016 -9.117 1 98.88 262 LEU B N 1
ATOM 6123 C CA . LEU B 1 262 ? -14.664 13.898 -7.668 1 98.88 262 LEU B CA 1
ATOM 6124 C C . LEU B 1 262 ? -14.469 15.266 -7.02 1 98.88 262 LEU B C 1
ATOM 6126 O O . LEU B 1 262 ? -13.641 16.062 -7.473 1 98.88 262 LEU B O 1
ATOM 6130 N N . LEU B 1 263 ? -15.281 15.57 -6.035 1 98.94 263 LEU B N 1
ATOM 6131 C CA . LEU B 1 263 ? -15.039 16.641 -5.074 1 98.94 263 LEU B CA 1
ATOM 6132 C C . LEU B 1 263 ? -14.477 16.078 -3.773 1 98.94 263 LEU B C 1
ATOM 6134 O O . LEU B 1 263 ? -14.805 14.969 -3.375 1 98.94 263 LEU B O 1
ATOM 6138 N N . VAL B 1 264 ? -13.633 16.875 -3.121 1 98.94 264 VAL B N 1
ATOM 6139 C CA . VAL B 1 264 ? -13.023 16.422 -1.875 1 98.94 264 VAL B CA 1
ATOM 6140 C C . VAL B 1 264 ? -13.195 17.484 -0.796 1 98.94 264 VAL B C 1
ATOM 6142 O O . VAL B 1 264 ? -13.117 18.688 -1.079 1 98.94 264 VAL B O 1
ATOM 6145 N N . GLY B 1 265 ? -13.469 17.109 0.375 1 98.88 265 GLY B N 1
ATOM 6146 C CA . GLY B 1 265 ? -13.422 17.938 1.577 1 98.88 265 GLY B CA 1
ATOM 6147 C C . GLY B 1 265 ? -12.711 17.25 2.73 1 98.88 265 GLY B C 1
ATOM 6148 O O . GLY B 1 265 ? -12.688 16.031 2.82 1 98.88 265 GLY B O 1
ATOM 6149 N N . SER B 1 266 ? -12.117 18.031 3.594 1 98.69 266 SER B N 1
ATOM 6150 C CA . SER B 1 266 ? -11.391 17.5 4.742 1 98.69 266 SER B CA 1
ATOM 6151 C C . SER B 1 266 ? -12.203 17.641 6.027 1 98.69 266 SER B C 1
ATOM 6153 O O . SER B 1 266 ? -12.922 18.625 6.207 1 98.69 266 SER B O 1
ATOM 6155 N N . ALA B 1 267 ? -12.047 16.641 6.938 1 98.56 267 ALA B N 1
ATOM 6156 C CA . ALA B 1 267 ? -12.688 16.688 8.25 1 98.56 267 ALA B CA 1
ATOM 6157 C C . ALA B 1 267 ? -11.789 16.094 9.328 1 98.56 267 ALA B C 1
ATOM 6159 O O . ALA B 1 267 ? -12.055 14.992 9.82 1 98.56 267 ALA B O 1
ATOM 6160 N N . PRO B 1 268 ? -10.82 16.766 9.906 1 98.06 268 PRO B N 1
ATOM 6161 C CA . PRO B 1 268 ? -10.328 18.062 9.453 1 98.06 268 PRO B CA 1
ATOM 6162 C C . PRO B 1 268 ? -9.148 17.953 8.5 1 98.06 268 PRO B C 1
ATOM 6164 O O . PRO B 1 268 ? -8.664 16.844 8.234 1 98.06 268 PRO B O 1
ATOM 6167 N N . ASN B 1 269 ? -8.688 19.078 7.934 1 97.88 269 ASN B N 1
ATOM 6168 C CA . ASN B 1 269 ? -7.441 19.062 7.172 1 97.88 269 ASN B CA 1
ATOM 6169 C C . ASN B 1 269 ? -6.223 19 8.086 1 97.88 269 ASN B C 1
ATOM 6171 O O . ASN B 1 269 ? -6.316 19.312 9.273 1 97.88 269 ASN B O 1
ATOM 6175 N N . PHE B 1 270 ? -5.164 18.578 7.684 1 96.75 270 PHE B N 1
ATOM 6176 C CA . PHE B 1 270 ? -3.945 18.375 8.453 1 96.75 270 PHE B CA 1
ATOM 6177 C C . PHE B 1 270 ? -3.326 19.719 8.852 1 96.75 270 PHE B C 1
ATOM 6179 O O . PHE B 1 270 ? -2.93 19.906 10 1 96.75 270 PHE B O 1
ATOM 6186 N N . PRO B 1 271 ? -3.205 20.656 7.941 1 97.06 271 PRO B N 1
ATOM 6187 C CA . PRO B 1 271 ? -2.41 21.859 8.242 1 97.06 271 PRO B CA 1
ATOM 6188 C C . PRO B 1 271 ? -2.965 22.656 9.422 1 97.06 271 PRO B C 1
ATOM 6190 O O . PRO B 1 271 ? -2.219 23 10.336 1 97.06 271 PRO B O 1
ATOM 6193 N N . ASP B 1 272 ? -4.242 22.875 9.383 1 95.81 272 ASP B N 1
ATOM 6194 C CA . ASP B 1 272 ? -4.68 23.844 10.383 1 95.81 272 ASP B CA 1
ATOM 6195 C C . ASP B 1 272 ? -5.938 23.359 11.094 1 95.81 272 ASP B C 1
ATOM 6197 O O . ASP B 1 272 ? -6.523 24.094 11.891 1 95.81 272 ASP B O 1
ATOM 6201 N N . GLY B 1 273 ? -6.414 22.219 10.797 1 97.25 273 GLY B N 1
ATOM 6202 C CA . GLY B 1 273 ? -7.457 21.594 11.594 1 97.25 273 GLY B CA 1
ATOM 6203 C C . GLY B 1 273 ? -8.852 22.031 11.195 1 97.25 273 GLY B C 1
ATOM 6204 O O . GLY B 1 273 ? -9.828 21.703 11.875 1 97.25 273 GLY B O 1
ATOM 6205 N N . ALA B 1 274 ? -9.031 22.719 10.125 1 97.44 274 ALA B N 1
ATOM 6206 C CA . ALA B 1 274 ? -10.352 23.156 9.688 1 97.44 274 ALA B CA 1
ATOM 6207 C C . ALA B 1 274 ? -11.141 22.016 9.07 1 97.44 274 ALA B C 1
ATOM 6209 O O . ALA B 1 274 ? -10.57 21.141 8.398 1 97.44 274 ALA B O 1
ATOM 6210 N N . ILE B 1 275 ? -12.453 21.969 9.312 1 98.44 275 ILE B N 1
ATOM 6211 C CA . ILE B 1 275 ? -13.367 21.078 8.617 1 98.44 275 ILE B CA 1
ATOM 6212 C C . ILE B 1 275 ? -14.07 21.828 7.492 1 98.44 275 ILE B C 1
ATOM 6214 O O . ILE B 1 275 ? -14.734 22.828 7.73 1 98.44 275 ILE B O 1
ATOM 6218 N N . ASP B 1 276 ? -13.898 21.422 6.27 1 98.69 276 ASP B N 1
ATOM 6219 C CA . ASP B 1 276 ? -14.523 22.078 5.125 1 98.69 276 ASP B CA 1
ATOM 6220 C C . ASP B 1 276 ? -16.047 21.984 5.207 1 98.69 276 ASP B C 1
ATOM 6222 O O . ASP B 1 276 ? -16.594 21.203 5.984 1 98.69 276 ASP B O 1
ATOM 6226 N N . ASP B 1 277 ? -16.734 22.875 4.48 1 98.56 277 ASP B N 1
ATOM 6227 C CA . ASP B 1 277 ? -18.188 22.875 4.43 1 98.56 277 ASP B CA 1
ATOM 6228 C C . ASP B 1 277 ? -18.703 21.688 3.607 1 98.56 277 ASP B C 1
ATOM 6230 O O . ASP B 1 277 ? -19.109 21.859 2.455 1 98.56 277 ASP B O 1
ATOM 6234 N N . ILE B 1 278 ? -18.781 20.5 4.238 1 98.88 278 ILE B N 1
ATOM 6235 C CA . ILE B 1 278 ? -19.109 19.25 3.555 1 98.88 278 ILE B CA 1
ATOM 6236 C C . ILE B 1 278 ? -20.547 19.312 3.023 1 98.88 278 ILE B C 1
ATOM 6238 O O . ILE B 1 278 ? -20.844 18.781 1.956 1 98.88 278 ILE B O 1
ATOM 6242 N N . SER B 1 279 ? -21.438 20.016 3.695 1 98.81 279 SER B N 1
ATOM 6243 C CA . SER B 1 279 ? -22.812 20.156 3.24 1 98.81 279 SER B CA 1
ATOM 6244 C C . SER B 1 279 ? -22.875 20.922 1.919 1 98.81 279 SER B C 1
ATOM 6246 O O . SER B 1 279 ? -23.609 20.516 1.004 1 98.81 279 SER B O 1
ATOM 6248 N N . ALA B 1 280 ? -22.156 22.016 1.846 1 98.81 280 ALA B N 1
ATOM 6249 C CA . ALA B 1 280 ? -22.141 22.781 0.605 1 98.81 280 ALA B CA 1
ATOM 6250 C C . ALA B 1 280 ? -21.516 21.984 -0.533 1 98.81 280 ALA B C 1
ATOM 6252 O O . ALA B 1 280 ? -22 22.031 -1.669 1 98.81 280 ALA B O 1
ATOM 6253 N N . LEU B 1 281 ? -20.469 21.281 -0.238 1 98.88 281 LEU B N 1
ATOM 6254 C CA . LEU B 1 281 ? -19.859 20.406 -1.239 1 98.88 281 LEU B CA 1
ATOM 6255 C C . LEU B 1 281 ? -20.844 19.328 -1.689 1 98.88 281 LEU B C 1
ATOM 6257 O O . LEU B 1 281 ? -20.875 18.969 -2.867 1 98.88 281 LEU B O 1
ATOM 6261 N N . SER B 1 282 ? -21.578 18.797 -0.74 1 98.88 282 SER B N 1
ATOM 6262 C CA . SER B 1 282 ? -22.578 17.781 -1.024 1 98.88 282 SER B CA 1
ATOM 6263 C C . SER B 1 282 ? -23.609 18.297 -2.027 1 98.88 282 SER B C 1
ATOM 6265 O O . SER B 1 282 ? -23.969 17.594 -2.979 1 98.88 282 SER B O 1
ATOM 6267 N N . ASP B 1 283 ? -24.094 19.484 -1.81 1 98.75 283 ASP B N 1
ATOM 6268 C CA . ASP B 1 283 ? -25.078 20.062 -2.721 1 98.75 283 ASP B CA 1
ATOM 6269 C C . ASP B 1 283 ? -24.547 20.125 -4.148 1 98.75 283 ASP B C 1
ATOM 6271 O O . ASP B 1 283 ? -25.25 19.812 -5.102 1 98.75 283 ASP B O 1
ATOM 6275 N N . LEU B 1 284 ? -23.281 20.547 -4.285 1 98.69 284 LEU B N 1
ATOM 6276 C CA . LEU B 1 284 ? -22.656 20.594 -5.598 1 98.69 284 LEU B CA 1
ATOM 6277 C C . LEU B 1 284 ? -22.5 19.203 -6.195 1 98.69 284 LEU B C 1
ATOM 6279 O O . LEU B 1 284 ? -22.734 19 -7.387 1 98.69 284 LEU B O 1
ATOM 6283 N N . ALA B 1 285 ? -22.078 18.266 -5.371 1 98.81 285 ALA B N 1
ATOM 6284 C CA . ALA B 1 285 ? -21.859 16.891 -5.848 1 98.81 285 ALA B CA 1
ATOM 6285 C C . ALA B 1 285 ? -23.156 16.281 -6.375 1 98.81 285 ALA B C 1
ATOM 6287 O O . ALA B 1 285 ? -23.156 15.625 -7.418 1 98.81 285 ALA B O 1
ATOM 6288 N N . ILE B 1 286 ? -24.219 16.484 -5.645 1 98.5 286 ILE B N 1
ATOM 6289 C CA . ILE B 1 286 ? -25.516 15.945 -6.039 1 98.5 286 ILE B CA 1
ATOM 6290 C C . ILE B 1 286 ? -25.984 16.609 -7.336 1 98.5 286 ILE B C 1
ATOM 6292 O O . ILE B 1 286 ? -26.391 15.93 -8.281 1 98.5 286 ILE B O 1
ATOM 6296 N N . ARG B 1 287 ? -25.859 17.891 -7.395 1 97.88 287 ARG B N 1
ATOM 6297 C CA . ARG B 1 287 ? -26.328 18.656 -8.547 1 97.88 287 ARG B CA 1
ATOM 6298 C C . ARG B 1 287 ? -25.609 18.234 -9.82 1 97.88 287 ARG B C 1
ATOM 6300 O O . ARG B 1 287 ? -26.203 18.188 -10.898 1 97.88 287 ARG B O 1
ATOM 6307 N N . HIS B 1 288 ? -24.359 17.938 -9.727 1 97.12 288 HIS B N 1
ATOM 6308 C CA . HIS B 1 288 ? -23.547 17.656 -10.906 1 97.12 288 HIS B CA 1
ATOM 6309 C C . HIS B 1 288 ? -23.234 16.172 -11.039 1 97.12 288 HIS B C 1
ATOM 6311 O O . HIS B 1 288 ? -22.453 15.766 -11.891 1 97.12 288 HIS B O 1
ATOM 6317 N N . ARG B 1 289 ? -23.812 15.289 -10.195 1 96.56 289 ARG B N 1
ATOM 6318 C CA . ARG B 1 289 ? -23.656 13.836 -10.219 1 96.56 289 ARG B CA 1
ATOM 6319 C C . ARG B 1 289 ? -22.188 13.438 -10.086 1 96.56 289 ARG B C 1
ATOM 6321 O O . ARG B 1 289 ? -21.688 12.648 -10.891 1 96.56 289 ARG B O 1
ATOM 6328 N N . LEU B 1 290 ? -21.531 14.047 -9.109 1 98.25 290 LEU B N 1
ATOM 6329 C CA . LEU B 1 290 ? -20.109 13.797 -8.836 1 98.25 290 LEU B CA 1
ATOM 6330 C C . LEU B 1 290 ? -19.938 12.969 -7.562 1 98.25 290 LEU B C 1
ATOM 6332 O O . LEU B 1 290 ? -20.859 12.883 -6.746 1 98.25 290 LEU B O 1
ATOM 6336 N N . GLY B 1 291 ? -18.812 12.258 -7.438 1 98.69 291 GLY B N 1
ATOM 6337 C CA . GLY B 1 291 ? -18.422 11.734 -6.133 1 98.69 291 GLY B CA 1
ATOM 6338 C C . GLY B 1 291 ? -18.016 12.82 -5.156 1 98.69 291 GLY B C 1
ATOM 6339 O O . GLY B 1 291 ? -17.5 13.867 -5.559 1 98.69 291 GLY B O 1
ATOM 6340 N N . LEU B 1 292 ? -18.25 12.617 -3.912 1 98.94 292 LEU B N 1
ATOM 6341 C CA . LEU B 1 292 ? -17.75 13.461 -2.828 1 98.94 292 LEU B CA 1
ATOM 6342 C C . LEU B 1 292 ? -17.016 12.617 -1.781 1 98.94 292 LEU B C 1
ATOM 6344 O O . LEU B 1 292 ? -17.641 11.805 -1.097 1 98.94 292 LEU B O 1
ATOM 6348 N N . HIS B 1 293 ? -15.773 12.797 -1.736 1 98.94 293 HIS B N 1
ATOM 6349 C CA . HIS B 1 293 ? -14.945 12.117 -0.745 1 98.94 293 HIS B CA 1
ATOM 6350 C C . HIS B 1 293 ? -14.617 13.039 0.427 1 98.94 293 HIS B C 1
ATOM 6352 O O . HIS B 1 293 ? -14.164 14.172 0.227 1 98.94 293 HIS B O 1
ATOM 6358 N N . VAL B 1 294 ? -14.852 12.586 1.604 1 98.94 294 VAL B N 1
ATOM 6359 C CA . VAL B 1 294 ? -14.445 13.297 2.812 1 98.94 294 VAL B CA 1
ATOM 6360 C C . VAL B 1 294 ? -13.203 12.648 3.402 1 98.94 294 VAL B C 1
ATOM 6362 O O . VAL B 1 294 ? -13.234 11.492 3.826 1 98.94 294 VAL B O 1
ATOM 6365 N N . ASP B 1 295 ? -12.109 13.391 3.379 1 98.81 295 ASP B N 1
ATOM 6366 C CA . ASP B 1 295 ? -10.891 12.93 4.031 1 98.81 295 ASP B CA 1
ATOM 6367 C C . ASP B 1 295 ? -10.969 13.125 5.543 1 98.81 295 ASP B C 1
ATOM 6369 O O . ASP B 1 295 ? -10.695 14.219 6.043 1 98.81 295 ASP B O 1
ATOM 6373 N N . CYS B 1 296 ? -11.266 12.062 6.203 1 98.81 296 CYS B N 1
ATOM 6374 C CA . CYS B 1 296 ? -11.32 12.078 7.66 1 98.81 296 CYS B CA 1
ATOM 6375 C C . CYS B 1 296 ? -10.258 11.172 8.258 1 98.81 296 CYS B C 1
ATOM 6377 O O . CYS B 1 296 ? -10.469 10.57 9.312 1 98.81 296 CYS B O 1
ATOM 6379 N N . CYS B 1 297 ? -9.156 11.008 7.527 1 98 297 CYS B N 1
ATOM 6380 C CA . CYS B 1 297 ? -8.055 10.203 8.039 1 98 297 CYS B CA 1
ATOM 6381 C C . CYS B 1 297 ? -7.598 10.711 9.398 1 98 297 CYS B C 1
ATOM 6383 O O . CYS B 1 297 ? -7.457 9.93 10.344 1 98 297 CYS B O 1
ATOM 6385 N N . LEU B 1 298 ? -7.379 11.984 9.508 1 97.12 298 LEU B N 1
ATOM 6386 C CA . LEU B 1 298 ? -6.895 12.586 10.742 1 97.12 298 LEU B CA 1
ATOM 6387 C C . LEU B 1 298 ? -8.008 12.664 11.781 1 97.12 298 LEU B C 1
ATOM 6389 O O . LEU B 1 298 ? -7.777 12.414 12.969 1 97.12 298 LEU B O 1
ATOM 6393 N N . GLY B 1 299 ? -9.227 13.016 11.383 1 97.75 299 GLY B N 1
ATOM 6394 C CA . GLY B 1 299 ? -10.352 13.07 12.297 1 97.75 299 GLY B CA 1
ATOM 6395 C C . GLY B 1 299 ? -10.664 11.734 12.945 1 97.75 299 GLY B C 1
ATOM 6396 O O . GLY B 1 299 ? -11.094 11.688 14.094 1 97.75 299 GLY B O 1
ATOM 6397 N N . SER B 1 300 ? -10.555 10.719 12.094 1 97 300 SER B N 1
ATOM 6398 C CA . SER B 1 300 ? -10.648 9.336 12.547 1 97 300 SER B CA 1
ATOM 6399 C C . SER B 1 300 ? -11.719 9.172 13.617 1 97 300 SER B C 1
ATOM 6401 O O . SER B 1 300 ? -12.898 9.445 13.375 1 97 300 SER B O 1
ATOM 6403 N N . PHE B 1 301 ? -11.344 8.797 14.852 1 97.94 301 PHE B N 1
ATOM 6404 C CA . PHE B 1 301 ? -12.305 8.5 15.906 1 97.94 301 PHE B CA 1
ATOM 6405 C C . PHE B 1 301 ? -12.477 9.688 16.844 1 97.94 301 PHE B C 1
ATOM 6407 O O . PHE B 1 301 ? -13.023 9.555 17.938 1 97.94 301 PHE B O 1
ATOM 6414 N N . LEU B 1 302 ? -12.148 10.914 16.375 1 98.44 302 LEU B N 1
ATOM 6415 C CA . LEU B 1 302 ? -12.445 12.109 17.141 1 98.44 302 LEU B CA 1
ATOM 6416 C C . LEU B 1 302 ? -13.68 12.82 16.609 1 98.44 302 LEU B C 1
ATOM 6418 O O . LEU B 1 302 ? -14.594 13.156 17.375 1 98.44 302 LEU B O 1
ATOM 6422 N N . VAL B 1 303 ? -13.766 13.047 15.352 1 98.69 303 VAL B N 1
ATOM 6423 C CA . VAL B 1 303 ? -14.828 13.859 14.766 1 98.69 303 VAL B CA 1
ATOM 6424 C C . VAL B 1 303 ? -16.188 13.227 15.047 1 98.69 303 VAL B C 1
ATOM 6426 O O . VAL B 1 303 ? -17.125 13.906 15.461 1 98.69 303 VAL B O 1
ATOM 6429 N N . PRO B 1 304 ? -16.281 11.867 14.906 1 98.5 304 PRO B N 1
ATOM 6430 C CA . PRO B 1 304 ? -17.578 11.25 15.188 1 98.5 304 PRO B CA 1
ATOM 6431 C C . PRO B 1 304 ? -17.953 11.328 16.672 1 98.5 304 PRO B C 1
ATOM 6433 O O . PRO B 1 304 ? -19.125 11.141 17.016 1 98.5 304 PRO B O 1
ATOM 6436 N N . PHE B 1 305 ? -17.016 11.609 17.516 1 98.56 305 PHE B N 1
ATOM 6437 C CA . PHE B 1 305 ? -17.281 11.562 18.953 1 98.56 305 PHE B CA 1
ATOM 6438 C C . PHE B 1 305 ? -17.438 12.969 19.531 1 98.56 305 PHE B C 1
ATOM 6440 O O . PHE B 1 305 ? -17.719 13.133 20.719 1 98.56 305 PHE B O 1
ATOM 6447 N N . LEU B 1 306 ? -17.266 14.008 18.75 1 98.5 306 LEU B N 1
ATOM 6448 C CA . LEU B 1 306 ? -17.312 15.391 19.219 1 98.5 306 LEU B CA 1
ATOM 6449 C C . LEU B 1 306 ? -18.625 15.672 19.938 1 98.5 306 LEU B C 1
ATOM 6451 O O . LEU B 1 306 ? -18.625 16.156 21.078 1 98.5 306 LEU B O 1
ATOM 6455 N N . GLU B 1 307 ? -19.688 15.297 19.25 1 97.12 307 GLU B N 1
ATOM 6456 C CA . GLU B 1 307 ? -21 15.578 19.828 1 97.12 307 GLU B CA 1
ATOM 6457 C C . GLU B 1 307 ? -21.188 14.859 21.156 1 97.12 307 GLU B C 1
ATOM 6459 O O . GLU B 1 307 ? -21.641 15.461 22.125 1 97.12 307 GLU B O 1
ATOM 6464 N N . ARG B 1 308 ? -20.828 13.633 21.172 1 96.56 308 ARG B N 1
ATOM 6465 C CA . ARG B 1 308 ? -20.984 12.828 22.391 1 96.56 308 ARG B CA 1
ATOM 6466 C C . ARG B 1 308 ? -20.109 13.367 23.516 1 96.56 308 ARG B C 1
ATOM 6468 O O . ARG B 1 308 ? -20.469 13.289 24.688 1 96.56 308 ARG B O 1
ATOM 6475 N N . ALA B 1 309 ? -19 13.914 23.156 1 98 309 ALA B N 1
ATOM 6476 C CA . ALA B 1 309 ? -18.047 14.438 24.141 1 98 309 ALA B CA 1
ATOM 6477 C C . ALA B 1 309 ? -18.438 15.852 24.562 1 98 309 ALA B C 1
ATOM 6479 O O . ALA B 1 309 ? -17.75 16.469 25.391 1 98 309 ALA B O 1
ATOM 6480 N N . GLY B 1 310 ? -19.5 16.406 23.953 1 97.38 310 GLY B N 1
ATOM 6481 C CA . GLY B 1 310 ? -20.031 17.703 24.359 1 97.38 310 GLY B CA 1
ATOM 6482 C C . GLY B 1 310 ? -19.406 18.859 23.594 1 97.38 310 GLY B C 1
ATOM 6483 O O . GLY B 1 310 ? -19.484 20.016 24.031 1 97.38 310 GLY B O 1
ATOM 6484 N N . PHE B 1 311 ? -18.766 18.578 22.531 1 98.06 311 PHE B N 1
ATOM 6485 C CA . PHE B 1 311 ? -18.109 19.625 21.75 1 98.06 311 PHE B CA 1
ATOM 6486 C C . PHE B 1 311 ? -18.938 19.984 20.516 1 98.06 311 PHE B C 1
ATOM 6488 O O . PHE B 1 311 ? -19.797 19.203 20.109 1 98.06 311 PHE B O 1
ATOM 6495 N N . GLU B 1 312 ? -18.703 21.172 19.984 1 96.5 312 GLU B N 1
ATOM 6496 C CA . GLU B 1 312 ? -19.312 21.594 18.734 1 96.5 312 GLU B CA 1
ATOM 6497 C C . GLU B 1 312 ? -18.891 20.703 17.578 1 96.5 312 GLU B C 1
ATOM 6499 O O . GLU B 1 312 ? -17.734 20.266 17.516 1 96.5 312 GLU B O 1
ATOM 6504 N N . THR B 1 313 ? -19.828 20.375 16.719 1 94.88 313 THR B N 1
ATOM 6505 C CA . THR B 1 313 ? -19.531 19.609 15.523 1 94.88 313 THR B CA 1
ATOM 6506 C C . THR B 1 313 ? -20.312 20.156 14.328 1 94.88 313 THR B C 1
ATOM 6508 O O . THR B 1 313 ? -21.125 21.062 14.469 1 94.88 313 THR B O 1
ATOM 6511 N N . VAL B 1 314 ? -19.922 19.75 13.117 1 97.06 314 VAL B N 1
ATOM 6512 C CA . VAL B 1 314 ? -20.594 20.078 11.852 1 97.06 314 VAL B CA 1
ATOM 6513 C C . VAL B 1 314 ? -20.859 18.797 11.07 1 97.06 314 VAL B C 1
ATOM 6515 O O . VAL B 1 314 ? -20.219 17.766 11.297 1 97.06 314 VAL B O 1
ATOM 6518 N N . PRO B 1 315 ? -21.891 18.812 10.156 1 97.94 315 PRO B N 1
ATOM 6519 C CA . PRO B 1 315 ? -22.141 17.641 9.328 1 97.94 315 PRO B CA 1
ATOM 6520 C C . PRO B 1 315 ? -20.938 17.266 8.461 1 97.94 315 PRO B C 1
ATOM 6522 O O . PRO B 1 315 ? -20.328 18.141 7.84 1 97.94 315 PRO B O 1
ATOM 6525 N N . PHE B 1 316 ? -20.594 15.953 8.438 1 98.56 316 PHE B N 1
ATOM 6526 C CA . PHE B 1 316 ? -19.406 15.594 7.688 1 98.56 316 PHE B CA 1
ATOM 6527 C C . PHE B 1 316 ? -19.516 14.188 7.121 1 98.56 316 PHE B C 1
ATOM 6529 O O . PHE B 1 316 ? -18.781 13.82 6.195 1 98.56 316 PHE B O 1
ATOM 6536 N N . ASP B 1 317 ? -20.359 13.305 7.723 1 98.56 317 ASP B N 1
ATOM 6537 C CA . ASP B 1 317 ? -20.328 11.883 7.43 1 98.56 317 ASP B CA 1
ATOM 6538 C C . ASP B 1 317 ? -21.469 11.484 6.488 1 98.56 317 ASP B C 1
ATOM 6540 O O . ASP B 1 317 ? -21.984 12.32 5.742 1 98.56 317 ASP B O 1
ATOM 6544 N N . PHE B 1 318 ? -21.875 10.219 6.457 1 98.75 318 PHE B N 1
ATOM 6545 C CA . PHE B 1 318 ? -22.766 9.711 5.43 1 98.75 318 PHE B CA 1
ATOM 6546 C C . PHE B 1 318 ? -24.188 10.211 5.664 1 98.75 318 PHE B C 1
ATOM 6548 O O . PHE B 1 318 ? -25.078 10 4.828 1 98.75 318 PHE B O 1
ATOM 6555 N N . ARG B 1 319 ? -24.547 10.977 6.824 1 98.38 319 ARG B N 1
ATOM 6556 C CA . ARG B 1 319 ? -25.828 11.656 6.996 1 98.38 319 ARG B CA 1
ATOM 6557 C C . ARG B 1 319 ? -26 12.773 5.969 1 98.38 319 ARG B C 1
ATOM 6559 O O . ARG B 1 319 ? -27.125 13.172 5.664 1 98.38 319 ARG B O 1
ATOM 6566 N N . VAL B 1 320 ? -24.812 13.297 5.523 1 98.81 320 VAL B N 1
ATOM 6567 C CA . VAL B 1 320 ? -24.844 14.242 4.414 1 98.81 320 VAL B CA 1
ATOM 6568 C C . VAL B 1 320 ? -25.062 13.492 3.102 1 98.81 320 VAL B C 1
ATOM 6570 O O . VAL B 1 320 ? -24.25 12.656 2.711 1 98.81 320 VAL B O 1
ATOM 6573 N N . PRO B 1 321 ? -26.062 13.789 2.301 1 98.19 321 PRO B N 1
ATOM 6574 C CA . PRO B 1 321 ? -26.516 12.906 1.222 1 98.19 321 PRO B CA 1
ATOM 6575 C C . PRO B 1 321 ? -25.5 12.82 0.078 1 98.19 321 PRO B C 1
ATOM 6577 O O . PRO B 1 321 ? -25.422 11.789 -0.598 1 98.19 321 PRO B O 1
ATOM 6580 N N . GLY B 1 322 ? -24.766 13.828 -0.139 1 98.62 322 GLY B N 1
ATOM 6581 C CA . GLY B 1 322 ? -23.844 13.836 -1.269 1 98.62 322 GLY B CA 1
ATOM 6582 C C . GLY B 1 322 ? -22.547 13.117 -0.982 1 98.62 322 GLY B C 1
ATOM 6583 O O . GLY B 1 322 ? -21.766 12.828 -1.9 1 98.62 322 GLY B O 1
ATOM 6584 N N . VAL B 1 323 ? -22.297 12.719 0.312 1 98.88 323 VAL B N 1
ATOM 6585 C CA . VAL B 1 323 ? -21.047 12.047 0.676 1 98.88 323 VAL B CA 1
ATOM 6586 C C . VAL B 1 323 ? -21.078 10.609 0.163 1 98.88 323 VAL B C 1
ATOM 6588 O O . VAL B 1 323 ? -21.969 9.836 0.498 1 98.88 323 VAL B O 1
ATOM 6591 N N . THR B 1 324 ? -20.031 10.25 -0.636 1 98.81 324 THR B N 1
ATOM 6592 C CA . THR B 1 324 ? -20.062 8.93 -1.259 1 98.81 324 THR B CA 1
ATOM 6593 C C . THR B 1 324 ? -18.922 8.062 -0.733 1 98.81 324 THR B C 1
ATOM 6595 O O . THR B 1 324 ? -18.938 6.84 -0.895 1 98.81 324 THR B O 1
ATOM 6598 N N . SER B 1 325 ? -17.938 8.633 -0.154 1 98.94 325 SER B N 1
ATOM 6599 C CA . SER B 1 325 ? -16.859 7.867 0.47 1 98.94 325 SER B CA 1
ATOM 6600 C C . SER B 1 325 ? -16.188 8.664 1.574 1 98.94 325 SER B C 1
ATOM 6602 O O . SER B 1 325 ? -16.203 9.898 1.56 1 98.94 325 SER B O 1
ATOM 6604 N N . ILE B 1 326 ? -15.648 7.984 2.572 1 98.94 326 ILE B N 1
ATOM 6605 C CA . ILE B 1 326 ? -14.922 8.586 3.686 1 98.94 326 ILE B CA 1
ATOM 6606 C C . ILE B 1 326 ? -13.703 7.734 4.031 1 98.94 326 ILE B C 1
ATOM 6608 O O . ILE B 1 326 ? -13.812 6.512 4.145 1 98.94 326 ILE B O 1
ATOM 6612 N N . SER B 1 327 ? -12.516 8.312 4.098 1 98.81 327 SER B N 1
ATOM 6613 C CA . SER B 1 327 ? -11.336 7.637 4.617 1 98.81 327 SER B CA 1
ATOM 6614 C C . SER B 1 327 ? -11.148 7.898 6.105 1 98.81 327 SER B C 1
ATOM 6616 O O . SER B 1 327 ? -11.281 9.039 6.562 1 98.81 327 SER B O 1
ATOM 6618 N N . CYS B 1 328 ? -10.891 6.883 6.859 1 98.44 328 CYS B N 1
ATOM 6619 C CA . CYS B 1 328 ? -10.711 6.926 8.305 1 98.44 328 CYS B CA 1
ATOM 6620 C C . CYS B 1 328 ? -9.461 6.156 8.727 1 98.44 328 CYS B C 1
ATOM 6622 O O . CYS B 1 328 ? -9.414 4.93 8.609 1 98.44 328 CYS B O 1
ATOM 6624 N N . ASP B 1 329 ? -8.492 6.844 9.234 1 96.81 329 ASP B N 1
ATOM 6625 C CA . ASP B 1 329 ? -7.25 6.195 9.641 1 96.81 329 ASP B CA 1
ATOM 6626 C C . ASP B 1 329 ? -7.34 5.691 11.086 1 96.81 329 ASP B C 1
ATOM 6628 O O . ASP B 1 329 ? -7.062 6.441 12.023 1 96.81 329 ASP B O 1
ATOM 6632 N N . VAL B 1 330 ? -7.48 4.406 11.266 1 96.56 330 VAL B N 1
ATOM 6633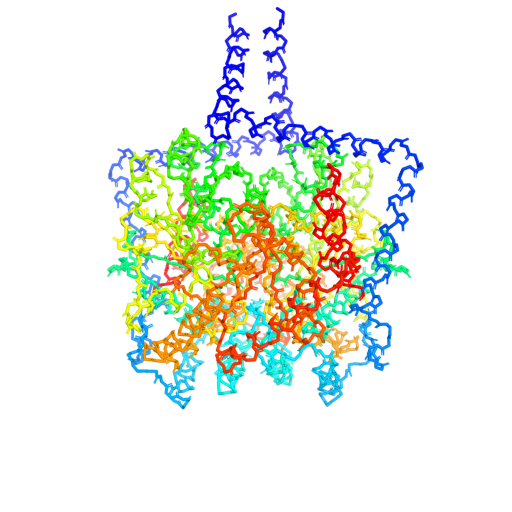 C CA . VAL B 1 330 ? -7.703 3.869 12.602 1 96.56 330 VAL B CA 1
ATOM 6634 C C . VAL B 1 330 ? -6.383 3.826 13.367 1 96.56 330 VAL B C 1
ATOM 6636 O O . VAL B 1 330 ? -6.375 3.768 14.602 1 96.56 330 VAL B O 1
ATOM 6639 N N . HIS B 1 331 ? -5.234 3.916 12.711 1 92.88 331 HIS B N 1
ATOM 6640 C CA . HIS B 1 331 ? -3.971 3.893 13.438 1 92.88 331 HIS B CA 1
ATOM 6641 C C . HIS B 1 331 ? -3.656 5.258 14.039 1 92.88 331 HIS B C 1
ATOM 6643 O O . HIS B 1 331 ? -2.619 5.434 14.68 1 92.88 331 HIS B O 1
ATOM 6649 N N . LYS B 1 332 ? -4.488 6.27 13.828 1 94.88 332 LYS B N 1
ATOM 6650 C CA . LYS B 1 332 ? -4.367 7.57 14.477 1 94.88 332 LYS B CA 1
ATOM 6651 C C . LYS B 1 332 ? -5.191 7.621 15.758 1 94.88 332 LYS B C 1
ATOM 6653 O O . LYS B 1 332 ? -4.875 6.926 16.734 1 94.88 332 LYS B O 1
ATOM 6658 N N . TYR B 1 333 ? -6.348 8.242 15.766 1 97.12 333 TYR B N 1
ATOM 6659 C CA . TYR B 1 333 ? -7.039 8.5 17.031 1 97.12 333 TYR B CA 1
ATOM 6660 C C . TYR B 1 333 ? -7.914 7.312 17.422 1 97.12 333 TYR B C 1
ATOM 6662 O O . TYR B 1 333 ? -8.477 7.285 18.516 1 97.12 333 TYR B O 1
ATOM 6670 N N . ALA B 1 334 ? -7.965 6.219 16.562 1 96.88 334 ALA B N 1
ATOM 6671 C CA . ALA B 1 334 ? -8.602 4.98 17 1 96.88 334 ALA B CA 1
ATOM 6672 C C . ALA B 1 334 ? -7.621 4.113 17.797 1 96.88 334 ALA B C 1
ATOM 6674 O O . ALA B 1 334 ? -7.98 3.031 18.266 1 96.88 334 ALA B O 1
ATOM 6675 N N . MET B 1 335 ? -6.457 4.547 17.922 1 95.62 335 MET B N 1
ATOM 6676 C CA . MET B 1 335 ? -5.441 3.914 18.766 1 95.62 335 MET B CA 1
ATOM 6677 C C . MET B 1 335 ? -5.145 2.496 18.281 1 95.62 335 MET B C 1
ATOM 6679 O O . MET B 1 335 ? -4.98 1.584 19.094 1 95.62 335 MET B O 1
ATOM 6683 N N . ALA B 1 336 ? -5.199 2.27 16.984 1 94.75 336 ALA B N 1
ATOM 6684 C CA . ALA B 1 336 ? -4.801 0.999 16.375 1 94.75 336 ALA B CA 1
ATOM 6685 C C . ALA B 1 336 ? -3.33 1.016 15.977 1 94.75 336 ALA B C 1
ATOM 6687 O O . ALA B 1 336 ? -2.709 2.08 15.914 1 94.75 336 ALA B O 1
ATOM 6688 N N . PRO B 1 337 ? -2.725 -0.159 15.797 1 91.94 337 PRO B N 1
ATOM 6689 C CA . PRO B 1 337 ? -1.331 -0.196 15.352 1 91.94 337 PRO B CA 1
ATOM 6690 C C . PRO B 1 337 ? -1.137 0.447 13.977 1 91.94 337 PRO B C 1
ATOM 6692 O O . PRO B 1 337 ? -2.072 0.493 13.18 1 91.94 337 PRO B O 1
ATOM 6695 N N . LYS B 1 338 ? 0.13 0.92 13.766 1 91.75 338 LYS B N 1
ATOM 6696 C CA . LYS B 1 338 ? 0.468 1.427 12.438 1 91.75 338 LYS B CA 1
ATOM 6697 C C . LYS B 1 338 ? 0.26 0.355 11.367 1 91.75 338 LYS B C 1
ATOM 6699 O O . LYS B 1 338 ? 0.548 -0.821 11.602 1 91.75 338 LYS B O 1
ATOM 6704 N N . GLY B 1 339 ? -0.257 0.805 10.227 1 91.75 339 GLY B N 1
ATOM 6705 C CA . GLY B 1 339 ? -0.483 -0.127 9.133 1 91.75 339 GLY B CA 1
ATOM 6706 C C . GLY B 1 339 ? -1.948 -0.465 8.93 1 91.75 339 GLY B C 1
ATOM 6707 O O . GLY B 1 339 ? -2.283 -1.339 8.125 1 91.75 339 GLY B O 1
ATOM 6708 N N . ALA B 1 340 ? -2.826 0.259 9.617 1 94.06 340 ALA B N 1
ATOM 6709 C CA . ALA B 1 340 ? -4.254 -0.029 9.508 1 94.06 340 ALA B CA 1
ATOM 6710 C C . ALA B 1 340 ? -5.047 1.236 9.195 1 94.06 340 ALA B C 1
ATOM 6712 O O . ALA B 1 340 ? -4.801 2.293 9.781 1 94.06 340 ALA B O 1
ATOM 6713 N N . SER B 1 341 ? -5.93 1.173 8.289 1 97.25 341 SER B N 1
ATOM 6714 C CA . SER B 1 341 ? -6.859 2.227 7.895 1 97.25 341 SER B CA 1
ATOM 6715 C C . SER B 1 341 ? -8.125 1.645 7.266 1 97.25 341 SER B C 1
ATOM 6717 O O . SER B 1 341 ? -8.172 0.453 6.957 1 97.25 341 SER B O 1
ATOM 6719 N N . VAL B 1 342 ? -9.18 2.424 7.18 1 98.5 342 VAL B N 1
ATOM 6720 C CA . VAL B 1 342 ? -10.43 1.971 6.586 1 98.5 342 VAL B CA 1
ATOM 6721 C C . VAL B 1 342 ? -10.914 2.99 5.555 1 98.5 342 VAL B C 1
ATOM 6723 O O . VAL B 1 342 ? -10.891 4.195 5.812 1 98.5 342 VAL B O 1
ATOM 6726 N N . ILE B 1 343 ? -11.258 2.566 4.402 1 98.75 343 ILE B N 1
ATOM 6727 C CA . ILE B 1 343 ? -11.953 3.365 3.396 1 98.75 343 ILE B CA 1
ATOM 6728 C C . ILE B 1 343 ? -13.398 2.896 3.273 1 98.75 343 ILE B C 1
ATOM 6730 O O . ILE B 1 343 ? -13.664 1.698 3.131 1 98.75 343 ILE B O 1
ATOM 6734 N N . MET B 1 344 ? -14.305 3.801 3.426 1 98.81 344 MET B N 1
ATOM 6735 C CA . MET B 1 344 ? -15.734 3.504 3.404 1 98.81 344 MET B CA 1
ATOM 6736 C C . MET B 1 344 ? -16.391 4.105 2.17 1 98.81 344 MET B C 1
ATOM 6738 O O . MET B 1 344 ? -16.031 5.203 1.738 1 98.81 344 MET B O 1
ATOM 6742 N N . TYR B 1 345 ? -17.328 3.441 1.613 1 98.81 345 TYR B N 1
ATOM 6743 C CA . TYR B 1 345 ? -18.156 3.898 0.505 1 98.81 345 TYR B CA 1
ATOM 6744 C C . TYR B 1 345 ? -19.641 3.832 0.87 1 98.81 345 TYR B C 1
ATOM 6746 O O . TYR B 1 345 ? -20.062 2.939 1.607 1 98.81 345 TYR B O 1
ATOM 6754 N N . ARG B 1 346 ? -20.406 4.746 0.338 1 98.5 346 ARG B N 1
ATOM 6755 C CA . ARG B 1 346 ? -21.844 4.789 0.581 1 98.5 346 ARG B CA 1
ATOM 6756 C C . ARG B 1 346 ? -22.516 3.516 0.087 1 98.5 346 ARG B C 1
ATOM 6758 O O . ARG B 1 346 ? -23.594 3.156 0.562 1 98.5 346 ARG B O 1
ATOM 6765 N N . SER B 1 347 ? -21.875 2.852 -0.932 1 97.81 347 SER B N 1
ATOM 6766 C CA . SER B 1 347 ? -22.5 1.651 -1.476 1 97.81 347 SER B CA 1
ATOM 6767 C C . SER B 1 347 ? -21.453 0.691 -2.039 1 97.81 347 SER B C 1
ATOM 6769 O O . SER B 1 347 ? -20.359 1.108 -2.41 1 97.81 347 SER B O 1
ATOM 6771 N N . LYS B 1 348 ? -21.875 -0.602 -2.102 1 96.88 348 LYS B N 1
ATOM 6772 C CA . LYS B 1 348 ? -21.062 -1.618 -2.775 1 96.88 348 LYS B CA 1
ATOM 6773 C C . LYS B 1 348 ? -20.875 -1.279 -4.25 1 96.88 348 LYS B C 1
ATOM 6775 O O . LYS B 1 348 ? -19.844 -1.618 -4.84 1 96.88 348 LYS B O 1
ATOM 6780 N N . ALA B 1 349 ? -21.812 -0.582 -4.789 1 95.94 349 ALA B N 1
ATOM 6781 C CA . ALA B 1 349 ? -21.812 -0.232 -6.207 1 95.94 349 ALA B CA 1
ATOM 6782 C C . ALA B 1 349 ? -20.625 0.678 -6.539 1 95.94 349 ALA B C 1
ATOM 6784 O O . ALA B 1 349 ? -20.109 0.661 -7.66 1 95.94 349 ALA B O 1
ATOM 6785 N N . ILE B 1 350 ? -20.203 1.463 -5.562 1 97.75 350 ILE B N 1
ATOM 6786 C CA . ILE B 1 350 ? -19.031 2.316 -5.77 1 97.75 350 ILE B CA 1
ATOM 6787 C C . ILE B 1 350 ? -17.766 1.546 -5.414 1 97.75 350 ILE B C 1
ATOM 6789 O O . ILE B 1 350 ? -16.781 1.606 -6.145 1 97.75 350 ILE B O 1
ATOM 6793 N N . ARG B 1 351 ? -17.781 0.789 -4.316 1 97.88 351 ARG B N 1
ATOM 6794 C CA . ARG B 1 351 ? -16.609 0.091 -3.799 1 97.88 351 ARG B CA 1
ATOM 6795 C C . ARG B 1 351 ? -16.062 -0.884 -4.832 1 97.88 351 ARG B C 1
ATOM 6797 O O . ARG B 1 351 ? -14.844 -1.087 -4.91 1 97.88 351 ARG B O 1
ATOM 6804 N N . LYS B 1 352 ? -16.938 -1.473 -5.66 1 96.81 352 LYS B N 1
ATOM 6805 C CA . LYS B 1 352 ? -16.5 -2.5 -6.598 1 96.81 352 LYS B CA 1
ATOM 6806 C C . LYS B 1 352 ? -15.414 -1.966 -7.531 1 96.81 352 LYS B C 1
ATOM 6808 O O . LYS B 1 352 ? -14.57 -2.727 -8.008 1 96.81 352 LYS B O 1
ATOM 6813 N N . TYR B 1 353 ? -15.367 -0.63 -7.758 1 97.56 353 TYR B N 1
ATOM 6814 C CA . TYR B 1 353 ? -14.391 -0.033 -8.664 1 97.56 353 TYR B CA 1
ATOM 6815 C C . TYR B 1 353 ? -13.031 0.095 -7.996 1 97.56 353 TYR B C 1
ATOM 6817 O O . TYR B 1 353 ? -12.031 0.381 -8.656 1 97.56 353 TYR B O 1
ATOM 6825 N N . GLN B 1 354 ? -13.008 -0.095 -6.652 1 97.88 354 GLN B N 1
ATOM 6826 C CA . GLN B 1 354 ? -11.734 -0.175 -5.949 1 97.88 354 GLN B CA 1
ATOM 6827 C C . GLN B 1 354 ? -11.031 -1.503 -6.223 1 97.88 354 GLN B C 1
ATOM 6829 O O . GLN B 1 354 ? -9.805 -1.566 -6.262 1 97.88 354 GLN B O 1
ATOM 6834 N N . PHE B 1 355 ? -11.758 -2.559 -6.457 1 96.94 355 PHE B N 1
ATOM 6835 C CA . PHE B 1 355 ? -11.203 -3.893 -6.641 1 96.94 355 PHE B CA 1
ATOM 6836 C C . PHE B 1 355 ? -10.43 -3.979 -7.953 1 96.94 355 PHE B C 1
ATOM 6838 O O . PHE B 1 355 ? -10.727 -3.256 -8.906 1 96.94 355 PHE B O 1
ATOM 6845 N N . GLU B 1 356 ? -9.391 -4.742 -7.949 1 95.88 356 GLU B N 1
ATOM 6846 C CA . GLU B 1 356 ? -8.711 -5.172 -9.172 1 95.88 356 GLU B CA 1
ATOM 6847 C C . GLU B 1 356 ? -8.953 -6.652 -9.445 1 95.88 356 GLU B C 1
ATOM 6849 O O . GLU B 1 356 ? -8.656 -7.504 -8.602 1 95.88 356 GLU B O 1
ATOM 6854 N N . VAL B 1 357 ? -9.5 -6.934 -10.594 1 93.5 357 VAL B N 1
ATOM 6855 C CA . VAL B 1 357 ? -9.844 -8.305 -10.961 1 93.5 357 VAL B CA 1
ATOM 6856 C C . VAL B 1 357 ? -9.203 -8.656 -12.297 1 93.5 357 VAL B C 1
ATOM 6858 O O . VAL B 1 357 ? -9.438 -7.977 -13.305 1 93.5 357 VAL B O 1
ATOM 6861 N N . ILE B 1 358 ? -8.406 -9.625 -12.273 1 92.31 358 ILE B N 1
ATOM 6862 C CA . ILE B 1 358 ? -7.766 -10.156 -13.469 1 92.31 358 ILE B CA 1
ATOM 6863 C C . ILE B 1 358 ? -8.148 -11.625 -13.656 1 92.31 358 ILE B C 1
ATOM 6865 O O . ILE B 1 358 ? -7.809 -12.469 -12.82 1 92.31 358 ILE B O 1
ATOM 6869 N N . THR B 1 359 ? -8.836 -11.953 -14.742 1 89.31 359 THR B N 1
ATOM 6870 C CA . THR B 1 359 ? -9.398 -13.289 -14.906 1 89.31 359 THR B CA 1
ATOM 6871 C C . THR B 1 359 ? -8.578 -14.102 -15.914 1 89.31 359 THR B C 1
ATOM 6873 O O . THR B 1 359 ? -8.734 -15.32 -16 1 89.31 359 THR B O 1
ATOM 6876 N N . SER B 1 360 ? -7.664 -13.469 -16.625 1 86.94 360 SER B N 1
ATOM 6877 C CA . SER B 1 360 ? -6.973 -14.141 -17.719 1 86.94 360 SER B CA 1
ATOM 6878 C C . SER B 1 360 ? -5.578 -14.594 -17.297 1 86.94 360 SER B C 1
ATOM 6880 O O . SER B 1 360 ? -4.855 -15.203 -18.094 1 86.94 360 SER B O 1
ATOM 6882 N N . TRP B 1 361 ? -5.18 -14.359 -16.078 1 92.75 361 TRP B N 1
ATOM 6883 C CA . TRP B 1 361 ? -3.84 -14.688 -15.586 1 92.75 361 TRP B CA 1
ATOM 6884 C C . TRP B 1 361 ? -3.641 -16.188 -15.508 1 92.75 361 TRP B C 1
ATOM 6886 O O . TRP B 1 361 ? -4.461 -16.906 -14.922 1 92.75 361 TRP B O 1
ATOM 6896 N N . PRO B 1 362 ? -2.547 -16.703 -16.094 1 93.56 362 PRO B N 1
ATOM 6897 C CA . PRO B 1 362 ? -2.297 -18.141 -16.047 1 93.56 362 PRO B CA 1
ATOM 6898 C C . PRO B 1 362 ? -2.264 -18.688 -14.617 1 93.56 362 PRO B C 1
ATOM 6900 O O . PRO B 1 362 ? -2.543 -19.859 -14.398 1 93.56 362 PRO B O 1
ATOM 6903 N N . GLY B 1 363 ? -1.943 -17.828 -13.688 1 94.12 363 GLY B N 1
ATOM 6904 C CA . GLY B 1 363 ? -1.876 -18.234 -12.297 1 94.12 363 GLY B CA 1
ATOM 6905 C C . GLY B 1 363 ? -3.238 -18.344 -11.641 1 94.12 363 GLY B C 1
ATOM 6906 O O . GLY B 1 363 ? -3.34 -18.703 -10.461 1 94.12 363 GLY B O 1
ATOM 6907 N N . GLY B 1 364 ? -4.332 -18.047 -12.391 1 90.88 364 GLY B N 1
ATOM 6908 C CA . GLY B 1 364 ? -5.684 -18.109 -11.859 1 90.88 364 GLY B CA 1
ATOM 6909 C C . GLY B 1 364 ? -6.359 -16.766 -11.781 1 90.88 364 GLY B C 1
ATOM 6910 O O . GLY B 1 364 ? -5.801 -15.75 -12.219 1 90.88 364 GLY B O 1
ATOM 6911 N N . VAL B 1 365 ? -7.586 -16.812 -11.266 1 88 365 VAL B N 1
ATOM 6912 C CA . VAL B 1 365 ? -8.328 -15.57 -11.078 1 88 365 VAL B CA 1
ATOM 6913 C C . VAL B 1 365 ? -7.699 -14.758 -9.945 1 88 365 VAL B C 1
ATOM 6915 O O . VAL B 1 365 ? -7.527 -15.258 -8.836 1 88 365 VAL B O 1
ATOM 6918 N N . TYR B 1 366 ? -7.289 -13.609 -10.312 1 90.69 366 TYR B N 1
ATOM 6919 C CA . TYR B 1 366 ? -6.66 -12.695 -9.367 1 90.69 366 TYR B CA 1
ATOM 6920 C C . TYR B 1 366 ? -7.594 -11.547 -9.008 1 90.69 366 TYR B C 1
ATOM 6922 O O . TYR B 1 366 ? -7.977 -10.758 -9.875 1 90.69 366 TYR B O 1
ATOM 6930 N N . ALA B 1 367 ? -8.039 -11.492 -7.73 1 92.75 367 ALA B N 1
ATOM 6931 C CA . ALA B 1 367 ? -8.906 -10.422 -7.234 1 92.75 367 ALA B CA 1
ATOM 6932 C C . ALA B 1 367 ? -8.398 -9.883 -5.902 1 92.75 367 ALA B C 1
ATOM 6934 O O . ALA B 1 367 ? -8.141 -10.648 -4.969 1 92.75 367 ALA B O 1
ATOM 6935 N N . THR B 1 368 ? -8.195 -8.594 -5.809 1 94 368 THR B N 1
ATOM 6936 C CA . THR B 1 368 ? -7.719 -7.969 -4.578 1 94 368 THR B CA 1
ATOM 6937 C C . THR B 1 368 ? -8.578 -6.766 -4.215 1 94 368 THR B C 1
ATOM 6939 O O . THR B 1 368 ? -9 -6.008 -5.094 1 94 368 THR B O 1
ATOM 6942 N N . PRO B 1 369 ? -8.852 -6.598 -2.922 1 93.62 369 PRO B N 1
ATOM 6943 C CA . PRO B 1 369 ? -9.703 -5.488 -2.492 1 93.62 369 PRO B CA 1
ATOM 6944 C C . PRO B 1 369 ? -8.961 -4.156 -2.426 1 93.62 369 PRO B C 1
ATOM 6946 O O . PRO B 1 369 ? -9.586 -3.094 -2.467 1 93.62 369 PRO B O 1
ATOM 6949 N N . SER B 1 370 ? -7.684 -4.203 -2.232 1 93.12 370 SER B N 1
ATOM 6950 C CA . SER B 1 370 ? -6.852 -3.012 -2.119 1 93.12 370 SER B CA 1
ATOM 6951 C C . SER B 1 370 ? -5.547 -3.17 -2.893 1 93.12 370 SER B C 1
ATOM 6953 O O . SER B 1 370 ? -5.422 -4.062 -3.734 1 93.12 370 SER B O 1
ATOM 6955 N N . MET B 1 371 ? -4.629 -2.285 -2.703 1 92.62 371 MET B N 1
ATOM 6956 C CA . MET B 1 371 ? -3.396 -2.281 -3.486 1 92.62 371 MET B CA 1
ATOM 6957 C C . MET B 1 371 ? -2.586 -3.549 -3.236 1 92.62 371 MET B C 1
ATOM 6959 O O . MET B 1 371 ? -2.002 -4.109 -4.164 1 92.62 371 MET B O 1
ATOM 6963 N N . ALA B 1 372 ? -2.592 -3.928 -2.029 1 87.44 372 ALA B N 1
ATOM 6964 C CA . ALA B 1 372 ? -1.816 -5.113 -1.672 1 87.44 372 ALA B CA 1
ATOM 6965 C C . ALA B 1 372 ? -2.576 -6.391 -2.02 1 87.44 372 ALA B C 1
ATOM 6967 O O . ALA B 1 372 ? -3.809 -6.414 -1.983 1 87.44 372 ALA B O 1
ATOM 6968 N N . GLY B 1 373 ? -1.861 -7.406 -2.422 1 85.88 373 GLY B N 1
ATOM 6969 C CA . GLY B 1 373 ? -2.441 -8.742 -2.459 1 85.88 373 GLY B CA 1
ATOM 6970 C C . GLY B 1 373 ? -2.488 -9.406 -1.097 1 85.88 373 GLY B C 1
ATOM 6971 O O . GLY B 1 373 ? -3.516 -9.367 -0.417 1 85.88 373 GLY B O 1
ATOM 6972 N N . SER B 1 374 ? -1.321 -9.703 -0.657 1 85.06 374 SER B N 1
ATOM 6973 C CA . SER B 1 374 ? -1.208 -10.203 0.708 1 85.06 374 SER B CA 1
ATOM 6974 C C . SER B 1 374 ? -1.188 -9.062 1.719 1 85.06 374 SER B C 1
ATOM 6976 O O . SER B 1 374 ? -0.575 -8.023 1.475 1 85.06 374 SER B O 1
ATOM 6978 N N . ARG B 1 375 ? -1.967 -9.219 2.83 1 89.56 375 ARG B N 1
ATOM 6979 C CA . ARG B 1 375 ? -2.041 -8.211 3.881 1 89.56 375 ARG B CA 1
ATOM 6980 C C . ARG B 1 375 ? -1.759 -8.82 5.25 1 89.56 375 ARG B C 1
ATOM 6982 O O . ARG B 1 375 ? -2.02 -10.008 5.469 1 89.56 375 ARG B O 1
ATOM 6989 N N . PRO B 1 376 ? -1.252 -8.016 6.109 1 91.88 376 PRO B N 1
ATOM 6990 C CA . PRO B 1 376 ? -0.889 -8.539 7.426 1 91.88 376 PRO B CA 1
ATOM 6991 C C . PRO B 1 376 ? -2.094 -8.703 8.352 1 91.88 376 PRO B C 1
ATOM 6993 O O . PRO B 1 376 ? -2.572 -7.715 8.922 1 91.88 376 PRO B O 1
ATOM 6996 N N . GLY B 1 377 ? -2.496 -9.93 8.578 1 93.25 377 GLY B N 1
ATOM 6997 C CA . GLY B 1 377 ? -3.631 -10.219 9.445 1 93.25 377 GLY B CA 1
ATOM 6998 C C . GLY B 1 377 ? -3.406 -9.797 10.883 1 93.25 377 GLY B C 1
ATOM 6999 O O . GLY B 1 377 ? -4.352 -9.422 11.586 1 93.25 377 GLY B O 1
ATOM 7000 N N . ALA B 1 378 ? -2.148 -9.797 11.32 1 93.12 378 ALA B N 1
ATOM 7001 C CA . ALA B 1 378 ? -1.817 -9.438 12.695 1 93.12 378 ALA B CA 1
ATOM 7002 C C . ALA B 1 378 ? -2.148 -7.969 12.969 1 93.12 378 ALA B C 1
ATOM 7004 O O . ALA B 1 378 ? -2.58 -7.617 14.07 1 93.12 378 ALA B O 1
ATOM 7005 N N . ILE B 1 379 ? -1.911 -7.133 12.023 1 94.25 379 ILE B N 1
ATOM 7006 C CA . ILE B 1 379 ? -2.205 -5.711 12.156 1 94.25 379 ILE B CA 1
ATOM 7007 C C . ILE B 1 379 ? -3.717 -5.504 12.234 1 94.25 379 ILE B C 1
ATOM 7009 O O . ILE B 1 379 ? -4.199 -4.695 13.031 1 94.25 379 ILE B O 1
ATOM 7013 N N . ILE B 1 380 ? -4.445 -6.238 11.43 1 95.88 380 ILE B N 1
ATOM 7014 C CA . ILE B 1 380 ? -5.902 -6.18 11.445 1 95.88 380 ILE B CA 1
ATOM 7015 C C . ILE B 1 380 ? -6.422 -6.613 12.812 1 95.88 380 ILE B C 1
ATOM 7017 O O . ILE B 1 380 ? -7.312 -5.973 13.375 1 95.88 380 ILE B O 1
ATOM 7021 N N . ALA B 1 381 ? -5.844 -7.676 13.344 1 96.75 381 ALA B N 1
ATOM 7022 C CA . ALA B 1 381 ? -6.242 -8.18 14.656 1 96.75 381 ALA B CA 1
ATOM 7023 C C . ALA B 1 381 ? -5.977 -7.141 15.742 1 96.75 381 ALA B C 1
ATOM 7025 O O . ALA B 1 381 ? -6.781 -6.984 16.672 1 96.75 381 ALA B O 1
ATOM 7026 N N . GLY B 1 382 ? -4.844 -6.523 15.633 1 95.94 382 GLY B N 1
ATOM 7027 C CA . GLY B 1 382 ? -4.535 -5.465 16.578 1 95.94 382 GLY B CA 1
ATOM 7028 C C . GLY B 1 382 ? -5.523 -4.312 16.531 1 95.94 382 GLY B C 1
ATOM 7029 O O . GLY B 1 382 ? -5.93 -3.793 17.578 1 95.94 382 GLY B O 1
ATOM 7030 N N . ALA B 1 383 ? -5.848 -3.85 15.359 1 97 383 ALA B N 1
ATOM 7031 C CA . ALA B 1 383 ? -6.82 -2.775 15.188 1 97 383 ALA B CA 1
ATOM 7032 C C . ALA B 1 383 ? -8.18 -3.174 15.758 1 97 383 ALA B C 1
ATOM 7034 O O . ALA B 1 383 ? -8.844 -2.375 16.422 1 97 383 ALA B O 1
ATOM 7035 N N . TYR B 1 384 ? -8.578 -4.422 15.422 1 97.81 384 TYR B N 1
ATOM 7036 C CA . TYR B 1 384 ? -9.828 -4.969 15.938 1 97.81 384 TYR B CA 1
ATOM 7037 C C . TYR B 1 384 ? -9.852 -4.949 17.469 1 97.81 384 TYR B C 1
ATOM 7039 O O . TYR B 1 384 ? -10.828 -4.512 18.062 1 97.81 384 TYR B O 1
ATOM 7047 N N . ALA B 1 385 ? -8.773 -5.371 18.062 1 97.31 385 ALA B N 1
ATOM 7048 C CA . ALA B 1 385 ? -8.633 -5.398 19.516 1 97.31 385 ALA B CA 1
ATOM 7049 C C . ALA B 1 385 ? -8.758 -3.996 20.109 1 97.31 385 ALA B C 1
ATOM 7051 O O . ALA B 1 385 ? -9.383 -3.807 21.156 1 97.31 385 ALA B O 1
ATOM 7052 N N . SER B 1 386 ? -8.195 -3.002 19.484 1 97.38 386 SER B N 1
ATOM 7053 C CA . SER B 1 386 ? -8.258 -1.621 19.953 1 97.38 386 SER B CA 1
ATOM 7054 C C . SER B 1 386 ? -9.695 -1.119 20.016 1 97.38 386 SER B C 1
ATOM 7056 O O . SER B 1 386 ? -10.102 -0.519 21.016 1 97.38 386 SER B O 1
ATOM 7058 N N . LEU B 1 387 ? -10.414 -1.361 18.938 1 98.19 387 LEU B N 1
ATOM 7059 C CA . LEU B 1 387 ? -11.781 -0.855 18.859 1 98.19 387 LEU B CA 1
ATOM 7060 C C . LEU B 1 387 ? -12.664 -1.492 19.922 1 98.19 387 LEU B C 1
ATOM 7062 O O . LEU B 1 387 ? -13.477 -0.81 20.547 1 98.19 387 LEU B O 1
ATOM 7066 N N . LEU B 1 388 ? -12.469 -2.814 20.125 1 97.94 388 LEU B N 1
ATOM 7067 C CA . LEU B 1 388 ? -13.266 -3.512 21.125 1 97.94 388 LEU B CA 1
ATOM 7068 C C . LEU B 1 388 ? -12.906 -3.049 22.531 1 97.94 388 LEU B C 1
ATOM 7070 O O . LEU B 1 388 ? -13.781 -2.881 23.391 1 97.94 388 LEU B O 1
ATOM 7074 N N . HIS B 1 389 ? -11.633 -2.855 22.781 1 97.75 389 HIS B N 1
ATOM 7075 C CA . HIS B 1 389 ? -11.141 -2.545 24.125 1 97.75 389 HIS B CA 1
ATOM 7076 C C . HIS B 1 389 ? -11.555 -1.145 24.562 1 97.75 389 HIS B C 1
ATOM 7078 O O . HIS B 1 389 ? -11.812 -0.907 25.734 1 97.75 389 HIS B O 1
ATOM 7084 N N . LEU B 1 390 ? -11.609 -0.178 23.703 1 97.38 390 LEU B N 1
ATOM 7085 C CA . LEU B 1 390 ? -11.93 1.199 24.047 1 97.38 390 LEU B CA 1
ATOM 7086 C C . LEU B 1 390 ? -13.438 1.427 24.031 1 97.38 390 LEU B C 1
ATOM 7088 O O . LEU B 1 390 ? -13.992 2.045 24.938 1 97.38 390 LEU B O 1
ATOM 7092 N N . GLY B 1 391 ? -14.133 0.868 22.922 1 97.81 391 GLY B N 1
ATOM 7093 C CA . GLY B 1 391 ? -15.578 1.02 22.828 1 97.81 391 GLY B CA 1
ATOM 7094 C C . GLY B 1 391 ? -16.016 2.469 22.766 1 97.81 391 GLY B C 1
ATOM 7095 O O . GLY B 1 391 ? -15.195 3.375 22.688 1 97.81 391 GLY B O 1
ATOM 7096 N N . ILE B 1 392 ? -17.297 2.691 22.812 1 98.44 392 ILE B N 1
ATOM 7097 C CA . ILE B 1 392 ? -17.875 4.02 22.688 1 98.44 392 ILE B CA 1
ATOM 7098 C C . ILE B 1 392 ? -17.453 4.875 23.891 1 98.44 392 ILE B C 1
ATOM 7100 O O . ILE B 1 392 ? -17.078 6.039 23.734 1 98.44 392 ILE B O 1
ATOM 7104 N N . ASP B 1 393 ? -17.516 4.348 25.047 1 98.25 393 ASP B N 1
ATOM 7105 C CA . ASP B 1 393 ? -17.203 5.121 26.234 1 98.25 393 ASP B CA 1
ATOM 7106 C C . ASP B 1 393 ? -15.719 5.516 26.25 1 98.25 393 ASP B C 1
ATOM 7108 O O . ASP B 1 393 ? -15.383 6.66 26.562 1 98.25 393 ASP B O 1
ATOM 7112 N N . GLY B 1 394 ? -14.828 4.523 25.938 1 97.44 394 GLY B N 1
ATOM 7113 C CA . GLY B 1 394 ? -13.406 4.828 25.891 1 97.44 394 GLY B CA 1
ATOM 7114 C C . GLY B 1 394 ? -13.062 5.91 24.875 1 97.44 394 GLY B C 1
ATOM 7115 O O . GLY B 1 394 ? -12.289 6.82 25.188 1 97.44 394 GLY B O 1
ATOM 7116 N N . TYR B 1 395 ? -13.641 5.836 23.719 1 98.12 395 TYR B N 1
ATOM 7117 C CA . TYR B 1 395 ? -13.367 6.828 22.688 1 98.12 395 TYR B CA 1
ATOM 7118 C C . TYR B 1 395 ? -13.984 8.172 23.047 1 98.12 395 TYR B C 1
ATOM 7120 O O . TYR B 1 395 ? -13.43 9.227 22.719 1 98.12 395 TYR B O 1
ATOM 7128 N N . THR B 1 396 ? -15.109 8.18 23.688 1 98.56 396 THR B N 1
ATOM 7129 C CA . THR B 1 396 ? -15.703 9.422 24.172 1 98.56 396 THR B CA 1
ATOM 7130 C C . THR B 1 396 ? -14.773 10.117 25.156 1 98.56 396 THR B C 1
ATOM 7132 O O . THR B 1 396 ? -14.562 11.328 25.078 1 98.56 396 THR B O 1
ATOM 7135 N N . SER B 1 397 ? -14.266 9.352 26.078 1 97.75 397 SER B N 1
ATOM 7136 C CA . SER B 1 397 ? -13.344 9.883 27.078 1 97.75 397 SER B CA 1
ATOM 7137 C C . SER B 1 397 ? -12.086 10.438 26.422 1 97.75 397 SER B C 1
ATOM 7139 O O . SER B 1 397 ? -11.609 11.516 26.797 1 97.75 397 SER B O 1
ATOM 7141 N N . LEU B 1 398 ? -11.539 9.695 25.5 1 97.12 398 LEU B N 1
ATOM 7142 C CA . LEU B 1 398 ? -10.352 10.141 24.781 1 97.12 398 LEU B CA 1
ATOM 7143 C C . LEU B 1 398 ? -10.625 11.445 24.031 1 97.12 398 LEU B C 1
ATOM 7145 O O . LEU B 1 398 ? -9.781 12.344 24.031 1 97.12 398 LEU B O 1
ATOM 7149 N N . CYS B 1 399 ? -11.766 11.508 23.422 1 98.25 399 CYS B N 1
ATOM 7150 C CA . CYS B 1 399 ? -12.148 12.719 22.703 1 98.25 399 CYS B CA 1
ATOM 7151 C C . CYS B 1 399 ? -12.234 13.914 23.641 1 98.25 399 CYS B C 1
ATOM 7153 O O . CYS B 1 399 ? -11.742 15 23.328 1 98.25 399 CYS B O 1
ATOM 7155 N N . THR B 1 400 ? -12.852 13.727 24.781 1 98.44 400 THR B N 1
ATOM 7156 C CA . THR B 1 400 ? -12.969 14.781 25.766 1 98.44 400 THR B CA 1
ATOM 7157 C C . THR B 1 400 ? -11.594 15.312 26.172 1 98.44 400 THR B C 1
ATOM 7159 O O . THR B 1 400 ? -11.383 16.531 26.219 1 98.44 400 THR B O 1
ATOM 7162 N N . ASP B 1 401 ? -10.711 14.406 26.406 1 97.75 401 ASP B N 1
ATOM 7163 C CA . ASP B 1 401 ? -9.375 14.789 26.859 1 97.75 401 ASP B CA 1
ATOM 7164 C C . ASP B 1 401 ? -8.602 15.5 25.766 1 97.75 401 ASP B C 1
ATOM 7166 O O . ASP B 1 401 ? -8.039 16.578 25.984 1 97.75 401 ASP B O 1
ATOM 7170 N N . ILE B 1 402 ? -8.523 14.914 24.578 1 97.75 402 ILE B N 1
ATOM 7171 C CA . ILE B 1 402 ? -7.664 15.391 23.5 1 97.75 402 ILE B CA 1
ATOM 7172 C C . ILE B 1 402 ? -8.211 16.703 22.953 1 97.75 402 ILE B C 1
ATOM 7174 O O . ILE B 1 402 ? -7.465 17.672 22.766 1 97.75 402 ILE B O 1
ATOM 7178 N N . VAL B 1 403 ? -9.484 16.734 22.672 1 98.5 403 VAL B N 1
ATOM 7179 C CA . VAL B 1 403 ? -10.102 17.953 22.156 1 98.5 403 VAL B CA 1
ATOM 7180 C C . VAL B 1 403 ? -10.102 19.031 23.234 1 98.5 403 VAL B C 1
ATOM 7182 O O . VAL B 1 403 ? -9.922 20.203 22.938 1 98.5 403 VAL B O 1
ATOM 7185 N N . GLY B 1 404 ? -10.328 18.609 24.469 1 98.31 404 GLY B N 1
ATOM 7186 C CA . GLY B 1 404 ? -10.203 19.547 25.562 1 98.31 404 GLY B CA 1
ATOM 7187 C C . GLY B 1 404 ? -8.836 20.219 25.625 1 98.31 404 GLY B C 1
ATOM 7188 O O . GLY B 1 404 ? -8.734 21.422 25.875 1 98.31 404 GLY B O 1
ATOM 7189 N N . ALA B 1 405 ? -7.82 19.438 25.453 1 97.88 405 ALA B N 1
ATOM 7190 C CA . ALA B 1 405 ? -6.453 19.938 25.438 1 97.88 405 ALA B CA 1
ATOM 7191 C C . ALA B 1 405 ? -6.242 20.938 24.297 1 97.88 405 ALA B C 1
ATOM 7193 O O . ALA B 1 405 ? -5.594 21.969 24.469 1 97.88 405 ALA B O 1
ATOM 7194 N N . ALA B 1 406 ? -6.742 20.594 23.125 1 98.19 406 ALA B N 1
ATOM 7195 C CA . ALA B 1 406 ? -6.637 21.5 21.984 1 98.19 406 ALA B CA 1
ATOM 7196 C C . ALA B 1 406 ? -7.336 22.828 22.25 1 98.19 406 ALA B C 1
ATOM 7198 O O . ALA B 1 406 ? -6.816 23.891 21.906 1 98.19 406 ALA B O 1
ATOM 7199 N N . LYS B 1 407 ? -8.477 22.781 22.875 1 98.12 407 LYS B N 1
ATOM 7200 C CA . LYS B 1 407 ? -9.227 24 23.203 1 98.12 407 LYS B CA 1
ATOM 7201 C C . LYS B 1 407 ? -8.477 24.844 24.234 1 98.12 407 LYS B C 1
ATOM 7203 O O . LYS B 1 407 ? -8.5 26.078 24.172 1 98.12 407 LYS B O 1
ATOM 7208 N N . LYS B 1 408 ? -7.93 24.141 25.172 1 98.19 408 LYS B N 1
ATOM 7209 C CA . LYS B 1 408 ? -7.121 24.844 26.156 1 98.19 408 LYS B CA 1
ATOM 7210 C C . LYS B 1 408 ? -5.957 25.578 25.5 1 98.19 408 LYS B C 1
ATOM 7212 O O . LYS B 1 408 ? -5.648 26.719 25.859 1 98.19 408 LYS B O 1
ATOM 7217 N N . LEU B 1 409 ? -5.301 24.922 24.594 1 98.38 409 LEU B N 1
ATOM 7218 C CA . LEU B 1 409 ? -4.195 25.531 23.859 1 98.38 409 LEU B CA 1
ATOM 7219 C C . LEU B 1 409 ? -4.668 26.766 23.094 1 98.38 409 LEU B C 1
ATOM 7221 O O . LEU B 1 409 ? -4.004 27.812 23.125 1 98.38 409 LEU B O 1
ATOM 7225 N N . VAL B 1 410 ? -5.781 26.688 22.406 1 98.25 410 VAL B N 1
ATOM 7226 C CA . VAL B 1 410 ? -6.332 27.797 21.625 1 98.25 410 VAL B CA 1
ATOM 7227 C C . VAL B 1 410 ? -6.613 28.969 22.547 1 98.25 410 VAL B C 1
ATOM 7229 O O . VAL B 1 410 ? -6.285 30.109 22.234 1 98.25 410 VAL B O 1
ATOM 7232 N N . ARG B 1 411 ? -7.215 28.703 23.672 1 97.94 411 ARG B N 1
ATOM 7233 C CA . ARG B 1 411 ? -7.512 29.75 24.641 1 97.94 411 ARG B CA 1
ATOM 7234 C C . ARG B 1 411 ? -6.234 30.422 25.141 1 97.94 411 ARG B C 1
ATOM 7236 O O . ARG B 1 411 ? -6.168 31.641 25.234 1 97.94 411 ARG B O 1
ATOM 7243 N N . GLY B 1 412 ? -5.266 29.594 25.406 1 98.12 412 GLY B N 1
ATOM 7244 C CA . GLY B 1 412 ? -3.986 30.141 25.859 1 98.12 412 GLY B CA 1
ATOM 7245 C C . GLY B 1 412 ? -3.301 31 24.812 1 98.12 412 GLY B C 1
ATOM 7246 O O . GLY B 1 412 ? -2.756 32.062 25.141 1 98.12 412 GLY B O 1
ATOM 7247 N N . LEU B 1 413 ? -3.307 30.562 23.562 1 97.56 413 LEU B N 1
ATOM 7248 C CA . LEU B 1 413 ? -2.693 31.312 22.469 1 97.56 413 LEU B CA 1
ATOM 7249 C C . LEU B 1 413 ? -3.381 32.656 22.281 1 97.56 413 LEU B C 1
ATOM 7251 O O . LEU B 1 413 ? -2.713 33.688 22.109 1 97.56 413 LEU B O 1
ATOM 7255 N N . ARG B 1 414 ? -4.648 32.688 22.344 1 96.06 414 ARG B N 1
ATOM 7256 C CA . ARG B 1 414 ? -5.418 33.906 22.109 1 96.06 414 ARG B CA 1
ATOM 7257 C C . ARG B 1 414 ? -5.273 34.875 23.281 1 96.06 414 ARG B C 1
ATOM 7259 O O . ARG B 1 414 ? -5.258 36.094 23.078 1 96.06 414 ARG B O 1
ATOM 7266 N N . ALA B 1 415 ? -5.086 34.344 24.406 1 96.56 415 ALA B N 1
ATOM 7267 C CA . ALA B 1 415 ? -5.039 35.156 25.609 1 96.56 415 ALA B CA 1
ATOM 7268 C C . ALA B 1 415 ? -3.639 35.719 25.828 1 96.56 415 ALA B C 1
ATOM 7270 O O . ALA B 1 415 ? -3.484 36.906 26.203 1 96.56 415 ALA B O 1
ATOM 7271 N N . ASP B 1 416 ? -2.617 34.938 25.562 1 94.94 416 ASP B N 1
ATOM 7272 C CA . ASP B 1 416 ? -1.304 35.25 26.109 1 94.94 416 ASP B CA 1
ATOM 7273 C C . ASP B 1 416 ? -0.316 35.625 25 1 94.94 416 ASP B C 1
ATOM 7275 O O . ASP B 1 416 ? 0.803 36.062 25.266 1 94.94 416 ASP B O 1
ATOM 7279 N N . PHE B 1 417 ? -0.709 35.438 23.797 1 95.38 417 PHE B N 1
ATOM 7280 C CA . PHE B 1 417 ? 0.237 35.688 22.703 1 95.38 417 PHE B CA 1
ATOM 7281 C C . PHE B 1 417 ? -0.324 36.688 21.703 1 95.38 417 PHE B C 1
ATOM 7283 O O . PHE B 1 417 ? -0.821 36.281 20.641 1 95.38 417 PHE B O 1
ATOM 7290 N N . PRO B 1 418 ? -0.152 37.938 21.922 1 91.81 418 PRO B N 1
ATOM 7291 C CA . PRO B 1 418 ? -0.646 38.969 20.984 1 91.81 418 PRO B CA 1
ATOM 7292 C C . PRO B 1 418 ? 0.109 38.938 19.656 1 91.81 418 PRO B C 1
ATOM 7294 O O . PRO B 1 418 ? -0.404 39.438 18.641 1 91.81 418 PRO B O 1
ATOM 7297 N N . GLU B 1 419 ? 1.326 38.344 19.641 1 91.56 419 GLU B N 1
ATOM 7298 C CA . GLU B 1 419 ? 2.164 38.281 18.453 1 91.56 419 GLU B CA 1
ATOM 7299 C C . GLU B 1 419 ? 1.676 37.219 17.484 1 91.56 419 GLU B C 1
ATOM 7301 O O . GLU B 1 419 ? 2.041 37.219 16.312 1 91.56 419 GLU B O 1
ATOM 7306 N N . LEU B 1 420 ? 0.888 36.281 18.031 1 94.75 420 LEU B N 1
ATOM 7307 C CA . LEU B 1 420 ? 0.49 35.125 17.266 1 94.75 420 LEU B CA 1
ATOM 7308 C C . LEU B 1 420 ? -1.015 35.125 17.016 1 94.75 420 LEU B C 1
ATOM 7310 O O . LEU B 1 420 ? -1.762 35.812 17.703 1 94.75 420 LEU B O 1
ATOM 7314 N N . TYR B 1 421 ? -1.451 34.438 16.016 1 94.69 421 TYR B N 1
ATOM 7315 C CA . TYR B 1 421 ? -2.869 34.219 15.781 1 94.69 421 TYR B CA 1
ATOM 7316 C C . TYR B 1 421 ? -3.115 32.75 15.422 1 94.69 421 TYR B C 1
ATOM 7318 O O . TYR B 1 421 ? -2.279 32.094 14.773 1 94.69 421 TYR B O 1
ATOM 7326 N N . VAL B 1 422 ? -4.219 32.25 15.867 1 96.94 422 VAL B N 1
ATOM 7327 C CA . VAL B 1 422 ? -4.633 30.875 15.547 1 96.94 422 VAL B CA 1
ATOM 7328 C C . VAL B 1 422 ? -5.262 30.844 14.156 1 96.94 422 VAL B C 1
ATOM 7330 O O . VAL B 1 422 ? -6.105 31.672 13.828 1 96.94 422 VAL B O 1
ATOM 7333 N N . LEU B 1 423 ? -4.785 29.953 13.281 1 96.38 423 LEU B N 1
ATOM 7334 C CA . LEU B 1 423 ? -5.371 29.797 11.953 1 96.38 423 LEU B CA 1
ATOM 7335 C C . LEU B 1 423 ? -6.754 29.156 12.047 1 96.38 423 LEU B C 1
ATOM 7337 O O . LEU B 1 423 ? -6.887 28.031 12.508 1 96.38 423 LEU B O 1
ATOM 7341 N N . GLY B 1 424 ? -7.77 29.891 11.617 1 95.19 424 GLY B N 1
ATOM 7342 C CA . GLY B 1 424 ? -9.133 29.375 11.602 1 95.19 424 GLY B CA 1
ATOM 7343 C C . GLY B 1 424 ? -9.703 29.172 12.992 1 95.19 424 GLY B C 1
ATOM 7344 O O . GLY B 1 424 ? -9.391 29.922 13.914 1 95.19 424 GLY B O 1
ATOM 7345 N N . ASP B 1 425 ? -10.641 28.328 13.062 1 94.75 425 ASP B N 1
ATOM 7346 C CA . ASP B 1 425 ? -11.289 27.906 14.297 1 94.75 425 ASP B CA 1
ATOM 7347 C C . ASP B 1 425 ? -11.336 26.375 14.406 1 94.75 425 ASP B C 1
ATOM 7349 O O . ASP B 1 425 ? -12.383 25.766 14.156 1 94.75 425 ASP B O 1
ATOM 7353 N N . PRO B 1 426 ? -10.219 25.859 14.773 1 95.19 426 PRO B N 1
ATOM 7354 C CA . PRO B 1 426 ? -10.148 24.391 14.797 1 95.19 426 PRO B CA 1
ATOM 7355 C C . PRO B 1 426 ? -11.133 23.781 15.789 1 95.19 426 PRO B C 1
ATOM 7357 O O . PRO B 1 426 ? -11.211 24.219 16.938 1 95.19 426 PRO B O 1
ATOM 7360 N N . LEU B 1 427 ? -11.836 22.703 15.438 1 95.69 427 LEU B N 1
ATOM 7361 C CA . LEU B 1 427 ? -12.875 22.094 16.25 1 95.69 427 LEU B CA 1
ATOM 7362 C C . LEU B 1 427 ? -12.367 20.828 16.938 1 95.69 427 LEU B C 1
ATOM 7364 O O . LEU B 1 427 ? -12.984 20.344 17.891 1 95.69 427 LEU B O 1
ATOM 7368 N N . VAL B 1 428 ? -11.234 20.328 16.406 1 97.19 428 VAL B N 1
ATOM 7369 C CA . VAL B 1 428 ? -10.852 18.984 16.828 1 97.19 428 VAL B CA 1
ATOM 7370 C C . VAL B 1 428 ? -9.492 19.031 17.516 1 97.19 428 VAL B C 1
ATOM 7372 O O . VAL B 1 428 ? -9.312 19.734 18.516 1 97.19 428 VAL B O 1
ATOM 7375 N N . SER B 1 429 ? -8.477 18.375 16.938 1 97.31 429 SER B N 1
ATOM 7376 C CA . SER B 1 429 ? -7.27 18.109 17.719 1 97.31 429 SER B CA 1
ATOM 7377 C C . SER B 1 429 ? -6.086 18.906 17.203 1 97.31 429 SER B C 1
ATOM 7379 O O . SER B 1 429 ? -5.066 19.031 17.891 1 97.31 429 SER B O 1
ATOM 7381 N N . VAL B 1 430 ? -6.195 19.547 16.031 1 98.12 430 VAL B N 1
ATOM 7382 C CA . VAL B 1 430 ? -5.07 20.234 15.398 1 98.12 430 VAL B CA 1
ATOM 7383 C C . VAL B 1 430 ? -5.176 21.734 15.641 1 98.12 430 VAL B C 1
ATOM 7385 O O . VAL B 1 430 ? -6.211 22.344 15.359 1 98.12 430 VAL B O 1
ATOM 7388 N N . VAL B 1 431 ? -4.133 22.328 16.156 1 98.31 431 VAL B N 1
ATOM 7389 C CA . VAL B 1 431 ? -4.074 23.766 16.375 1 98.31 431 VAL B CA 1
ATOM 7390 C C . VAL B 1 431 ? -2.877 24.359 15.625 1 98.31 431 VAL B C 1
ATOM 7392 O O . VAL B 1 431 ? -1.733 23.969 15.867 1 98.31 431 VAL B O 1
ATOM 7395 N N . ALA B 1 432 ? -3.164 25.203 14.688 1 98.12 432 ALA B N 1
ATOM 7396 C CA . ALA B 1 432 ? -2.125 25.906 13.938 1 98.12 432 ALA B CA 1
ATOM 7397 C C . ALA B 1 432 ? -2.072 27.391 14.305 1 98.12 432 ALA B C 1
ATOM 7399 O O . ALA B 1 432 ? -3.111 28 14.547 1 98.12 432 ALA B O 1
ATOM 7400 N N . PHE B 1 433 ? -0.864 27.969 14.359 1 97 433 PHE B N 1
ATOM 7401 C CA . PHE B 1 433 ? -0.727 29.391 14.688 1 97 433 PHE B CA 1
ATOM 7402 C C . PHE B 1 433 ? 0.412 30.016 13.898 1 97 433 PHE B C 1
ATOM 7404 O O . PHE B 1 433 ? 1.423 29.359 13.625 1 97 433 PHE B O 1
ATOM 7411 N N . GLY B 1 434 ? 0.194 31.172 13.469 1 94.19 434 GLY B N 1
ATOM 7412 C CA . GLY B 1 434 ? 1.165 31.969 12.734 1 94.19 434 GLY B CA 1
ATOM 7413 C C . GLY B 1 434 ? 1.448 33.312 13.375 1 94.19 434 GLY B C 1
ATOM 7414 O O . GLY B 1 434 ? 0.875 33.656 14.414 1 94.19 434 GLY B O 1
ATOM 7415 N N . SER B 1 435 ? 2.451 33.969 12.781 1 92 435 SER B N 1
ATOM 7416 C CA . SER B 1 435 ? 2.824 35.312 13.258 1 92 435 SER B CA 1
ATOM 7417 C C . SER B 1 435 ? 1.892 36.375 12.703 1 92 435 SER B C 1
ATOM 7419 O O . SER B 1 435 ? 1.534 36.344 11.523 1 92 435 SER B O 1
ATOM 7421 N N . ARG B 1 436 ? 1.558 37.25 13.57 1 86.75 436 ARG B N 1
ATOM 7422 C CA . ARG B 1 436 ? 0.792 38.375 13.109 1 86.75 436 ARG B CA 1
ATOM 7423 C C . ARG B 1 436 ? 1.688 39.375 12.375 1 86.75 436 ARG B C 1
ATOM 7425 O O . ARG B 1 436 ? 2.863 39.531 12.719 1 86.75 436 ARG B O 1
ATOM 7432 N N . THR B 1 437 ? 1.426 39.719 11.188 1 66.06 437 THR B N 1
ATOM 7433 C CA . THR B 1 437 ? 2.199 40.719 10.453 1 66.06 437 THR B CA 1
ATOM 7434 C C . THR B 1 437 ? 1.824 42.125 10.898 1 66.06 437 THR B C 1
ATOM 7436 O O . THR B 1 437 ? 0.777 42.344 11.523 1 66.06 437 THR B O 1
ATOM 7439 N N . GLU B 1 438 ? 2.895 43.156 10.883 1 52 438 GLU B N 1
ATOM 7440 C CA . GLU B 1 438 ? 2.76 44.531 11.273 1 52 438 GLU B CA 1
ATOM 7441 C C . GLU B 1 438 ? 1.388 45.094 10.891 1 52 438 GLU B C 1
ATOM 7443 O O . GLU B 1 438 ? 0.788 45.875 11.648 1 52 438 GLU B O 1
ATOM 7448 N N . GLY B 1 439 ? 0.7 44.688 9.93 1 43.31 439 GLY B N 1
ATOM 7449 C CA . GLY B 1 439 ? -0.575 45.312 9.586 1 43.31 439 GLY B CA 1
ATOM 7450 C C . GLY B 1 439 ? -1.754 44.656 10.289 1 43.31 439 GLY B C 1
ATOM 7451 O O . GLY B 1 439 ? -2.898 45.094 10.109 1 43.31 439 GLY B O 1
ATOM 7452 N N . GLN B 1 440 ? -1.563 43.5 10.664 1 43.34 440 GLN B N 1
ATOM 7453 C CA . GLN B 1 440 ? -2.762 42.906 11.227 1 43.34 440 GLN B CA 1
ATOM 7454 C C . GLN B 1 440 ? -3.066 43.469 12.609 1 43.34 440 GLN B C 1
ATOM 7456 O O . GLN B 1 440 ? -3.922 42.938 13.328 1 43.34 440 GLN B O 1
ATOM 7461 N N . GLY B 1 441 ? -2.721 44.781 12.773 1 37.53 441 GLY B N 1
ATOM 7462 C CA . GLY B 1 441 ? -3.295 45.75 13.727 1 37.53 441 GLY B CA 1
ATOM 7463 C C . GLY B 1 441 ? -2.555 45.781 15.047 1 37.53 441 GLY B C 1
ATOM 7464 O O . GLY B 1 441 ? -2.865 46.594 15.914 1 37.53 441 GLY B O 1
ATOM 7465 N N . ASN B 1 442 ? -1.994 44.844 15.578 1 40.22 442 ASN B N 1
ATOM 7466 C CA . ASN B 1 442 ? -1.729 45.125 16.984 1 40.22 442 ASN B CA 1
ATOM 7467 C C . ASN B 1 442 ? -0.338 45.719 17.172 1 40.22 442 ASN B C 1
ATOM 7469 O O . ASN B 1 442 ? 0.13 45.844 18.312 1 40.22 442 ASN B O 1
ATOM 7473 N N . GLY B 1 443 ? 0.265 46.312 16.172 1 42.91 443 GLY B N 1
ATOM 7474 C CA . GLY B 1 443 ? 1.551 46.969 16.312 1 42.91 443 GLY B CA 1
ATOM 7475 C C . GLY B 1 443 ? 2.688 46 16.609 1 42.91 443 GLY B C 1
ATOM 7476 O O . GLY B 1 443 ? 3.832 46.438 16.797 1 42.91 443 GLY B O 1
ATOM 7477 N N . ILE B 1 444 ? 2.396 44.844 17.047 1 46.34 444 ILE B N 1
ATOM 7478 C CA . ILE B 1 444 ? 3.445 43.906 17.406 1 46.34 444 ILE B CA 1
ATOM 7479 C C . ILE B 1 444 ? 4.082 43.344 16.141 1 46.34 444 ILE B C 1
ATOM 7481 O O . ILE B 1 444 ? 3.379 42.938 15.203 1 46.34 444 ILE B O 1
ATOM 7485 N N . GLY B 1 445 ? 5.355 43.656 15.891 1 53.56 445 GLY B N 1
ATOM 7486 C CA . GLY B 1 445 ? 6.137 43.25 14.742 1 53.56 445 GLY B CA 1
ATOM 7487 C C . GLY B 1 445 ? 6.039 41.75 14.469 1 53.56 445 GLY B C 1
ATOM 7488 O O . GLY B 1 445 ? 5.59 41 15.32 1 53.56 445 GLY B O 1
ATOM 7489 N N . MET B 1 446 ? 6.238 41.281 13.219 1 73.38 446 MET B N 1
ATOM 7490 C CA . MET B 1 446 ? 6.266 39.938 12.68 1 73.38 446 MET B CA 1
ATOM 7491 C C . MET B 1 446 ? 7.309 39.094 13.398 1 73.38 446 MET B C 1
ATOM 7493 O O . MET B 1 446 ? 8.422 39.531 13.648 1 73.38 446 MET B O 1
ATOM 7497 N N . VAL B 1 447 ? 6.887 38.125 14.172 1 84.5 447 VAL B N 1
ATOM 7498 C CA . VAL B 1 447 ? 7.812 37.125 14.719 1 84.5 447 VAL B CA 1
ATOM 7499 C C . VAL B 1 447 ? 8.094 36.062 13.672 1 84.5 447 VAL B C 1
ATOM 7501 O O . VAL B 1 447 ? 7.164 35.469 13.117 1 84.5 447 VAL B O 1
ATOM 7504 N N . PRO B 1 448 ? 9.383 35.938 13.344 1 87.12 448 PRO B N 1
ATOM 7505 C CA . PRO B 1 448 ? 9.695 34.844 12.414 1 87.12 448 PRO B CA 1
ATOM 7506 C C . PRO B 1 448 ? 9.273 33.469 12.953 1 87.12 448 PRO B C 1
ATOM 7508 O O . PRO B 1 448 ? 9.992 32.875 13.75 1 87.12 448 PRO B O 1
ATOM 7511 N N . ILE B 1 449 ? 8.211 32.938 12.445 1 91.75 449 ILE B N 1
ATOM 7512 C CA . ILE B 1 449 ? 7.52 31.797 13.047 1 91.75 449 ILE B CA 1
ATOM 7513 C C . ILE B 1 449 ? 8.406 30.547 12.953 1 91.75 449 ILE B C 1
ATOM 7515 O O . ILE B 1 449 ? 8.367 29.688 13.836 1 91.75 449 ILE B O 1
ATOM 7519 N N . TYR B 1 450 ? 9.203 30.438 11.875 1 90.19 450 TYR B N 1
ATOM 7520 C CA . TYR B 1 450 ? 10.062 29.266 11.727 1 90.19 450 TYR B CA 1
ATOM 7521 C C . TYR B 1 450 ? 11.203 29.297 12.734 1 90.19 450 TYR B C 1
ATOM 7523 O O . TYR B 1 450 ? 11.656 28.25 13.203 1 90.19 450 TYR B O 1
ATOM 7531 N N . GLU B 1 451 ? 11.68 30.484 13.102 1 90.38 451 GLU B N 1
ATOM 7532 C CA . GLU B 1 451 ? 12.672 30.609 14.164 1 90.38 451 GLU B CA 1
ATOM 7533 C C . GLU B 1 451 ? 12.094 30.188 15.508 1 90.38 451 GLU B C 1
ATOM 7535 O O . GLU B 1 451 ? 12.789 29.578 16.328 1 90.38 451 GLU B O 1
ATOM 7540 N N . VAL B 1 452 ? 10.836 30.578 15.664 1 93.31 452 VAL B N 1
ATOM 7541 C CA . VAL B 1 452 ? 10.148 30.141 16.859 1 93.31 452 VAL B CA 1
ATOM 7542 C C . VAL B 1 452 ? 10.109 28.609 16.906 1 93.31 452 VAL B C 1
ATOM 7544 O O . VAL B 1 452 ? 10.359 28 17.938 1 93.31 452 VAL B O 1
ATOM 7547 N N . GLY B 1 453 ? 9.734 28 15.742 1 93.81 453 GLY B N 1
ATOM 7548 C CA . GLY B 1 453 ? 9.727 26.547 15.641 1 93.81 453 GLY B CA 1
ATOM 7549 C C . GLY B 1 453 ? 11.062 25.922 15.961 1 93.81 453 GLY B C 1
ATOM 7550 O O . GLY B 1 453 ? 11.125 24.906 16.656 1 93.81 453 GLY B O 1
ATOM 7551 N N . ASP B 1 454 ? 12.164 26.5 15.477 1 92.25 454 ASP B N 1
ATOM 7552 C CA . ASP B 1 454 ? 13.508 25.984 15.727 1 92.25 454 ASP B CA 1
ATOM 7553 C C . ASP B 1 454 ? 13.859 26.078 17.203 1 92.25 454 ASP B C 1
ATOM 7555 O O . ASP B 1 454 ? 14.523 25.188 17.75 1 92.25 454 ASP B O 1
ATOM 7559 N N . LYS B 1 455 ? 13.492 27.188 17.844 1 93.44 455 LYS B N 1
ATOM 7560 C CA . LYS B 1 455 ? 13.734 27.344 19.281 1 93.44 455 LYS B CA 1
ATOM 7561 C C . LYS B 1 455 ? 12.953 26.312 20.078 1 93.44 455 LYS B C 1
ATOM 7563 O O . LYS B 1 455 ? 13.453 25.766 21.062 1 93.44 455 LYS B O 1
ATOM 7568 N N . MET B 1 456 ? 11.703 26.094 19.703 1 95.62 456 MET B N 1
ATOM 7569 C CA . MET B 1 456 ? 10.883 25.078 20.344 1 95.62 456 MET B CA 1
ATOM 7570 C C . MET B 1 456 ? 11.523 23.703 20.203 1 95.62 456 MET B C 1
ATOM 7572 O O . MET B 1 456 ? 11.5 22.906 21.156 1 95.62 456 MET B O 1
ATOM 7576 N N . ASP B 1 457 ? 12.07 23.422 19.047 1 92.56 457 ASP B N 1
ATOM 7577 C CA . ASP B 1 457 ? 12.734 22.141 18.781 1 92.56 457 ASP B CA 1
ATOM 7578 C C . ASP B 1 457 ? 13.906 21.922 19.734 1 92.56 457 ASP B C 1
ATOM 7580 O O . ASP B 1 457 ? 14.109 20.812 20.234 1 92.56 457 ASP B O 1
ATOM 7584 N N . LYS B 1 458 ? 14.641 22.953 19.984 1 91.38 458 LYS B N 1
ATOM 7585 C CA . LYS B 1 458 ? 15.773 22.875 20.906 1 91.38 458 LYS B CA 1
ATOM 7586 C C . LYS B 1 458 ? 15.305 22.547 22.328 1 91.38 458 LYS B C 1
ATOM 7588 O O . LYS B 1 458 ? 16.047 21.984 23.125 1 91.38 458 LYS B O 1
ATOM 7593 N N . MET B 1 459 ? 14.055 22.938 22.578 1 94.06 459 MET B N 1
ATOM 7594 C CA . MET B 1 459 ? 13.5 22.656 23.891 1 94.06 459 MET B CA 1
ATOM 7595 C C . MET B 1 459 ? 12.773 21.312 23.922 1 94.06 459 MET B C 1
ATOM 7597 O O . MET B 1 459 ? 12.086 21 24.891 1 94.06 459 MET B O 1
ATOM 7601 N N . GLY B 1 460 ? 12.805 20.562 22.781 1 91.06 460 GLY B N 1
ATOM 7602 C CA . GLY B 1 460 ? 12.297 19.203 22.75 1 91.06 460 GLY B CA 1
ATOM 7603 C C . GLY B 1 460 ? 10.945 19.078 22.094 1 91.06 460 GLY B C 1
ATOM 7604 O O . GLY B 1 460 ? 10.398 17.984 21.969 1 91.06 460 GLY B O 1
ATOM 7605 N N . TRP B 1 461 ? 10.398 20.25 21.672 1 94.69 461 TRP B N 1
ATOM 7606 C CA . TRP B 1 461 ? 9.102 20.219 21 1 94.69 461 TRP B CA 1
ATOM 7607 C C . TRP B 1 461 ? 9.266 20 19.5 1 94.69 461 TRP B C 1
ATOM 7609 O O . TRP B 1 461 ? 10.047 20.688 18.844 1 94.69 461 TRP B O 1
ATOM 7619 N N . HIS B 1 462 ? 8.555 19.016 19 1 93.06 462 HIS B N 1
ATOM 7620 C CA . HIS B 1 462 ? 8.562 18.766 17.562 1 93.06 462 HIS B CA 1
ATOM 7621 C C . HIS B 1 462 ? 7.234 19.156 16.922 1 93.06 462 HIS B C 1
ATOM 7623 O O . HIS B 1 462 ? 6.359 18.312 16.719 1 93.06 462 HIS B O 1
ATOM 7629 N N . LEU B 1 463 ? 7.156 20.422 16.531 1 95.06 463 LEU B N 1
ATOM 7630 C CA . LEU B 1 463 ? 5.977 20.953 15.867 1 95.06 463 LEU B CA 1
ATOM 7631 C C . LEU B 1 463 ? 6.109 20.828 14.352 1 95.06 463 LEU B C 1
ATOM 7633 O O . LEU B 1 463 ? 7.215 20.656 13.836 1 95.06 463 LEU B O 1
ATOM 7637 N N . ASN B 1 464 ? 4.996 20.875 13.703 1 94.5 464 ASN B N 1
ATOM 7638 C CA . ASN B 1 464 ? 5.008 20.812 12.242 1 94.5 464 ASN B CA 1
ATOM 7639 C C . ASN B 1 464 ? 5.059 22.219 11.633 1 94.5 464 ASN B C 1
ATOM 7641 O O . ASN B 1 464 ? 4.336 23.109 12.062 1 94.5 464 ASN B O 1
ATOM 7645 N N . ALA B 1 465 ? 5.934 22.391 10.641 1 93 465 ALA B N 1
ATOM 7646 C CA . ALA B 1 465 ? 5.984 23.641 9.898 1 93 465 ALA B CA 1
ATOM 7647 C C . ALA B 1 465 ? 4.973 23.641 8.75 1 93 465 ALA B C 1
ATOM 7649 O O . ALA B 1 465 ? 4.797 22.625 8.07 1 93 465 ALA B O 1
ATOM 7650 N N . LEU B 1 466 ? 4.301 24.719 8.625 1 94.69 466 LEU B N 1
ATOM 7651 C CA . LEU B 1 466 ? 3.314 24.891 7.562 1 94.69 466 LEU B CA 1
ATOM 7652 C C . LEU B 1 466 ? 3.768 25.953 6.562 1 94.69 466 LEU B C 1
ATOM 7654 O O . LEU B 1 466 ? 4.656 26.75 6.859 1 94.69 466 LEU B O 1
ATOM 7658 N N . GLN B 1 467 ? 3.145 25.875 5.379 1 88.81 467 GLN B N 1
ATOM 7659 C CA . GLN B 1 467 ? 3.377 26.891 4.355 1 88.81 467 GLN B CA 1
ATOM 7660 C C . GLN B 1 467 ? 2.061 27.422 3.795 1 88.81 467 GLN B C 1
ATOM 7662 O O . GLN B 1 467 ? 1.041 26.734 3.832 1 88.81 467 GLN B O 1
ATOM 7667 N N . ASN B 1 468 ? 2.156 28.672 3.309 1 85.94 468 ASN B N 1
ATOM 7668 C CA . ASN B 1 468 ? 1.038 29.344 2.645 1 85.94 468 ASN B CA 1
ATOM 7669 C C . ASN B 1 468 ? -0.223 29.312 3.504 1 85.94 468 ASN B C 1
ATOM 7671 O O . ASN B 1 468 ? -1.273 28.844 3.055 1 85.94 468 ASN B O 1
ATOM 7675 N N . PRO B 1 469 ? -0.089 29.844 4.719 1 89.12 469 PRO B N 1
ATOM 7676 C CA . PRO B 1 469 ? 0.974 30.734 5.172 1 89.12 469 PRO B CA 1
ATOM 7677 C C . PRO B 1 469 ? 1.99 30.047 6.074 1 89.12 469 PRO B C 1
ATOM 7679 O O . PRO B 1 469 ? 1.748 28.922 6.539 1 89.12 469 PRO B O 1
ATOM 7682 N N . PRO B 1 470 ? 3.158 30.734 6.32 1 89.81 470 PRO B N 1
ATOM 7683 C CA . PRO B 1 470 ? 4.066 30.188 7.332 1 89.81 470 PRO B CA 1
ATOM 7684 C C . PRO B 1 470 ? 3.412 30.062 8.703 1 89.81 470 PRO B C 1
ATOM 7686 O O . PRO B 1 470 ? 2.785 31.016 9.188 1 89.81 470 PRO B O 1
ATOM 7689 N N . ALA B 1 471 ? 3.434 28.969 9.258 1 94.62 471 ALA B N 1
ATOM 7690 C CA . ALA B 1 471 ? 2.824 28.672 10.555 1 94.62 471 ALA B CA 1
ATOM 7691 C C . ALA B 1 471 ? 3.41 27.391 11.156 1 94.62 471 ALA B C 1
ATOM 7693 O O . ALA B 1 471 ? 4.254 26.75 10.539 1 94.62 471 ALA B O 1
ATOM 7694 N N . LEU B 1 472 ? 3.107 27.156 12.375 1 96.25 472 LEU B N 1
ATOM 7695 C CA . LEU B 1 472 ? 3.391 25.906 13.078 1 96.25 472 LEU B CA 1
ATOM 7696 C C . LEU B 1 472 ? 2.102 25.234 13.539 1 96.25 472 LEU B C 1
ATOM 7698 O O . LEU B 1 472 ? 1.086 25.906 13.734 1 96.25 472 LEU B O 1
ATOM 7702 N N . HIS B 1 473 ? 2.066 24 13.586 1 96.25 473 HIS B N 1
ATOM 7703 C CA . HIS B 1 473 ? 0.898 23.375 14.211 1 96.25 473 HIS B CA 1
ATOM 7704 C C . HIS B 1 473 ? 1.299 22.219 15.102 1 96.25 473 HIS B C 1
ATOM 7706 O O . HIS B 1 473 ? 2.426 21.719 15.016 1 96.25 473 HIS B O 1
ATOM 7712 N N . ILE B 1 474 ? 0.438 21.906 16.031 1 97.19 474 ILE B N 1
ATOM 7713 C CA . ILE B 1 474 ? 0.511 20.688 16.844 1 97.19 474 ILE B CA 1
ATOM 7714 C C . ILE B 1 474 ? -0.798 19.922 16.719 1 97.19 474 ILE B C 1
ATOM 7716 O O . ILE B 1 474 ? -1.883 20.5 16.812 1 97.19 474 ILE B O 1
ATOM 7720 N N . ALA B 1 475 ? -0.701 18.688 16.391 1 96.88 475 ALA B N 1
ATOM 7721 C CA . ALA B 1 475 ? -1.811 17.75 16.531 1 96.88 475 ALA B CA 1
ATOM 7722 C C . ALA B 1 475 ? -1.793 17.094 17.906 1 96.88 475 ALA B C 1
ATOM 7724 O O . ALA B 1 475 ? -0.943 16.234 18.188 1 96.88 475 ALA B O 1
ATOM 7725 N N . CYS B 1 476 ? -2.723 17.484 18.734 1 97.19 476 CYS B N 1
ATOM 7726 C CA . CYS B 1 476 ? -2.76 17 20.109 1 97.19 476 CYS B CA 1
ATOM 7727 C C . CYS B 1 476 ? -3.119 15.523 20.172 1 97.19 476 CYS B C 1
ATOM 7729 O O . CYS B 1 476 ? -4.02 15.07 19.453 1 97.19 476 CYS B O 1
ATOM 7731 N N . THR B 1 477 ? -2.365 14.781 20.906 1 95.12 477 THR B N 1
ATOM 7732 C CA . THR B 1 477 ? -2.635 13.367 21.172 1 95.12 477 THR B CA 1
ATOM 7733 C C . THR B 1 477 ? -2.875 13.141 22.656 1 95.12 477 THR B C 1
ATOM 7735 O O . THR B 1 477 ? -2.863 14.094 23.453 1 95.12 477 THR B O 1
ATOM 7738 N N . ARG B 1 478 ? -3.109 11.922 22.984 1 92.88 478 ARG B N 1
ATOM 7739 C CA . ARG B 1 478 ? -3.291 11.586 24.391 1 92.88 478 ARG B CA 1
ATOM 7740 C C . ARG B 1 478 ? -2.078 12.008 25.219 1 92.88 478 ARG B C 1
ATOM 7742 O O . ARG B 1 478 ? -2.219 12.445 26.359 1 92.88 478 ARG B O 1
ATOM 7749 N N . LEU B 1 479 ? -0.905 11.961 24.625 1 93.25 479 LEU B N 1
ATOM 7750 C CA . LEU B 1 479 ? 0.345 12.266 25.312 1 93.25 479 LEU B CA 1
ATOM 7751 C C . LEU B 1 479 ? 0.52 13.773 25.469 1 93.25 479 LEU B C 1
ATOM 7753 O O . LEU B 1 479 ? 1.274 14.219 26.328 1 93.25 479 LEU B O 1
ATOM 7757 N N . THR B 1 480 ? -0.189 14.547 24.688 1 95.12 480 THR B N 1
ATOM 7758 C CA . THR B 1 480 ? -0.081 16 24.719 1 95.12 480 THR B CA 1
ATOM 7759 C C . THR B 1 480 ? -0.933 16.578 25.844 1 95.12 480 THR B C 1
ATOM 7761 O O . THR B 1 480 ? -0.657 17.672 26.344 1 95.12 480 THR B O 1
ATOM 7764 N N . VAL B 1 481 ? -1.91 15.867 26.266 1 95.94 481 VAL B N 1
ATOM 7765 C CA . VAL B 1 481 ? -2.939 16.344 27.188 1 95.94 481 VAL B CA 1
ATOM 7766 C C . VAL B 1 481 ? -2.291 16.875 28.469 1 95.94 481 VAL B C 1
ATOM 7768 O O . VAL B 1 481 ? -2.578 17.984 28.906 1 95.94 481 VAL B O 1
ATOM 7771 N N . PRO B 1 482 ? -1.328 16.156 29 1 95.88 482 PRO B N 1
ATOM 7772 C CA . PRO B 1 482 ? -0.802 16.625 30.297 1 95.88 482 PRO B CA 1
ATOM 7773 C C . PRO B 1 482 ? 0.223 17.75 30.141 1 95.88 482 PRO B C 1
ATOM 7775 O O . PRO B 1 482 ? 0.625 18.359 31.141 1 95.88 482 PRO B O 1
ATOM 7778 N N . VAL B 1 483 ? 0.591 18.094 28.938 1 96.75 483 VAL B N 1
ATOM 7779 C CA . VAL B 1 483 ? 1.753 18.969 28.844 1 96.75 483 VAL B CA 1
ATOM 7780 C C . VAL B 1 483 ? 1.371 20.25 28.109 1 96.75 483 VAL B C 1
ATOM 7782 O O . VAL B 1 483 ? 2.24 20.969 27.609 1 96.75 483 VAL B O 1
ATOM 7785 N N . ILE B 1 484 ? 0.132 20.547 28.047 1 97.75 484 ILE B N 1
ATOM 7786 C CA . ILE B 1 484 ? -0.333 21.719 27.328 1 97.75 484 ILE B CA 1
ATOM 7787 C C . ILE B 1 484 ? 0.223 22.984 27.984 1 97.75 484 ILE B C 1
ATOM 7789 O O . ILE B 1 484 ? 0.649 23.922 27.312 1 97.75 484 ILE B O 1
ATOM 7793 N N . ASP B 1 485 ? 0.231 23.016 29.312 1 97.69 485 ASP B N 1
ATOM 7794 C CA . ASP B 1 485 ? 0.75 24.172 30.031 1 97.69 485 ASP B CA 1
ATOM 7795 C C . ASP B 1 485 ? 2.246 24.344 29.766 1 97.69 485 ASP B C 1
ATOM 7797 O O . ASP B 1 485 ? 2.73 25.484 29.656 1 97.69 485 ASP B O 1
ATOM 7801 N N . ASP B 1 486 ? 2.936 23.219 29.734 1 97.75 486 ASP B N 1
ATOM 7802 C CA . ASP B 1 486 ? 4.355 23.266 29.406 1 97.75 486 ASP B CA 1
ATOM 7803 C C . ASP B 1 486 ? 4.57 23.828 28 1 97.75 486 ASP B C 1
ATOM 7805 O O . ASP B 1 486 ? 5.523 24.578 27.766 1 97.75 486 ASP B O 1
ATOM 7809 N N . LEU B 1 487 ? 3.705 23.422 27.109 1 98.12 487 LEU B N 1
ATOM 7810 C CA . LEU B 1 487 ? 3.795 23.922 25.734 1 98.12 487 LEU B CA 1
ATOM 7811 C C . LEU B 1 487 ? 3.648 25.438 25.688 1 98.12 487 LEU B C 1
ATOM 7813 O O . LEU B 1 487 ? 4.449 26.125 25.047 1 98.12 487 LEU B O 1
ATOM 7817 N N . LEU B 1 488 ? 2.668 25.969 26.375 1 98.25 488 LEU B N 1
ATOM 7818 C CA . LEU B 1 488 ? 2.408 27.406 26.375 1 98.25 488 LEU B CA 1
ATOM 7819 C C . LEU B 1 488 ? 3.557 28.156 27.031 1 98.25 488 LEU B C 1
ATOM 7821 O O . LEU B 1 488 ? 3.953 29.234 26.547 1 98.25 488 LEU B O 1
ATOM 7825 N N . ARG B 1 489 ? 4.062 27.625 28.047 1 98.06 489 ARG B N 1
ATOM 7826 C CA . ARG B 1 489 ? 5.188 28.234 28.75 1 98.06 489 ARG B CA 1
ATOM 7827 C C . ARG B 1 489 ? 6.422 28.297 27.859 1 98.06 489 ARG B C 1
ATOM 7829 O O . ARG B 1 489 ? 7.059 29.344 27.75 1 98.06 489 ARG B O 1
ATOM 7836 N N . ASP B 1 490 ? 6.793 27.141 27.281 1 98 490 ASP B N 1
ATOM 7837 C CA . ASP B 1 490 ? 7.977 27.078 26.438 1 98 490 ASP B CA 1
ATOM 7838 C C . ASP B 1 490 ? 7.805 27.922 25.172 1 98 490 ASP B C 1
ATOM 7840 O O . ASP B 1 490 ? 8.766 28.5 24.672 1 98 490 ASP B O 1
ATOM 7844 N N . LEU B 1 491 ? 6.59 27.984 24.688 1 97.94 491 LEU B N 1
ATOM 7845 C CA . LEU B 1 491 ? 6.305 28.828 23.531 1 97.94 491 LEU B CA 1
ATOM 7846 C C . LEU B 1 491 ? 6.527 30.297 23.875 1 97.94 491 LEU B C 1
ATOM 7848 O O . LEU B 1 491 ? 7.066 31.062 23.062 1 97.94 491 LEU B O 1
ATOM 7852 N N . ARG B 1 492 ? 6.102 30.719 25.031 1 97.06 492 ARG B N 1
ATOM 7853 C CA . ARG B 1 492 ? 6.34 32.094 25.469 1 97.06 492 ARG B CA 1
ATOM 7854 C C . ARG B 1 492 ? 7.832 32.406 25.5 1 97.06 492 ARG B C 1
ATOM 7856 O O . ARG B 1 492 ? 8.258 33.469 25.016 1 97.06 492 ARG B O 1
ATOM 7863 N N . LYS B 1 493 ? 8.539 31.5 26.031 1 96.88 493 LYS B N 1
ATOM 7864 C CA . LYS B 1 493 ? 9.992 31.656 26.078 1 96.88 493 LYS B CA 1
ATOM 7865 C C . LYS B 1 493 ? 10.578 31.781 24.672 1 96.88 493 LYS B C 1
ATOM 7867 O O . LYS B 1 493 ? 11.422 32.656 24.422 1 96.88 493 LYS B O 1
ATOM 7872 N N . ALA B 1 494 ? 10.188 30.922 23.781 1 95.38 494 ALA B N 1
ATOM 7873 C CA . ALA B 1 494 ? 10.688 30.922 22.406 1 95.38 494 ALA B CA 1
ATOM 7874 C C . ALA B 1 494 ? 10.359 32.25 21.719 1 95.38 494 ALA B C 1
ATOM 7876 O O . ALA B 1 494 ? 11.219 32.844 21.047 1 95.38 494 ALA B O 1
ATOM 7877 N N . VAL B 1 495 ? 9.141 32.688 21.844 1 94.25 495 VAL B N 1
ATOM 7878 C CA . VAL B 1 495 ? 8.688 33.906 21.203 1 94.25 495 VAL B CA 1
ATOM 7879 C C . VAL B 1 495 ? 9.484 35.094 21.75 1 94.25 495 VAL B C 1
ATOM 7881 O O . VAL B 1 495 ? 9.93 35.969 20.969 1 94.25 495 VAL B O 1
ATOM 7884 N N . ASP B 1 496 ? 9.68 35.156 23.016 1 93.38 496 ASP B N 1
ATOM 7885 C CA . ASP B 1 496 ? 10.422 36.25 23.641 1 93.38 496 ASP B CA 1
ATOM 7886 C C . ASP B 1 496 ? 11.875 36.281 23.172 1 93.38 496 ASP B C 1
ATOM 7888 O O . ASP B 1 496 ? 12.43 37.344 22.891 1 93.38 496 ASP B O 1
ATOM 7892 N N . GLU B 1 497 ? 12.43 35.156 23.062 1 92.19 497 GLU B N 1
ATOM 7893 C CA . GLU B 1 497 ? 13.82 35.094 22.625 1 92.19 497 GLU B CA 1
ATOM 7894 C C . GLU B 1 497 ? 13.969 35.5 21.172 1 92.19 497 GLU B C 1
ATOM 7896 O O . GLU B 1 497 ? 14.953 36.156 20.797 1 92.19 497 GLU B O 1
ATOM 7901 N N . VAL B 1 498 ? 13.086 35.031 20.359 1 89.94 498 VAL B N 1
ATOM 7902 C CA . VAL B 1 498 ? 13.148 35.344 18.938 1 89.94 498 VAL B CA 1
ATOM 7903 C C . VAL B 1 498 ? 12.953 36.844 18.734 1 89.94 498 VAL B C 1
ATOM 7905 O O . VAL B 1 498 ? 13.562 37.438 17.844 1 89.94 498 VAL B O 1
ATOM 7908 N N . LYS B 1 499 ? 12.172 37.469 19.5 1 85.06 499 LYS B N 1
ATOM 7909 C CA . LYS B 1 499 ? 11.922 38.906 19.406 1 85.06 499 LYS B CA 1
ATOM 7910 C C . LYS B 1 499 ? 13.164 39.719 19.797 1 85.06 499 LYS B C 1
ATOM 7912 O O . LYS B 1 499 ? 13.383 40.812 19.297 1 85.06 499 LYS B O 1
ATOM 7917 N N . GLN B 1 500 ? 13.898 39.125 20.609 1 84.44 500 GLN B N 1
ATOM 7918 C CA . GLN B 1 500 ? 15.086 39.812 21.109 1 84.44 500 GLN B CA 1
ATOM 7919 C C . GLN B 1 500 ? 16.25 39.625 20.141 1 84.44 500 GLN B C 1
ATOM 7921 O O . GLN B 1 500 ? 17.188 40.438 20.141 1 84.44 500 GLN B O 1
ATOM 7926 N N . THR B 1 501 ? 16.219 38.531 19.344 1 70.5 501 THR B N 1
ATOM 7927 C CA . THR B 1 501 ? 17.344 38.25 18.469 1 70.5 501 THR B CA 1
ATOM 7928 C C . THR B 1 501 ? 17.062 38.688 17.047 1 70.5 501 THR B C 1
ATOM 7930 O O . THR B 1 501 ? 15.984 38.438 16.5 1 70.5 501 THR B O 1
ATOM 7933 N N . TYR B 1 502 ? 17.766 39.75 16.531 1 59.31 502 TYR B N 1
ATOM 7934 C CA . TYR B 1 502 ? 17.578 40.312 15.195 1 59.31 502 TYR B CA 1
ATOM 7935 C C . TYR B 1 502 ? 18.172 39.406 14.133 1 59.31 502 TYR B C 1
ATOM 7937 O O . TYR B 1 502 ? 17.891 39.562 12.938 1 59.31 502 TYR B O 1
ATOM 7945 N N . GLU B 1 503 ? 18.938 38.438 14.352 1 56.78 503 GLU B N 1
ATOM 7946 C CA . GLU B 1 503 ? 19.641 37.719 13.305 1 56.78 503 GLU B CA 1
ATOM 7947 C C . GLU B 1 503 ? 18.844 36.469 12.875 1 56.78 503 GLU B C 1
ATOM 7949 O O . GLU B 1 503 ? 18.297 35.75 13.719 1 56.78 503 GLU B O 1
ATOM 7954 N N . SER B 1 504 ? 18.625 36.5 11.602 1 61.44 504 SER B N 1
ATOM 7955 C CA . SER B 1 504 ? 17.953 35.312 11.039 1 61.44 504 SER B CA 1
ATOM 7956 C C . SER B 1 504 ? 18.719 34.031 11.375 1 61.44 504 SER B C 1
ATOM 7958 O O . SER B 1 504 ? 19.938 34 11.266 1 61.44 504 SER B O 1
ATOM 7960 N N . GLY B 1 505 ? 18.047 33.062 11.938 1 59.59 505 GLY B N 1
ATOM 7961 C CA . GLY B 1 505 ? 18.656 31.812 12.344 1 59.59 505 GLY B CA 1
ATOM 7962 C C . GLY B 1 505 ? 18.906 30.859 11.188 1 59.59 505 GLY B C 1
ATOM 7963 O O . GLY B 1 505 ? 18.609 31.188 10.039 1 59.59 505 GLY B O 1
ATOM 7964 N N . LYS B 1 506 ? 19.844 29.891 11.359 1 64.19 506 LYS B N 1
ATOM 7965 C CA . LYS B 1 506 ? 20.234 28.844 10.422 1 64.19 506 LYS B CA 1
ATOM 7966 C C . LYS B 1 506 ? 19.609 27.5 10.82 1 64.19 506 LYS B C 1
ATOM 7968 O O . LYS B 1 506 ? 20.172 26.438 10.531 1 64.19 506 LYS B O 1
ATOM 7973 N N . GLY B 1 507 ? 18.438 27.688 11.406 1 68.75 507 GLY B N 1
ATOM 7974 C CA . GLY B 1 507 ? 17.812 26.438 11.844 1 68.75 507 GLY B CA 1
ATOM 7975 C C . GLY B 1 507 ? 17.188 25.656 10.711 1 68.75 507 GLY B C 1
ATOM 7976 O O . GLY B 1 507 ? 17.094 26.156 9.586 1 68.75 507 GLY B O 1
ATOM 7977 N N . GLY B 1 508 ? 16.875 24.344 10.992 1 69.94 508 GLY B N 1
ATOM 7978 C CA . GLY B 1 508 ? 16.375 23.406 10 1 69.94 508 GLY B CA 1
ATOM 7979 C C . GLY B 1 508 ? 15.109 23.891 9.312 1 69.94 508 GLY B C 1
ATOM 7980 O O . GLY B 1 508 ? 15.008 23.828 8.086 1 69.94 508 GLY B O 1
ATOM 7981 N N . MET B 1 509 ? 14.227 24.391 10.125 1 74.62 509 MET B N 1
ATOM 7982 C CA . MET B 1 509 ? 12.969 24.859 9.539 1 74.62 509 MET B CA 1
ATOM 7983 C C . MET B 1 509 ? 13.203 26.078 8.648 1 74.62 509 MET B C 1
ATOM 7985 O O . MET B 1 509 ? 12.648 26.141 7.543 1 74.62 509 MET B O 1
ATOM 7989 N N . VAL B 1 510 ? 13.992 26.938 9.055 1 67.5 510 VAL B N 1
ATOM 7990 C CA . VAL B 1 510 ? 14.297 28.156 8.289 1 67.5 510 VAL B CA 1
ATOM 7991 C C . VAL B 1 510 ? 14.977 27.766 6.977 1 67.5 510 VAL B C 1
ATOM 7993 O O . VAL B 1 510 ? 14.641 28.312 5.918 1 67.5 510 VAL B O 1
ATOM 7996 N N . THR B 1 511 ? 15.805 26.875 7.09 1 68.69 511 THR B N 1
ATOM 7997 C CA . THR B 1 511 ? 16.547 26.453 5.906 1 68.69 511 THR B CA 1
ATOM 7998 C C . THR B 1 511 ? 15.617 25.797 4.891 1 68.69 511 THR B C 1
ATOM 8000 O O . THR B 1 511 ? 15.641 26.141 3.705 1 68.69 511 THR B O 1
ATOM 8003 N N . MET B 1 512 ? 14.859 24.875 5.324 1 72.69 512 MET B N 1
ATOM 8004 C CA . MET B 1 512 ? 14 24.109 4.434 1 72.69 512 MET B CA 1
ATOM 8005 C C . MET B 1 512 ? 12.883 24.969 3.857 1 72.69 512 MET B C 1
ATOM 8007 O O . MET B 1 512 ? 12.672 25 2.645 1 72.69 512 MET B O 1
ATOM 8011 N N . TYR B 1 513 ? 12.312 25.719 4.594 1 72.69 513 TYR B N 1
ATOM 8012 C CA . TYR B 1 513 ? 11.109 26.422 4.172 1 72.69 513 TYR B CA 1
ATOM 8013 C C . TYR B 1 513 ? 11.43 27.859 3.773 1 72.69 513 TYR B C 1
ATOM 8015 O O . TYR B 1 513 ? 10.664 28.5 3.051 1 72.69 513 TYR B O 1
ATOM 8023 N N . GLY B 1 514 ? 12.578 28.375 4.246 1 67.38 514 GLY B N 1
ATOM 8024 C CA . GLY B 1 514 ? 13.062 29.656 3.736 1 67.38 514 GLY B CA 1
ATOM 8025 C C . GLY B 1 514 ? 13.531 29.578 2.295 1 67.38 514 GLY B C 1
ATOM 8026 O O . GLY B 1 514 ? 13.203 30.453 1.488 1 67.38 514 GLY B O 1
ATOM 8027 N N . LEU B 1 515 ? 14.234 28.562 2.018 1 62.56 515 LEU B N 1
ATOM 8028 C CA . LEU B 1 515 ? 14.703 28.328 0.658 1 62.56 515 LEU B CA 1
ATOM 8029 C C . LEU B 1 515 ? 13.531 28.172 -0.302 1 62.56 515 LEU B C 1
ATOM 8031 O O . LEU B 1 515 ? 13.57 28.656 -1.432 1 62.56 515 LEU B O 1
ATOM 8035 N N . GLY B 1 516 ? 12.586 27.562 0.161 1 60.03 516 GLY B N 1
ATOM 8036 C CA . GLY B 1 516 ? 11.445 27.266 -0.687 1 60.03 516 GLY B CA 1
ATOM 8037 C C . GLY B 1 516 ? 10.695 28.516 -1.119 1 60.03 516 GLY B C 1
ATOM 8038 O O . GLY B 1 516 ? 10.039 28.516 -2.162 1 60.03 516 GLY B O 1
ATOM 8039 N N . SER B 1 517 ? 10.906 29.516 -0.388 1 59.34 517 SER B N 1
ATOM 8040 C CA . SER B 1 517 ? 10.117 30.703 -0.657 1 59.34 517 SER B CA 1
ATOM 8041 C C . SER B 1 517 ? 10.992 31.844 -1.193 1 59.34 517 SER B C 1
ATOM 8043 O O . SER B 1 517 ? 10.477 32.844 -1.664 1 59.34 517 SER B O 1
ATOM 8045 N N . SER B 1 518 ? 12.25 31.625 -1.232 1 55.09 518 SER B N 1
ATOM 8046 C CA . SER B 1 518 ? 13.156 32.75 -1.47 1 55.09 518 SER B CA 1
ATOM 8047 C C . SER B 1 518 ? 13.375 32.969 -2.961 1 55.09 518 SER B C 1
ATOM 8049 O O . SER B 1 518 ? 13.766 34.062 -3.375 1 55.09 518 SER B O 1
ATOM 8051 N N . SER B 1 519 ? 13.258 31.875 -3.691 1 59.53 519 SER B N 1
ATOM 8052 C CA . SER B 1 519 ? 13.508 32.062 -5.121 1 59.53 519 SER B CA 1
ATOM 8053 C C . SER B 1 519 ? 12.586 31.156 -5.949 1 59.53 519 SER B C 1
ATOM 8055 O O . SER B 1 519 ? 11.961 30.234 -5.422 1 59.53 519 SER B O 1
ATOM 8057 N N . ALA B 1 520 ? 12.492 31.609 -7.172 1 60.53 520 ALA B N 1
ATOM 8058 C CA . ALA B 1 520 ? 11.68 30.844 -8.117 1 60.53 520 ALA B CA 1
ATOM 8059 C C . ALA B 1 520 ? 12.203 29.422 -8.273 1 60.53 520 ALA B C 1
ATOM 8061 O O . ALA B 1 520 ? 11.453 28.516 -8.648 1 60.53 520 ALA B O 1
ATOM 8062 N N . ILE B 1 521 ? 13.477 29.25 -7.969 1 63.91 521 ILE B N 1
ATOM 8063 C CA . ILE B 1 521 ? 14.055 27.922 -8.109 1 63.91 521 ILE B CA 1
ATOM 8064 C C . ILE B 1 521 ? 13.977 27.172 -6.773 1 63.91 521 ILE B C 1
ATOM 8066 O O . ILE B 1 521 ? 14.312 26 -6.688 1 63.91 521 ILE B O 1
ATOM 8070 N N . GLY B 1 522 ? 13.461 27.859 -5.812 1 70.25 522 GLY B N 1
ATOM 8071 C CA . GLY B 1 522 ? 13.398 27.375 -4.445 1 70.25 522 GLY B CA 1
ATOM 8072 C C . GLY B 1 522 ? 12.695 26.031 -4.324 1 70.25 522 GLY B C 1
ATOM 8073 O O . GLY B 1 522 ? 13.281 25.062 -3.857 1 70.25 522 GLY B O 1
ATOM 8074 N N . PRO B 1 523 ? 11.555 26.016 -4.91 1 68.88 523 PRO B N 1
ATOM 8075 C CA . PRO B 1 523 ? 10.805 24.766 -4.793 1 68.88 523 PRO B CA 1
ATOM 8076 C C . PRO B 1 523 ? 11.523 23.594 -5.445 1 68.88 523 PRO B C 1
ATOM 8078 O O . PRO B 1 523 ? 11.469 22.469 -4.934 1 68.88 523 PRO B O 1
ATOM 8081 N N . GLY B 1 524 ? 12.125 23.812 -6.551 1 75.69 524 GLY B N 1
ATOM 8082 C CA . GLY B 1 524 ? 12.898 22.766 -7.203 1 75.69 524 GLY B CA 1
ATOM 8083 C C . GLY B 1 524 ? 14.055 22.266 -6.359 1 75.69 524 GLY B C 1
ATOM 8084 O O . GLY B 1 524 ? 14.289 21.062 -6.277 1 75.69 524 GLY B O 1
ATOM 8085 N N . LEU B 1 525 ? 14.719 23.141 -5.727 1 79.44 525 LEU B N 1
ATOM 8086 C CA . LEU B 1 525 ? 15.836 22.781 -4.863 1 79.44 525 LEU B CA 1
ATOM 8087 C C . LEU B 1 525 ? 15.352 22.016 -3.637 1 79.44 525 LEU B C 1
ATOM 8089 O O . LEU B 1 525 ? 16 21.078 -3.191 1 79.44 525 LEU B O 1
ATOM 8093 N N . VAL B 1 526 ? 14.211 22.484 -3.141 1 83.81 526 VAL B N 1
ATOM 8094 C CA . VAL B 1 526 ? 13.617 21.797 -1.996 1 83.81 526 VAL B CA 1
ATOM 8095 C C . VAL B 1 526 ? 13.25 20.359 -2.383 1 83.81 526 VAL B C 1
ATOM 8097 O O . VAL B 1 526 ? 13.406 19.438 -1.583 1 83.81 526 VAL B O 1
ATOM 8100 N N . GLY B 1 527 ? 12.758 20.234 -3.588 1 88 527 GLY B N 1
ATOM 8101 C CA . GLY B 1 527 ? 12.445 18.906 -4.086 1 88 527 GLY B CA 1
ATOM 8102 C C . GLY B 1 527 ? 13.656 17.984 -4.156 1 88 527 GLY B C 1
ATOM 8103 O O . GLY B 1 527 ? 13.578 16.812 -3.771 1 88 527 GLY B O 1
ATOM 8104 N N . GLU B 1 528 ? 14.766 18.516 -4.633 1 87.81 528 GLU B N 1
ATOM 8105 C CA . GLU B 1 528 ? 16 17.75 -4.711 1 87.81 528 GLU B CA 1
ATOM 8106 C C . GLU B 1 528 ? 16.531 17.391 -3.318 1 87.81 528 GLU B C 1
ATOM 8108 O O . GLU B 1 528 ? 17.031 16.297 -3.096 1 87.81 528 GLU B O 1
ATOM 8113 N N . MET B 1 529 ? 16.391 18.312 -2.453 1 87.44 529 MET B N 1
ATOM 8114 C CA . MET B 1 529 ? 16.812 18.078 -1.076 1 87.44 529 MET B CA 1
ATOM 8115 C C . MET B 1 529 ? 15.969 16.969 -0.433 1 87.44 529 MET B C 1
ATOM 8117 O O . MET B 1 529 ? 16.484 16.156 0.329 1 87.44 529 MET B O 1
ATOM 8121 N N . ALA B 1 530 ? 14.688 17.062 -0.73 1 91.19 530 ALA B N 1
ATOM 8122 C CA . ALA B 1 530 ? 13.789 16.031 -0.2 1 91.19 530 ALA B CA 1
ATOM 8123 C C . ALA B 1 530 ? 14.188 14.648 -0.704 1 91.19 530 ALA B C 1
ATOM 8125 O O . ALA B 1 530 ? 14.125 13.664 0.042 1 91.19 530 ALA B O 1
ATOM 8126 N N . VAL B 1 531 ? 14.609 14.539 -1.945 1 92.88 531 VAL B N 1
ATOM 8127 C CA . VAL B 1 531 ? 15.055 13.281 -2.527 1 92.88 531 VAL B CA 1
ATOM 8128 C C . VAL B 1 531 ? 16.328 12.805 -1.818 1 92.88 531 VAL B C 1
ATOM 8130 O O . VAL B 1 531 ? 16.453 11.617 -1.498 1 92.88 531 VAL B O 1
ATOM 8133 N N . ARG B 1 532 ? 17.234 13.766 -1.595 1 91.44 532 ARG B N 1
ATOM 8134 C CA . ARG B 1 532 ? 18.469 13.43 -0.9 1 91.44 532 ARG B CA 1
ATOM 8135 C C . ARG B 1 532 ? 18.203 12.977 0.529 1 91.44 532 ARG B C 1
ATOM 8137 O O . ARG B 1 532 ? 18.875 12.094 1.05 1 91.44 532 ARG B O 1
ATOM 8144 N N . TYR B 1 533 ? 17.281 13.648 1.18 1 91.06 533 TYR B N 1
ATOM 8145 C CA . TYR B 1 533 ? 16.859 13.227 2.51 1 91.06 533 TYR B CA 1
ATOM 8146 C C . TYR B 1 533 ? 16.406 11.766 2.496 1 91.06 533 TYR B C 1
ATOM 8148 O O . TYR B 1 533 ? 16.797 10.984 3.365 1 91.06 533 TYR B O 1
ATOM 8156 N N . MET B 1 534 ? 15.578 11.375 1.489 1 92.62 534 MET B N 1
ATOM 8157 C CA . MET B 1 534 ? 15.094 10 1.363 1 92.62 534 MET B CA 1
ATOM 8158 C C . MET B 1 534 ? 16.25 9.039 1.123 1 92.62 534 MET B C 1
ATOM 8160 O O . MET B 1 534 ? 16.25 7.918 1.643 1 92.62 534 MET B O 1
ATOM 8164 N N . ASP B 1 535 ? 17.234 9.492 0.343 1 93.12 535 ASP B N 1
ATOM 8165 C CA . ASP B 1 535 ? 18.422 8.672 0.115 1 93.12 535 ASP B CA 1
ATOM 8166 C C . ASP B 1 535 ? 19.125 8.352 1.43 1 93.12 535 ASP B C 1
ATOM 8168 O O . ASP B 1 535 ? 19.547 7.219 1.652 1 93.12 535 ASP B O 1
ATOM 8172 N N . VAL B 1 536 ? 19.188 9.336 2.234 1 91.06 536 VAL B N 1
ATOM 8173 C CA . VAL B 1 536 ? 19.938 9.219 3.48 1 91.06 536 VAL B CA 1
ATOM 8174 C C . VAL B 1 536 ? 19.219 8.281 4.438 1 91.06 536 VAL B C 1
ATOM 8176 O O . VAL B 1 536 ? 19.844 7.566 5.215 1 91.06 536 VAL B O 1
ATOM 8179 N N . LEU B 1 537 ? 17.875 8.258 4.34 1 91 537 LEU B N 1
ATOM 8180 C CA . LEU B 1 537 ? 17.109 7.367 5.203 1 91 537 LEU B CA 1
ATOM 8181 C C . LEU B 1 537 ? 17.5 5.914 4.988 1 91 537 LEU B C 1
ATOM 8183 O O . LEU B 1 537 ? 17.344 5.078 5.883 1 91 537 LEU B O 1
ATOM 8187 N N . TYR B 1 538 ? 18.031 5.582 3.822 1 91.19 538 TYR B N 1
ATOM 8188 C CA . TYR B 1 538 ? 18.391 4.199 3.514 1 91.19 538 TYR B CA 1
ATOM 8189 C C . TYR B 1 538 ? 19.906 4.031 3.455 1 91.19 538 TYR B C 1
ATOM 8191 O O . TYR B 1 538 ? 20.406 3.053 2.893 1 91.19 538 TYR B O 1
ATOM 8199 N N . SER B 1 539 ? 20.625 5.023 3.875 1 85.56 539 SER B N 1
ATOM 8200 C CA . SER B 1 539 ? 22.078 4.926 3.91 1 85.56 539 SER B CA 1
ATOM 8201 C C . SER B 1 539 ? 22.547 4.191 5.16 1 85.56 539 SER B C 1
ATOM 8203 O O . SER B 1 539 ? 21.875 4.211 6.191 1 85.56 539 SER B O 1
#

Organism: Rhodotorula mucilaginosa (NCBI:txid5537)

Secondary structure (DSSP, 8-state):
-HHHHHHHHHHHHHHHHHHHHHHHH-HHHHHHHHHHHHHHHHHHHHHHH-HHHHHHHHHHHHHHHHHHHHHHS-TTSSS---SS--SSPPPHHHHHHHHHHHHTS----GGGT-BTTS-----HHHHHHHHHHHHHHTT--TT-TTT-HHHHHHHHHHHHHHHHHTT----SSTT-TTS-EEEEESSHHHHHHHHHHHHHHHHHHHH--SS-EEEEETTS-THHHHHHHHHT-EEEEEPBPTTT--B-HHHHHHH--TTEEEEEEESS-TTT-PPP-HHHHHHHHHHHT-EEEEE-TTTTTTGGGTTTTT------STTSTT--EEEE-TTTTT-PPTT-EEEEES-HHHHGGG-EEESS-TT--EEESSS-SS--HHHHHHHHHHHHHHHHHHHHHHHHHHHHHHHHHHHHHHHH-TTEEESS---SSEEEEEEPPTTSSS------HHHHHHHHHHTT-BPEEETTTTEEEEE--TTTGGGHHHHHHHHHHHHHHHHH--SPP--HHHHHHHHHHHSTTHHHHHHHHHHHHHHHHT-/-HHHHHHHHHHHHHHHHHHHHHHHH-HHHHHHHHHHHHHHHHHHHHHHH-HHHHHHHHHHHHHHHHHHHHHHS-TTSSS---SS--SSPPPHHHHHHHHHHHHTS----GGGT-BTTS-----HHHHHHHHHHHHHHTT--TT-TTT-HHHHHHHHHHHHHHHHHTT----SSTT-TTS-EEEEESSHHHHHHHHHHHHHHHHHHHH--SS-EEEEETTS-THHHHHHHHHT-EEEEEPBPTTT--B-HHHHHHH--TTEEEEEEESS-TTT-PPP-HHHHHHHHHHHT-EEEEE-TTTTTTGGGTTTTT------STTSTT--EEEE-TTTTT-PPTT-EEEEES-HHHHGGG-EEESS-TT--EEESSS-SS--HHHHHHHHHHHHHHHHHHHHHHHHHHHHHHHHHHHHHHHH-TTEEESS---SSEEEEEEPPGGGTT------HHHHHHHHHHTT-BPEEETTTTEEEEE--TTTGGGHHHHHHHHHHHHHHHHH--SPP--HHHHHHHHHHHSTTHHHHHHHHHHHHHHHHT-

Sequence (1078 aa):
MATMIVFWYLVYRKSVQLVRHLVARGLVTTAHELYLAIVKRGFLLLRRTVPSVRNKVQGELDKVTLELEAKLAPKGLTKVSYTALPSRGLSHAETTAVLDQLADLPNTKWETGRVSGAVYHGGEEMGQLWKEAFGKFEVSNPLHADVFPGVRKMDSELVSMCLSLYNCPLPTSAIDENGGAGTTTSGGTESILMACKAYRDRARAEFGITEPEMIVPLSVHAAFDKAANYFGIKIHHIPVDPVTRRVQIAKVKRAINANTILLVGSAPNFPDGAIDDISALSDLAIRHRLGLHVDCCLGSFLVPFLERAGFETVPFDFRVPGVTSISCDVHKYAMAPKGASVIMYRSKAIRKYQFEVITSWPGGVYATPSMAGSRPGAIIAGAYASLLHLGIDGYTSLCTDIVGAAKKLVRGLRADFPELYVLGDPLVSVVAFGSRTEGQGNGIGMVPIYEVGDKMDKMGWHLNALQNPPALHIACTRLTVPVIDDLLRDLRKAVDEVKQTYESGKGGMVTMYGLGSSSAIGPGLVGEMAVRYMDVLYSMATMIVFWYLVYRKSVQLVRHLVARGLVTTAHELYLAIVKRGFLLLRRTVPSVRNKVQGELDKVTLELEAKLAPKGLTKVSYTALPSRGLSHAETTAVLDQLADLPNTKWETGRVSGAVYHGGEEMGQLWKEAFGKFEVSNPLHADVFPGVRKMDSELVSMCLSLYNCPLPTSAIDENGGAGTTTSGGTESILMACKAYRDRARAEFGITEPEMIVPLSVHAAFDKAANYFGIKIHHIPVDPVTRRVQIAKVKRAINANTILLVGSAPNFPDGAIDDISALSDLAIRHRLGLHVDCCLGSFLVPFLERAGFETVPFDFRVPGVTSISCDVHKYAMAPKGASVIMYRSKAIRKYQFEVITSWPGGVYATPSMAGSRPGAIIAGAYASLLHLGIDGYTSLCTDIVGAAKKLVRGLRADFPELYVLGDPLVSVVAFGSRTEGQGNGIGMVPIYEVGDKMDKMGWHLNALQNPPALHIACTRLTVPVIDDLLRDLRKAVDEVKQTYESGKGGMVTMYGLGSSSAIGPGLVGEMAVRYMDVLYS

InterPro domains:
  IPR002129 Pyridoxal phosphate-dependent decarboxylase, major domain [PF00282] (144-433)
  IPR015421 Pyridoxal phosphate-dependent transferase, major domain [G3DSA:3.40.640.10] (123-391)
  IPR015422 Pyridoxal phosphate-dependent transferase, small domain [G3DSA:3.90.1150.10] (92-500)
  IPR015424 Pyridoxal phosphate-dependent transferase [SSF53383] (82-500)
  IPR050477 Group II Amino Acid Decarboxylases [PTHR42735] (51-539)